Protein AF-0000000076326736 (afdb_homodimer)

Solvent-accessible surface area (backbone atoms only — not comparable to full-atom values): 61003 Å² total; per-residue (Å²): 136,88,79,75,76,71,70,67,65,57,59,59,54,50,48,51,52,48,47,51,49,47,52,50,48,51,27,50,38,44,49,49,49,51,45,50,51,37,30,41,69,42,43,67,58,66,49,46,41,56,50,50,52,50,41,42,73,64,71,44,76,55,77,88,61,78,56,45,46,68,45,42,52,51,49,44,47,51,50,28,52,50,52,48,47,55,53,39,47,51,43,59,74,65,66,47,43,33,10,44,34,43,39,82,44,76,62,52,81,88,30,49,30,35,36,39,33,37,21,33,47,33,92,85,64,49,51,74,40,78,69,42,50,40,79,42,96,52,88,44,25,66,52,48,46,52,52,50,52,49,54,39,40,74,58,67,53,34,70,73,54,40,68,59,24,43,41,21,38,23,31,56,52,48,64,52,36,53,28,83,81,64,6,30,54,43,53,50,37,69,75,36,54,54,38,46,66,35,56,16,48,68,57,37,49,40,46,33,52,48,65,33,39,69,85,34,65,50,53,50,54,50,50,50,52,54,49,51,57,34,49,56,41,67,74,26,66,68,46,40,51,51,49,48,52,42,15,56,74,66,71,35,72,78,53,79,58,56,75,57,72,65,86,56,38,48,62,32,41,36,49,32,52,51,23,48,63,58,32,42,56,42,50,40,52,53,20,63,73,32,82,91,30,44,70,58,28,53,48,70,23,17,48,38,46,57,51,41,50,20,47,49,45,44,53,29,48,51,52,46,52,49,43,54,55,53,53,39,86,82,50,28,47,69,56,47,51,51,51,53,53,49,51,44,49,51,46,56,45,47,64,77,37,78,44,75,46,44,60,43,46,66,58,46,64,71,30,77,79,30,61,86,55,72,69,39,87,48,78,88,58,60,54,57,63,61,62,62,44,45,51,35,40,41,54,42,53,57,68,65,44,75,65,36,56,74,61,59,56,84,72,74,82,69,79,81,54,46,44,81,63,74,58,38,81,81,35,71,88,68,53,56,64,90,54,41,82,64,40,55,64,61,43,52,53,41,46,52,51,45,21,68,43,53,69,46,79,60,48,64,67,40,48,52,48,32,53,50,30,40,72,73,31,78,86,76,52,70,70,36,68,49,53,45,50,52,51,29,53,52,46,17,30,56,46,48,64,59,68,51,55,57,50,48,51,49,45,53,55,46,60,30,93,87,34,72,81,53,51,60,62,55,52,27,26,33,47,38,35,39,72,71,46,65,58,73,92,74,50,71,53,59,69,60,46,53,51,48,47,58,65,55,38,60,50,47,60,45,46,49,50,44,54,56,51,50,69,74,97,138,88,79,72,73,69,68,69,64,54,58,60,55,49,48,49,53,46,46,52,48,46,50,50,48,51,26,50,37,46,51,48,49,51,45,49,50,38,29,41,67,42,45,66,58,65,49,46,40,56,51,49,52,49,41,42,72,66,70,46,76,55,76,89,62,78,55,46,48,68,45,41,52,53,49,44,46,50,52,28,52,51,52,49,47,55,53,38,48,51,43,60,73,65,64,48,43,32,12,44,32,44,38,82,44,76,61,53,79,88,30,50,30,36,36,37,32,38,22,31,47,32,94,84,62,49,51,74,40,76,68,41,51,41,79,40,95,50,89,43,27,65,51,48,46,52,52,49,52,49,55,38,38,74,56,66,54,35,71,73,53,41,68,58,25,42,42,21,39,25,31,56,51,48,62,52,37,52,28,83,83,64,5,29,54,41,53,50,36,70,77,37,53,54,37,45,66,38,57,15,48,67,57,36,48,38,48,34,52,47,64,33,38,69,84,35,65,50,52,50,54,50,48,51,51,55,49,50,57,34,48,54,41,67,76,26,65,69,46,40,52,52,48,49,53,43,15,54,74,65,70,33,74,78,52,78,59,58,73,59,71,67,84,55,38,48,61,34,40,38,50,30,52,50,23,48,64,56,30,42,55,42,51,41,52,53,20,62,74,31,82,91,30,43,70,57,28,52,48,70,22,18,50,38,45,59,50,41,51,21,46,48,46,44,52,30,50,52,52,45,52,49,42,54,55,53,53,41,87,82,51,28,48,68,56,47,51,50,52,53,52,50,50,42,50,50,45,58,46,46,63,76,36,78,46,75,46,44,60,43,47,68,56,47,62,71,31,78,79,30,61,87,56,71,69,39,89,49,78,90,58,59,52,59,61,60,61,61,44,44,50,34,41,43,53,41,52,57,68,66,45,75,67,36,59,74,60,61,57,84,70,74,82,67,78,74,57,46,42,81,63,72,58,38,81,80,36,71,89,70,52,56,64,89,53,41,82,64,39,54,64,60,43,53,55,41,47,53,54,45,21,68,45,54,70,46,80,60,48,65,69,41,48,53,48,33,54,50,30,41,73,74,31,77,85,77,52,73,68,35,69,48,54,46,49,52,51,29,53,53,45,17,30,56,47,49,65,57,69,50,55,55,51,50,52,48,46,52,57,45,60,30,92,89,33,72,80,55,50,59,63,57,53,27,26,33,46,37,35,41,72,71,44,64,57,73,92,72,51,72,53,60,69,60,46,52,53,47,48,58,65,54,38,62,51,45,62,47,46,50,50,43,54,54,51,49,70,74,94

Foldseek 3Di:
DDPPPPPPVPPVVVVVVVVVVVVVLVLVQVLLLLLLVCLLVLHQLQCQLVVVVVCVVVPDDNDDDQNHSVSSLVSLLLVLLVLLLVVVVVLVVVLWAKEWEKEWADDALNWTKIWIWIFTFDLPATDIATQFIFTFPDLALVRVLVRVQVSCVVSPCHLVSCLQRHAEYEYQCPCQQPVPVRHNVVVVCVSHVLHFYAYQVLLCLLVLLCQLCVPFVLVVVLVVLLQVVLCQCVVDVVNVVQLVVLCVVLVFDAQNLDHCDDSNNLVSVLSSLVRCVRSVLSVLVSLVVDPVRVVSNLLSLALLSQLQSLLSNQLSVLSVVLSVVLLDSQDFPVNNLVSLVVSLVVLVVCLVDPGPSNVCSVVVCPDPSNVPRNHDHDPVNHHTPNNSSSVSSSVSSVVNARQSVSSPDDPPPPPPPRHPVLCCLLPCVSDPVVCVVVVLVVNVVSQVVLCVSNVAHQDSVQSVQQVVQCVVPVPDGDHDDSSSSSVSSSSSHRNHPSVVVVLNVSLPSNCDPVNSPDDSSSSGSSVSSNPVNDPSVPDDCSVSSVVVCVVCVVVVCVVVVVVVVVVVD/DDPPPPPPVPPVVVVVVVVVVVVVLVLVQVLLLLLLVCLLVLHQLQCSLVVVVVCVVVPDDNDDDQNHSVSSLVSLLLVLLVLLLVVVVVQVVVLWAKEKEKEWADDALNWTKIWIWIFTFDLPATDIATQFIFTFPDLALVRVLVRVQVSCVVSPCHLVSCLARHAEYEYQCPCQQPVPVGHNVVVVCVSHVLHFYAYQVLLCLLVLLCQLCVPFVLVVVLVVLLQVVLCQCVVDVVNVVQLVVLCVVLVFDAQNLDHCDDSNNLVSVLSSLVRCVRSVLSVLVSLVVDPVRVVSNLLSLALLSQLQSLLSNQLSVLSVVLSVVQLDRQDFPVNNLVSLVVSLVVLVVCLVDPGPSNVCSVVVCPDPSNVPRNHDHDPVNHHTPNNSSSVSSSVSSVVNRRQSVSSPDDPPPPPPPRHPVLVCLLPCVPDPVVCVVVCLVVNVVSQVVLCVSNVAHADSVQSVQVSVQCVVPVPDGDRDDSSSSSVSSSSSHRNHPSVVVVLNVSLPSNCDPVNSPDDSSSSGSSVSSNPVNDPSVPDDCSVSSVVVCVVCVVVVCVVVVVVVVVVVD

Radius of gyration: 37.25 Å; Cα contacts (8 Å, |Δi|>4): 1498; chains: 2; bounding box: 117×108×83 Å

Nearest PDB structures (foldseek):
  4mdb-assembly1_A  TM=3.506E-01  e=9.435E-01  Drosophila mauritiana
  7m5o-assembly1_A  TM=2.705E-01  e=7.544E+00  Biggievirus Mos11
  7lys-assembly1_A  TM=1.758E-01  e=5.109E+00  Biggievirus Mos11
  2w36-assembly1_A  TM=4.928E-01  e=6.836E-01  Thermotoga maritima
  4mdb-assembly1_A  TM=4.055E-01  e=5.501E-01  Drosophila mauritiana

Organism: NCBI:txid8663

Sequence (1138 aa):
MDATKQSQAQPLQLEESSKMNENHLRITCRVFNIVYSVAQRCRPLSDVESNIELHIKNGLDLGIGLHSRETAVKIVDFIAKEMKTKLFTKIIEKNLKICLIIDEAPMIACKPVVILFIKVEDSVFSPTIFLELVELEKQDAETICSSVMESLNNVGLTKNYLEKNLIGFCSDGASVMLGRKSGVSTRIAKEFPNIIIWHCLNHRLPLVLDDSIKEIKEVNHFKIFIDKIYTIFHCSYKNQIELSEISDQLEIEMINIGTVLGTRWAACSLRLTLAVWHAYPALHHYFCSNEKYLGMAARLENIYFITDLALMIDILNEISLLSNALKASKIDIIRAEKLVIRSITAFQMLIKKKGIYEKKVDELITSETFKNIKFVENHQFVGLPRERLLENIVTNLQKRLMDCEHLKGSCSQFHDRSKLQFLNFLEPDYWNVKEVLVPWKAAEEQLLVFNDIFHYQIDINDYRDFVRNILKNSQNYAIPGSVQKAKNIVRTIAVSSAEAENVFSRMNIICSEMTNCLTVSNVSNTITISQIGLPLGEWDPTPTVKKWLRINHTDAAWIASEDANQEVIMDATKQSQAQPLQLEESSKMNENHLRITCRVFNIVYSVAQRCRPLSDVESNIELHIKNGLDLGIGLHSRETAVKIVDFIAKEMKTKLFTKIIEKNLKICLIIDEAPMIACKPVVILFIKVEDSVFSPTIFLELVELEKQDAETICSSVMESLNNVGLTKNYLEKNLIGFCSDGASVMLGRKSGVSTRIAKEFPNIIIWHCLNHRLPLVLDDSIKEIKEVNHFKIFIDKIYTIFHCSYKNQIELSEISDQLEIEMINIGTVLGTRWAACSLRLTLAVWHAYPALHHYFCSNEKYLGMAARLENIYFITDLALMIDILNEISLLSNALKASKIDIIRAEKLVIRSITAFQMLIKKKGIYEKKVDELITSETFKNIKFVENHQFVGLPRERLLENIVTNLQKRLMDCEHLKGSCSQFHDRSKLQFLNFLEPDYWNVKEVLVPWKAAEEQLLVFNDIFHYQIDINDYRDFVRNILKNSQNYAIPGSVQKAKNIVRTIAVSSAEAENVFSRMNIICSEMTNCLTVSNVSNTITISQIGLPLGEWDPTPTVKKWLRINHTDAAWIASEDANQEVI

Secondary structure (DSSP, 8-state):
---GGGGSHHHHHHHHHHHHHHHHHHHHHHHHHHHHHHHHTT--TTHHHHHHHHHHHTT----SSS-SHHHHHHHHHHHHHHHHHHHHHHHHHTT--EEEEEEEEEEETTEEEEEEEEEE--SS---EEEEEEEE-S--SHHHHHHHHHHHHHHTT--HHHHHHHEEEEEE---HHHH-TTT-HHHHHHHH-TTPEEEE-HHHHHHHHHHHHHTT-HHHHHHHHHHHHHHHHHHS-HHHHHHHHHHHHHHT----------SS-HHHHHHHHHHHHHHTHHHHHHHHHH-GGGHHHHHHHHBHHHHHHHHHHHHHHHHHHHHHHHHT-TT--HHHHHHHHHHHHHHHHHHHHS--HHHHHHHHHHTSGGGTT---B--TTSPPP-HHHHHHHHHHHHHHTS---GGG--S-TT---TTSGGGGGGG-GGG--HHHHTSHHHHHHHHHHHHHHHHS-PPPHHHHHHHHHHHHH-SSS----HHHHHHHHHHHTS----THHHHHHHHHHHHSSGGGTT--HHHHHHHHHHHHHSPPTTT---HHHHHHHHHHHHHHHHHHHHHHHHHHH-/---GGGSSHHHHHHHHHHHHHHHHHHHHHHHHHHHHHHHHTT--TTHHHHHHHHHHHTT----SSS-SHHHHHHHHHHHHHHHHHHHHHHHHHTT--EEEEEEEEEEETTEEEEEEEEEE--SS---EEEEEEEE-S--SHHHHHHHHHHHHHHTT--HHHHHHHEEEEEE---HHHH-TTTSHHHHHHHH-TTPEEEE-HHHHHHHHHHHHHTT-HHHHHHHHHHHHHHHHHHS-HHHHHHHHHHHHHHT----------SS-HHHHHHHHHHHHHHTHHHHHHHHHH-GGGHHHHHHHHBHHHHHHHHHHHHHHHHHHHHHHHHT-TT--HHHHHHHHHHHHHHHHHHHHS--HHHHHHHHHHTSGGGTT---B--TTSPPP-HHHHHHHHHHHHHHTS---GGG--S-TT-TTTTSGGGGGGG-GGG--HHHHTSHHHHHHHHHHHHHHHHS-PPPHHHHHHHHHHHHH-SSS----HHHHHHHHHHHTS----THHHHHHHHHHHHSSGGGTT--HHHHHHHHHHHHHSPPTTT---HHHHHHHHHHHHHHHHHHHHHHHHHHH-

pLDDT: mean 79.6, std 17.02, range [24.3, 97.69]

Structure (mmCIF, N/CA/C/O backbone):
data_AF-0000000076326736-model_v1
#
loop_
_entity.id
_entity.type
_entity.pdbx_description
1 polymer 'E3 SUMO-protein ligase KIAA1586-like'
#
loop_
_atom_site.group_PDB
_atom_site.id
_atom_site.type_symbol
_atom_site.label_atom_id
_atom_site.label_alt_id
_atom_site.label_comp_id
_atom_site.label_asym_id
_atom_site.label_entity_id
_atom_site.label_seq_id
_atom_site.pdbx_PDB_ins_code
_atom_site.Cartn_x
_atom_site.Cartn_y
_atom_site.Cartn_z
_atom_site.occupancy
_atom_site.B_iso_or_equiv
_atom_site.auth_seq_id
_atom_site.auth_comp_id
_atom_site.auth_asym_id
_atom_site.auth_atom_id
_atom_site.pdbx_PDB_model_num
ATOM 1 N N . MET A 1 1 ? -77.25 17.812 -18.609 1 25.58 1 MET A N 1
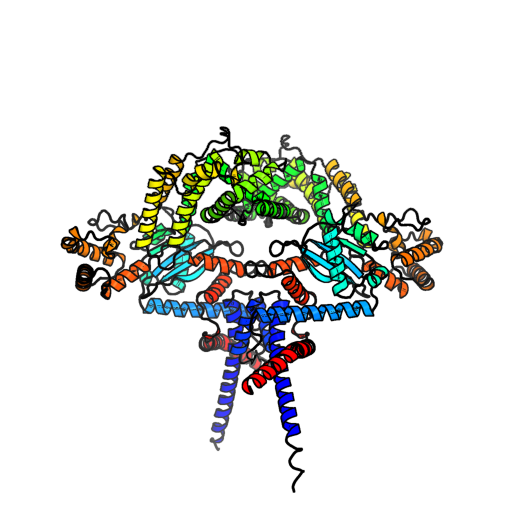ATOM 2 C CA . MET A 1 1 ? -76.125 16.953 -18.844 1 25.58 1 MET A CA 1
ATOM 3 C C . MET A 1 1 ? -75 17.188 -17.797 1 25.58 1 MET A C 1
ATOM 5 O O . MET A 1 1 ? -74.812 18.328 -17.391 1 25.58 1 MET A O 1
ATOM 9 N N . ASP A 1 2 ? -74.375 16.078 -17.141 1 24.3 2 ASP A N 1
ATOM 10 C CA . ASP A 1 2 ? -73.875 15.805 -15.82 1 24.3 2 ASP A CA 1
ATOM 11 C C . ASP A 1 2 ? -72.375 16.266 -15.734 1 24.3 2 ASP A C 1
ATOM 13 O O . ASP A 1 2 ? -71.5 15.664 -16.359 1 24.3 2 ASP A O 1
ATOM 17 N N . ALA A 1 3 ? -71.938 17.5 -15.484 1 31.91 3 ALA A N 1
ATOM 18 C CA . ALA A 1 3 ? -70.688 18.234 -15.273 1 31.91 3 ALA A CA 1
ATOM 19 C C . ALA A 1 3 ? -70 17.766 -13.992 1 31.91 3 ALA A C 1
ATOM 21 O O . ALA A 1 3 ? -68.875 18.25 -13.664 1 31.91 3 ALA A O 1
ATOM 22 N N . THR A 1 4 ? -70.562 16.984 -13.086 1 26.31 4 THR A N 1
ATOM 23 C CA . THR A 1 4 ? -70 16.875 -11.742 1 26.31 4 THR A CA 1
ATOM 24 C C . THR A 1 4 ? -69 15.758 -11.695 1 26.31 4 THR A C 1
ATOM 26 O O . THR A 1 4 ? -68.438 15.492 -10.633 1 26.31 4 THR A O 1
ATOM 29 N N . LYS A 1 5 ? -68.812 14.82 -12.688 1 32.62 5 LYS A N 1
ATOM 30 C CA . LYS A 1 5 ? -68 13.672 -12.414 1 32.62 5 LYS A CA 1
ATOM 31 C C . LYS A 1 5 ? -66.5 14.039 -12.508 1 32.62 5 LYS A C 1
ATOM 33 O O . LYS A 1 5 ? -65.625 13.188 -12.359 1 32.62 5 LYS A O 1
ATOM 38 N N . GLN A 1 6 ? -66.125 15.172 -13.008 1 30.7 6 GLN A N 1
ATOM 39 C CA . GLN A 1 6 ? -64.75 15.312 -13.367 1 30.7 6 GLN A CA 1
ATOM 40 C C . GLN A 1 6 ? -63.875 15.555 -12.133 1 30.7 6 GLN A C 1
ATOM 42 O O . GLN A 1 6 ? -62.625 15.555 -12.211 1 30.7 6 GLN A O 1
ATOM 47 N N . SER A 1 7 ? -64.438 15.977 -10.961 1 33.28 7 SER A N 1
ATOM 48 C CA . SER A 1 7 ? -63.531 16.562 -9.969 1 33.28 7 SER A CA 1
ATOM 49 C C . SER A 1 7 ? -62.844 15.477 -9.141 1 33.28 7 SER A C 1
ATOM 51 O O . SER A 1 7 ? -62 15.773 -8.305 1 33.28 7 SER A O 1
ATOM 53 N N . GLN A 1 8 ? -63.344 14.242 -9.094 1 33.09 8 GLN A N 1
ATOM 54 C CA . GLN A 1 8 ? -62.812 13.367 -8.047 1 33.09 8 GLN A CA 1
ATOM 55 C C . GLN A 1 8 ? -61.531 12.688 -8.477 1 33.09 8 GLN A C 1
ATOM 57 O O . GLN A 1 8 ? -60.875 12.008 -7.68 1 33.09 8 GLN A O 1
ATOM 62 N N . ALA A 1 9 ? -61.281 12.469 -9.695 1 41.06 9 ALA A N 1
ATOM 63 C CA . ALA A 1 9 ? -60.094 11.742 -10.125 1 41.06 9 ALA A CA 1
ATOM 64 C C . ALA A 1 9 ? -58.812 12.531 -9.812 1 41.06 9 ALA A C 1
ATOM 66 O O . ALA A 1 9 ? -57.719 11.969 -9.812 1 41.06 9 ALA A O 1
ATOM 67 N N . GLN A 1 10 ? -58.844 13.766 -9.539 1 40.84 10 GLN A N 1
ATOM 68 C CA . GLN A 1 10 ? -57.656 14.617 -9.398 1 40.84 10 GLN A CA 1
ATOM 69 C C . GLN A 1 10 ? -56.938 14.336 -8.094 1 40.84 10 GLN A C 1
ATOM 71 O O . GLN A 1 10 ? -55.688 14.352 -8.047 1 40.84 10 GLN A O 1
ATOM 76 N N . PRO A 1 11 ? -57.562 14.016 -7.008 1 46.72 11 PRO A N 1
ATOM 77 C CA . PRO A 1 11 ? -56.812 13.859 -5.766 1 46.72 11 PRO A CA 1
ATOM 78 C C . PRO A 1 11 ? -56.031 12.539 -5.711 1 46.72 11 PRO A C 1
ATOM 80 O O . PRO A 1 11 ? -54.938 12.484 -5.145 1 46.72 11 PRO A O 1
ATOM 83 N N . LEU A 1 12 ? -56.562 11.477 -6.203 1 48.78 12 LEU A N 1
ATOM 84 C CA . LEU A 1 12 ? -55.875 10.188 -6.113 1 48.78 12 LEU A CA 1
ATOM 85 C C . LEU A 1 12 ? -54.625 10.172 -6.98 1 48.78 12 LEU A C 1
ATOM 87 O O . LEU A 1 12 ? -53.594 9.602 -6.59 1 48.78 12 LEU A O 1
ATOM 91 N N . GLN A 1 13 ? -54.688 10.758 -8.141 1 48.53 13 GLN A N 1
ATOM 92 C CA . GLN A 1 13 ? -53.5 10.844 -9 1 48.53 13 GLN A CA 1
ATOM 93 C C . GLN A 1 13 ? -52.406 11.703 -8.367 1 48.53 13 GLN A C 1
ATOM 95 O O . GLN A 1 13 ? -51.219 11.391 -8.469 1 48.53 13 GLN A O 1
ATOM 100 N N . LEU A 1 14 ? -52.812 12.703 -7.77 1 48.69 14 LEU A N 1
ATOM 101 C CA . LEU A 1 14 ? -51.875 13.562 -7.082 1 48.69 14 LEU A CA 1
ATOM 102 C C . LEU A 1 14 ? -51.25 12.852 -5.879 1 48.69 14 LEU A C 1
ATOM 104 O O . LEU A 1 14 ? -50.062 13 -5.594 1 48.69 14 LEU A O 1
ATOM 108 N N . GLU A 1 15 ? -52.062 12.102 -5.18 1 51.72 15 GLU A N 1
ATOM 109 C CA . GLU A 1 15 ? -51.562 11.336 -4.039 1 51.72 15 GLU A CA 1
ATOM 110 C C . GLU A 1 15 ? -50.625 10.219 -4.488 1 51.72 15 GLU A C 1
ATOM 112 O O . GLU A 1 15 ? -49.594 9.953 -3.85 1 51.72 15 GLU A O 1
ATOM 117 N N . GLU A 1 16 ? -51.031 9.539 -5.461 1 52.34 16 GLU A N 1
ATOM 118 C CA . GLU A 1 16 ? -50.156 8.5 -6.02 1 52.34 16 GLU A CA 1
ATOM 119 C C . GLU A 1 16 ? -48.844 9.094 -6.539 1 52.34 16 GLU A C 1
ATOM 121 O O . GLU A 1 16 ? -47.781 8.5 -6.375 1 52.34 16 GLU A O 1
ATOM 126 N N . SER A 1 17 ? -48.938 10.203 -7.285 1 53.44 17 SER A N 1
ATOM 127 C CA . SER A 1 17 ? -47.75 10.914 -7.746 1 53.44 17 SER A CA 1
ATOM 128 C C . SER A 1 17 ? -46.906 11.383 -6.578 1 53.44 17 SER A C 1
ATOM 130 O O . SER A 1 17 ? -45.688 11.352 -6.648 1 53.44 17 SER A O 1
ATOM 132 N N . SER A 1 18 ? -47.625 11.758 -5.562 1 56.22 18 SER A N 1
ATOM 133 C CA . SER A 1 18 ? -46.906 12.195 -4.375 1 56.22 18 SER A CA 1
ATOM 134 C C . SER A 1 18 ? -46.219 11.023 -3.67 1 56.22 18 SER A C 1
ATOM 136 O O . SER A 1 18 ? -45.125 11.148 -3.17 1 56.22 18 SER A O 1
ATOM 138 N N . LYS A 1 19 ? -46.969 9.922 -3.59 1 55.44 19 LYS A N 1
ATOM 139 C CA . LYS A 1 19 ? -46.406 8.727 -2.965 1 55.44 19 LYS A CA 1
ATOM 140 C C . LYS A 1 19 ? -45.25 8.164 -3.785 1 55.44 19 LYS A C 1
ATOM 142 O O . LYS A 1 19 ? -44.25 7.703 -3.227 1 55.44 19 LYS A O 1
ATOM 147 N N . MET A 1 20 ? -45.5 8.133 -5.078 1 58.91 20 MET A N 1
ATOM 148 C CA . MET A 1 20 ? -44.438 7.68 -5.969 1 58.91 20 MET A CA 1
ATOM 149 C C . MET A 1 20 ? -43.188 8.547 -5.816 1 58.91 20 MET A C 1
ATOM 151 O O . MET A 1 20 ? -42.062 8.039 -5.832 1 58.91 20 MET A O 1
ATOM 155 N N . ASN A 1 21 ? -43.594 9.766 -5.543 1 71.44 21 ASN A N 1
ATOM 156 C CA . ASN A 1 21 ? -42.5 10.719 -5.363 1 71.44 21 ASN A CA 1
ATOM 157 C C . ASN A 1 21 ? -41.781 10.5 -4.035 1 71.44 21 ASN A C 1
ATOM 159 O O . ASN A 1 21 ? -40.531 10.594 -3.965 1 71.44 21 ASN A O 1
ATOM 163 N N . GLU A 1 22 ? -42.594 9.938 -3.111 1 80.38 22 GLU A N 1
ATOM 164 C CA . GLU A 1 22 ? -42 9.727 -1.8 1 80.38 22 GLU A CA 1
ATOM 165 C C . GLU A 1 22 ? -41.188 8.438 -1.777 1 80.38 22 GLU A C 1
ATOM 167 O O . GLU A 1 22 ? -40.125 8.383 -1.143 1 80.38 22 GLU A O 1
ATOM 172 N N . ASN A 1 23 ? -41.719 7.465 -2.504 1 84.62 23 ASN A N 1
ATOM 173 C CA . ASN A 1 23 ? -40.969 6.211 -2.584 1 84.62 23 ASN A CA 1
ATOM 174 C C . ASN A 1 23 ? -39.656 6.383 -3.34 1 84.62 23 ASN A C 1
ATOM 176 O O . ASN A 1 23 ? -38.625 5.828 -2.943 1 84.62 23 ASN A O 1
ATOM 180 N N . HIS A 1 24 ? -39.812 7.125 -4.344 1 87.38 24 HIS A N 1
ATOM 181 C CA . HIS A 1 24 ? -38.594 7.387 -5.121 1 87.38 24 HIS A CA 1
ATOM 182 C C . HIS A 1 24 ? -37.562 8.156 -4.301 1 87.38 24 HIS A C 1
ATOM 184 O O . HIS A 1 24 ? -36.375 7.906 -4.418 1 87.38 24 HIS A O 1
ATOM 190 N N . LEU A 1 25 ? -38.125 9.039 -3.529 1 91.38 25 LEU A N 1
ATOM 191 C CA . LEU A 1 25 ? -37.25 9.797 -2.635 1 91.38 25 LEU A CA 1
ATOM 192 C C . LEU A 1 25 ? -36.594 8.875 -1.615 1 91.38 25 LEU A C 1
ATOM 194 O O . LEU A 1 25 ? -35.406 8.984 -1.358 1 91.38 25 LEU A O 1
ATOM 198 N N . ARG A 1 26 ? -37.344 7.961 -1.11 1 92.12 26 ARG A N 1
ATOM 199 C CA . ARG A 1 26 ? -36.812 7.043 -0.101 1 92.12 26 ARG A CA 1
ATOM 200 C C . ARG A 1 26 ? -35.75 6.121 -0.688 1 92.12 26 ARG A C 1
ATOM 202 O O . ARG A 1 26 ? -34.719 5.887 -0.066 1 92.12 26 ARG A O 1
ATOM 209 N N . ILE A 1 27 ? -36 5.637 -1.836 1 93.5 27 ILE A N 1
ATOM 210 C CA . ILE A 1 27 ? -35.094 4.73 -2.512 1 93.5 27 ILE A CA 1
ATOM 211 C C . ILE A 1 27 ? -33.781 5.461 -2.83 1 93.5 27 ILE A C 1
ATOM 213 O O . ILE A 1 27 ? -32.688 4.926 -2.609 1 93.5 27 ILE A O 1
ATOM 217 N N . THR A 1 28 ? -33.938 6.637 -3.338 1 94.25 28 THR A N 1
ATOM 218 C CA . THR A 1 28 ? -32.75 7.41 -3.688 1 94.25 28 THR A CA 1
ATOM 219 C C . THR A 1 28 ? -31.953 7.762 -2.439 1 94.25 28 THR A C 1
ATOM 221 O O . THR A 1 28 ? -30.719 7.781 -2.475 1 94.25 28 THR A O 1
ATOM 224 N N . CYS A 1 29 ? -32.656 8.016 -1.362 1 96.06 29 CYS A N 1
ATOM 225 C CA . CYS A 1 29 ? -31.969 8.305 -0.105 1 96.06 29 CYS A CA 1
ATOM 226 C C . CYS A 1 29 ? -31.141 7.109 0.35 1 96.06 29 CYS A C 1
ATOM 228 O O . CYS A 1 29 ? -30.031 7.273 0.858 1 96.06 29 CYS A O 1
ATOM 230 N N . ARG A 1 30 ? -31.688 5.914 0.158 1 95.88 30 ARG A N 1
ATOM 231 C CA . ARG A 1 30 ? -30.953 4.703 0.528 1 95.88 30 ARG A CA 1
ATOM 232 C C . ARG A 1 30 ? -29.672 4.574 -0.276 1 95.88 30 ARG A C 1
ATOM 234 O O . ARG A 1 30 ? -28.609 4.234 0.275 1 95.88 30 ARG A O 1
ATOM 241 N N . VAL A 1 31 ? -29.75 4.887 -1.526 1 96.31 31 VAL A N 1
ATOM 242 C CA . VAL A 1 31 ? -28.578 4.812 -2.391 1 96.31 31 VAL A CA 1
ATOM 243 C C . VAL A 1 31 ? -27.562 5.867 -1.965 1 96.31 31 VAL A C 1
ATOM 245 O O . VAL A 1 31 ? -26.359 5.586 -1.891 1 96.31 31 VAL A O 1
ATOM 248 N N . PHE A 1 32 ? -28.016 7.062 -1.636 1 97.25 32 PHE A N 1
ATOM 249 C CA . PHE A 1 32 ? -27.141 8.141 -1.202 1 97.25 32 PHE A CA 1
ATOM 250 C C . PHE A 1 32 ? -26.438 7.773 0.099 1 97.25 32 PHE A C 1
ATOM 252 O O . PHE A 1 32 ? -25.25 8.102 0.29 1 97.25 32 PHE A O 1
ATOM 259 N N . ASN A 1 33 ? -27.172 7.113 0.93 1 97.38 33 ASN A N 1
ATOM 260 C CA . ASN A 1 33 ? -26.562 6.656 2.172 1 97.38 33 ASN A CA 1
ATOM 261 C C . ASN A 1 33 ? -25.422 5.68 1.905 1 97.38 33 ASN A C 1
ATOM 263 O O . ASN A 1 33 ? -24.391 5.727 2.574 1 97.38 33 ASN A O 1
ATOM 267 N N . ILE A 1 34 ? -25.656 4.805 0.974 1 97.5 34 ILE A N 1
ATOM 268 C CA . ILE A 1 34 ? -24.656 3.807 0.629 1 97.5 34 ILE A CA 1
ATOM 269 C C . ILE A 1 34 ? -23.406 4.5 0.068 1 97.5 34 ILE A C 1
ATOM 271 O O . ILE A 1 34 ? -22.297 4.234 0.509 1 97.5 34 ILE A O 1
ATOM 275 N N . VAL A 1 35 ? -23.625 5.395 -0.856 1 97.19 35 VAL A N 1
ATOM 276 C CA . VAL A 1 35 ? -22.531 6.102 -1.497 1 97.19 35 VAL A CA 1
ATOM 277 C C . VAL A 1 35 ? -21.781 6.949 -0.464 1 97.19 35 VAL A C 1
ATOM 279 O O . VAL A 1 35 ? -20.547 6.961 -0.432 1 97.19 35 VAL A O 1
ATOM 282 N N . TYR A 1 36 ? -22.516 7.645 0.403 1 97.69 36 TYR A N 1
ATOM 283 C CA . TYR A 1 36 ? -21.953 8.484 1.453 1 97.69 36 TYR A CA 1
ATOM 284 C C . TYR A 1 36 ? -21.078 7.66 2.389 1 97.69 36 TYR A C 1
ATOM 286 O O . TYR A 1 36 ? -19.969 8.086 2.752 1 97.69 36 TYR A O 1
ATOM 294 N N . SER A 1 37 ? -21.562 6.523 2.736 1 96.44 37 SER A N 1
ATOM 295 C CA . SER A 1 37 ? -20.828 5.66 3.658 1 96.44 37 SER A CA 1
ATOM 296 C C . SER A 1 37 ? -19.516 5.184 3.045 1 96.44 37 SER A C 1
ATOM 298 O O . SER A 1 37 ? -18.484 5.168 3.717 1 96.44 37 SER A O 1
ATOM 300 N N . VAL A 1 38 ? -19.547 4.754 1.786 1 94.62 38 VAL A N 1
ATOM 301 C CA . VAL A 1 38 ? -18.359 4.273 1.09 1 94.62 38 VAL A CA 1
ATOM 302 C C . VAL A 1 38 ? -17.344 5.402 0.961 1 94.62 38 VAL A C 1
ATOM 304 O O . VAL A 1 38 ? -16.156 5.207 1.218 1 94.62 38 VAL A O 1
ATOM 307 N N . ALA A 1 39 ? -17.766 6.559 0.621 1 95 39 ALA A N 1
ATOM 308 C CA . ALA A 1 39 ? -16.875 7.715 0.459 1 95 39 ALA A CA 1
ATOM 309 C C . ALA A 1 39 ? -16.297 8.156 1.802 1 95 39 ALA A C 1
ATOM 311 O O . ALA A 1 39 ? -15.125 8.5 1.894 1 95 39 ALA A O 1
ATOM 312 N N . GLN A 1 40 ? -17.156 8.188 2.797 1 94.69 40 GLN A N 1
ATOM 313 C CA . GLN A 1 40 ? -16.734 8.617 4.125 1 94.69 40 GLN A CA 1
ATOM 314 C C . GLN A 1 40 ? -15.586 7.75 4.645 1 94.69 40 GLN A C 1
ATOM 316 O O . GLN A 1 40 ? -14.695 8.242 5.336 1 94.69 40 GLN A O 1
ATOM 321 N N . ARG A 1 41 ? -15.609 6.516 4.309 1 91 41 ARG A N 1
ATOM 322 C CA . ARG A 1 41 ? -14.578 5.582 4.758 1 91 41 ARG A CA 1
ATOM 323 C C . ARG A 1 41 ? -13.445 5.488 3.746 1 91 41 ARG A C 1
ATOM 325 O O . ARG A 1 41 ? -12.523 4.684 3.908 1 91 41 ARG A O 1
ATOM 332 N N . CYS A 1 42 ? -13.516 6.191 2.727 1 89.75 42 CYS A N 1
ATOM 333 C CA . CYS A 1 42 ? -12.492 6.281 1.69 1 89.75 42 CYS A CA 1
ATOM 334 C C . CYS A 1 42 ? -12.297 4.934 1.001 1 89.75 42 CYS A C 1
ATOM 336 O O . CYS A 1 42 ? -11.164 4.551 0.688 1 89.75 42 CYS A O 1
ATOM 338 N N . ARG A 1 43 ? -13.391 4.188 0.849 1 89.5 43 ARG A N 1
ATOM 339 C CA . ARG A 1 43 ? -13.336 2.928 0.115 1 89.5 43 ARG A CA 1
ATOM 340 C C . ARG A 1 43 ? -13.547 3.154 -1.378 1 89.5 43 ARG A C 1
ATOM 342 O O . ARG A 1 43 ? -14.109 4.172 -1.783 1 89.5 43 ARG A O 1
ATOM 349 N N . PRO A 1 44 ? -13.023 2.213 -2.193 1 86.75 44 PRO A N 1
ATOM 350 C CA . PRO A 1 44 ? -13.258 2.375 -3.631 1 86.75 44 PRO A CA 1
ATOM 351 C C . PRO A 1 44 ? -14.734 2.469 -3.986 1 86.75 44 PRO A C 1
ATOM 353 O O . PRO A 1 44 ? -15.555 1.718 -3.445 1 86.75 44 PRO A O 1
ATOM 356 N N . LEU A 1 45 ? -15.062 3.312 -4.891 1 89.62 45 LEU A N 1
ATOM 357 C CA . LEU A 1 45 ? -16.453 3.547 -5.246 1 89.62 45 LEU A CA 1
ATOM 358 C C . LEU A 1 45 ? -17.031 2.359 -6.016 1 89.62 45 LEU A C 1
ATOM 360 O O . LEU A 1 45 ? -18.25 2.242 -6.172 1 89.62 45 LEU A O 1
ATOM 364 N N . SER A 1 46 ? -16.203 1.552 -6.441 1 86.88 46 SER A N 1
ATOM 365 C CA . SER A 1 46 ? -16.672 0.319 -7.062 1 86.88 46 SER A CA 1
ATOM 366 C C . SER A 1 46 ? -17.391 -0.567 -6.055 1 86.88 46 SER A C 1
ATOM 368 O O . SER A 1 46 ? -18.172 -1.447 -6.434 1 86.88 46 SER A O 1
ATOM 370 N N . ASP A 1 47 ? -17.109 -0.353 -4.824 1 90.56 47 ASP A N 1
ATOM 371 C CA . ASP A 1 47 ? -17.75 -1.138 -3.768 1 90.56 47 ASP A CA 1
ATOM 372 C C . ASP A 1 47 ? -19.234 -0.818 -3.664 1 90.56 47 ASP A C 1
ATOM 374 O O . ASP A 1 47 ? -20 -1.577 -3.061 1 90.56 47 ASP A O 1
ATOM 378 N N . VAL A 1 48 ? -19.625 0.302 -4.199 1 93.88 48 VAL A N 1
ATOM 379 C CA . VAL A 1 48 ? -21.031 0.696 -4.129 1 93.88 48 VAL A CA 1
ATOM 380 C C . VAL A 1 48 ? -21.906 -0.368 -4.789 1 93.88 48 VAL A C 1
ATOM 382 O O . VAL A 1 48 ? -22.969 -0.715 -4.277 1 93.88 48 VAL A O 1
ATOM 385 N N . GLU A 1 49 ? -21.484 -0.879 -5.883 1 92.56 49 GLU A N 1
ATOM 386 C CA . GLU A 1 49 ? -22.234 -1.91 -6.59 1 92.56 49 GLU A CA 1
ATOM 387 C C . GLU A 1 49 ? -22.453 -3.141 -5.715 1 92.56 49 GLU A C 1
ATOM 389 O O . GLU A 1 49 ? -23.562 -3.66 -5.617 1 92.56 49 GLU A O 1
ATOM 394 N N . SER A 1 50 ? -21.391 -3.525 -5.062 1 91.5 50 SER A N 1
ATOM 395 C CA . SER A 1 50 ? -21.469 -4.688 -4.184 1 91.5 50 SER A CA 1
ATOM 396 C C . SER A 1 50 ? -22.359 -4.414 -2.979 1 91.5 50 SER A C 1
ATOM 398 O O . SER A 1 50 ? -23.094 -5.301 -2.525 1 91.5 50 SER A O 1
ATOM 400 N N . ASN A 1 51 ? -22.266 -3.24 -2.475 1 94.5 51 ASN A N 1
ATOM 401 C CA . ASN A 1 51 ? -23.109 -2.875 -1.338 1 94.5 51 ASN A CA 1
ATOM 402 C C . ASN A 1 51 ? -24.578 -2.842 -1.722 1 94.5 51 ASN A C 1
ATOM 404 O O . ASN A 1 51 ? -25.438 -3.209 -0.921 1 94.5 51 ASN A O 1
ATOM 408 N N . ILE A 1 52 ? -24.844 -2.373 -2.875 1 95.31 52 ILE A N 1
ATOM 409 C CA . ILE A 1 52 ? -26.219 -2.344 -3.359 1 95.31 52 ILE A CA 1
ATOM 410 C C . ILE A 1 52 ? -26.75 -3.77 -3.492 1 95.31 52 ILE A C 1
ATOM 412 O O . ILE A 1 52 ? -27.859 -4.074 -3.039 1 95.31 52 ILE A O 1
ATOM 416 N N . GLU A 1 53 ? -25.938 -4.633 -4.098 1 93.88 53 GLU A N 1
ATOM 417 C CA . GLU A 1 53 ? -26.312 -6.039 -4.211 1 93.88 53 GLU A CA 1
ATOM 418 C C . GLU A 1 53 ? -26.578 -6.652 -2.838 1 93.88 53 GLU A C 1
ATOM 420 O O . GLU A 1 53 ? -27.531 -7.43 -2.674 1 93.88 53 GLU A O 1
ATOM 425 N N . LEU A 1 54 ? -25.766 -6.316 -1.939 1 95.56 54 LEU A N 1
ATOM 426 C CA . LEU A 1 54 ? -25.906 -6.82 -0.577 1 95.56 54 LEU A CA 1
ATOM 427 C C . LEU A 1 54 ? -27.219 -6.355 0.052 1 95.56 54 LEU A C 1
ATOM 429 O O . LEU A 1 54 ? -27.906 -7.141 0.7 1 95.56 54 LEU A O 1
ATOM 433 N N . HIS A 1 55 ? -27.547 -5.094 -0.13 1 95.62 55 HIS A N 1
ATOM 434 C CA . HIS A 1 55 ? -28.797 -4.551 0.402 1 95.62 55 HIS A CA 1
ATOM 435 C C . HIS A 1 55 ? -30 -5.234 -0.227 1 95.62 55 HIS A C 1
ATOM 437 O O . HIS A 1 55 ? -30.969 -5.543 0.466 1 95.62 55 HIS A O 1
ATOM 443 N N . ILE A 1 56 ? -29.922 -5.457 -1.492 1 94 56 ILE A N 1
ATOM 444 C CA . ILE A 1 56 ? -31.016 -6.121 -2.201 1 94 56 ILE A CA 1
ATOM 445 C C . ILE A 1 56 ? -31.156 -7.559 -1.703 1 94 56 ILE A C 1
ATOM 447 O O . ILE A 1 56 ? -32.25 -8.016 -1.429 1 94 56 ILE A O 1
ATOM 451 N N . LYS A 1 57 ? -30.047 -8.18 -1.561 1 94.44 57 LYS A N 1
ATOM 452 C CA . LYS A 1 57 ? -30.062 -9.555 -1.073 1 94.44 57 LYS A CA 1
ATOM 453 C C . LYS A 1 57 ? -30.672 -9.641 0.324 1 94.44 57 LYS A C 1
ATOM 455 O O . LYS A 1 57 ? -31.359 -10.602 0.649 1 94.44 57 LYS A O 1
ATOM 460 N N . ASN A 1 58 ? -30.406 -8.617 1.089 1 94.19 58 ASN A N 1
ATOM 461 C CA . ASN A 1 58 ? -30.906 -8.609 2.457 1 94.19 58 ASN A CA 1
ATOM 462 C C . ASN A 1 58 ? -32.344 -8.117 2.518 1 94.19 58 ASN A C 1
ATOM 464 O O . ASN A 1 58 ? -32.906 -7.957 3.602 1 94.19 58 ASN A O 1
ATOM 468 N N . GLY A 1 59 ? -32.969 -7.746 1.375 1 90.88 59 GLY A N 1
ATOM 469 C CA . GLY A 1 59 ? -34.406 -7.535 1.325 1 90.88 59 GLY A CA 1
ATOM 470 C C . GLY A 1 59 ? -34.812 -6.078 1.147 1 90.88 59 GLY A C 1
ATOM 471 O O . GLY A 1 59 ? -35.969 -5.719 1.29 1 90.88 59 GLY A O 1
ATOM 472 N N . LEU A 1 60 ? -33.812 -5.238 0.877 1 93.06 60 LEU A N 1
ATOM 473 C CA . LEU A 1 60 ? -34.125 -3.828 0.69 1 93.06 60 LEU A CA 1
ATOM 474 C C . LEU A 1 60 ? -34.312 -3.504 -0.789 1 93.06 60 LEU A C 1
ATOM 476 O O . LEU A 1 60 ? -33.594 -4.027 -1.641 1 93.06 60 LEU A O 1
ATOM 480 N N . ASP A 1 61 ? -35.25 -2.615 -0.966 1 91.12 61 ASP A N 1
ATOM 481 C CA . ASP A 1 61 ? -35.5 -2.15 -2.328 1 91.12 61 ASP A CA 1
ATOM 482 C C . ASP A 1 61 ? -34.656 -0.913 -2.643 1 91.12 61 ASP A C 1
ATOM 484 O O . ASP A 1 61 ? -34.812 0.123 -1.989 1 91.12 61 ASP A O 1
ATOM 488 N N . LEU A 1 62 ? -33.844 -0.995 -3.643 1 92.75 62 LEU A N 1
ATOM 489 C CA . LEU A 1 62 ? -32.969 0.115 -4.012 1 92.75 62 LEU A CA 1
ATOM 490 C C . LEU A 1 62 ? -33.25 0.586 -5.434 1 92.75 62 LEU A C 1
ATOM 492 O O . LEU A 1 62 ? -32.5 1.369 -6 1 92.75 62 LEU A O 1
ATOM 496 N N . GLY A 1 63 ? -34.312 0.112 -5.965 1 87.56 63 GLY A N 1
ATOM 497 C CA . GLY A 1 63 ? -34.719 0.541 -7.297 1 87.56 63 GLY A CA 1
ATOM 498 C C . GLY A 1 63 ? -33.781 0.018 -8.383 1 87.56 63 GLY A C 1
ATOM 499 O O . GLY A 1 63 ? -33 -0.882 -8.148 1 87.56 63 GLY A O 1
ATOM 500 N N . ILE A 1 64 ? -33.938 0.476 -9.578 1 82.25 64 ILE A N 1
ATOM 501 C CA . ILE A 1 64 ? -33.219 -0.089 -10.711 1 82.25 64 ILE A CA 1
ATOM 502 C C . ILE A 1 64 ? -32.094 0.867 -11.141 1 82.25 64 ILE A C 1
ATOM 504 O O . ILE A 1 64 ? -31.125 0.455 -11.781 1 82.25 64 ILE A O 1
ATOM 508 N N . GLY A 1 65 ? -32.156 2.057 -10.625 1 82.38 65 GLY A N 1
ATOM 509 C CA . GLY A 1 65 ? -31.172 3.012 -11.125 1 82.38 65 GLY A CA 1
ATOM 510 C C . GLY A 1 65 ? -30.125 3.393 -10.086 1 82.38 65 GLY A C 1
ATOM 511 O O . GLY A 1 65 ? -30.234 3.002 -8.922 1 82.38 65 GLY A O 1
ATOM 512 N N . LEU A 1 66 ? -29.016 4.051 -10.531 1 89.5 66 LEU A N 1
ATOM 513 C CA . LEU A 1 66 ? -27.984 4.668 -9.719 1 89.5 66 LEU A CA 1
ATOM 514 C C . LEU A 1 66 ? -27.125 3.607 -9.023 1 89.5 66 LEU A C 1
ATOM 516 O O . LEU A 1 66 ? -26.75 3.766 -7.863 1 89.5 66 LEU A O 1
ATOM 520 N N . HIS A 1 67 ? -26.953 2.529 -9.781 1 91.94 67 HIS A N 1
ATOM 521 C CA . HIS A 1 67 ? -26.25 1.419 -9.156 1 91.94 67 HIS A CA 1
ATOM 522 C C . HIS A 1 67 ? -24.812 1.33 -9.656 1 91.94 67 HIS A C 1
ATOM 524 O O . HIS A 1 67 ? -24.016 0.525 -9.156 1 91.94 67 HIS A O 1
ATOM 530 N N . SER A 1 68 ? -24.453 2.166 -10.539 1 90.81 68 SER A N 1
ATOM 531 C CA . SER A 1 68 ? -23.156 2.021 -11.18 1 90.81 68 SER A CA 1
ATOM 532 C C . SER A 1 68 ? -22.094 2.854 -10.469 1 90.81 68 SER A C 1
ATOM 534 O O . SER A 1 68 ? -22.422 3.781 -9.727 1 90.81 68 SER A O 1
ATOM 536 N N . ARG A 1 69 ? -20.906 2.49 -10.742 1 90.06 69 ARG A N 1
ATOM 537 C CA . ARG A 1 69 ? -19.766 3.24 -10.219 1 90.06 69 ARG A CA 1
ATOM 538 C C . ARG A 1 69 ? -19.781 4.68 -10.719 1 90.06 69 ARG A C 1
ATOM 540 O O . ARG A 1 69 ? -19.5 5.609 -9.969 1 90.06 69 ARG A O 1
ATOM 547 N N . GLU A 1 70 ? -20.141 4.848 -11.945 1 89.38 70 GLU A N 1
ATOM 548 C CA . GLU A 1 70 ? -20.172 6.176 -12.547 1 89.38 70 GLU A CA 1
ATOM 549 C C . GLU A 1 70 ? -21.172 7.082 -11.852 1 89.38 70 GLU A C 1
ATOM 551 O O . GLU A 1 70 ? -20.891 8.258 -11.617 1 89.38 70 GLU A O 1
ATOM 556 N N . THR A 1 71 ? -22.25 6.523 -11.57 1 92.38 71 THR A N 1
ATOM 557 C CA . THR A 1 71 ? -23.25 7.309 -10.875 1 92.38 71 THR A CA 1
ATOM 558 C C . THR A 1 71 ? -22.812 7.625 -9.453 1 92.38 71 THR A C 1
ATOM 560 O O . THR A 1 71 ? -23.094 8.703 -8.922 1 92.38 71 THR A O 1
ATOM 563 N N . ALA A 1 72 ? -22.172 6.652 -8.867 1 94.75 72 ALA A N 1
ATOM 564 C CA . ALA A 1 72 ? -21.656 6.875 -7.516 1 94.75 72 ALA A CA 1
ATOM 565 C C . ALA A 1 72 ? -20.688 8.055 -7.492 1 94.75 72 ALA A C 1
ATOM 567 O O . ALA A 1 72 ? -20.703 8.859 -6.562 1 94.75 72 ALA A O 1
ATOM 568 N N . VAL A 1 73 ? -19.875 8.148 -8.508 1 93.62 73 VAL A N 1
ATOM 569 C CA . VAL A 1 73 ? -18.922 9.242 -8.609 1 93.62 73 VAL A CA 1
ATOM 570 C C . VAL A 1 73 ? -19.656 10.57 -8.703 1 93.62 73 VAL A C 1
ATOM 572 O O . VAL A 1 73 ? -19.297 11.539 -8.031 1 93.62 73 VAL A O 1
ATOM 575 N N . LYS A 1 74 ? -20.672 10.602 -9.469 1 94.31 74 LYS A N 1
ATOM 576 C CA . LYS A 1 74 ? -21.469 11.82 -9.633 1 94.31 74 LYS A CA 1
ATOM 577 C C . LYS A 1 74 ? -22.141 12.219 -8.328 1 94.31 74 LYS A C 1
ATOM 579 O O . LYS A 1 74 ? -22.25 13.406 -8.008 1 94.31 74 LYS A O 1
ATOM 584 N N . ILE A 1 75 ? -22.641 11.25 -7.66 1 96.31 75 ILE A N 1
ATOM 585 C CA . ILE A 1 75 ? -23.297 11.5 -6.387 1 96.31 75 ILE A CA 1
ATOM 586 C C . ILE A 1 75 ? -22.297 12.07 -5.387 1 96.31 75 ILE A C 1
ATOM 588 O O . ILE A 1 75 ? -22.594 13.031 -4.672 1 96.31 75 ILE A O 1
ATOM 592 N N . VAL A 1 76 ? -21.109 11.492 -5.297 1 96.69 76 VAL A N 1
ATOM 593 C CA . VAL A 1 76 ? -20.062 11.961 -4.395 1 96.69 76 VAL A CA 1
ATOM 594 C C . VAL A 1 76 ? -19.719 13.414 -4.719 1 96.69 76 VAL A C 1
ATOM 596 O O . VAL A 1 76 ? -19.594 14.242 -3.816 1 96.69 76 VAL A O 1
ATOM 599 N N . ASP A 1 77 ? -19.562 13.656 -6 1 95.38 77 ASP A N 1
ATOM 600 C CA . ASP A 1 77 ? -19.25 15.016 -6.434 1 95.38 77 ASP A CA 1
ATOM 601 C C . ASP A 1 77 ? -20.344 16 -5.996 1 95.38 77 ASP A C 1
ATOM 603 O O . ASP A 1 77 ? -20.031 17.094 -5.512 1 95.38 77 ASP A O 1
ATOM 607 N N . PHE A 1 78 ? -21.516 15.586 -6.176 1 96.38 78 PHE A N 1
ATOM 608 C CA . PHE A 1 78 ? -22.656 16.438 -5.832 1 96.38 78 PHE A CA 1
ATOM 609 C C . PHE A 1 78 ? -22.703 16.688 -4.332 1 96.38 78 PHE A C 1
ATOM 611 O O . PHE A 1 78 ? -22.906 17.828 -3.902 1 96.38 78 PHE A O 1
ATOM 618 N N . ILE A 1 79 ? -22.547 15.648 -3.555 1 97.12 79 ILE A N 1
ATOM 619 C CA . ILE A 1 79 ? -22.609 15.773 -2.104 1 97.12 79 ILE A CA 1
ATOM 620 C C . ILE A 1 79 ? -21.484 16.672 -1.616 1 97.12 79 ILE A C 1
ATOM 622 O O . ILE A 1 79 ? -21.703 17.562 -0.786 1 97.12 79 ILE A O 1
ATOM 626 N N . ALA A 1 80 ? -20.281 16.438 -2.094 1 96.75 80 ALA A N 1
ATOM 627 C CA . ALA A 1 80 ? -19.109 17.203 -1.69 1 96.75 80 ALA A CA 1
ATOM 628 C C . ALA A 1 80 ? -19.297 18.688 -2.018 1 96.75 80 ALA A C 1
ATOM 630 O O . ALA A 1 80 ? -18.984 19.547 -1.192 1 96.75 80 ALA A O 1
ATOM 631 N N . LYS A 1 81 ? -19.766 18.953 -3.201 1 94.25 81 LYS A N 1
ATOM 632 C CA . LYS A 1 81 ? -20 20.344 -3.611 1 94.25 81 LYS A CA 1
ATOM 633 C C . LYS A 1 81 ? -21.016 21.016 -2.713 1 94.25 81 LYS A C 1
ATOM 635 O O . LYS A 1 81 ? -20.844 22.172 -2.32 1 94.25 81 LYS A O 1
ATOM 640 N N . GLU A 1 82 ? -22.047 20.312 -2.42 1 93.94 82 GLU A N 1
ATOM 641 C CA . GLU A 1 82 ? -23.078 20.859 -1.55 1 93.94 82 GLU A CA 1
ATOM 642 C C . GLU A 1 82 ? -22.531 21.125 -0.15 1 93.94 82 GLU A C 1
ATOM 644 O O . GLU A 1 82 ? -22.859 22.156 0.457 1 93.94 82 GLU A O 1
ATOM 649 N N . MET A 1 83 ? -21.812 20.25 0.343 1 94.94 83 MET A N 1
ATOM 650 C CA . MET A 1 83 ? -21.234 20.391 1.671 1 94.94 83 MET A CA 1
ATOM 651 C C . MET A 1 83 ? -20.312 21.609 1.734 1 94.94 83 MET A C 1
ATOM 653 O O . MET A 1 83 ? -20.391 22.406 2.678 1 94.94 83 MET A O 1
ATOM 657 N N . LYS A 1 84 ? -19.5 21.781 0.737 1 94.25 84 LYS A N 1
ATOM 658 C CA . LYS A 1 84 ? -18.594 22.922 0.688 1 94.25 84 LYS A CA 1
ATOM 659 C C . LYS A 1 84 ? -19.344 24.234 0.586 1 94.25 84 LYS A C 1
ATOM 661 O O . LYS A 1 84 ? -19.031 25.188 1.302 1 94.25 84 LYS A O 1
ATOM 666 N N . THR A 1 85 ? -20.297 24.219 -0.282 1 92.69 85 THR A N 1
ATOM 667 C CA . THR A 1 85 ? -21.078 25.438 -0.474 1 92.69 85 THR A CA 1
ATOM 668 C C . THR A 1 85 ? -21.734 25.859 0.831 1 92.69 85 THR A C 1
ATOM 670 O O . THR A 1 85 ? -21.703 27.047 1.198 1 92.69 85 THR A O 1
ATOM 673 N N . LYS A 1 86 ? -22.312 24.953 1.47 1 92.75 86 LYS A N 1
ATOM 674 C CA . LYS A 1 86 ? -22.984 25.25 2.727 1 92.75 86 LYS A CA 1
ATOM 675 C C . LYS A 1 86 ? -22 25.766 3.771 1 92.75 86 LYS A C 1
ATOM 677 O O . LYS A 1 86 ? -22.266 26.75 4.453 1 92.75 86 LYS A O 1
ATOM 682 N N . LEU A 1 87 ? -20.938 25.141 3.893 1 94.44 87 LEU A N 1
ATOM 683 C CA . LEU A 1 87 ? -19.922 25.469 4.895 1 94.44 87 LEU A CA 1
ATOM 684 C C . LEU A 1 87 ? -19.328 26.859 4.637 1 94.44 87 LEU A C 1
ATOM 686 O O . LEU A 1 87 ? -19.266 27.688 5.539 1 94.44 87 LEU A O 1
ATOM 690 N N . PHE A 1 88 ? -18.953 27.172 3.484 1 95.69 88 PHE A N 1
ATOM 691 C CA . PHE A 1 88 ? -18.25 28.406 3.18 1 95.69 88 PHE A CA 1
ATOM 692 C C . PHE A 1 88 ? -19.219 29.578 3.086 1 95.69 88 PHE A C 1
ATOM 694 O O . PHE A 1 88 ? -18.859 30.719 3.387 1 95.69 88 PHE A O 1
ATOM 701 N N . THR A 1 89 ? -20.438 29.266 2.727 1 95.69 89 THR A N 1
ATOM 702 C CA . THR A 1 89 ? -21.438 30.328 2.803 1 95.69 89 THR A CA 1
ATOM 703 C C . THR A 1 89 ? -21.625 30.797 4.242 1 95.69 89 THR A C 1
ATOM 705 O O . THR A 1 89 ? -21.75 32 4.496 1 95.69 89 THR A O 1
ATOM 708 N N . LYS A 1 90 ? -21.562 29.891 5.117 1 94.56 90 LYS A N 1
ATOM 709 C CA . LYS A 1 90 ? -21.688 30.234 6.527 1 94.56 90 LYS A CA 1
ATOM 710 C C . LYS A 1 90 ? -20.484 31.047 6.996 1 94.56 90 LYS A C 1
ATOM 712 O O . LYS A 1 90 ? -20.641 32 7.77 1 94.56 90 LYS A O 1
ATOM 717 N N . ILE A 1 91 ? -19.344 30.75 6.582 1 95.5 91 ILE A N 1
ATOM 718 C CA . ILE A 1 91 ? -18.125 31.453 6.949 1 95.5 91 ILE A CA 1
ATOM 719 C C . ILE A 1 91 ? -18.172 32.906 6.426 1 95.5 91 ILE A C 1
ATOM 721 O O . ILE A 1 91 ? -17.828 33.844 7.141 1 95.5 91 ILE A O 1
ATOM 725 N N . ILE A 1 92 ? -18.656 33.062 5.23 1 96.25 92 ILE A N 1
ATOM 726 C CA . ILE A 1 92 ? -18.719 34.344 4.586 1 96.25 92 ILE A CA 1
ATOM 727 C C . ILE A 1 92 ? -19.797 35.219 5.25 1 96.25 92 ILE A C 1
ATOM 729 O O . ILE A 1 92 ? -19.594 36.406 5.516 1 96.25 92 ILE A O 1
ATOM 733 N N . GLU A 1 93 ? -20.938 34.594 5.559 1 95.56 93 GLU A N 1
ATOM 734 C CA . GLU A 1 93 ? -22.031 35.312 6.191 1 95.56 93 GLU A CA 1
ATOM 735 C C . GLU A 1 93 ? -21.641 35.812 7.578 1 95.56 93 GLU A C 1
ATOM 737 O O . GLU A 1 93 ? -22.031 36.906 7.977 1 95.56 93 GLU A O 1
ATOM 742 N N . LYS A 1 94 ? -20.828 35.094 8.234 1 94.06 94 LYS A N 1
ATOM 743 C CA . LYS A 1 94 ? -20.422 35.469 9.586 1 94.06 94 LYS A CA 1
ATOM 744 C C . LYS A 1 94 ? -19.172 36.344 9.562 1 94.06 94 LYS A C 1
ATOM 746 O O . LYS A 1 94 ? -18.703 36.781 10.609 1 94.06 94 LYS A O 1
ATOM 751 N N . ASN A 1 95 ? -18.625 36.594 8.445 1 94.31 95 ASN A N 1
ATOM 752 C CA . ASN A 1 95 ? -17.469 37.438 8.234 1 94.31 95 ASN A CA 1
ATOM 753 C C . ASN A 1 95 ? -16.297 37.031 9.117 1 94.31 95 ASN A C 1
ATOM 755 O O . ASN A 1 95 ? -15.734 37.875 9.836 1 94.31 95 ASN A O 1
ATOM 759 N N . LEU A 1 96 ? -15.992 35.781 9.078 1 95.75 96 LEU A N 1
ATOM 760 C CA . LEU A 1 96 ? -14.945 35.219 9.922 1 95.75 96 LEU A CA 1
ATOM 761 C C . LEU A 1 96 ? -13.57 35.406 9.281 1 95.75 96 LEU A C 1
ATOM 763 O O . LEU A 1 96 ? -13.445 35.375 8.055 1 95.75 96 LEU A O 1
ATOM 767 N N . LYS A 1 97 ? -12.562 35.594 10.141 1 96.75 97 LYS A N 1
ATOM 768 C CA . LYS A 1 97 ? -11.188 35.656 9.656 1 96.75 97 LYS A CA 1
ATOM 769 C C . LYS A 1 97 ? -10.688 34.25 9.273 1 96.75 97 LYS A C 1
ATOM 771 O O . LYS A 1 97 ? -11.086 33.25 9.867 1 96.75 97 LYS A O 1
ATOM 776 N N . ILE A 1 98 ? -9.828 34.188 8.195 1 96.88 98 ILE A N 1
ATOM 777 C CA . ILE A 1 98 ? -9.359 32.875 7.73 1 96.88 98 ILE A CA 1
ATOM 778 C C . ILE A 1 98 ? -7.852 32.938 7.504 1 96.88 98 ILE A C 1
ATOM 780 O O . ILE A 1 98 ? -7.277 34 7.316 1 96.88 98 ILE A O 1
ATOM 784 N N . CYS A 1 99 ? -7.242 31.844 7.617 1 95.12 99 CYS A N 1
ATOM 785 C CA . CYS A 1 99 ? -5.84 31.625 7.285 1 95.12 99 CYS A CA 1
ATOM 786 C C . CYS A 1 99 ? -5.688 30.531 6.242 1 95.12 99 CYS A C 1
ATOM 788 O O . CYS A 1 99 ? -6.281 29.453 6.375 1 95.12 99 CYS A O 1
ATOM 790 N N . LEU A 1 100 ? -4.918 30.828 5.203 1 94.69 100 LEU A N 1
ATOM 791 C CA . LEU A 1 100 ? -4.711 29.875 4.113 1 94.69 100 LEU A CA 1
ATOM 792 C C . LEU A 1 100 ? -3.504 28.984 4.391 1 94.69 100 LEU A C 1
ATOM 794 O O . LEU A 1 100 ? -2.441 29.484 4.781 1 94.69 100 LEU A O 1
ATOM 798 N N . ILE A 1 101 ? -3.711 27.734 4.262 1 91.88 101 ILE A N 1
ATOM 799 C CA . ILE A 1 101 ? -2.639 26.766 4.426 1 91.88 101 ILE A CA 1
ATOM 800 C C . ILE A 1 101 ? -2.471 25.953 3.141 1 91.88 101 ILE A C 1
ATOM 802 O O . ILE A 1 101 ? -3.441 25.406 2.615 1 91.88 101 ILE A O 1
ATOM 806 N N . ILE A 1 102 ? -1.288 25.891 2.609 1 90.12 102 ILE A N 1
ATOM 807 C CA . ILE A 1 102 ? -1.002 25.141 1.39 1 90.12 102 ILE A CA 1
ATOM 808 C C . ILE A 1 102 ? 0.09 24.109 1.659 1 90.12 102 ILE A C 1
ATOM 810 O O . ILE A 1 102 ? 1.062 24.406 2.361 1 90.12 102 ILE A O 1
ATOM 814 N N . ASP A 1 103 ? -0.132 22.938 1.189 1 84.25 103 ASP A N 1
ATOM 815 C CA . ASP A 1 103 ? 0.862 21.875 1.29 1 84.25 103 ASP A CA 1
ATOM 816 C C . ASP A 1 103 ? 0.986 21.109 -0.028 1 84.25 103 ASP A C 1
ATOM 818 O O . ASP A 1 103 ? 0.018 21.016 -0.783 1 84.25 103 ASP A O 1
ATOM 822 N N . GLU A 1 104 ? 2.141 20.719 -0.311 1 78.69 104 GLU A N 1
ATOM 823 C CA . GLU A 1 104 ? 2.332 19.906 -1.508 1 78.69 104 GLU A CA 1
ATOM 824 C C . GLU A 1 104 ? 1.923 18.453 -1.262 1 78.69 104 GLU A C 1
ATOM 826 O O . GLU A 1 104 ? 2.154 17.922 -0.179 1 78.69 104 GLU A O 1
ATOM 831 N N . ALA A 1 105 ? 1.225 17.922 -2.191 1 74 105 ALA A N 1
ATOM 832 C CA . ALA A 1 105 ? 0.791 16.531 -2.094 1 74 105 ALA A CA 1
ATOM 833 C C . ALA A 1 105 ? 1.521 15.664 -3.105 1 74 105 ALA A C 1
ATOM 835 O O . ALA A 1 105 ? 2.08 16.172 -4.082 1 74 105 ALA A O 1
ATOM 836 N N . PRO A 1 106 ? 1.579 14.336 -2.664 1 68.44 106 PRO A N 1
ATOM 837 C CA . PRO A 1 106 ? 2.092 13.414 -3.684 1 68.44 106 PRO A CA 1
ATOM 838 C C . PRO A 1 106 ? 1.304 13.477 -4.988 1 68.44 106 PRO A C 1
ATOM 840 O O . PRO A 1 106 ? 0.148 13.914 -4.996 1 68.44 106 PRO A O 1
ATOM 843 N N . MET A 1 107 ? 1.822 13.094 -5.949 1 69.75 107 MET A N 1
ATOM 844 C CA . MET A 1 107 ? 1.202 13.133 -7.27 1 69.75 107 MET A CA 1
ATOM 845 C C . MET A 1 107 ? 0.026 12.172 -7.348 1 69.75 107 MET A C 1
ATOM 847 O O . MET A 1 107 ? 0.045 11.109 -6.723 1 69.75 107 MET A O 1
ATOM 851 N N . ILE A 1 108 ? -0.918 12.633 -7.957 1 70.31 108 ILE A N 1
ATOM 852 C CA . ILE A 1 108 ? -2.062 11.797 -8.305 1 70.31 108 ILE A CA 1
ATOM 853 C C . ILE A 1 108 ? -2.137 11.625 -9.82 1 70.31 108 ILE A C 1
ATOM 855 O O . ILE A 1 108 ? -2.225 12.609 -10.555 1 70.31 108 ILE A O 1
ATOM 859 N N . ALA A 1 109 ? -2.092 10.375 -10.297 1 64.44 109 ALA A N 1
ATOM 860 C CA . ALA A 1 109 ? -2.129 10.094 -11.734 1 64.44 109 ALA A CA 1
ATOM 861 C C . ALA A 1 109 ? -1.068 10.898 -12.477 1 64.44 109 ALA A C 1
ATOM 863 O O . ALA A 1 109 ? -1.367 11.547 -13.484 1 64.44 109 ALA A O 1
ATOM 864 N N . CYS A 1 110 ? 0.107 11.094 -11.859 1 62.62 110 CYS A N 1
ATOM 865 C CA . CYS A 1 110 ? 1.286 11.719 -12.445 1 62.62 110 CYS A CA 1
ATOM 866 C C . CYS A 1 110 ? 1.093 13.227 -12.578 1 62.62 110 CYS A C 1
ATOM 868 O O . CYS A 1 110 ? 1.735 13.867 -13.406 1 62.62 110 CYS A O 1
ATOM 870 N N . LYS A 1 111 ? 0.129 13.727 -11.906 1 72.12 111 LYS A N 1
ATOM 871 C CA . LYS A 1 111 ? -0.098 15.172 -11.914 1 72.12 111 LYS A CA 1
ATOM 872 C C . LYS A 1 111 ? 0.243 15.789 -10.555 1 72.12 111 LYS A C 1
ATOM 874 O O . LYS A 1 111 ? -0.098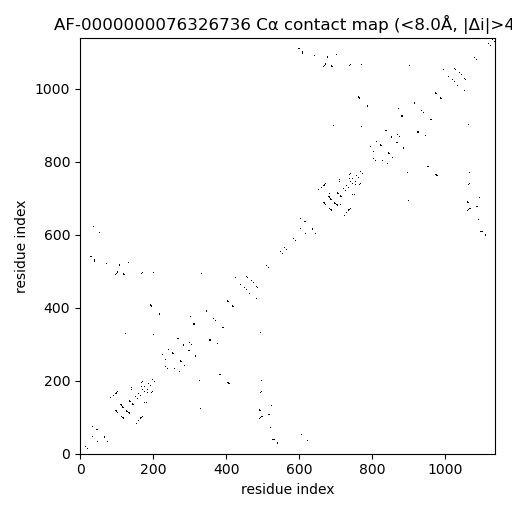 15.227 -9.516 1 72.12 111 LYS A O 1
ATOM 879 N N . PRO A 1 112 ? 0.97 16.844 -10.664 1 81.25 112 PRO A N 1
ATOM 880 C CA . PRO A 1 112 ? 1.25 17.5 -9.391 1 81.25 112 PRO A CA 1
ATOM 881 C C . PRO A 1 112 ? -0.004 18.094 -8.742 1 81.25 112 PRO A C 1
ATOM 883 O O . PRO A 1 112 ? -0.889 18.594 -9.438 1 81.25 112 PRO A O 1
ATOM 886 N N . VAL A 1 113 ? -0.069 17.953 -7.453 1 88.19 113 VAL A N 1
ATOM 887 C CA . VAL A 1 113 ? -1.256 18.391 -6.723 1 88.19 113 VAL A CA 1
ATOM 888 C C . VAL A 1 113 ? -0.842 19.188 -5.484 1 88.19 113 VAL A C 1
ATOM 890 O O . VAL A 1 113 ? 0.201 18.906 -4.887 1 88.19 113 VAL A O 1
ATOM 893 N N . VAL A 1 114 ? -1.577 20.219 -5.18 1 90.38 114 VAL A N 1
ATOM 894 C CA . VAL A 1 114 ? -1.41 20.969 -3.939 1 90.38 114 VAL A CA 1
ATOM 895 C C . VAL A 1 114 ? -2.668 20.844 -3.082 1 90.38 114 VAL A C 1
ATOM 897 O O . VAL A 1 114 ? -3.781 20.781 -3.609 1 90.38 114 VAL A O 1
ATOM 900 N N . ILE A 1 115 ? -2.447 20.75 -1.797 1 92.31 115 ILE A N 1
ATOM 901 C CA . ILE A 1 115 ? -3.562 20.656 -0.861 1 92.31 115 ILE A CA 1
ATOM 902 C C . ILE A 1 115 ? -3.859 22.031 -0.27 1 92.31 115 ILE A C 1
ATOM 904 O O . ILE A 1 115 ? -2.949 22.734 0.175 1 92.31 115 ILE A O 1
ATOM 908 N N . LEU A 1 116 ? -5.066 22.375 -0.243 1 94.31 116 LEU A N 1
ATOM 909 C CA . LEU A 1 116 ? -5.488 23.656 0.309 1 94.31 116 LEU A CA 1
ATOM 910 C C . LEU A 1 116 ? -6.316 23.453 1.573 1 94.31 116 LEU A C 1
ATOM 912 O O . LEU A 1 116 ? -7.242 22.641 1.592 1 94.31 116 LEU A O 1
ATOM 916 N N . PHE A 1 117 ? -5.922 24.172 2.631 1 94 117 PHE A N 1
ATOM 917 C CA . PHE A 1 117 ? -6.684 24.219 3.873 1 94 117 PHE A CA 1
ATOM 918 C C . PHE A 1 117 ? -7.023 25.656 4.242 1 94 117 PHE A C 1
ATOM 920 O O . PHE A 1 117 ? -6.312 26.594 3.855 1 94 117 PHE A O 1
ATOM 927 N N . ILE A 1 118 ? -8.086 25.75 4.938 1 95.25 118 ILE A N 1
ATOM 928 C CA . ILE A 1 118 ? -8.469 27.047 5.484 1 95.25 118 ILE A CA 1
ATOM 929 C C . ILE A 1 118 ? -8.703 26.922 6.988 1 95.25 118 ILE A C 1
ATOM 931 O O . ILE A 1 118 ? -9.516 26.109 7.434 1 95.25 118 ILE A O 1
ATOM 935 N N . LYS A 1 119 ? -7.922 27.562 7.699 1 93.75 119 LYS A N 1
ATOM 936 C CA . LYS A 1 119 ? -8.188 27.688 9.133 1 93.75 119 LYS A CA 1
ATOM 937 C C . LYS A 1 119 ? -9.148 28.828 9.422 1 93.75 119 LYS A C 1
ATOM 939 O O . LYS A 1 119 ? -8.984 29.938 8.906 1 93.75 119 LYS A O 1
ATOM 944 N N . VAL A 1 120 ? -10.188 28.609 10.195 1 95.06 120 VAL A N 1
ATOM 945 C CA . VAL A 1 120 ? -11.266 29.578 10.359 1 95.06 120 VAL A CA 1
ATOM 946 C C . VAL A 1 120 ? -11.344 30.016 11.82 1 95.06 120 VAL A C 1
ATOM 948 O O . VAL A 1 120 ? -11.125 29.219 12.734 1 95.06 120 VAL A O 1
ATOM 951 N N . GLU A 1 121 ? -11.664 31.281 11.969 1 94.5 121 GLU A N 1
ATOM 952 C CA . GLU A 1 121 ? -11.844 31.875 13.297 1 94.5 121 GLU A CA 1
ATOM 953 C C . GLU A 1 121 ? -13 31.219 14.039 1 94.5 121 GLU A C 1
ATOM 955 O O . GLU A 1 121 ? -14.07 30.984 13.461 1 94.5 121 GLU A O 1
ATOM 960 N N . ASP A 1 122 ? -12.688 30.812 15.227 1 86.25 122 ASP A N 1
ATOM 961 C CA . ASP A 1 122 ? -13.719 30.234 16.094 1 86.25 122 ASP A CA 1
ATOM 962 C C . ASP A 1 122 ? -13.516 30.656 17.547 1 86.25 122 ASP A C 1
ATOM 964 O O . ASP A 1 122 ? -12.414 31.047 17.938 1 86.25 122 ASP A O 1
ATOM 968 N N . SER A 1 123 ? -14.555 30.703 18.25 1 81.25 123 SER A N 1
ATOM 969 C CA . SER A 1 123 ? -14.5 31.156 19.641 1 81.25 123 SER A CA 1
ATOM 970 C C . SER A 1 123 ? -13.82 30.125 20.516 1 81.25 123 SER A C 1
ATOM 972 O O . SER A 1 123 ? -13.203 30.469 21.531 1 81.25 123 SER A O 1
ATOM 974 N N . VAL A 1 124 ? -13.984 28.969 20.219 1 78.31 124 VAL A N 1
ATOM 975 C CA . VAL A 1 124 ? -13.438 27.938 21.078 1 78.31 124 VAL A CA 1
ATOM 976 C C . VAL A 1 124 ? -12.141 27.391 20.484 1 78.31 124 VAL A C 1
ATOM 978 O O . VAL A 1 124 ? -11.086 27.438 21.125 1 78.31 124 VAL A O 1
ATOM 981 N N . PHE A 1 125 ? -12.273 26.859 19.359 1 82.12 125 PHE A N 1
ATOM 982 C CA . PHE A 1 125 ? -11.102 26.312 18.656 1 82.12 125 PHE A CA 1
ATOM 983 C C . PHE A 1 125 ? -11.203 26.562 17.156 1 82.12 125 PHE A C 1
ATOM 985 O O . PHE A 1 125 ? -12.234 26.297 16.547 1 82.12 125 PHE A O 1
ATOM 992 N N . SER A 1 126 ? -10.141 27.203 16.672 1 85.62 126 SER A N 1
ATOM 993 C CA . SER A 1 126 ? -10.102 27.469 15.242 1 85.62 126 SER A CA 1
ATOM 994 C C . SER A 1 126 ? -9.82 26.203 14.445 1 85.62 126 SER A C 1
ATOM 996 O O . SER A 1 126 ? -8.68 25.734 14.383 1 85.62 126 SER A O 1
ATOM 998 N N . PRO A 1 127 ? -10.836 25.656 13.828 1 87.69 127 PRO A N 1
ATOM 999 C CA . PRO A 1 127 ? -10.648 24.422 13.078 1 87.69 127 PRO A CA 1
ATOM 1000 C C . PRO A 1 127 ? -9.977 24.641 11.727 1 87.69 127 PRO A C 1
ATOM 1002 O O . PRO A 1 127 ? -10.102 25.719 11.141 1 87.69 127 PRO A O 1
ATOM 1005 N N . THR A 1 128 ? -9.219 23.734 11.312 1 90.88 128 THR A N 1
ATOM 1006 C CA . THR A 1 128 ? -8.656 23.703 9.969 1 90.88 128 THR A CA 1
ATOM 1007 C C . THR A 1 128 ? -9.523 22.859 9.039 1 90.88 128 THR A C 1
ATOM 1009 O O . THR A 1 128 ? -9.75 21.672 9.305 1 90.88 128 THR A O 1
ATOM 1012 N N . ILE A 1 129 ? -10 23.484 8.016 1 93.25 129 ILE A N 1
ATOM 1013 C CA . ILE A 1 129 ? -10.953 22.828 7.113 1 93.25 129 ILE A CA 1
ATOM 1014 C C . ILE A 1 129 ? -10.258 22.484 5.797 1 93.25 129 ILE A C 1
ATOM 1016 O O . ILE A 1 129 ? -9.562 23.328 5.215 1 93.25 129 ILE A O 1
ATOM 1020 N N . PHE A 1 130 ? -10.508 21.344 5.41 1 94.81 130 PHE A N 1
ATOM 1021 C CA . PHE A 1 130 ? -10.023 20.906 4.102 1 94.81 130 PHE A CA 1
ATOM 1022 C C . PHE A 1 130 ? -10.844 21.547 2.988 1 94.81 130 PHE A C 1
ATOM 1024 O O . PHE A 1 130 ? -12.07 21.375 2.934 1 94.81 130 PHE A O 1
ATOM 1031 N N . LEU A 1 131 ? -10.125 22.219 2.1 1 95.19 131 LEU A N 1
ATOM 1032 C CA . LEU A 1 131 ? -10.828 22.844 0.981 1 95.19 131 LEU A CA 1
ATOM 1033 C C . LEU A 1 131 ? -10.836 21.922 -0.233 1 95.19 131 LEU A C 1
ATOM 1035 O O . LEU A 1 131 ? -11.883 21.375 -0.598 1 95.19 131 LEU A O 1
ATOM 1039 N N . GLU A 1 132 ? -9.68 21.688 -0.816 1 94.38 132 GLU A N 1
ATOM 1040 C CA . GLU A 1 132 ? -9.633 20.797 -1.97 1 94.38 132 GLU A CA 1
ATOM 1041 C C . GLU A 1 132 ? -8.195 20.469 -2.357 1 94.38 132 GLU A C 1
ATOM 1043 O O . GLU A 1 132 ? -7.254 21.109 -1.865 1 94.38 132 GLU A O 1
ATOM 1048 N N . LEU A 1 133 ? -8.07 19.484 -3.162 1 93.5 133 LEU A N 1
ATOM 1049 C CA . LEU A 1 133 ? -6.848 19.219 -3.902 1 93.5 133 LEU A CA 1
ATOM 1050 C C . LEU A 1 133 ? -6.848 19.938 -5.246 1 93.5 133 LEU A C 1
ATOM 1052 O O . LEU A 1 133 ? -7.793 19.797 -6.023 1 93.5 133 LEU A O 1
ATOM 1056 N N . VAL A 1 134 ? -5.797 20.656 -5.43 1 92.88 134 VAL A N 1
ATOM 1057 C CA . VAL A 1 134 ? -5.742 21.438 -6.664 1 92.88 134 VAL A CA 1
ATOM 1058 C C . VAL A 1 134 ? -4.73 20.812 -7.625 1 92.88 134 VAL A C 1
ATOM 1060 O O . VAL A 1 134 ? -3.561 20.625 -7.273 1 92.88 134 VAL A O 1
ATOM 1063 N N . GLU A 1 135 ? -5.277 20.469 -8.75 1 89.88 135 GLU A N 1
ATOM 1064 C CA . GLU A 1 135 ? -4.406 19.953 -9.805 1 89.88 135 GLU A CA 1
ATOM 1065 C C . GLU A 1 135 ? -3.615 21.078 -10.461 1 89.88 135 GLU A C 1
ATOM 1067 O O . GLU A 1 135 ? -4.168 22.141 -10.773 1 89.88 135 GLU A O 1
ATOM 1072 N N . LEU A 1 136 ? -2.305 20.828 -10.617 1 88 136 LEU A N 1
ATOM 1073 C CA . LEU A 1 136 ? -1.451 21.859 -11.211 1 88 136 LEU A CA 1
ATOM 1074 C C . LEU A 1 136 ? -0.969 21.438 -12.594 1 88 136 LEU A C 1
ATOM 1076 O O . LEU A 1 136 ? -0.64 20.266 -12.812 1 88 136 LEU A O 1
ATOM 1080 N N . GLU A 1 137 ? -1.037 22.297 -13.492 1 79.12 137 GLU A N 1
ATOM 1081 C CA . GLU A 1 137 ? -0.461 22.062 -14.805 1 79.12 137 GLU A CA 1
ATOM 1082 C C . GLU A 1 137 ? 1.063 22.109 -14.766 1 79.12 137 GLU A C 1
ATOM 1084 O O . GLU A 1 137 ? 1.737 21.328 -15.438 1 79.12 137 GLU A O 1
ATOM 1089 N N . LYS A 1 138 ? 1.472 23.141 -14.047 1 76.81 138 LYS A N 1
ATOM 1090 C CA . LYS A 1 138 ? 2.9 23.344 -13.812 1 76.81 138 LYS A CA 1
ATOM 1091 C C . LYS A 1 138 ? 3.191 23.594 -12.336 1 76.81 138 LYS A C 1
ATOM 1093 O O . LYS A 1 138 ? 2.301 23.984 -11.586 1 76.81 138 LYS A O 1
ATOM 1098 N N . GLN A 1 139 ? 4.395 23.438 -11.961 1 79.19 139 GLN A N 1
ATOM 1099 C CA . GLN A 1 139 ? 4.75 23.578 -10.555 1 79.19 139 GLN A CA 1
ATOM 1100 C C . GLN A 1 139 ? 5.465 24.906 -10.305 1 79.19 139 GLN A C 1
ATOM 1102 O O . GLN A 1 139 ? 6.277 25.016 -9.383 1 79.19 139 GLN A O 1
ATOM 1107 N N . ASP A 1 140 ? 5.172 25.797 -11.117 1 82.5 140 ASP A N 1
ATOM 1108 C CA . ASP A 1 140 ? 5.777 27.109 -10.867 1 82.5 140 ASP A CA 1
ATOM 1109 C C . ASP A 1 140 ? 4.906 27.953 -9.938 1 82.5 140 ASP A C 1
ATOM 1111 O O . ASP A 1 140 ? 3.709 27.703 -9.797 1 82.5 140 ASP A O 1
ATOM 1115 N N . ALA A 1 141 ? 5.48 28.922 -9.367 1 87.12 141 ALA A N 1
ATOM 1116 C CA . ALA A 1 141 ? 4.816 29.75 -8.359 1 87.12 141 ALA A CA 1
ATOM 1117 C C . ALA A 1 141 ? 3.613 30.469 -8.953 1 87.12 141 ALA A C 1
ATOM 1119 O O . ALA A 1 141 ? 2.582 30.625 -8.297 1 87.12 141 ALA A O 1
ATOM 1120 N N . GLU A 1 142 ? 3.723 30.906 -10.141 1 89.06 142 GLU A N 1
ATOM 1121 C CA . GLU A 1 142 ? 2.639 31.656 -10.781 1 89.06 142 GLU A CA 1
ATOM 1122 C C . GLU A 1 142 ? 1.408 30.766 -10.969 1 89.06 142 GLU A C 1
ATOM 1124 O O . GLU A 1 142 ? 0.288 31.188 -10.664 1 89.06 142 GLU A O 1
ATOM 1129 N N . THR A 1 143 ? 1.65 29.625 -11.469 1 88.94 143 THR A N 1
ATOM 1130 C CA . THR A 1 143 ? 0.555 28.688 -11.695 1 88.94 143 THR A CA 1
ATOM 1131 C C . THR A 1 143 ? -0.091 28.266 -10.375 1 88.94 143 THR A C 1
ATOM 1133 O O . THR A 1 143 ? -1.315 28.172 -10.289 1 88.94 143 THR A O 1
ATOM 1136 N N . ILE A 1 144 ? 0.689 28.031 -9.406 1 90.75 144 ILE A N 1
ATOM 1137 C CA . ILE A 1 144 ? 0.169 27.625 -8.102 1 90.75 144 ILE A CA 1
ATOM 1138 C C . ILE A 1 144 ? -0.707 28.75 -7.539 1 90.75 144 ILE A C 1
ATOM 1140 O O . ILE A 1 144 ? -1.834 28.5 -7.102 1 90.75 144 ILE A O 1
ATOM 1144 N N . CYS A 1 145 ? -0.162 29.984 -7.598 1 91.94 145 CYS A N 1
ATOM 1145 C CA . CYS A 1 145 ? -0.889 31.125 -7.051 1 91.94 145 CYS A CA 1
ATOM 1146 C C . CYS A 1 145 ? -2.213 31.328 -7.777 1 91.94 145 CYS A C 1
ATOM 1148 O O . CYS A 1 145 ? -3.252 31.516 -7.141 1 91.94 145 CYS A O 1
ATOM 1150 N N . SER A 1 146 ? -2.182 31.25 -9.031 1 93 146 SER A N 1
ATOM 1151 C CA . SER A 1 146 ? -3.395 31.469 -9.812 1 93 146 SER A CA 1
ATOM 1152 C C . SER A 1 146 ? -4.418 30.359 -9.555 1 93 146 SER A C 1
ATOM 1154 O O . SER A 1 146 ? -5.617 30.641 -9.453 1 93 146 SER A O 1
ATOM 1156 N N . SER A 1 147 ? -3.975 29.172 -9.484 1 93.38 147 SER A N 1
ATOM 1157 C CA . SER A 1 147 ? -4.871 28.031 -9.242 1 93.38 147 SER A CA 1
ATOM 1158 C C . SER A 1 147 ? -5.496 28.125 -7.852 1 93.38 147 SER A C 1
ATOM 1160 O O . SER A 1 147 ? -6.672 27.797 -7.676 1 93.38 147 SER A O 1
ATOM 1162 N N . VAL A 1 148 ? -4.719 28.547 -6.93 1 93.62 148 VAL A N 1
ATOM 1163 C CA . VAL A 1 148 ? -5.195 28.672 -5.559 1 93.62 148 VAL A CA 1
ATOM 1164 C C . VAL A 1 148 ? -6.262 29.766 -5.484 1 93.62 148 VAL A C 1
ATOM 1166 O O . VAL A 1 148 ? -7.316 29.578 -4.883 1 93.62 148 VAL A O 1
ATOM 1169 N N . MET A 1 149 ? -5.984 30.875 -6.137 1 94.56 149 MET A N 1
ATOM 1170 C CA . MET A 1 149 ? -6.934 31.984 -6.129 1 94.56 149 MET A CA 1
ATOM 1171 C C . MET A 1 149 ? -8.242 31.594 -6.805 1 94.56 149 MET A C 1
ATOM 1173 O O . MET A 1 149 ? -9.32 31.969 -6.355 1 94.56 149 MET A O 1
ATOM 1177 N N . GLU A 1 150 ? -8.078 30.828 -7.797 1 94.69 150 GLU A N 1
ATOM 1178 C CA . GLU A 1 150 ? -9.266 30.344 -8.5 1 94.69 150 GLU A CA 1
ATOM 1179 C C . GLU A 1 150 ? -10.094 29.422 -7.613 1 94.69 150 GLU A C 1
ATOM 1181 O O . GLU A 1 150 ? -11.32 29.5 -7.586 1 94.69 150 GLU A O 1
ATOM 1186 N N . SER A 1 151 ? -9.461 28.578 -6.957 1 94.44 151 SER A N 1
ATOM 1187 C CA . SER A 1 151 ? -10.133 27.656 -6.055 1 94.44 151 SER A CA 1
ATOM 1188 C C . SER A 1 151 ? -10.883 28.391 -4.953 1 94.44 151 SER A C 1
ATOM 1190 O O . SER A 1 151 ? -12.016 28.031 -4.617 1 94.44 151 SER A O 1
ATOM 1192 N N . LEU A 1 152 ? -10.25 29.422 -4.379 1 95.75 152 LEU A N 1
ATOM 1193 C CA . LEU A 1 152 ? -10.883 30.234 -3.34 1 95.75 152 LEU A CA 1
ATOM 1194 C C . LEU A 1 152 ? -12.102 30.953 -3.889 1 95.75 152 LEU A C 1
ATOM 1196 O O . LEU A 1 152 ? -13.148 31.016 -3.238 1 95.75 152 LEU A O 1
ATOM 1200 N N . ASN A 1 153 ? -11.953 31.406 -5.059 1 94.88 153 ASN A N 1
ATOM 1201 C CA . ASN A 1 153 ? -13.055 32.125 -5.688 1 94.88 153 ASN A CA 1
ATOM 1202 C C . ASN A 1 153 ? -14.242 31.203 -5.953 1 94.88 153 ASN A C 1
ATOM 1204 O O . ASN A 1 153 ? -15.398 31.609 -5.852 1 94.88 153 ASN A O 1
ATOM 1208 N N . ASN A 1 154 ? -13.977 30.016 -6.281 1 92.81 154 ASN A N 1
ATOM 1209 C CA . ASN A 1 154 ? -15.008 29.031 -6.609 1 92.81 154 ASN A CA 1
ATOM 1210 C C . ASN A 1 154 ? -15.898 28.734 -5.41 1 92.81 154 ASN A C 1
ATOM 1212 O O . ASN A 1 154 ? -17.062 28.359 -5.574 1 92.81 154 ASN A O 1
ATOM 1216 N N . VAL A 1 155 ? -15.414 28.891 -4.227 1 93.75 155 VAL A N 1
ATOM 1217 C CA . VAL A 1 155 ? -16.203 28.578 -3.041 1 93.75 155 VAL A CA 1
ATOM 1218 C C . VAL A 1 155 ? -16.781 29.875 -2.457 1 93.75 155 VAL A C 1
ATOM 1220 O O . VAL A 1 155 ? -17.359 29.859 -1.367 1 93.75 155 VAL A O 1
ATOM 1223 N N . GLY A 1 156 ? -16.531 31.016 -3.1 1 93.69 156 GLY A N 1
ATOM 1224 C CA . GLY A 1 156 ? -17.141 32.281 -2.701 1 93.69 156 GLY A CA 1
ATOM 1225 C C . GLY A 1 156 ? -16.188 33.188 -1.978 1 93.69 156 GLY A C 1
ATOM 1226 O O . GLY A 1 156 ? -16.562 34.312 -1.579 1 93.69 156 GLY A O 1
ATOM 1227 N N . LEU A 1 157 ? -14.977 32.781 -1.726 1 96.31 157 LEU A N 1
ATOM 1228 C CA . LEU A 1 157 ? -13.977 33.625 -1.102 1 96.31 157 LEU A CA 1
ATOM 1229 C C . LEU A 1 157 ? -13.328 34.562 -2.131 1 96.31 157 LEU A C 1
ATOM 1231 O O . LEU A 1 157 ? -12.188 34.312 -2.539 1 96.31 157 LEU A O 1
ATOM 1235 N N . THR A 1 158 ? -13.992 35.562 -2.381 1 95.56 158 THR A N 1
ATOM 1236 C CA . THR A 1 158 ? -13.586 36.5 -3.418 1 95.56 158 THR A CA 1
ATOM 1237 C C . THR A 1 158 ? -12.406 37.375 -2.945 1 95.56 158 THR A C 1
ATOM 1239 O O . THR A 1 158 ? -12.062 37.344 -1.763 1 95.56 158 THR A O 1
ATOM 1242 N N . LYS A 1 159 ? -11.867 38.094 -3.848 1 94.5 159 LYS A N 1
ATOM 1243 C CA . LYS A 1 159 ? -10.742 38.969 -3.533 1 94.5 159 LYS A CA 1
ATOM 1244 C C . LYS A 1 159 ? -11.125 40.031 -2.488 1 94.5 159 LYS A C 1
ATOM 1246 O O . LYS A 1 159 ? -10.336 40.312 -1.593 1 94.5 159 LYS A O 1
ATOM 1251 N N . ASN A 1 160 ? -12.273 40.531 -2.615 1 93.62 160 ASN A N 1
ATOM 1252 C CA . ASN A 1 160 ? -12.766 41.531 -1.659 1 93.62 160 ASN A CA 1
ATOM 1253 C C . ASN A 1 160 ? -12.859 40.938 -0.251 1 93.62 160 ASN A C 1
ATOM 1255 O O . ASN A 1 160 ? -12.5 41.594 0.724 1 93.62 160 ASN A O 1
ATOM 1259 N N . TYR A 1 161 ? -13.375 39.75 -0.177 1 96.25 161 TYR A N 1
ATOM 1260 C CA . TYR A 1 161 ? -13.453 39.094 1.12 1 96.25 161 TYR A CA 1
ATOM 1261 C C . TYR A 1 161 ? -12.062 38.844 1.685 1 96.25 161 TYR A C 1
ATOM 1263 O O . TYR A 1 161 ? -11.82 39.031 2.877 1 96.25 161 TYR A O 1
ATOM 1271 N N . LEU A 1 162 ? -11.164 38.406 0.857 1 95.94 162 LEU A N 1
ATOM 1272 C CA . LEU A 1 162 ? -9.82 38.031 1.28 1 95.94 162 LEU A CA 1
ATOM 1273 C C . LEU A 1 162 ? -9.031 39.25 1.739 1 95.94 162 LEU A C 1
ATOM 1275 O O . LEU A 1 162 ? -8.211 39.156 2.654 1 95.94 162 LEU A O 1
ATOM 1279 N N . GLU A 1 163 ? -9.242 40.312 1.172 1 93.5 163 GLU A N 1
ATOM 1280 C CA . GLU A 1 163 ? -8.555 41.562 1.56 1 93.5 163 GLU A CA 1
ATOM 1281 C C . GLU A 1 163 ? -8.852 41.906 3.01 1 93.5 163 GLU A C 1
ATOM 1283 O O . GLU A 1 163 ? -7.98 42.438 3.717 1 93.5 163 GLU A O 1
ATOM 1288 N N . LYS A 1 164 ? -9.969 41.562 3.379 1 92.94 164 LYS A N 1
ATOM 1289 C CA . LYS A 1 164 ? -10.398 41.969 4.711 1 92.94 164 LYS A CA 1
ATOM 1290 C C . LYS A 1 164 ? -10.211 40.844 5.727 1 92.94 164 LYS A C 1
ATOM 1292 O O . LYS A 1 164 ? -10.039 41.094 6.918 1 92.94 164 LYS A O 1
ATOM 1297 N N . ASN A 1 165 ? -10.281 39.625 5.227 1 95.5 165 ASN A N 1
ATOM 1298 C CA . ASN A 1 165 ? -10.438 38.562 6.207 1 95.5 165 ASN A CA 1
ATOM 1299 C C . ASN A 1 165 ? -9.281 37.562 6.145 1 95.5 165 ASN A C 1
ATOM 1301 O O . ASN A 1 165 ? -9.117 36.75 7.043 1 95.5 165 ASN A O 1
ATOM 1305 N N . LEU A 1 166 ? -8.477 37.594 5.137 1 95.94 166 LEU A N 1
ATOM 1306 C CA . LEU A 1 166 ? -7.293 36.75 5.094 1 95.94 166 LEU A CA 1
ATOM 1307 C C . LEU A 1 166 ? -6.188 37.312 5.98 1 95.94 166 LEU A C 1
ATOM 1309 O O . LEU A 1 166 ? -5.672 38.406 5.711 1 95.94 166 LEU A O 1
ATOM 1313 N N . ILE A 1 167 ? -5.789 36.594 6.961 1 93.12 167 ILE A N 1
ATOM 1314 C CA . ILE A 1 167 ? -4.895 37.219 7.926 1 93.12 167 ILE A CA 1
ATOM 1315 C C . ILE A 1 167 ? -3.553 36.469 7.934 1 93.12 167 ILE A C 1
ATOM 1317 O O . ILE A 1 167 ? -2.57 36.969 8.484 1 93.12 167 ILE A O 1
ATOM 1321 N N . GLY A 1 168 ? -3.57 35.344 7.355 1 90.44 168 GLY A N 1
ATOM 1322 C CA . GLY A 1 168 ? -2.314 34.625 7.391 1 90.44 168 GLY A CA 1
ATOM 1323 C C . GLY A 1 168 ? -2.164 33.625 6.246 1 90.44 168 GLY A C 1
ATOM 1324 O O . GLY A 1 168 ? -3.146 33.281 5.59 1 90.44 168 GLY A O 1
ATOM 1325 N N . PHE A 1 169 ? -0.952 33.219 5.973 1 89.5 169 PHE A N 1
ATOM 1326 C CA . PHE A 1 169 ? -0.576 32.219 4.969 1 89.5 169 PHE A CA 1
ATOM 1327 C C . PHE A 1 169 ? 0.497 31.281 5.508 1 89.5 169 PHE A C 1
ATOM 1329 O O . PHE A 1 169 ? 1.519 31.734 6.027 1 89.5 169 PHE A O 1
ATOM 1336 N N . CYS A 1 170 ? 0.128 30.031 5.434 1 86.75 170 CYS A N 1
ATOM 1337 C CA . CYS A 1 170 ? 1.055 29.031 5.945 1 86.75 170 CYS A CA 1
ATOM 1338 C C . CYS A 1 170 ? 1.378 27.984 4.879 1 86.75 170 CYS A C 1
ATOM 1340 O O . CYS A 1 170 ? 0.48 27.5 4.195 1 86.75 170 CYS A O 1
ATOM 1342 N N . SER A 1 171 ? 2.652 27.625 4.637 1 83.69 171 SER A N 1
ATOM 1343 C CA . SER A 1 171 ? 3.057 26.625 3.656 1 83.69 171 SER A CA 1
ATOM 1344 C C . SER A 1 171 ? 4.258 25.828 4.148 1 83.69 171 SER A C 1
ATOM 1346 O O . SER A 1 171 ? 4.84 26.141 5.188 1 83.69 171 SER A O 1
ATOM 1348 N N . ASP A 1 172 ? 4.602 24.641 3.498 1 71.31 172 ASP A N 1
ATOM 1349 C CA . ASP A 1 172 ? 5.707 23.781 3.893 1 71.31 172 ASP A CA 1
ATOM 1350 C C . ASP A 1 172 ? 7.055 24.422 3.572 1 71.31 172 ASP A C 1
ATOM 1352 O O . ASP A 1 172 ? 8.109 23.875 3.922 1 71.31 172 ASP A O 1
ATOM 1356 N N . GLY A 1 173 ? 7.098 25.547 3.049 1 63.56 173 GLY A N 1
ATOM 1357 C CA . GLY A 1 173 ? 8.328 26.312 2.883 1 63.56 173 GLY A CA 1
ATOM 1358 C C . GLY A 1 173 ? 9.148 25.859 1.691 1 63.56 173 GLY A C 1
ATOM 1359 O O . GLY A 1 173 ? 10.312 26.234 1.558 1 63.56 173 GLY A O 1
ATOM 1360 N N . ALA A 1 174 ? 8.602 24.922 0.9 1 64.31 174 ALA A N 1
ATOM 1361 C CA . ALA A 1 174 ? 9.344 24.562 -0.304 1 64.31 174 ALA A CA 1
ATOM 1362 C C . ALA A 1 174 ? 9.758 25.797 -1.098 1 64.31 174 ALA A C 1
ATOM 1364 O O . ALA A 1 174 ? 9.195 26.875 -0.908 1 64.31 174 ALA A O 1
ATOM 1365 N N . SER A 1 175 ? 10.844 25.672 -1.764 1 57.91 175 SER A N 1
ATOM 1366 C CA . SER A 1 175 ? 11.43 26.797 -2.48 1 57.91 175 SER A CA 1
ATOM 1367 C C . SER A 1 175 ? 10.391 27.516 -3.342 1 57.91 175 SER A C 1
ATOM 1369 O O . SER A 1 175 ? 10.375 28.734 -3.422 1 57.91 175 SER A O 1
ATOM 1371 N N . VAL A 1 176 ? 9.617 26.734 -3.869 1 66.75 176 VAL A N 1
ATOM 1372 C CA . VAL A 1 176 ? 8.609 27.297 -4.766 1 66.75 176 VAL A CA 1
ATOM 1373 C C . VAL A 1 176 ? 7.613 28.141 -3.963 1 66.75 176 VAL A C 1
ATOM 1375 O O . VAL A 1 176 ? 7.078 29.125 -4.469 1 66.75 176 VAL A O 1
ATOM 1378 N N . MET A 1 177 ? 7.543 27.797 -2.77 1 69.5 177 MET A N 1
ATOM 1379 C CA . MET A 1 177 ? 6.578 28.484 -1.911 1 69.5 177 MET A CA 1
ATOM 1380 C C . MET A 1 177 ? 7.176 29.766 -1.34 1 69.5 177 MET A C 1
ATOM 1382 O O . MET A 1 177 ? 6.5 30.797 -1.276 1 69.5 177 MET A O 1
ATOM 1386 N N . LEU A 1 178 ? 8.484 29.641 -0.984 1 62.47 178 LEU A N 1
ATOM 1387 C CA . LEU A 1 178 ? 9.055 30.719 -0.187 1 62.47 178 LEU A CA 1
ATOM 1388 C C . LEU A 1 178 ? 10.023 31.562 -1.015 1 62.47 178 LEU A C 1
ATOM 1390 O O . LEU A 1 178 ? 10.641 32.5 -0.5 1 62.47 178 LEU A O 1
ATOM 1394 N N . GLY A 1 179 ? 10.117 31.328 -2.307 1 59.59 179 GLY A N 1
ATOM 1395 C CA . GLY A 1 179 ? 11.055 32.125 -3.082 1 59.59 179 GLY A CA 1
ATOM 1396 C C . GLY A 1 179 ? 10.93 33.625 -2.816 1 59.59 179 GLY A C 1
ATOM 1397 O O . GLY A 1 179 ? 9.82 34.156 -2.811 1 59.59 179 GLY A O 1
ATOM 1398 N N . ARG A 1 180 ? 11.984 34.281 -2.377 1 61.47 180 ARG A N 1
ATOM 1399 C CA . ARG A 1 180 ? 12.031 35.688 -1.963 1 61.47 180 ARG A CA 1
ATOM 1400 C C . ARG A 1 180 ? 11.523 36.594 -3.068 1 61.47 180 ARG A C 1
ATOM 1402 O O . ARG A 1 180 ? 10.867 37.594 -2.793 1 61.47 180 ARG A O 1
ATOM 1409 N N . LYS A 1 181 ? 11.766 36.156 -4.211 1 61.31 181 LYS A N 1
ATOM 1410 C CA . LYS A 1 181 ? 11.445 37.094 -5.289 1 61.31 181 LYS A CA 1
ATOM 1411 C C . LYS A 1 181 ? 10.164 36.688 -6.008 1 61.31 181 LYS A C 1
ATOM 1413 O O . LYS A 1 181 ? 9.344 37.531 -6.359 1 61.31 181 LYS A O 1
ATOM 1418 N N . SER A 1 182 ? 10 35.406 -6.066 1 70.44 182 SER A N 1
ATOM 1419 C CA . SER A 1 182 ? 8.914 35 -6.961 1 70.44 182 SER A CA 1
ATOM 1420 C C . SER A 1 182 ? 8.172 33.781 -6.418 1 70.44 182 SER A C 1
ATOM 1422 O O . SER A 1 182 ? 7.484 33.094 -7.168 1 70.44 182 SER A O 1
ATOM 1424 N N . GLY A 1 183 ? 8.281 33.656 -5.133 1 81.81 183 GLY A N 1
ATOM 1425 C CA . GLY A 1 183 ? 7.59 32.5 -4.57 1 81.81 183 GLY A CA 1
ATOM 1426 C C . GLY A 1 183 ? 6.098 32.719 -4.398 1 81.81 183 GLY A C 1
ATOM 1427 O O . GLY A 1 183 ? 5.602 33.812 -4.617 1 81.81 183 GLY A O 1
ATOM 1428 N N . VAL A 1 184 ? 5.414 31.766 -4.137 1 84.56 184 VAL A N 1
ATOM 1429 C CA . VAL A 1 184 ? 3.967 31.812 -3.945 1 84.56 184 VAL A CA 1
ATOM 1430 C C . VAL A 1 184 ? 3.627 32.781 -2.807 1 84.56 184 VAL A C 1
ATOM 1432 O O . VAL A 1 184 ? 2.721 33.594 -2.932 1 84.56 184 VAL A O 1
ATOM 1435 N N . SER A 1 185 ? 4.328 32.688 -1.682 1 83.56 185 SER A N 1
ATOM 1436 C CA . SER A 1 185 ? 4.09 33.562 -0.525 1 83.56 185 SER A CA 1
ATOM 1437 C C . SER A 1 185 ? 4.277 35.031 -0.879 1 83.56 185 SER A C 1
ATOM 1439 O O . SER A 1 185 ? 3.508 35.875 -0.437 1 83.56 185 SER A O 1
ATOM 1441 N N . THR A 1 186 ? 5.277 35.25 -1.645 1 83.56 186 THR A N 1
ATOM 1442 C CA . THR A 1 186 ? 5.547 36.625 -2.055 1 83.56 186 THR A CA 1
ATOM 1443 C C . THR A 1 186 ? 4.422 37.156 -2.934 1 83.56 186 THR A C 1
ATOM 1445 O O . THR A 1 186 ? 4.02 38.312 -2.801 1 83.56 186 THR A O 1
ATOM 1448 N N . ARG A 1 187 ? 3.967 36.375 -3.754 1 87.94 187 ARG A N 1
ATOM 1449 C CA . ARG A 1 187 ? 2.883 36.781 -4.648 1 87.94 187 ARG A CA 1
ATOM 1450 C C . ARG A 1 187 ? 1.599 37.031 -3.867 1 87.94 187 ARG A C 1
ATOM 1452 O O . ARG A 1 187 ? 0.883 38 -4.141 1 87.94 187 ARG A O 1
ATOM 1459 N N . ILE A 1 188 ? 1.346 36.219 -2.916 1 87.81 188 ILE A N 1
ATOM 1460 C CA . ILE A 1 188 ? 0.16 36.375 -2.082 1 87.81 188 ILE A CA 1
ATOM 1461 C C . ILE A 1 188 ? 0.294 37.656 -1.23 1 87.81 188 ILE A C 1
ATOM 1463 O O . ILE A 1 188 ? -0.671 38.406 -1.062 1 87.81 188 ILE A O 1
ATOM 1467 N N . ALA A 1 189 ? 1.478 37.875 -0.784 1 85.44 189 ALA A N 1
ATOM 1468 C CA . ALA A 1 189 ? 1.729 39.031 0.038 1 85.44 189 ALA A CA 1
ATOM 1469 C C . ALA A 1 189 ? 1.586 40.312 -0.783 1 85.44 189 ALA A C 1
ATOM 1471 O O . ALA A 1 189 ? 1.199 41.375 -0.253 1 85.44 189 ALA A O 1
ATOM 1472 N N . LYS A 1 190 ? 1.954 40.219 -2.037 1 84.88 190 LYS A N 1
ATOM 1473 C CA . LYS A 1 190 ? 1.794 41.375 -2.918 1 84.88 190 LYS A CA 1
ATOM 1474 C C . LYS A 1 190 ? 0.32 41.688 -3.129 1 84.88 190 LYS A C 1
ATOM 1476 O O . LYS A 1 190 ? -0.057 42.875 -3.186 1 84.88 190 LYS A O 1
ATOM 1481 N N . GLU A 1 191 ? -0.417 40.688 -3.207 1 88 191 GLU A N 1
ATOM 1482 C CA . GLU A 1 191 ? -1.852 40.875 -3.406 1 88 191 GLU A CA 1
ATOM 1483 C C . GLU A 1 191 ? -2.543 41.281 -2.104 1 88 191 GLU A C 1
ATOM 1485 O O . GLU A 1 191 ? -3.488 42.062 -2.111 1 88 191 GLU A O 1
ATOM 1490 N N . PHE A 1 192 ? -2.049 40.688 -1.032 1 89.88 192 PHE A N 1
ATOM 1491 C CA . PHE A 1 192 ? -2.59 40.938 0.296 1 89.88 192 PHE A CA 1
ATOM 1492 C C . PHE A 1 192 ? -1.483 41.344 1.265 1 89.88 192 PHE A C 1
ATOM 1494 O O . PHE A 1 192 ? -0.97 40.5 2.008 1 89.88 192 PHE A O 1
ATOM 1501 N N . PRO A 1 193 ? -1.168 42.5 1.404 1 83.25 193 PRO A N 1
ATOM 1502 C CA . PRO A 1 193 ? 0.039 42.938 2.094 1 83.25 193 PRO A CA 1
ATOM 1503 C C . PRO A 1 193 ? -0.049 42.781 3.609 1 83.25 193 PRO A C 1
ATOM 1505 O O . PRO A 1 193 ? 0.979 42.719 4.289 1 83.25 193 PRO A O 1
ATOM 1508 N N . ASN A 1 194 ? -1.181 42.719 4.211 1 81.5 194 ASN A N 1
ATOM 1509 C CA . ASN A 1 194 ? -1.301 42.688 5.668 1 81.5 194 ASN A CA 1
ATOM 1510 C C . ASN A 1 194 ? -1.405 41.25 6.195 1 81.5 194 ASN A C 1
ATOM 1512 O O . ASN A 1 194 ? -1.841 41.031 7.324 1 81.5 194 ASN A O 1
ATOM 1516 N N . ILE A 1 195 ? -0.906 40.312 5.48 1 86.44 195 ILE A N 1
ATOM 1517 C CA . ILE A 1 195 ? -1.054 38.938 5.918 1 86.44 195 ILE A CA 1
ATOM 1518 C C . ILE A 1 195 ? 0.23 38.469 6.602 1 86.44 195 ILE A C 1
ATOM 1520 O O . ILE A 1 195 ? 1.323 38.938 6.266 1 86.44 195 ILE A O 1
ATOM 1524 N N . ILE A 1 196 ? 0.079 37.688 7.551 1 82.69 196 ILE A N 1
ATOM 1525 C CA . ILE A 1 196 ? 1.215 37.062 8.242 1 82.69 196 ILE A CA 1
ATOM 1526 C C . ILE A 1 196 ? 1.639 35.781 7.527 1 82.69 196 ILE A C 1
ATOM 1528 O O . ILE A 1 196 ? 0.825 34.875 7.324 1 82.69 196 ILE A O 1
ATOM 1532 N N . ILE A 1 197 ? 2.846 35.719 7.102 1 80.94 197 ILE A N 1
ATOM 1533 C CA . ILE A 1 197 ? 3.371 34.562 6.41 1 80.94 197 ILE A CA 1
ATOM 1534 C C . ILE A 1 197 ? 4.184 33.688 7.383 1 80.94 197 ILE A C 1
ATOM 1536 O O . ILE A 1 197 ? 5.086 34.219 8.055 1 80.94 197 ILE A O 1
ATOM 1540 N N . TRP A 1 198 ? 3.732 32.469 7.5 1 77.25 198 TRP A N 1
ATOM 1541 C CA . TRP A 1 198 ? 4.418 31.531 8.383 1 77.25 198 TRP A CA 1
ATOM 1542 C C . TRP A 1 198 ? 4.781 30.25 7.645 1 77.25 198 TRP A C 1
ATOM 1544 O O . TRP A 1 198 ? 4 29.75 6.832 1 77.25 198 TRP A O 1
ATOM 1554 N N . HIS A 1 199 ? 5.941 29.812 7.895 1 75.06 199 HIS A N 1
ATOM 1555 C CA . HIS A 1 199 ? 6.375 28.547 7.316 1 75.06 199 HIS A CA 1
ATOM 1556 C C . HIS A 1 199 ? 6.215 27.406 8.312 1 75.06 199 HIS A C 1
ATOM 1558 O O . HIS A 1 199 ? 6.609 27.531 9.477 1 75.06 199 HIS A O 1
ATOM 1564 N N . CYS A 1 200 ? 5.594 26.391 7.84 1 72.31 200 CYS A N 1
ATOM 1565 C CA . CYS A 1 200 ? 5.332 25.25 8.711 1 72.31 200 CYS A CA 1
ATOM 1566 C C . CYS A 1 200 ? 6.629 24.703 9.281 1 72.31 200 CYS A C 1
ATOM 1568 O O . CYS A 1 200 ? 7.453 24.156 8.539 1 72.31 200 CYS A O 1
ATOM 1570 N N . LEU A 1 201 ? 6.773 24.922 10.492 1 65.81 201 LEU A N 1
ATOM 1571 C CA . LEU A 1 201 ? 8.008 24.578 11.18 1 65.81 201 LEU A CA 1
ATOM 1572 C C . LEU A 1 201 ? 8.211 23.062 11.219 1 65.81 201 LEU A C 1
ATOM 1574 O O . LEU A 1 201 ? 9.344 22.578 11.234 1 65.81 201 LEU A O 1
ATOM 1578 N N . ASN A 1 202 ? 7.094 22.359 11.156 1 64.5 202 ASN A N 1
ATOM 1579 C CA . ASN A 1 202 ? 7.215 20.906 11.219 1 64.5 202 ASN A CA 1
ATOM 1580 C C . ASN A 1 202 ? 7.934 20.359 10 1 64.5 202 ASN A C 1
ATOM 1582 O O . ASN A 1 202 ? 8.656 19.359 10.094 1 64.5 202 ASN A O 1
ATOM 1586 N N . HIS A 1 203 ? 7.816 21.016 8.984 1 63.91 203 HIS A N 1
ATOM 1587 C CA . HIS A 1 203 ? 8.477 20.578 7.762 1 63.91 203 HIS A CA 1
ATOM 1588 C C . HIS A 1 203 ? 9.898 21.141 7.684 1 63.91 203 HIS A C 1
ATOM 1590 O O . HIS A 1 203 ? 10.766 20.547 7.023 1 63.91 203 HIS A O 1
ATOM 1596 N N . ARG A 1 204 ? 10.117 22.078 8.477 1 67.44 204 ARG A N 1
ATOM 1597 C CA . ARG A 1 204 ? 11.398 22.766 8.391 1 67.44 204 ARG A CA 1
ATOM 1598 C C . ARG A 1 204 ? 12.414 22.141 9.344 1 67.44 204 ARG A C 1
ATOM 1600 O O . ARG A 1 204 ? 13.625 22.219 9.102 1 67.44 204 ARG A O 1
ATOM 1607 N N . LEU A 1 205 ? 11.789 21.547 10.297 1 72.69 205 LEU A N 1
ATOM 1608 C CA . LEU A 1 205 ? 12.688 21.031 11.32 1 72.69 205 LEU A CA 1
ATOM 1609 C C . LEU A 1 205 ? 13.609 19.953 10.75 1 72.69 205 LEU A C 1
ATOM 1611 O O . LEU A 1 205 ? 14.82 19.984 10.984 1 72.69 205 LEU A O 1
ATOM 1615 N N . PRO A 1 206 ? 13.055 19.062 9.953 1 68.19 206 PRO A N 1
ATOM 1616 C CA . PRO A 1 206 ? 13.961 18.094 9.32 1 68.19 206 PRO A CA 1
ATOM 1617 C C . PRO A 1 206 ? 14.977 18.766 8.398 1 68.19 206 PRO A C 1
ATOM 1619 O O . PRO A 1 206 ? 16.125 18.328 8.328 1 68.19 206 PRO A O 1
ATOM 1622 N N . LEU A 1 207 ? 14.547 19.812 7.816 1 67.81 207 LEU A N 1
ATOM 1623 C CA . LEU A 1 207 ? 15.453 20.547 6.938 1 67.81 207 LEU A CA 1
ATOM 1624 C C . LEU A 1 207 ? 16.547 21.234 7.734 1 67.81 207 LEU A C 1
ATOM 1626 O O . LEU A 1 207 ? 17.703 21.312 7.277 1 67.81 207 LEU A O 1
ATOM 1630 N N . VAL A 1 208 ? 16.156 21.688 8.844 1 73.56 208 VAL A N 1
ATOM 1631 C CA . VAL A 1 208 ? 17.141 22.312 9.734 1 73.56 208 VAL A CA 1
ATOM 1632 C C . VAL A 1 208 ? 18.234 21.312 10.078 1 73.56 208 VAL A C 1
ATOM 1634 O O . VAL A 1 208 ? 19.422 21.641 9.992 1 73.56 208 VAL A O 1
ATOM 1637 N N . LEU A 1 209 ? 17.828 20.172 10.383 1 75.88 209 LEU A N 1
ATOM 1638 C CA . LEU A 1 209 ? 18.812 19.156 10.734 1 75.88 209 LEU A CA 1
ATOM 1639 C C . LEU A 1 209 ? 19.656 18.766 9.531 1 75.88 209 LEU A C 1
ATOM 1641 O O . LEU A 1 209 ? 20.875 18.656 9.625 1 75.88 209 LEU A O 1
ATOM 1645 N N . ASP A 1 210 ? 19.016 18.688 8.438 1 73.56 210 ASP A N 1
ATOM 1646 C CA . ASP A 1 210 ? 19.734 18.297 7.223 1 73.56 210 ASP A CA 1
ATOM 1647 C C . ASP A 1 210 ? 20.75 19.375 6.832 1 73.56 210 ASP A C 1
ATOM 1649 O O . ASP A 1 210 ? 21.875 19.047 6.469 1 73.56 210 ASP A O 1
ATOM 1653 N N . ASP A 1 211 ? 20.297 20.547 6.918 1 74.5 211 ASP A N 1
ATOM 1654 C CA . ASP A 1 211 ? 21.188 21.656 6.578 1 74.5 211 ASP A CA 1
ATOM 1655 C C . ASP A 1 211 ? 22.344 21.766 7.574 1 74.5 211 ASP A C 1
ATOM 1657 O O . ASP A 1 211 ? 23.453 22.172 7.207 1 74.5 211 ASP A O 1
ATOM 1661 N N . SER A 1 212 ? 22.031 21.406 8.742 1 79.62 212 SER A N 1
ATOM 1662 C CA . SER A 1 212 ? 23.031 21.531 9.797 1 79.62 212 SER A CA 1
ATOM 1663 C C . SER A 1 212 ? 24.125 20.469 9.648 1 79.62 212 SER A C 1
ATOM 1665 O O . SER A 1 212 ? 25.25 20.672 10.086 1 79.62 212 SER A O 1
ATOM 1667 N N . ILE A 1 213 ? 23.734 19.391 9 1 78.94 213 ILE A N 1
ATOM 1668 C CA . ILE A 1 213 ? 24.672 18.266 8.984 1 78.94 213 ILE A CA 1
ATOM 1669 C C . ILE A 1 213 ? 25.281 18.125 7.598 1 78.94 213 ILE A C 1
ATOM 1671 O O . ILE A 1 213 ? 26.234 17.359 7.406 1 78.94 213 ILE A O 1
ATOM 1675 N N . LYS A 1 214 ? 24.75 18.797 6.59 1 74.62 214 LYS A N 1
ATOM 1676 C CA . LYS A 1 214 ? 25.125 18.656 5.188 1 74.62 214 LYS A CA 1
ATOM 1677 C C . LYS A 1 214 ? 26.625 18.781 5.004 1 74.62 214 LYS A C 1
ATOM 1679 O O . LYS A 1 214 ? 27.234 18.031 4.238 1 74.62 214 LYS A O 1
ATOM 1684 N N . GLU A 1 215 ? 27.234 19.656 5.75 1 75 215 GLU A N 1
ATOM 1685 C CA . GLU A 1 215 ? 28.656 19.938 5.52 1 75 215 GLU A CA 1
ATOM 1686 C C . GLU A 1 215 ? 29.531 19.156 6.496 1 75 215 GLU A C 1
ATOM 1688 O O . GLU A 1 215 ? 30.766 19.297 6.484 1 75 215 GLU A O 1
ATOM 1693 N N . ILE A 1 216 ? 28.875 18.328 7.289 1 82.5 216 ILE A N 1
ATOM 1694 C CA . ILE A 1 216 ? 29.641 17.578 8.289 1 82.5 216 ILE A CA 1
ATOM 1695 C C . ILE A 1 216 ? 29.781 16.125 7.848 1 82.5 216 ILE A C 1
ATOM 1697 O O . ILE A 1 216 ? 28.875 15.32 8.039 1 82.5 216 ILE A O 1
ATOM 1701 N N . LYS A 1 217 ? 30.875 15.82 7.309 1 81.62 217 LYS A N 1
ATOM 1702 C CA . LYS A 1 217 ? 31.156 14.508 6.73 1 81.62 217 LYS A CA 1
ATOM 1703 C C . LYS A 1 217 ? 30.984 13.398 7.77 1 81.62 217 LYS A C 1
ATOM 1705 O O . LYS A 1 217 ? 30.5 12.312 7.449 1 81.62 217 LYS A O 1
ATOM 1710 N N . GLU A 1 218 ? 31.375 13.758 9.008 1 83.88 218 GLU A N 1
ATOM 1711 C CA . GLU A 1 218 ? 31.312 12.766 10.07 1 83.88 218 GLU A CA 1
ATOM 1712 C C . GLU A 1 218 ? 29.891 12.32 10.336 1 83.88 218 GLU A C 1
ATOM 1714 O O . GLU A 1 218 ? 29.641 11.156 10.672 1 83.88 218 GLU A O 1
ATOM 1719 N N . VAL A 1 219 ? 29.016 13.211 10.164 1 84.38 219 VAL A N 1
ATOM 1720 C CA . VAL A 1 219 ? 27.609 12.875 10.406 1 84.38 219 VAL A CA 1
ATOM 1721 C C . VAL A 1 219 ? 27.109 11.938 9.305 1 84.38 219 VAL A C 1
ATOM 1723 O O . VAL A 1 219 ? 26.312 11.039 9.57 1 84.38 219 VAL A O 1
ATOM 1726 N N . ASN A 1 220 ? 27.641 12.156 8.18 1 79 220 ASN A N 1
ATOM 1727 C CA . ASN A 1 220 ? 27.266 11.281 7.074 1 79 220 ASN A CA 1
ATOM 1728 C C . ASN A 1 220 ? 27.734 9.852 7.312 1 79 220 ASN A C 1
ATOM 1730 O O . ASN A 1 220 ? 27 8.898 7.02 1 79 220 ASN A O 1
ATOM 1734 N N . HIS A 1 221 ? 28.906 9.773 7.781 1 83.12 221 HIS A N 1
ATOM 1735 C CA . HIS A 1 221 ? 29.422 8.445 8.102 1 83.12 221 HIS A CA 1
ATOM 1736 C C . HIS A 1 221 ? 28.578 7.777 9.18 1 83.12 221 HIS A C 1
ATOM 1738 O O . HIS A 1 221 ? 28.328 6.574 9.117 1 83.12 221 HIS A O 1
ATOM 1744 N N . PHE A 1 222 ? 28.219 8.555 10.117 1 87.12 222 PHE A N 1
ATOM 1745 C CA . PHE A 1 222 ? 27.359 8.062 11.188 1 87.12 222 PHE A CA 1
ATOM 1746 C C . PHE A 1 222 ? 26.031 7.566 10.641 1 87.12 222 PHE A C 1
ATOM 1748 O O . PHE A 1 222 ? 25.578 6.465 10.969 1 87.12 222 PHE A O 1
ATOM 1755 N N . LYS A 1 223 ? 25.453 8.336 9.766 1 80.19 223 LYS A N 1
ATOM 1756 C CA . LYS A 1 223 ? 24.156 8 9.164 1 80.19 223 LYS A CA 1
ATOM 1757 C C . LYS A 1 223 ? 24.25 6.711 8.352 1 80.19 223 LYS A C 1
ATOM 1759 O O . LYS A 1 223 ? 23.359 5.855 8.445 1 80.19 223 LYS A O 1
ATOM 1764 N N . ILE A 1 224 ? 25.281 6.609 7.652 1 80 224 ILE A N 1
ATOM 1765 C CA . ILE A 1 224 ? 25.469 5.445 6.801 1 80 224 ILE A CA 1
ATOM 1766 C C . ILE A 1 224 ? 25.578 4.188 7.66 1 80 224 ILE A C 1
ATOM 1768 O O . ILE A 1 224 ? 25.031 3.143 7.32 1 80 224 ILE A O 1
ATOM 1772 N N . PHE A 1 225 ? 26.281 4.348 8.703 1 87.25 225 PHE A N 1
ATOM 1773 C CA . PHE A 1 225 ? 26.484 3.199 9.586 1 87.25 225 PHE A CA 1
ATOM 1774 C C . PHE A 1 225 ? 25.156 2.768 10.211 1 87.25 225 PHE A C 1
ATOM 1776 O O . PHE A 1 225 ? 24.844 1.575 10.258 1 87.25 225 PHE A O 1
ATOM 1783 N N . ILE A 1 226 ? 24.438 3.725 10.656 1 85.44 226 ILE A N 1
ATOM 1784 C CA . ILE A 1 226 ? 23.141 3.428 11.281 1 85.44 226 ILE A CA 1
ATOM 1785 C C . ILE A 1 226 ? 22.203 2.812 10.242 1 85.44 226 ILE A C 1
ATOM 1787 O O . ILE A 1 226 ? 21.469 1.877 10.555 1 85.44 226 ILE A O 1
ATOM 1791 N N . ASP A 1 227 ? 22.234 3.346 9.062 1 77 227 ASP A N 1
ATOM 1792 C CA . ASP A 1 227 ? 21.422 2.822 7.973 1 77 227 ASP A CA 1
ATOM 1793 C C . ASP A 1 227 ? 21.797 1.378 7.648 1 77 227 ASP A C 1
ATOM 1795 O O . ASP A 1 227 ? 20.922 0.57 7.297 1 77 227 ASP A O 1
ATOM 1799 N N . LYS A 1 228 ? 23.062 1.133 7.645 1 82.12 228 LYS A N 1
ATOM 1800 C CA . LYS A 1 228 ? 23.531 -0.223 7.379 1 82.12 228 LYS A CA 1
ATOM 1801 C C . LYS A 1 228 ? 23 -1.203 8.422 1 82.12 228 LYS A C 1
ATOM 1803 O O . LYS A 1 228 ? 22.625 -2.328 8.094 1 82.12 228 LYS A O 1
ATOM 1808 N N . ILE A 1 229 ? 23.031 -0.767 9.672 1 83.69 229 ILE A N 1
ATOM 1809 C CA . ILE A 1 229 ? 22.484 -1.604 10.742 1 83.69 229 ILE A CA 1
ATOM 1810 C C . ILE A 1 229 ? 21.016 -1.908 10.469 1 83.69 229 ILE A C 1
ATOM 1812 O O . ILE A 1 229 ? 20.578 -3.059 10.562 1 83.69 229 ILE A O 1
ATOM 1816 N N . TYR A 1 230 ? 20.266 -0.982 10.023 1 76.19 230 TYR A N 1
ATOM 1817 C CA . TYR A 1 230 ? 18.844 -1.137 9.742 1 76.19 230 TYR A CA 1
ATOM 1818 C C . TYR A 1 230 ? 18.625 -2.123 8.602 1 76.19 230 TYR A C 1
ATOM 1820 O O . TYR A 1 230 ? 17.766 -3.004 8.695 1 76.19 230 TYR A O 1
ATOM 1828 N N . THR A 1 231 ? 19.391 -1.884 7.617 1 72.44 231 THR A N 1
ATOM 1829 C CA . THR A 1 231 ? 19.219 -2.693 6.414 1 72.44 231 THR A CA 1
ATOM 1830 C C . THR A 1 231 ? 19.484 -4.164 6.715 1 72.44 231 THR A C 1
ATOM 1832 O O . THR A 1 231 ? 18.781 -5.043 6.223 1 72.44 231 THR A O 1
ATOM 1835 N N . ILE A 1 232 ? 20.469 -4.43 7.5 1 77.38 232 ILE A N 1
ATOM 1836 C CA . ILE A 1 232 ? 20.875 -5.793 7.832 1 77.38 232 ILE A CA 1
ATOM 1837 C C . ILE A 1 232 ? 19.719 -6.512 8.523 1 77.38 232 ILE A C 1
ATOM 1839 O O . ILE A 1 232 ? 19.438 -7.676 8.227 1 77.38 232 ILE A O 1
ATOM 1843 N N . PHE A 1 233 ? 18.969 -5.809 9.297 1 73.88 233 PHE A N 1
ATOM 1844 C CA . PHE A 1 233 ? 17.969 -6.484 10.102 1 73.88 233 PHE A CA 1
ATOM 1845 C C . PHE A 1 233 ? 16.578 -6.309 9.5 1 73.88 233 PHE A C 1
ATOM 1847 O O . PHE A 1 233 ? 15.664 -7.078 9.797 1 73.88 233 PHE A O 1
ATOM 1854 N N . HIS A 1 234 ? 16.406 -5.297 8.68 1 66.12 234 HIS A N 1
ATOM 1855 C CA . HIS A 1 234 ? 15.133 -5.098 8.016 1 66.12 234 HIS A CA 1
ATOM 1856 C C . HIS A 1 234 ? 14.953 -6.07 6.855 1 66.12 234 HIS A C 1
ATOM 1858 O O . HIS A 1 234 ? 13.844 -6.551 6.605 1 66.12 234 HIS A O 1
ATOM 1864 N N . CYS A 1 235 ? 16.016 -6.398 6.168 1 55.62 235 CYS A N 1
ATOM 1865 C CA . CYS A 1 235 ? 15.945 -7.168 4.93 1 55.62 235 CYS A CA 1
ATOM 1866 C C . CYS A 1 235 ? 15.977 -8.664 5.219 1 55.62 235 CYS A C 1
ATOM 1868 O O . CYS A 1 235 ? 15.742 -9.477 4.324 1 55.62 235 CYS A O 1
ATOM 1870 N N . SER A 1 236 ? 16.375 -9.016 6.363 1 60.75 236 SER A N 1
ATOM 1871 C CA . SER A 1 236 ? 16.531 -10.438 6.645 1 60.75 236 SER A CA 1
ATOM 1872 C C . SER A 1 236 ? 15.805 -10.828 7.934 1 60.75 236 SER A C 1
ATOM 1874 O O . SER A 1 236 ? 16.234 -10.438 9.023 1 60.75 236 SER A O 1
ATOM 1876 N N . TYR A 1 237 ? 14.828 -11.531 7.758 1 61.34 237 TYR A N 1
ATOM 1877 C CA . TYR A 1 237 ? 14.094 -12.047 8.906 1 61.34 237 TYR A CA 1
ATOM 1878 C C . TYR A 1 237 ? 14.977 -12.93 9.773 1 61.34 237 TYR A C 1
ATOM 1880 O O . TYR A 1 237 ? 14.875 -12.914 11 1 61.34 237 TYR A O 1
ATOM 1888 N N . LYS A 1 238 ? 15.781 -13.633 9.133 1 64.5 238 LYS A N 1
ATOM 1889 C CA . LYS A 1 238 ? 16.719 -14.477 9.867 1 64.5 238 LYS A CA 1
ATOM 1890 C C . LYS A 1 238 ? 17.562 -13.656 10.828 1 64.5 238 LYS A C 1
ATOM 1892 O O . LYS A 1 238 ? 17.75 -14.031 11.984 1 64.5 238 LYS A O 1
ATOM 1897 N N . ASN A 1 239 ? 17.938 -12.516 10.336 1 70.38 239 ASN A N 1
ATOM 1898 C CA . ASN A 1 239 ? 18.75 -11.641 11.164 1 70.38 239 ASN A CA 1
ATOM 1899 C C . ASN A 1 239 ? 17.969 -11.094 12.352 1 70.38 239 ASN A C 1
ATOM 1901 O O . ASN A 1 239 ? 18.516 -10.961 13.445 1 70.38 239 ASN A O 1
ATOM 1905 N N . GLN A 1 240 ? 16.734 -10.875 12.062 1 68.88 240 GLN A N 1
ATOM 1906 C CA . GLN A 1 240 ? 15.891 -10.328 13.125 1 68.88 240 GLN A CA 1
ATOM 1907 C C . GLN A 1 240 ? 15.68 -11.352 14.234 1 68.88 240 GLN A C 1
ATOM 1909 O O . GLN A 1 240 ? 15.758 -11.008 15.422 1 68.88 240 GLN A O 1
ATOM 1914 N N . ILE A 1 241 ? 15.492 -12.516 13.852 1 67.5 241 ILE A N 1
ATOM 1915 C CA . ILE A 1 241 ? 15.281 -13.586 14.828 1 67.5 241 ILE A CA 1
ATOM 1916 C C . ILE A 1 241 ? 16.562 -13.805 15.633 1 67.5 241 ILE A C 1
ATOM 1918 O O . ILE A 1 241 ? 16.516 -13.945 16.859 1 67.5 241 ILE A O 1
ATOM 1922 N N . GLU A 1 242 ? 17.609 -13.789 14.945 1 71.75 242 GLU A N 1
ATOM 1923 C CA . GLU A 1 242 ? 18.875 -14.008 15.617 1 71.75 242 GLU A CA 1
ATOM 1924 C C . GLU A 1 242 ? 19.172 -12.891 16.609 1 71.75 242 GLU A C 1
ATOM 1926 O O . GLU A 1 242 ? 19.641 -13.156 17.719 1 71.75 242 GLU A O 1
ATOM 1931 N N . LEU A 1 243 ? 18.859 -11.773 16.172 1 73.12 243 LEU A N 1
ATOM 1932 C CA . LEU A 1 243 ? 19.078 -10.648 17.078 1 73.12 243 LEU A CA 1
ATOM 1933 C C . LEU A 1 243 ? 18.156 -10.727 18.281 1 73.12 243 LEU A C 1
ATOM 1935 O O . LEU A 1 243 ? 18.578 -10.414 19.406 1 73.12 243 LEU A O 1
ATOM 1939 N N . SER A 1 244 ? 16.969 -11.109 18.047 1 70.56 244 SER A N 1
ATOM 1940 C CA . SER A 1 244 ? 16.016 -11.25 19.141 1 70.56 244 SER A CA 1
ATOM 1941 C C . SER A 1 244 ? 16.469 -12.312 20.125 1 70.56 244 SER A C 1
ATOM 1943 O O . SER A 1 244 ? 16.328 -12.133 21.344 1 70.56 244 SER A O 1
ATOM 1945 N N . GLU A 1 245 ? 16.953 -13.359 19.594 1 71.81 245 GLU A N 1
ATOM 1946 C CA . GLU A 1 245 ? 17.453 -14.422 20.453 1 71.81 245 GLU A CA 1
ATOM 1947 C C . GLU A 1 245 ? 18.625 -13.93 21.297 1 71.81 245 GLU A C 1
ATOM 1949 O O . GLU A 1 245 ? 18.703 -14.234 22.5 1 71.81 245 GLU A O 1
ATOM 1954 N N . ILE A 1 246 ? 19.469 -13.211 20.703 1 70.88 246 ILE A N 1
ATOM 1955 C CA . ILE A 1 246 ? 20.625 -12.672 21.422 1 70.88 246 ILE A CA 1
ATOM 1956 C C . ILE A 1 246 ? 20.156 -11.672 22.469 1 70.88 246 ILE A C 1
ATOM 1958 O O . ILE A 1 246 ? 20.672 -11.664 23.594 1 70.88 246 ILE A O 1
ATOM 1962 N N . SER A 1 247 ? 19.219 -10.93 22.062 1 70.75 247 SER A N 1
ATOM 1963 C CA . SER A 1 247 ? 18.672 -9.938 22.984 1 70.75 247 SER A CA 1
ATOM 1964 C C . SER A 1 247 ? 18.031 -10.602 24.203 1 70.75 247 SER A C 1
ATOM 1966 O O . SER A 1 247 ? 18.156 -10.102 25.328 1 70.75 247 SER A O 1
ATOM 1968 N N . ASP A 1 248 ? 17.359 -11.609 23.938 1 69.62 248 ASP A N 1
ATOM 1969 C CA . ASP A 1 248 ? 16.734 -12.359 25.031 1 69.62 248 ASP A CA 1
ATOM 1970 C C . ASP A 1 248 ? 17.797 -12.945 25.953 1 69.62 248 ASP A C 1
ATOM 1972 O O . ASP A 1 248 ? 17.625 -12.93 27.188 1 69.62 248 ASP A O 1
ATOM 1976 N N . GLN A 1 249 ? 18.797 -13.383 25.344 1 67.44 249 GLN A N 1
ATOM 1977 C CA . GLN A 1 249 ? 19.891 -13.938 26.125 1 67.44 249 GLN A CA 1
ATOM 1978 C C . GLN A 1 249 ? 20.547 -12.867 27 1 67.44 249 GLN A C 1
ATOM 1980 O O . GLN A 1 249 ? 20.906 -13.141 28.141 1 67.44 249 GLN A O 1
ATOM 1985 N N . LEU A 1 250 ? 20.531 -11.711 26.359 1 64.06 250 LEU A N 1
ATOM 1986 C CA . LEU A 1 250 ? 21.172 -10.617 27.062 1 64.06 250 LEU A CA 1
ATOM 1987 C C . LEU A 1 250 ? 20.156 -9.844 27.906 1 64.06 250 LEU A C 1
ATOM 1989 O O . LEU A 1 250 ? 20.531 -8.891 28.609 1 64.06 250 LEU A O 1
ATOM 1993 N N . GLU A 1 251 ? 18.875 -10.305 27.875 1 59.5 251 GLU A N 1
ATOM 1994 C CA . GLU A 1 251 ? 17.781 -9.68 28.609 1 59.5 251 GLU A CA 1
ATOM 1995 C C . GLU A 1 251 ? 17.625 -8.211 28.219 1 59.5 251 GLU A C 1
ATOM 1997 O O . GLU A 1 251 ? 17.516 -7.348 29.094 1 59.5 251 GLU A O 1
ATOM 2002 N N . ILE A 1 252 ? 17.891 -8.023 26.891 1 59.56 252 ILE A N 1
ATOM 2003 C CA . ILE A 1 252 ? 17.734 -6.668 26.359 1 59.56 252 ILE A CA 1
ATOM 2004 C C . ILE A 1 252 ? 16.422 -6.57 25.578 1 59.56 252 ILE A C 1
ATOM 2006 O O . ILE A 1 252 ? 16.062 -7.492 24.844 1 59.56 252 ILE A O 1
ATOM 2010 N N . GLU A 1 253 ? 15.648 -5.66 25.891 1 51.03 253 GLU A N 1
ATOM 2011 C CA . GLU A 1 253 ? 14.398 -5.445 25.172 1 51.03 253 GLU A CA 1
ATOM 2012 C C . GLU A 1 253 ? 14.672 -4.91 23.766 1 51.03 253 GLU A C 1
ATOM 2014 O O . GLU A 1 253 ? 15.398 -3.928 23.594 1 51.03 253 GLU A O 1
ATOM 2019 N N . MET A 1 254 ? 14.43 -5.699 22.75 1 49.91 254 MET A N 1
ATOM 2020 C CA . MET A 1 254 ? 14.656 -5.289 21.375 1 49.91 254 MET A CA 1
ATOM 2021 C C . MET A 1 254 ? 13.578 -4.32 20.906 1 49.91 254 MET A C 1
ATOM 2023 O O . MET A 1 254 ? 12.391 -4.523 21.188 1 49.91 254 MET A O 1
ATOM 2027 N N . ILE A 1 255 ? 13.977 -3.129 20.484 1 49.59 255 ILE A N 1
ATOM 2028 C CA . ILE A 1 255 ? 13.062 -2.213 19.812 1 49.59 255 ILE A CA 1
ATOM 2029 C C . ILE A 1 255 ? 13.18 -2.381 18.297 1 49.59 255 ILE A C 1
ATOM 2031 O O . ILE A 1 255 ? 14.281 -2.594 17.781 1 49.59 255 ILE A O 1
ATOM 2035 N N . ASN A 1 256 ? 12.117 -2.572 17.609 1 49.97 256 ASN A N 1
ATOM 2036 C CA . ASN A 1 256 ? 12.109 -2.689 16.156 1 49.97 256 ASN A CA 1
ATOM 2037 C C . ASN A 1 256 ? 12.867 -1.54 15.5 1 49.97 256 ASN A C 1
ATOM 2039 O O . ASN A 1 256 ? 12.633 -0.373 15.812 1 49.97 256 ASN A O 1
ATOM 2043 N N . ILE A 1 257 ? 14.016 -1.851 14.891 1 50.59 257 ILE A N 1
ATOM 2044 C CA . ILE A 1 257 ? 14.797 -0.873 14.141 1 50.59 257 ILE A CA 1
ATOM 2045 C C . ILE A 1 257 ? 13.992 -0.383 12.938 1 50.59 257 ILE A C 1
ATOM 2047 O O . ILE A 1 257 ? 13.711 -1.151 12.016 1 50.59 257 ILE A O 1
ATOM 2051 N N . GLY A 1 258 ? 13.047 0.499 13.07 1 49.72 258 GLY A N 1
ATOM 2052 C CA . GLY A 1 258 ? 12.164 1.033 12.047 1 49.72 258 GLY A CA 1
ATOM 2053 C C . GLY A 1 258 ? 12.906 1.628 10.867 1 49.72 258 GLY A C 1
ATOM 2054 O O . GLY A 1 258 ? 14.141 1.708 10.875 1 49.72 258 GLY A O 1
ATOM 2055 N N . THR A 1 259 ? 12.312 1.823 9.641 1 44.62 259 THR A N 1
ATOM 2056 C CA . THR A 1 259 ? 12.805 2.357 8.375 1 44.62 259 THR A CA 1
ATOM 2057 C C . THR A 1 259 ? 13.305 3.789 8.547 1 44.62 259 THR A C 1
ATOM 2059 O O . THR A 1 259 ? 12.672 4.598 9.227 1 44.62 259 THR A O 1
ATOM 2062 N N . VAL A 1 260 ? 14.625 4.148 8.398 1 41.75 260 VAL A N 1
ATOM 2063 C CA . VAL A 1 260 ? 15.203 5.488 8.391 1 41.75 260 VAL A CA 1
ATOM 2064 C C . VAL A 1 260 ? 14.547 6.324 7.293 1 41.75 260 VAL A C 1
ATOM 2066 O O . VAL A 1 260 ? 14.891 7.496 7.109 1 41.75 260 VAL A O 1
ATOM 2069 N N . LEU A 1 261 ? 13.93 5.816 6.281 1 38.5 261 LEU A N 1
ATOM 2070 C CA . LEU A 1 261 ? 14.07 6.465 4.984 1 38.5 261 LEU A CA 1
ATOM 2071 C C . LEU A 1 261 ? 13.539 7.895 5.031 1 38.5 261 LEU A C 1
ATOM 2073 O O . LEU A 1 261 ? 14.141 8.805 4.453 1 38.5 261 LEU A O 1
ATOM 2077 N N . GLY A 1 262 ? 12.234 8.25 4.969 1 38.59 262 GLY A N 1
ATOM 2078 C CA . GLY A 1 262 ? 11.758 9.375 4.18 1 38.59 262 GLY A CA 1
ATOM 2079 C C . GLY A 1 262 ? 12.086 10.719 4.797 1 38.59 262 GLY A C 1
ATOM 2080 O O . GLY A 1 262 ? 12.969 10.82 5.648 1 38.59 262 GLY A O 1
ATOM 2081 N N . THR A 1 263 ? 11.516 11.797 4.496 1 41.91 263 THR A N 1
ATOM 2082 C CA . THR A 1 263 ? 11.586 13.203 4.863 1 41.91 263 THR A CA 1
ATOM 2083 C C . THR A 1 263 ? 11.398 13.383 6.367 1 41.91 263 THR A C 1
ATOM 2085 O O . THR A 1 263 ? 11.617 14.469 6.898 1 41.91 263 THR A O 1
ATOM 2088 N N . ARG A 1 264 ? 11.031 12.297 7.062 1 49.5 264 ARG A N 1
ATOM 2089 C CA . ARG A 1 264 ? 10.852 12.422 8.508 1 49.5 264 ARG A CA 1
ATOM 2090 C C . ARG A 1 264 ? 12.062 11.875 9.258 1 49.5 264 ARG A C 1
ATOM 2092 O O . ARG A 1 264 ? 11.922 11.039 10.148 1 49.5 264 ARG A O 1
ATOM 2099 N N . TRP A 1 265 ? 13.164 12.234 8.852 1 54.09 265 TRP A N 1
ATOM 2100 C CA . TRP A 1 265 ? 14.438 11.727 9.336 1 54.09 265 TRP A CA 1
ATOM 2101 C C . TRP A 1 265 ? 14.516 11.82 10.859 1 54.09 265 TRP A C 1
ATOM 2103 O O . TRP A 1 265 ? 14.953 10.875 11.523 1 54.09 265 TRP A O 1
ATOM 2113 N N . ALA A 1 266 ? 13.898 12.977 11.453 1 60.88 266 ALA A N 1
ATOM 2114 C CA . ALA A 1 266 ? 14.195 13.188 12.867 1 60.88 266 ALA A CA 1
ATOM 2115 C C . ALA A 1 266 ? 13.531 12.117 13.727 1 60.88 266 ALA A C 1
ATOM 2117 O O . ALA A 1 266 ? 14.172 11.539 14.609 1 60.88 266 ALA A O 1
ATOM 2118 N N . ALA A 1 267 ? 12.281 11.906 13.453 1 61.75 267 ALA A N 1
ATOM 2119 C CA . ALA A 1 267 ? 11.578 10.938 14.305 1 61.75 267 ALA A CA 1
ATOM 2120 C C . ALA A 1 267 ? 12.047 9.516 14.023 1 61.75 267 ALA A C 1
ATOM 2122 O O . ALA A 1 267 ? 12.258 8.734 14.945 1 61.75 267 ALA A O 1
ATOM 2123 N N . CYS A 1 268 ? 12.242 9.289 12.836 1 64.38 268 CYS A N 1
ATOM 2124 C CA . CYS A 1 268 ? 12.695 7.953 12.461 1 64.38 268 CYS A CA 1
ATOM 2125 C C . CYS A 1 268 ? 14.125 7.711 12.93 1 64.38 268 CYS A C 1
ATOM 2127 O O . CYS A 1 268 ? 14.453 6.621 13.398 1 64.38 268 CYS A O 1
ATOM 2129 N N . SER A 1 269 ? 14.781 8.773 12.867 1 74.25 269 SER A N 1
ATOM 2130 C CA . SER A 1 269 ? 16.172 8.656 13.281 1 74.25 269 SER A CA 1
ATOM 2131 C C . SER A 1 269 ? 16.281 8.484 14.797 1 74.25 269 SER A C 1
ATOM 2133 O O . SER A 1 269 ? 17.125 7.73 15.273 1 74.25 269 SER A O 1
ATOM 2135 N N . LEU A 1 270 ? 15.383 9.133 15.461 1 81.12 270 LEU A N 1
ATOM 2136 C CA . LEU A 1 270 ? 15.422 9.016 16.922 1 81.12 270 LEU A CA 1
ATOM 2137 C C . LEU A 1 270 ? 15.094 7.59 17.359 1 81.12 270 LEU A C 1
ATOM 2139 O O . LEU A 1 270 ? 15.789 7.02 18.203 1 81.12 270 LEU A O 1
ATOM 2143 N N . ARG A 1 271 ? 14.117 7.016 16.781 1 77.38 271 ARG A N 1
ATOM 2144 C CA . ARG A 1 271 ? 13.727 5.648 17.109 1 77.38 271 ARG A CA 1
ATOM 2145 C C . ARG A 1 271 ? 14.859 4.672 16.812 1 77.38 271 ARG A C 1
ATOM 2147 O O . ARG A 1 271 ? 15.125 3.764 17.609 1 77.38 271 ARG A O 1
ATOM 2154 N N . LEU A 1 272 ? 15.414 4.91 15.719 1 80.44 272 LEU A N 1
ATOM 2155 C CA . LEU A 1 272 ? 16.5 4.02 15.297 1 80.44 272 LEU A CA 1
ATOM 2156 C C . LEU A 1 272 ? 17.703 4.152 16.219 1 80.44 272 LEU A C 1
ATOM 2158 O O . LEU A 1 272 ? 18.281 3.148 16.641 1 80.44 272 LEU A O 1
ATOM 2162 N N . THR A 1 273 ? 18.094 5.332 16.484 1 87.75 273 THR A N 1
ATOM 2163 C CA . THR A 1 273 ? 19.25 5.551 17.344 1 87.75 273 THR A CA 1
ATOM 2164 C C . THR A 1 273 ? 19 5.027 18.75 1 87.75 273 THR A C 1
ATOM 2166 O O . THR A 1 273 ? 19.891 4.461 19.375 1 87.75 273 THR A O 1
ATOM 2169 N N . LEU A 1 274 ? 17.812 5.156 19.203 1 86.5 274 LEU A N 1
ATOM 2170 C CA . LEU A 1 274 ? 17.453 4.637 20.531 1 86.5 274 LEU A CA 1
ATOM 2171 C C . LEU A 1 274 ? 17.469 3.111 20.531 1 86.5 274 LEU A C 1
ATOM 2173 O O . LEU A 1 274 ? 17.891 2.496 21.516 1 86.5 274 LEU A O 1
ATOM 2177 N N . ALA A 1 275 ? 17 2.6 19.469 1 83.12 275 ALA A N 1
ATOM 2178 C CA . ALA A 1 275 ? 17.031 1.144 19.344 1 83.12 275 ALA A CA 1
ATOM 2179 C C . ALA A 1 275 ? 18.469 0.628 19.391 1 83.12 275 ALA A C 1
ATOM 2181 O O . ALA A 1 275 ? 18.766 -0.36 20.062 1 83.12 275 ALA A O 1
ATOM 2182 N N . VAL A 1 276 ? 19.328 1.282 18.656 1 85.44 276 VAL A N 1
ATOM 2183 C CA . VAL A 1 276 ? 20.734 0.893 18.641 1 85.44 276 VAL A CA 1
ATOM 2184 C C . VAL A 1 276 ? 21.344 1.066 20.031 1 85.44 276 VAL A C 1
ATOM 2186 O O . VAL A 1 276 ? 22.109 0.217 20.484 1 85.44 276 VAL A O 1
ATOM 2189 N N . TRP A 1 277 ? 20.953 2.131 20.672 1 88.19 277 TRP A N 1
ATOM 2190 C CA . TRP A 1 277 ? 21.422 2.42 22.031 1 88.19 277 TRP A CA 1
ATOM 2191 C C . TRP A 1 277 ? 21.031 1.298 22.984 1 88.19 277 TRP A C 1
ATOM 2193 O O . TRP A 1 277 ? 21.875 0.809 23.75 1 88.19 277 TRP A O 1
ATOM 2203 N N . HIS A 1 278 ? 19.891 0.777 22.875 1 84.56 278 HIS A N 1
ATOM 2204 C CA . HIS A 1 278 ? 19.391 -0.247 23.781 1 84.56 278 HIS A CA 1
ATOM 2205 C C . HIS A 1 278 ? 19.938 -1.622 23.422 1 84.56 278 HIS A C 1
ATOM 2207 O O . HIS A 1 278 ? 20.188 -2.449 24.297 1 84.56 278 HIS A O 1
ATOM 2213 N N . ALA A 1 279 ? 20.141 -1.802 22.188 1 85.19 279 ALA A N 1
ATOM 2214 C CA . ALA A 1 279 ? 20.562 -3.117 21.734 1 85.19 279 ALA A CA 1
ATOM 2215 C C . ALA A 1 279 ? 22.078 -3.16 21.547 1 85.19 279 ALA A C 1
ATOM 2217 O O . ALA A 1 279 ? 22.609 -4.098 20.938 1 85.19 279 ALA A O 1
ATOM 2218 N N . TYR A 1 280 ? 22.75 -2.207 22.047 1 88.69 280 TYR A N 1
ATOM 2219 C CA . TYR A 1 280 ? 24.156 -1.997 21.734 1 88.69 280 TYR A CA 1
ATOM 2220 C C . TYR A 1 280 ? 24.969 -3.246 22.047 1 88.69 280 TYR A C 1
ATOM 2222 O O . TYR A 1 280 ? 25.688 -3.758 21.188 1 88.69 280 TYR A O 1
ATOM 2230 N N . PRO A 1 281 ? 24.812 -3.889 23.203 1 87.94 281 PRO A N 1
ATOM 2231 C CA . PRO A 1 281 ? 25.609 -5.086 23.5 1 87.94 281 PRO A CA 1
ATOM 2232 C C . PRO A 1 281 ? 25.219 -6.281 22.641 1 87.94 281 PRO A C 1
ATOM 2234 O O . PRO A 1 281 ? 26.078 -7.055 22.219 1 87.94 281 PRO A O 1
ATOM 2237 N N . ALA A 1 282 ? 23.969 -6.391 22.391 1 85.12 282 ALA A N 1
ATOM 2238 C CA . ALA A 1 282 ? 23.484 -7.496 21.562 1 85.12 282 ALA A CA 1
ATOM 2239 C C . ALA A 1 282 ? 23.984 -7.359 20.141 1 85.12 282 ALA A C 1
ATOM 2241 O O . ALA A 1 282 ? 24.344 -8.352 19.5 1 85.12 282 ALA A O 1
ATOM 2242 N N . LEU A 1 283 ? 23.953 -6.133 19.641 1 88.56 283 LEU A N 1
ATOM 2243 C CA . LEU A 1 283 ? 24.438 -5.875 18.297 1 88.56 283 LEU A CA 1
ATOM 2244 C C . LEU A 1 283 ? 25.922 -6.23 18.172 1 88.56 283 LEU A C 1
ATOM 2246 O O . LEU A 1 283 ? 26.344 -6.867 17.203 1 88.56 283 LEU A O 1
ATOM 2250 N N . HIS A 1 284 ? 26.656 -5.82 19.188 1 90.69 284 HIS A N 1
ATOM 2251 C CA . HIS A 1 284 ? 28.094 -6.121 19.188 1 90.69 284 HIS A CA 1
ATOM 2252 C C . HIS A 1 284 ? 28.328 -7.625 19.188 1 90.69 284 HIS A C 1
ATOM 2254 O O . HIS A 1 284 ? 29.188 -8.117 18.438 1 90.69 284 HIS A O 1
ATOM 2260 N N . HIS A 1 285 ? 27.609 -8.32 20 1 88.19 285 HIS A N 1
ATOM 2261 C CA . HIS A 1 285 ? 27.75 -9.773 20.062 1 88.19 285 HIS A CA 1
ATOM 2262 C C . HIS A 1 285 ? 27.422 -10.414 18.734 1 88.19 285 HIS A C 1
ATOM 2264 O O . HIS A 1 285 ? 28.125 -11.328 18.281 1 88.19 285 HIS A O 1
ATOM 2270 N N . TYR A 1 286 ? 26.359 -9.93 18.188 1 86.69 286 TYR A N 1
ATOM 2271 C CA . TYR A 1 286 ? 25.922 -10.453 16.891 1 86.69 286 TYR A CA 1
ATOM 2272 C C . TYR A 1 286 ? 27 -10.234 15.836 1 86.69 286 TYR A C 1
ATOM 2274 O O . TYR A 1 286 ? 27.328 -11.148 15.078 1 86.69 286 TYR A O 1
ATOM 2282 N N . PHE A 1 287 ? 27.562 -9.102 15.727 1 89.62 287 PHE A N 1
ATOM 2283 C CA . PHE A 1 287 ? 28.516 -8.742 14.688 1 89.62 287 PHE A CA 1
ATOM 2284 C C . PHE A 1 287 ? 29.859 -9.438 14.922 1 89.62 287 PHE A C 1
ATOM 2286 O O . PHE A 1 287 ? 30.562 -9.773 13.969 1 89.62 287 PHE A O 1
ATOM 2293 N N . CYS A 1 288 ? 30.109 -9.688 16.141 1 89.44 288 CYS A N 1
ATOM 2294 C CA . CYS A 1 288 ? 31.359 -10.367 16.469 1 89.44 288 CYS A CA 1
ATOM 2295 C C . CYS A 1 288 ? 31.281 -11.844 16.094 1 89.44 288 CYS A C 1
ATOM 2297 O O . CYS A 1 288 ? 32.312 -12.445 15.742 1 89.44 288 CYS A O 1
ATOM 2299 N N . SER A 1 289 ? 30.094 -12.344 16.141 1 86.31 289 SER A N 1
ATOM 2300 C CA . SER A 1 289 ? 29.906 -13.773 15.883 1 86.31 289 SER A CA 1
ATOM 2301 C C . SER A 1 289 ? 29.875 -14.07 14.391 1 86.31 289 SER A C 1
ATOM 2303 O O . SER A 1 289 ? 30.031 -15.227 13.984 1 86.31 289 SER A O 1
ATOM 2305 N N . ASN A 1 290 ? 29.734 -13.07 13.648 1 83.69 290 ASN A N 1
ATOM 2306 C CA . ASN A 1 290 ? 29.656 -13.242 12.195 1 83.69 290 ASN A CA 1
ATOM 2307 C C . ASN A 1 290 ? 30.859 -12.602 11.492 1 83.69 290 ASN A C 1
ATOM 2309 O O . ASN A 1 290 ? 31.047 -11.391 11.578 1 83.69 290 ASN A O 1
ATOM 2313 N N . GLU A 1 291 ? 31.562 -13.359 10.734 1 85.06 291 GLU A N 1
ATOM 2314 C CA . GLU A 1 291 ? 32.781 -12.906 10.094 1 85.06 291 GLU A CA 1
ATOM 2315 C C . GLU A 1 291 ? 32.5 -11.812 9.062 1 85.06 291 GLU A C 1
ATOM 2317 O O . GLU A 1 291 ? 33.344 -10.938 8.836 1 85.06 291 GLU A O 1
ATOM 2322 N N . LYS A 1 292 ? 31.297 -11.867 8.547 1 81.75 292 LYS A N 1
ATOM 2323 C CA . LYS A 1 292 ? 30.906 -10.914 7.512 1 81.75 292 LYS A CA 1
ATOM 2324 C C . LYS A 1 292 ? 30.75 -9.508 8.086 1 81.75 292 LYS A C 1
ATOM 2326 O O . LYS A 1 292 ? 30.828 -8.523 7.355 1 81.75 292 LYS A O 1
ATOM 2331 N N . TYR A 1 293 ? 30.656 -9.438 9.461 1 89.12 293 TYR A N 1
ATOM 2332 C CA . TYR A 1 293 ? 30.312 -8.148 10.047 1 89.12 293 TYR A CA 1
ATOM 2333 C C . TYR A 1 293 ? 31.375 -7.691 11.039 1 89.12 293 TYR A C 1
ATOM 2335 O O . TYR A 1 293 ? 31.078 -6.938 11.969 1 89.12 293 TYR A O 1
ATOM 2343 N N . LEU A 1 294 ? 32.562 -8.078 10.844 1 89.12 294 LEU A N 1
ATOM 2344 C CA . LEU A 1 294 ? 33.625 -7.719 11.766 1 89.12 294 LEU A CA 1
ATOM 2345 C C . LEU A 1 294 ? 33.875 -6.219 11.734 1 89.12 294 LEU A C 1
ATOM 2347 O O . LEU A 1 294 ? 34.219 -5.621 12.766 1 89.12 294 LEU A O 1
ATOM 2351 N N . GLY A 1 295 ? 33.781 -5.645 10.539 1 88.06 295 GLY A N 1
ATOM 2352 C CA . GLY A 1 295 ? 33.906 -4.199 10.438 1 88.06 295 GLY A CA 1
ATOM 2353 C C . GLY A 1 295 ? 32.906 -3.438 11.25 1 88.06 295 GLY A C 1
ATOM 2354 O O . GLY A 1 295 ? 33.219 -2.4 11.844 1 88.06 295 GLY A O 1
ATOM 2355 N N . MET A 1 296 ? 31.797 -3.957 11.336 1 92.31 296 MET A N 1
ATOM 2356 C CA . MET A 1 296 ? 30.719 -3.342 12.117 1 92.31 296 MET A CA 1
ATOM 2357 C C . MET A 1 296 ? 31 -3.457 13.609 1 92.31 296 MET A C 1
ATOM 2359 O O . MET A 1 296 ? 30.75 -2.518 14.367 1 92.31 296 MET A O 1
ATOM 2363 N N . ALA A 1 297 ? 31.5 -4.582 14 1 92.94 297 ALA A N 1
ATOM 2364 C CA . ALA A 1 297 ? 31.859 -4.773 15.398 1 92.94 297 ALA A CA 1
ATOM 2365 C C . ALA A 1 297 ? 32.969 -3.791 15.82 1 92.94 297 ALA A C 1
ATOM 2367 O O . ALA A 1 297 ? 32.906 -3.232 16.922 1 92.94 297 ALA A O 1
ATOM 2368 N N . ALA A 1 298 ? 33.875 -3.578 14.93 1 91.88 298 ALA A N 1
ATOM 2369 C CA . ALA A 1 298 ? 34.969 -2.654 15.219 1 91.88 298 ALA A CA 1
ATOM 2370 C C . ALA A 1 298 ? 34.438 -1.231 15.406 1 91.88 298 ALA A C 1
ATOM 2372 O O . ALA A 1 298 ? 34.969 -0.481 16.234 1 91.88 298 ALA A O 1
ATOM 2373 N N . ARG A 1 299 ? 33.5 -0.892 14.664 1 93.06 299 ARG A N 1
ATOM 2374 C CA . ARG A 1 299 ? 32.906 0.438 14.789 1 93.06 299 ARG A CA 1
ATOM 2375 C C . ARG A 1 299 ? 32.188 0.602 16.125 1 93.06 299 ARG A C 1
ATOM 2377 O O . ARG A 1 299 ? 32.25 1.675 16.734 1 93.06 299 ARG A O 1
ATOM 2384 N N . LEU A 1 300 ? 31.594 -0.431 16.609 1 93.38 300 LEU A N 1
ATOM 2385 C CA . LEU A 1 300 ? 30.891 -0.384 17.875 1 93.38 300 LEU A CA 1
ATOM 2386 C C . LEU A 1 300 ? 31.875 -0.339 19.047 1 93.38 300 LEU A C 1
ATOM 2388 O O . LEU A 1 300 ? 31.547 0.122 20.125 1 93.38 300 LEU A O 1
ATOM 2392 N N . GLU A 1 301 ? 33.031 -0.827 18.734 1 94.12 301 GLU A N 1
ATOM 2393 C CA . GLU A 1 301 ? 34.062 -0.821 19.766 1 94.12 301 GLU A CA 1
ATOM 2394 C C . GLU A 1 301 ? 34.781 0.53 19.828 1 94.12 301 GLU A C 1
ATOM 2396 O O . GLU A 1 301 ? 35.531 0.796 20.766 1 94.12 301 GLU A O 1
ATOM 2401 N N . ASN A 1 302 ? 34.531 1.384 18.875 1 93.06 302 ASN A N 1
ATOM 2402 C CA . ASN A 1 302 ? 35.094 2.73 18.875 1 93.06 302 ASN A CA 1
ATOM 2403 C C . ASN A 1 302 ? 34.375 3.639 19.859 1 93.06 302 ASN A C 1
ATOM 2405 O O . ASN A 1 302 ? 33.156 3.852 19.75 1 93.06 302 ASN A O 1
ATOM 2409 N N . ILE A 1 303 ? 35.062 4.234 20.734 1 92.44 303 ILE A N 1
ATOM 2410 C CA . ILE A 1 303 ? 34.469 5.055 21.781 1 92.44 303 ILE A CA 1
ATOM 2411 C C . ILE A 1 303 ? 33.781 6.27 21.172 1 92.44 303 ILE A C 1
ATOM 2413 O O . ILE A 1 303 ? 32.781 6.746 21.703 1 92.44 303 ILE A O 1
ATOM 2417 N N . TYR A 1 304 ? 34.312 6.699 20.078 1 92.31 304 TYR A N 1
ATOM 2418 C CA . TYR A 1 304 ? 33.719 7.859 19.422 1 92.31 304 TYR A CA 1
ATOM 2419 C C . TYR A 1 304 ? 32.312 7.559 18.938 1 92.31 304 TYR A C 1
ATOM 2421 O O . TYR A 1 304 ? 31.438 8.445 18.922 1 92.31 304 TYR A O 1
ATOM 2429 N N . PHE A 1 305 ? 32.062 6.328 18.609 1 94.12 305 PHE A N 1
ATOM 2430 C CA . PHE A 1 305 ? 30.734 6.004 18.078 1 94.12 305 PHE A CA 1
ATOM 2431 C C . PHE A 1 305 ? 29.672 6.074 19.172 1 94.12 305 PHE A C 1
ATOM 2433 O O . PHE A 1 305 ? 28.594 6.625 18.969 1 94.12 305 PHE A O 1
ATOM 2440 N N . ILE A 1 306 ? 29.969 5.539 20.312 1 94.38 306 ILE A N 1
ATOM 2441 C CA . ILE A 1 306 ? 28.984 5.535 21.375 1 94.38 306 ILE A CA 1
ATOM 2442 C C . ILE A 1 306 ? 28.734 6.965 21.859 1 94.38 306 ILE A C 1
ATOM 2444 O O . ILE A 1 306 ? 27.609 7.324 22.234 1 94.38 306 ILE A O 1
ATOM 2448 N N . THR A 1 307 ? 29.781 7.781 21.859 1 94.06 307 THR A N 1
ATOM 2449 C CA . THR A 1 307 ? 29.656 9.18 22.25 1 94.06 307 THR A CA 1
ATOM 2450 C C . THR A 1 307 ? 28.844 9.953 21.219 1 94.06 307 THR A C 1
ATOM 2452 O O . THR A 1 307 ? 28 10.781 21.578 1 94.06 307 THR A O 1
ATOM 2455 N N . ASP A 1 308 ? 29.141 9.688 20 1 93.62 308 ASP A N 1
ATOM 2456 C CA . ASP A 1 308 ? 28.375 10.312 18.922 1 93.62 308 ASP A CA 1
ATOM 2457 C C . ASP A 1 308 ? 26.906 9.898 18.969 1 93.62 308 ASP A C 1
ATOM 2459 O O . ASP A 1 308 ? 26.016 10.711 18.719 1 93.62 308 ASP A O 1
ATOM 2463 N N . LEU A 1 309 ? 26.719 8.633 19.219 1 94.25 309 LEU A N 1
ATOM 2464 C CA . LEU A 1 309 ? 25.359 8.117 19.328 1 94.25 309 LEU A CA 1
ATOM 2465 C C . LEU A 1 309 ? 24.609 8.828 20.453 1 94.25 309 LEU A C 1
ATOM 2467 O O . LEU A 1 309 ? 23.453 9.219 20.266 1 94.25 309 LEU A O 1
ATOM 2471 N N . ALA A 1 310 ? 25.219 9.023 21.547 1 94.94 310 ALA A N 1
ATOM 2472 C CA . ALA A 1 310 ? 24.609 9.711 22.672 1 94.94 310 ALA A CA 1
ATOM 2473 C C . ALA A 1 310 ? 24.281 11.164 22.328 1 94.94 310 ALA A C 1
ATOM 2475 O O . ALA A 1 310 ? 23.172 11.641 22.594 1 94.94 310 ALA A O 1
ATOM 2476 N N . LEU A 1 311 ? 25.203 11.836 21.719 1 94 311 LEU A N 1
ATOM 2477 C CA . LEU A 1 311 ? 25 13.219 21.312 1 94 311 LEU A CA 1
ATOM 2478 C C . LEU A 1 311 ? 23.828 13.328 20.328 1 94 311 LEU A C 1
ATOM 2480 O O . LEU A 1 311 ? 22.969 14.195 20.453 1 94 311 LEU A O 1
ATOM 2484 N N . MET A 1 312 ? 23.828 12.414 19.406 1 91.88 312 MET A N 1
ATOM 2485 C CA . MET A 1 312 ? 22.781 12.438 18.391 1 91.88 312 MET A CA 1
ATOM 2486 C C . MET A 1 312 ? 21.422 12.188 19.031 1 91.88 312 MET A C 1
ATOM 2488 O O . MET A 1 312 ? 20.422 12.789 18.625 1 91.88 312 MET A O 1
ATOM 2492 N N . ILE A 1 313 ? 21.359 11.32 19.984 1 91.44 313 ILE A N 1
ATOM 2493 C CA . ILE A 1 313 ? 20.094 11.055 20.656 1 91.44 313 ILE A CA 1
ATOM 2494 C C . ILE A 1 313 ? 19.625 12.305 21.391 1 91.44 313 ILE A C 1
ATOM 2496 O O . ILE A 1 313 ? 18.438 12.656 21.344 1 91.44 313 ILE A O 1
ATOM 2500 N N . ASP A 1 314 ? 20.531 13 22.016 1 93.56 314 ASP A N 1
ATOM 2501 C CA . ASP A 1 314 ? 20.172 14.234 22.719 1 93.56 314 ASP A CA 1
ATOM 2502 C C . ASP A 1 314 ? 19.641 15.281 21.734 1 93.56 314 ASP A C 1
ATOM 2504 O O . ASP A 1 314 ? 18.641 15.953 22.016 1 93.56 314 ASP A O 1
ATOM 2508 N N . ILE A 1 315 ? 20.297 15.398 20.672 1 90.81 315 ILE A N 1
ATOM 2509 C CA . ILE A 1 315 ? 19.891 16.359 19.656 1 90.81 315 ILE A CA 1
ATOM 2510 C C . ILE A 1 315 ? 18.516 15.977 19.094 1 90.81 315 ILE A C 1
ATOM 2512 O O . ILE A 1 315 ? 17.609 16.812 19.031 1 90.81 315 ILE A O 1
ATOM 2516 N N . LEU A 1 316 ? 18.406 14.711 18.719 1 88 316 LEU A N 1
ATOM 2517 C CA . LEU A 1 316 ? 17.172 14.234 18.094 1 88 316 LEU A CA 1
ATOM 2518 C C . LEU A 1 316 ? 16.016 14.289 19.078 1 88 316 LEU A C 1
ATOM 2520 O O . LEU A 1 316 ? 14.867 14.539 18.688 1 88 316 LEU A O 1
ATOM 2524 N N . ASN A 1 317 ? 16.234 14.078 20.297 1 87.88 317 ASN A N 1
ATOM 2525 C CA . ASN A 1 317 ? 15.203 14.18 21.328 1 87.88 317 ASN A CA 1
ATOM 2526 C C . ASN A 1 317 ? 14.641 15.594 21.422 1 87.88 317 ASN A C 1
ATOM 2528 O O . ASN A 1 317 ? 13.43 15.781 21.516 1 87.88 317 ASN A O 1
ATOM 2532 N N . GLU A 1 318 ? 15.516 16.516 21.406 1 89.94 318 GLU A N 1
ATOM 2533 C CA . GLU A 1 318 ? 15.094 17.906 21.5 1 89.94 318 GLU A CA 1
ATOM 2534 C C . GLU A 1 318 ? 14.289 18.312 20.266 1 89.94 318 GLU A C 1
ATOM 2536 O O . GLU A 1 318 ? 13.266 18.984 20.375 1 89.94 318 GLU A O 1
ATOM 2541 N N . ILE A 1 319 ? 14.758 17.906 19.156 1 85.69 319 ILE A N 1
ATOM 2542 C CA . ILE A 1 319 ? 14.07 18.234 17.922 1 85.69 319 ILE A CA 1
ATOM 2543 C C . ILE A 1 319 ? 12.711 17.547 17.891 1 85.69 319 ILE A C 1
ATOM 2545 O O . ILE A 1 319 ? 11.719 18.125 17.438 1 85.69 319 ILE A O 1
ATOM 2549 N N . SER A 1 320 ? 12.688 16.297 18.344 1 82.81 320 SER A N 1
ATOM 2550 C CA . SER A 1 320 ? 11.43 15.57 18.391 1 82.81 320 SER A CA 1
ATOM 2551 C C . SER A 1 320 ? 10.438 16.234 19.328 1 82.81 320 SER A C 1
ATOM 2553 O O . SER A 1 320 ? 9.234 16.297 19.047 1 82.81 320 SER A O 1
ATOM 2555 N N . LEU A 1 321 ? 10.914 16.703 20.438 1 85.38 321 LEU A N 1
ATOM 2556 C CA . LEU A 1 321 ? 10.07 17.422 21.391 1 85.38 321 LEU A CA 1
ATOM 2557 C C . LEU A 1 321 ? 9.477 18.672 20.766 1 85.38 321 LEU A C 1
ATOM 2559 O O . LEU A 1 321 ? 8.281 18.953 20.922 1 85.38 321 LEU A O 1
ATOM 2563 N N . LEU A 1 322 ? 10.273 19.375 20.094 1 85.38 322 LEU A N 1
ATOM 2564 C CA . LEU A 1 322 ? 9.812 20.594 19.422 1 85.38 322 LEU A CA 1
ATOM 2565 C C . LEU A 1 322 ? 8.805 20.25 18.344 1 85.38 322 LEU A C 1
ATOM 2567 O O . LEU A 1 322 ? 7.746 20.891 18.25 1 85.38 322 LEU A O 1
ATOM 2571 N N . SER A 1 323 ? 9.094 19.281 17.562 1 80.19 323 SER A N 1
ATOM 2572 C CA . SER A 1 323 ? 8.211 18.875 16.484 1 80.19 323 SER A CA 1
ATOM 2573 C C . SER A 1 323 ? 6.84 18.453 17.016 1 80.19 323 SER A C 1
ATOM 2575 O O . SER A 1 323 ? 5.809 18.828 16.453 1 80.19 323 SER A O 1
ATOM 2577 N N . ASN A 1 324 ? 6.848 17.703 18.062 1 79.69 324 ASN A N 1
ATOM 2578 C CA . ASN A 1 324 ? 5.598 17.234 18.656 1 79.69 324 ASN A CA 1
ATOM 2579 C C . ASN A 1 324 ? 4.789 18.391 19.234 1 79.69 324 ASN A C 1
ATOM 2581 O O . ASN A 1 324 ? 3.561 18.406 19.125 1 79.69 324 ASN A O 1
ATOM 2585 N N . ALA A 1 325 ? 5.469 19.281 19.812 1 82.19 325 ALA A N 1
ATOM 2586 C CA . ALA A 1 325 ? 4.797 20.438 20.391 1 82.19 325 ALA A CA 1
ATOM 2587 C C . ALA A 1 325 ? 4.156 21.297 19.312 1 82.19 325 ALA A C 1
ATOM 2589 O O . ALA A 1 325 ? 3.062 21.844 19.5 1 82.19 325 ALA A O 1
ATOM 2590 N N . LEU A 1 326 ? 4.852 21.406 18.234 1 80.5 326 LEU A N 1
ATOM 2591 C CA . LEU A 1 326 ? 4.367 22.266 17.156 1 80.5 326 LEU A CA 1
ATOM 2592 C C . LEU A 1 326 ? 3.217 21.594 16.406 1 80.5 326 LEU A C 1
ATOM 2594 O O . LEU A 1 326 ? 2.461 22.25 15.703 1 80.5 326 LEU A O 1
ATOM 2598 N N . LYS A 1 327 ? 3.07 20.312 16.531 1 76.25 327 LYS A N 1
ATOM 2599 C CA . LYS A 1 327 ? 2.008 19.578 15.859 1 76.25 327 LYS A CA 1
ATOM 2600 C C . LYS A 1 327 ? 0.727 19.562 16.688 1 76.25 327 LYS A C 1
ATOM 2602 O O . LYS A 1 327 ? -0.326 19.141 16.203 1 76.25 327 LYS A O 1
ATOM 2607 N N . ALA A 1 328 ? 0.867 20.094 17.812 1 74.25 328 ALA A N 1
ATOM 2608 C CA . ALA A 1 328 ? -0.328 20.125 18.641 1 74.25 328 ALA A CA 1
ATOM 2609 C C . ALA A 1 328 ? -1.418 20.984 18.016 1 74.25 328 ALA A C 1
ATOM 2611 O O . ALA A 1 328 ? -1.129 22.016 17.391 1 74.25 328 ALA A O 1
ATOM 2612 N N . SER A 1 329 ? -2.641 20.594 18.109 1 70.38 329 SER A N 1
ATOM 2613 C CA . SER A 1 329 ? -3.764 21.234 17.422 1 70.38 329 SER A CA 1
ATOM 2614 C C . SER A 1 329 ? -4.035 22.625 18 1 70.38 329 SER A C 1
ATOM 2616 O O . SER A 1 329 ? -4.512 23.516 17.297 1 70.38 329 SER A O 1
ATOM 2618 N N . LYS A 1 330 ? -3.674 22.875 19.25 1 72.75 330 LYS A N 1
ATOM 2619 C CA . LYS A 1 330 ? -4.074 24.125 19.906 1 72.75 330 LYS A CA 1
ATOM 2620 C C . LYS A 1 330 ? -2.904 25.094 19.969 1 72.75 330 LYS A C 1
ATOM 2622 O O . LYS A 1 330 ? -2.979 26.109 20.672 1 72.75 330 LYS A O 1
ATOM 2627 N N . ILE A 1 331 ? -1.949 24.859 19.203 1 80.06 331 ILE A N 1
ATOM 2628 C CA . ILE A 1 331 ? -0.785 25.734 19.344 1 80.06 331 ILE A CA 1
ATOM 2629 C C . ILE A 1 331 ? -0.978 26.984 18.484 1 80.06 331 ILE A C 1
ATOM 2631 O O . ILE A 1 331 ? -1.486 26.906 17.375 1 80.06 331 ILE A O 1
ATOM 2635 N N . ASP A 1 332 ? -0.845 28.125 19.109 1 81.94 332 ASP A N 1
ATOM 2636 C CA . ASP A 1 332 ? -0.912 29.375 18.375 1 81.94 332 ASP A CA 1
ATOM 2637 C C . ASP A 1 332 ? 0.484 29.875 18.016 1 81.94 332 ASP A C 1
ATOM 2639 O O . ASP A 1 332 ? 1.486 29.281 18.422 1 81.94 332 ASP A O 1
ATOM 2643 N N . ILE A 1 333 ? 0.579 30.844 17.297 1 81.44 333 ILE A N 1
ATOM 2644 C CA . ILE A 1 333 ? 1.818 31.328 16.703 1 81.44 333 ILE A CA 1
ATOM 2645 C C . ILE A 1 333 ? 2.73 31.875 17.797 1 81.44 333 ILE A C 1
ATOM 2647 O O . ILE A 1 333 ? 3.955 31.766 17.719 1 81.44 333 ILE A O 1
ATOM 2651 N N . ILE A 1 334 ? 2.15 32.469 18.797 1 80.25 334 ILE A N 1
ATOM 2652 C CA . ILE A 1 334 ? 2.939 33.031 19.891 1 80.25 334 ILE A CA 1
ATOM 2653 C C . ILE A 1 334 ? 3.643 31.922 20.656 1 80.25 334 ILE A C 1
ATOM 2655 O O . ILE A 1 334 ? 4.844 32 20.922 1 80.25 334 ILE A O 1
ATOM 2659 N N . ARG A 1 335 ? 2.865 30.953 20.922 1 81.25 335 ARG A N 1
ATOM 2660 C CA . ARG A 1 335 ? 3.43 29.812 21.641 1 81.25 335 ARG A CA 1
ATOM 2661 C C . ARG A 1 335 ? 4.461 29.094 20.781 1 81.25 335 ARG A C 1
ATOM 2663 O O . ARG A 1 335 ? 5.461 28.578 21.297 1 81.25 335 ARG A O 1
ATOM 2670 N N . ALA A 1 336 ? 4.191 28.984 19.578 1 82.75 336 ALA A N 1
ATOM 2671 C CA . ALA A 1 336 ? 5.133 28.344 18.672 1 82.75 336 ALA A CA 1
ATOM 2672 C C . ALA A 1 336 ? 6.488 29.047 18.688 1 82.75 336 ALA A C 1
ATOM 2674 O O . ALA A 1 336 ? 7.531 28.391 18.734 1 82.75 336 ALA A O 1
ATOM 2675 N N . GLU A 1 337 ? 6.465 30.281 18.625 1 79.56 337 GLU A N 1
ATOM 2676 C CA . GLU A 1 337 ? 7.711 31.047 18.672 1 79.56 337 GLU A CA 1
ATOM 2677 C C . GLU A 1 337 ? 8.453 30.812 19.984 1 79.56 337 GLU A C 1
ATOM 2679 O O . GLU A 1 337 ? 9.68 30.672 20 1 79.56 337 GLU A O 1
ATOM 2684 N N . LYS A 1 338 ? 7.711 30.781 21.016 1 81.38 338 LYS A N 1
ATOM 2685 C CA . LYS A 1 338 ? 8.312 30.531 22.328 1 81.38 338 LYS A CA 1
ATOM 2686 C C . LYS A 1 338 ? 8.984 29.172 22.359 1 81.38 338 LYS A C 1
ATOM 2688 O O . LYS A 1 338 ? 10.055 29.016 22.953 1 81.38 338 LYS A O 1
ATOM 2693 N N . LEU A 1 339 ? 8.336 28.266 21.812 1 85.12 339 LEU A N 1
ATOM 2694 C CA . LEU A 1 339 ? 8.875 26.906 21.812 1 85.12 339 LEU A CA 1
ATOM 2695 C C . LEU A 1 339 ? 10.172 26.844 21.016 1 85.12 339 LEU A C 1
ATOM 2697 O O . LEU A 1 339 ? 11.117 26.156 21.406 1 85.12 339 LEU A O 1
ATOM 2701 N N . VAL A 1 340 ? 10.227 27.547 19.938 1 84 340 VAL A N 1
ATOM 2702 C CA . VAL A 1 340 ? 11.43 27.562 19.109 1 84 340 VAL A CA 1
ATOM 2703 C C . VAL A 1 340 ? 12.57 28.219 19.891 1 84 340 VAL A C 1
ATOM 2705 O O . VAL A 1 340 ? 13.703 27.719 19.891 1 84 340 VAL A O 1
ATOM 2708 N N . ILE A 1 341 ? 12.242 29.297 20.547 1 84.75 341 ILE A N 1
ATOM 2709 C CA . ILE A 1 341 ? 13.25 30.016 21.312 1 84.75 341 ILE A CA 1
ATOM 2710 C C . ILE A 1 341 ? 13.758 29.125 22.453 1 84.75 341 ILE A C 1
ATOM 2712 O O . ILE A 1 341 ? 14.961 29.109 22.75 1 84.75 341 ILE A O 1
ATOM 2716 N N . ARG A 1 342 ? 12.875 28.406 23.016 1 87.19 342 ARG A N 1
ATOM 2717 C CA . ARG A 1 342 ? 13.266 27.484 24.078 1 87.19 342 ARG A CA 1
ATOM 2718 C C . ARG A 1 342 ? 14.211 26.422 23.547 1 87.19 342 ARG A C 1
ATOM 2720 O O . ARG A 1 342 ? 15.18 26.047 24.219 1 87.19 342 ARG A O 1
ATOM 2727 N N . SER A 1 343 ? 13.898 25.938 22.453 1 89.94 343 SER A N 1
ATOM 2728 C CA . SER A 1 343 ? 14.766 24.906 21.859 1 89.94 343 SER A CA 1
ATOM 2729 C C . SER A 1 343 ? 16.141 25.484 21.516 1 89.94 343 SER A C 1
ATOM 2731 O O . SER A 1 343 ? 17.156 24.812 21.672 1 89.94 343 SER A O 1
ATOM 2733 N N . ILE A 1 344 ? 16.172 26.688 21.047 1 90.06 344 ILE A N 1
ATOM 2734 C CA . ILE A 1 344 ? 17.438 27.344 20.75 1 90.06 344 ILE A CA 1
ATOM 2735 C C . ILE A 1 344 ? 18.266 27.469 22.031 1 90.06 344 ILE A C 1
ATOM 2737 O O . ILE A 1 344 ? 19.453 27.156 22.047 1 90.06 344 ILE A O 1
ATOM 2741 N N . THR A 1 345 ? 17.609 27.797 23.031 1 92.88 345 THR A N 1
ATOM 2742 C CA . THR A 1 345 ? 18.281 27.938 24.312 1 92.88 345 THR A CA 1
ATOM 2743 C C . THR A 1 345 ? 18.797 26.578 24.797 1 92.88 345 THR A C 1
ATOM 2745 O O . THR A 1 345 ? 19.875 26.484 25.375 1 92.88 345 THR A O 1
ATOM 2748 N N . ALA A 1 346 ? 18 25.625 24.625 1 94 346 ALA A N 1
ATOM 2749 C CA . ALA A 1 346 ? 18.406 24.266 25.031 1 94 346 ALA A CA 1
ATOM 2750 C C . ALA A 1 346 ? 19.656 23.828 24.281 1 94 346 ALA A C 1
ATOM 2752 O O . ALA A 1 346 ? 20.562 23.234 24.875 1 94 346 ALA A O 1
ATOM 2753 N N . PHE A 1 347 ? 19.766 24.109 23.062 1 93.94 347 PHE A N 1
ATOM 2754 C CA . PHE A 1 347 ? 20.938 23.75 22.266 1 93.94 347 PHE A CA 1
ATOM 2755 C C . PHE A 1 347 ? 22.141 24.578 22.688 1 93.94 347 PHE A C 1
ATOM 2757 O O . PHE A 1 347 ? 23.266 24.094 22.688 1 93.94 347 PHE A O 1
ATOM 2764 N N . GLN A 1 348 ? 21.875 25.797 23.047 1 94.06 348 GLN A N 1
ATOM 2765 C CA . GLN A 1 348 ? 22.953 26.641 23.547 1 94.06 348 GLN A CA 1
ATOM 2766 C C . GLN A 1 348 ? 23.516 26.094 24.859 1 94.06 348 GLN A C 1
ATOM 2768 O O . GLN A 1 348 ? 24.734 26.141 25.078 1 94.06 348 GLN A O 1
ATOM 2773 N N . MET A 1 349 ? 22.672 25.531 25.594 1 93.81 349 MET A N 1
ATOM 2774 C CA . MET A 1 349 ? 23.125 24.906 26.844 1 93.81 349 MET A CA 1
ATOM 2775 C C . MET A 1 349 ? 23.891 23.609 26.547 1 93.81 349 MET A C 1
ATOM 2777 O O . MET A 1 349 ? 24.844 23.297 27.234 1 93.81 349 MET A O 1
ATOM 2781 N N . LEU A 1 350 ? 23.438 22.938 25.578 1 93.88 350 LEU A N 1
ATOM 2782 C CA . LEU A 1 350 ? 24.078 21.688 25.203 1 93.88 350 LEU A CA 1
ATOM 2783 C C . LEU A 1 350 ? 25.484 21.922 24.672 1 93.88 350 LEU A C 1
ATOM 2785 O O . LEU A 1 350 ? 26.344 21.047 24.75 1 93.88 350 LEU A O 1
ATOM 2789 N N . ILE A 1 351 ? 25.688 23.109 24.141 1 93.44 351 ILE A N 1
ATOM 2790 C CA . ILE A 1 351 ? 27.031 23.484 23.688 1 93.44 351 ILE A CA 1
ATOM 2791 C C . ILE A 1 351 ? 27.969 23.547 24.891 1 93.44 351 ILE A C 1
ATOM 2793 O O . ILE A 1 351 ? 29.125 23.109 24.812 1 93.44 351 ILE A O 1
ATOM 2797 N N . LYS A 1 352 ? 27.438 23.938 25.969 1 93.06 352 LYS A N 1
ATOM 2798 C CA . LYS A 1 352 ? 28.266 24.172 27.156 1 93.06 352 LYS A CA 1
ATOM 2799 C C . LYS A 1 352 ? 28.328 22.938 28.031 1 93.06 352 LYS A C 1
ATOM 2801 O O . LYS A 1 352 ? 29.328 22.703 28.734 1 93.06 352 LYS A O 1
ATOM 2806 N N . LYS A 1 353 ? 27.25 22.203 28.047 1 93.31 353 LYS A N 1
ATOM 2807 C CA . LYS A 1 353 ? 27.172 21.047 28.938 1 93.31 353 LYS A CA 1
ATOM 2808 C C . LYS A 1 353 ? 26.719 19.797 28.172 1 93.31 353 LYS A C 1
ATOM 2810 O O . LYS A 1 353 ? 26.031 19.891 27.156 1 93.31 353 LYS A O 1
ATOM 2815 N N . LYS A 1 354 ? 27.125 18.641 28.719 1 92.56 354 LYS A N 1
ATOM 2816 C CA . LYS A 1 354 ? 26.719 17.375 28.141 1 92.56 354 LYS A CA 1
ATOM 2817 C C . LYS A 1 354 ? 25.234 17.125 28.328 1 92.56 354 LYS A C 1
ATOM 2819 O O . LYS A 1 354 ? 24.656 17.562 29.328 1 92.56 354 LYS A O 1
ATOM 2824 N N . GLY A 1 355 ? 24.656 16.484 27.422 1 92.88 355 GLY A N 1
ATOM 2825 C CA . GLY A 1 355 ? 23.25 16.141 27.5 1 92.88 355 GLY A CA 1
ATOM 2826 C C . GLY A 1 355 ? 22.984 14.945 28.406 1 92.88 355 GLY A C 1
ATOM 2827 O O . GLY A 1 355 ? 23.891 14.43 29.047 1 92.88 355 GLY A O 1
ATOM 2828 N N . ILE A 1 356 ? 21.797 14.523 28.469 1 91.94 356 ILE A N 1
ATOM 2829 C CA . ILE A 1 356 ? 21.344 13.453 29.344 1 91.94 356 ILE A CA 1
ATOM 2830 C C . ILE A 1 356 ? 22 12.133 28.938 1 91.94 356 ILE A C 1
ATOM 2832 O O . ILE A 1 356 ? 22.531 11.398 29.781 1 91.94 356 ILE A O 1
ATOM 2836 N N . TYR A 1 357 ? 22 11.797 27.672 1 93.25 357 TYR A N 1
ATOM 2837 C CA . TYR A 1 357 ? 22.562 10.539 27.188 1 93.25 357 TYR A CA 1
ATOM 2838 C C . TYR A 1 357 ? 24.078 10.586 27.172 1 93.25 357 TYR A C 1
ATOM 2840 O O . TYR A 1 357 ? 24.75 9.586 27.438 1 93.25 357 TYR A O 1
ATOM 2848 N N . GLU A 1 358 ? 24.609 11.75 26.844 1 93.5 358 GLU A N 1
ATOM 2849 C CA . GLU A 1 358 ? 26.047 11.906 26.891 1 93.5 358 GLU A CA 1
ATOM 2850 C C . GLU A 1 358 ? 26.609 11.609 28.281 1 93.5 358 GLU A C 1
ATOM 2852 O O . GLU A 1 358 ? 27.672 11.008 28.406 1 93.5 358 GLU A O 1
ATOM 2857 N N . LYS A 1 359 ? 25.844 11.922 29.234 1 92.56 359 LYS A N 1
ATOM 2858 C CA . LYS A 1 359 ? 26.281 11.703 30.609 1 92.56 359 LYS A CA 1
ATOM 2859 C C . LYS A 1 359 ? 26.219 10.219 30.984 1 92.56 359 LYS A C 1
ATOM 2861 O O . LYS A 1 359 ? 26.953 9.758 31.844 1 92.56 359 LYS A O 1
ATOM 2866 N N . LYS A 1 360 ? 25.406 9.516 30.312 1 92.81 360 LYS A N 1
ATOM 2867 C CA . LYS A 1 360 ? 25.203 8.102 30.625 1 92.81 360 LYS A CA 1
ATOM 2868 C C . LYS A 1 360 ? 26.312 7.246 30 1 92.81 360 LYS A C 1
ATOM 2870 O O . LYS A 1 360 ? 26.484 6.09 30.391 1 92.81 360 LYS A O 1
ATOM 2875 N N . VAL A 1 361 ? 27.047 7.828 29.062 1 93.19 361 VAL A N 1
ATOM 2876 C CA . VAL A 1 361 ? 28.031 7.055 28.312 1 93.19 361 VAL A CA 1
ATOM 2877 C C . VAL A 1 361 ? 29.078 6.488 29.266 1 93.19 361 VAL A C 1
ATOM 2879 O O . VAL A 1 361 ? 29.422 5.305 29.203 1 93.19 361 VAL A O 1
ATOM 2882 N N . ASP A 1 362 ? 29.547 7.297 30.203 1 89.06 362 ASP A N 1
ATOM 2883 C CA . ASP A 1 362 ? 30.578 6.867 31.141 1 89.06 362 ASP A CA 1
ATOM 2884 C C . ASP A 1 362 ? 30.094 5.734 32.031 1 89.06 362 ASP A C 1
ATOM 2886 O O . ASP A 1 362 ? 30.812 4.77 32.281 1 89.06 362 ASP A O 1
ATOM 2890 N N . GLU A 1 363 ? 28.922 5.836 32.406 1 89.69 363 GLU A N 1
ATOM 2891 C CA . GLU A 1 363 ? 28.328 4.805 33.25 1 89.69 363 GLU A CA 1
ATOM 2892 C C . GLU A 1 363 ? 28.094 3.52 32.469 1 89.69 363 GLU A C 1
ATOM 2894 O O . GLU A 1 363 ? 28.281 2.42 32.969 1 89.69 363 GLU A O 1
ATOM 2899 N N . LEU A 1 364 ? 27.734 3.637 31.25 1 89.81 364 LEU A N 1
ATOM 2900 C CA . LEU A 1 364 ? 27.391 2.48 30.422 1 89.81 364 LEU A CA 1
ATOM 2901 C C . LEU A 1 364 ? 28.641 1.681 30.078 1 89.81 364 LEU A C 1
ATOM 2903 O O . LEU A 1 364 ? 28.641 0.448 30.125 1 89.81 364 LEU A O 1
ATOM 2907 N N . ILE A 1 365 ? 29.672 2.396 29.766 1 88.38 365 ILE A N 1
ATOM 2908 C CA . ILE A 1 365 ? 30.906 1.748 29.328 1 88.38 365 ILE A CA 1
ATOM 2909 C C . ILE A 1 365 ? 31.484 0.927 30.484 1 88.38 365 ILE A C 1
ATOM 2911 O O . ILE A 1 365 ? 32.094 -0.128 30.25 1 88.38 365 ILE A O 1
ATOM 2915 N N . THR A 1 366 ? 31.156 1.315 31.703 1 87.75 366 THR A N 1
ATOM 2916 C CA . THR A 1 366 ? 31.719 0.638 32.875 1 87.75 366 THR A CA 1
ATOM 2917 C C . THR A 1 366 ? 30.734 -0.372 33.438 1 87.75 366 THR A C 1
ATOM 2919 O O . THR A 1 366 ? 31.047 -1.09 34.375 1 87.75 366 THR A O 1
ATOM 2922 N N . SER A 1 367 ? 29.641 -0.466 32.844 1 86.75 367 SER A N 1
ATOM 2923 C CA . SER A 1 367 ? 28.609 -1.356 33.375 1 86.75 367 SER A CA 1
ATOM 2924 C C . SER A 1 367 ? 28.906 -2.811 33.031 1 86.75 367 SER A C 1
ATOM 2926 O O . SER A 1 367 ? 29.719 -3.086 32.125 1 86.75 367 SER A O 1
ATOM 2928 N N . GLU A 1 368 ? 28.188 -3.734 33.594 1 82.75 368 GLU A N 1
ATOM 2929 C CA . GLU A 1 368 ? 28.375 -5.168 33.406 1 82.75 368 GLU A CA 1
ATOM 2930 C C . GLU A 1 368 ? 27.875 -5.625 32.062 1 82.75 368 GLU A C 1
ATOM 2932 O O . GLU A 1 368 ? 28.438 -6.539 31.453 1 82.75 368 GLU A O 1
ATOM 2937 N N . THR A 1 369 ? 26.891 -4.922 31.562 1 81.44 369 THR A N 1
ATOM 2938 C CA . THR A 1 369 ? 26.281 -5.32 30.297 1 81.44 369 THR A CA 1
ATOM 2939 C C . THR A 1 369 ? 27.25 -5.066 29.141 1 81.44 369 THR A C 1
ATOM 2941 O O . THR A 1 369 ? 27.156 -5.73 28.094 1 81.44 369 THR A O 1
ATOM 2944 N N . PHE A 1 370 ? 28.188 -4.102 29.359 1 87.12 370 PHE A N 1
ATOM 2945 C CA . PHE A 1 370 ? 29.109 -3.711 28.281 1 87.12 370 PHE A CA 1
ATOM 2946 C C . PHE A 1 370 ? 30.5 -4.297 28.516 1 87.12 370 PHE A C 1
ATOM 2948 O O . PHE A 1 370 ? 31.453 -3.92 27.844 1 87.12 370 PHE A O 1
ATOM 2955 N N . LYS A 1 371 ? 30.578 -5.152 29.5 1 85.06 371 LYS A N 1
ATOM 2956 C CA . LYS A 1 371 ? 31.859 -5.676 29.938 1 85.06 371 LYS A CA 1
ATOM 2957 C C . LYS A 1 371 ? 32.594 -6.398 28.797 1 85.06 371 LYS A C 1
ATOM 2959 O O . LYS A 1 371 ? 33.812 -6.379 28.719 1 85.06 371 LYS A O 1
ATOM 2964 N N . ASN A 1 372 ? 31.766 -6.973 27.906 1 84.62 372 ASN A N 1
ATOM 2965 C CA . ASN A 1 372 ? 32.344 -7.773 26.844 1 84.62 372 ASN A CA 1
ATOM 2966 C C . ASN A 1 372 ? 32.781 -6.902 25.672 1 84.62 372 ASN A C 1
ATOM 2968 O O . ASN A 1 372 ? 33.375 -7.406 24.703 1 84.62 372 ASN A O 1
ATOM 2972 N N . ILE A 1 373 ? 32.562 -5.645 25.766 1 91.94 373 ILE A N 1
ATOM 2973 C CA . ILE A 1 373 ? 32.938 -4.754 24.672 1 91.94 373 ILE A CA 1
ATOM 2974 C C . ILE A 1 373 ? 34.188 -3.971 25.047 1 91.94 373 ILE A C 1
ATOM 2976 O O . ILE A 1 373 ? 34.188 -3.217 26.016 1 91.94 373 ILE A O 1
ATOM 2980 N N . LYS A 1 374 ? 35.25 -4.156 24.359 1 91.06 374 LYS A N 1
ATOM 2981 C CA . LYS A 1 374 ? 36.5 -3.404 24.578 1 91.06 374 LYS A CA 1
ATOM 2982 C C . LYS A 1 374 ? 36.531 -2.135 23.734 1 91.06 374 LYS A C 1
ATOM 2984 O O . LYS A 1 374 ? 36.812 -2.186 22.531 1 91.06 374 LYS A O 1
ATOM 2989 N N . PHE A 1 375 ? 36.312 -1.06 24.375 1 92.19 375 PHE A N 1
ATOM 2990 C CA . PHE A 1 375 ? 36.25 0.214 23.672 1 92.19 375 PHE A CA 1
ATOM 2991 C C . PHE A 1 375 ? 37.656 0.734 23.375 1 92.19 375 PHE A C 1
ATOM 2993 O O . PHE A 1 375 ? 38.531 0.737 24.266 1 92.19 375 PHE A O 1
ATOM 3000 N N . VAL A 1 376 ? 37.844 1.054 22.156 1 90.81 376 VAL A N 1
ATOM 3001 C CA . VAL A 1 376 ? 39.156 1.563 21.719 1 90.81 376 VAL A CA 1
ATOM 3002 C C . VAL A 1 376 ? 38.969 2.895 20.984 1 90.81 376 VAL A C 1
ATOM 3004 O O . VAL A 1 376 ? 37.875 3.186 20.484 1 90.81 376 VAL A O 1
ATOM 3007 N N . GLU A 1 377 ? 39.969 3.711 21.125 1 87.5 377 GLU A N 1
ATOM 3008 C CA . GLU A 1 377 ? 39.969 4.953 20.359 1 87.5 377 GLU A CA 1
ATOM 3009 C C . GLU A 1 377 ? 40.531 4.738 18.969 1 87.5 377 GLU A C 1
ATOM 3011 O O . GLU A 1 377 ? 41.719 4.41 18.812 1 87.5 377 GLU A O 1
ATOM 3016 N N . ASN A 1 378 ? 39.625 4.645 18.016 1 80.12 378 ASN A N 1
ATOM 3017 C CA . ASN A 1 378 ? 40.062 4.496 16.641 1 80.12 378 ASN A CA 1
ATOM 3018 C C . ASN A 1 378 ? 40 5.824 15.883 1 80.12 378 ASN A C 1
ATOM 3020 O O . ASN A 1 378 ? 38.906 6.379 15.68 1 80.12 378 ASN A O 1
ATOM 3024 N N . HIS A 1 379 ? 41.125 6.32 15.352 1 79.62 379 HIS A N 1
ATOM 3025 C CA . HIS A 1 379 ? 41.219 7.652 14.766 1 79.62 379 HIS A CA 1
ATOM 3026 C C . HIS A 1 379 ? 40.812 7.641 13.289 1 79.62 379 HIS A C 1
ATOM 3028 O O . HIS A 1 379 ? 40.75 8.695 12.664 1 79.62 379 HIS A O 1
ATOM 3034 N N . GLN A 1 380 ? 40.594 6.418 12.797 1 75 380 GLN A N 1
ATOM 3035 C CA . GLN A 1 380 ? 40.125 6.363 11.422 1 75 380 GLN A CA 1
ATOM 3036 C C . GLN A 1 380 ? 38.719 6.953 11.305 1 75 380 GLN A C 1
ATOM 3038 O O . GLN A 1 380 ? 38.375 7.57 10.297 1 75 380 GLN A O 1
ATOM 3043 N N . PHE A 1 381 ? 37.938 6.734 12.328 1 78.12 381 PHE A N 1
ATOM 3044 C CA . PHE A 1 381 ? 36.594 7.309 12.406 1 78.12 381 PHE A CA 1
ATOM 3045 C C . PHE A 1 381 ? 36.469 8.258 13.594 1 78.12 381 PHE A C 1
ATOM 3047 O O . PHE A 1 381 ? 36.188 7.832 14.711 1 78.12 381 PHE A O 1
ATOM 3054 N N . VAL A 1 382 ? 36.781 9.508 13.234 1 81.88 382 VAL A N 1
ATOM 3055 C CA . VAL A 1 382 ? 36.812 10.523 14.281 1 81.88 382 VAL A CA 1
ATOM 3056 C C . VAL A 1 382 ? 35.375 10.883 14.68 1 81.88 382 VAL A C 1
ATOM 3058 O O . VAL A 1 382 ? 34.438 10.656 13.914 1 81.88 382 VAL A O 1
ATOM 3061 N N . GLY A 1 383 ? 35.219 11.258 15.883 1 85.75 383 GLY A N 1
ATOM 3062 C CA . GLY A 1 383 ? 33.906 11.617 16.438 1 85.75 383 GLY A CA 1
ATOM 3063 C C . GLY A 1 383 ? 33.312 12.852 15.773 1 85.75 383 GLY A C 1
ATOM 3064 O O . GLY A 1 383 ? 34 13.555 15.031 1 85.75 383 GLY A O 1
ATOM 3065 N N . LEU A 1 384 ? 32.094 13.125 15.969 1 89 384 LEU A N 1
ATOM 3066 C CA . LEU A 1 384 ? 31.359 14.281 15.445 1 89 384 LEU A CA 1
ATOM 3067 C C . LEU A 1 384 ? 31.922 15.578 16.031 1 89 384 LEU A C 1
ATOM 3069 O O . LEU A 1 384 ? 32.281 15.633 17.203 1 89 384 LEU A O 1
ATOM 3073 N N . PRO A 1 385 ? 32.156 16.562 15.195 1 91.38 385 PRO A N 1
ATOM 3074 C CA . PRO A 1 385 ? 32.469 17.891 15.742 1 91.38 385 PRO A CA 1
ATOM 3075 C C . PRO A 1 385 ? 31.328 18.5 16.547 1 91.38 385 PRO A C 1
ATOM 3077 O O . PRO A 1 385 ? 30.531 19.266 16 1 91.38 385 PRO A O 1
ATOM 3080 N N . ARG A 1 386 ? 31.328 18.219 17.766 1 92.25 386 ARG A N 1
ATOM 3081 C CA . ARG A 1 386 ? 30.219 18.5 18.688 1 92.25 386 ARG A CA 1
ATOM 3082 C C . ARG A 1 386 ? 29.828 19.969 18.625 1 92.25 386 ARG A C 1
ATOM 3084 O O . ARG A 1 386 ? 28.672 20.297 18.375 1 92.25 386 ARG A O 1
ATOM 3091 N N . GLU A 1 387 ? 30.75 20.891 18.844 1 92.44 387 GLU A N 1
ATOM 3092 C CA . GLU A 1 387 ? 30.484 22.312 18.922 1 92.44 387 GLU A CA 1
ATOM 3093 C C . GLU A 1 387 ? 30 22.875 17.578 1 92.44 387 GLU A C 1
ATOM 3095 O O . GLU A 1 387 ? 29.031 23.625 17.531 1 92.44 387 GLU A O 1
ATOM 3100 N N . ARG A 1 388 ? 30.672 22.438 16.656 1 91.69 388 ARG A N 1
ATOM 3101 C CA . ARG A 1 388 ? 30.312 22.906 15.32 1 91.69 388 ARG A CA 1
ATOM 3102 C C . ARG A 1 388 ? 28.906 22.438 14.938 1 91.69 388 ARG A C 1
ATOM 3104 O O . ARG A 1 388 ? 28.125 23.188 14.359 1 91.69 388 ARG A O 1
ATOM 3111 N N . LEU A 1 389 ? 28.641 21.219 15.234 1 92.06 389 LEU A N 1
ATOM 3112 C CA . LEU A 1 389 ? 27.344 20.656 14.922 1 92.06 389 LEU A CA 1
ATOM 3113 C C . LEU A 1 389 ? 26.219 21.406 15.656 1 92.06 389 LEU A C 1
ATOM 3115 O O . LEU A 1 389 ? 25.234 21.797 15.039 1 92.06 389 LEU A O 1
ATOM 3119 N N . LEU A 1 390 ? 26.406 21.672 16.875 1 93.88 390 LEU A N 1
ATOM 3120 C CA . LEU A 1 390 ? 25.391 22.344 17.688 1 93.88 390 LEU A CA 1
ATOM 3121 C C . LEU A 1 390 ? 25.234 23.797 17.297 1 93.88 390 LEU A C 1
ATOM 3123 O O . LEU A 1 390 ? 24.109 24.328 17.266 1 93.88 390 LEU A O 1
ATOM 3127 N N . GLU A 1 391 ? 26.266 24.422 16.938 1 93.25 391 GLU A N 1
ATOM 3128 C CA . GLU A 1 391 ? 26.203 25.797 16.484 1 93.25 391 GLU A CA 1
ATOM 3129 C C . GLU A 1 391 ? 25.453 25.906 15.164 1 93.25 391 GLU A C 1
ATOM 3131 O O . GLU A 1 391 ? 24.672 26.844 14.953 1 93.25 391 GLU A O 1
ATOM 3136 N N . ASN A 1 392 ? 25.734 24.969 14.367 1 90.44 392 ASN A N 1
ATOM 3137 C CA . ASN A 1 392 ? 25.031 24.938 13.102 1 90.44 392 ASN A CA 1
ATOM 3138 C C . ASN A 1 392 ? 23.516 24.781 13.305 1 90.44 392 ASN A C 1
ATOM 3140 O O . ASN A 1 392 ? 22.719 25.391 12.609 1 90.44 392 ASN A O 1
ATOM 3144 N N . ILE A 1 393 ? 23.141 23.969 14.234 1 89.88 393 ILE A N 1
ATOM 3145 C CA . ILE A 1 393 ? 21.734 23.719 14.516 1 89.88 393 ILE A CA 1
ATOM 3146 C C . ILE A 1 393 ? 21.094 25 15.047 1 89.88 393 ILE A C 1
ATOM 3148 O O . ILE A 1 393 ? 20 25.391 14.602 1 89.88 393 ILE A O 1
ATOM 3152 N N . VAL A 1 394 ? 21.766 25.672 15.898 1 90.62 394 VAL A N 1
ATOM 3153 C CA . VAL A 1 394 ? 21.266 26.906 16.484 1 90.62 394 VAL A CA 1
ATOM 3154 C C . VAL A 1 394 ? 21.109 27.969 15.398 1 90.62 394 VAL A C 1
ATOM 3156 O O . VAL A 1 394 ? 20.078 28.641 15.328 1 90.62 394 VAL A O 1
ATOM 3159 N N . THR A 1 395 ? 22.078 28.078 14.57 1 88.12 395 THR A N 1
ATOM 3160 C CA . THR A 1 395 ? 22.062 29.062 13.508 1 88.12 395 THR A CA 1
ATOM 3161 C C . THR A 1 395 ? 20.906 28.797 12.547 1 88.12 395 THR A C 1
ATOM 3163 O O . THR A 1 395 ? 20.188 29.719 12.156 1 88.12 395 THR A O 1
ATOM 3166 N N . ASN A 1 396 ? 20.719 27.578 12.25 1 83.5 396 ASN A N 1
ATOM 3167 C CA . ASN A 1 396 ? 19.672 27.219 11.312 1 83.5 396 ASN A CA 1
ATOM 3168 C C . ASN A 1 396 ? 18.281 27.391 11.945 1 83.5 396 ASN A C 1
ATOM 3170 O O . ASN A 1 396 ? 17.328 27.75 11.258 1 83.5 396 ASN A O 1
ATOM 3174 N N . LEU A 1 397 ? 18.172 27.156 13.188 1 83.12 397 LEU A N 1
ATOM 3175 C CA . LEU A 1 397 ? 16.891 27.375 13.875 1 83.12 397 LEU A CA 1
ATOM 3176 C C . LEU A 1 397 ? 16.562 28.859 13.953 1 83.12 397 LEU A C 1
ATOM 3178 O O . LEU A 1 397 ? 15.398 29.25 13.82 1 83.12 397 LEU A O 1
ATOM 3182 N N . GLN A 1 398 ? 17.531 29.594 14.07 1 80.5 398 GLN A N 1
ATOM 3183 C CA . GLN A 1 398 ? 17.344 31.031 14.164 1 80.5 398 GLN A CA 1
ATOM 3184 C C . GLN A 1 398 ? 16.875 31.609 12.828 1 80.5 398 GLN A C 1
ATOM 3186 O O . GLN A 1 398 ? 16.078 32.562 12.797 1 80.5 398 GLN A O 1
ATOM 3191 N N . LYS A 1 399 ? 17.406 30.984 11.82 1 72 399 LYS A N 1
ATOM 3192 C CA . LYS A 1 399 ? 17.031 31.438 10.484 1 72 399 LYS A CA 1
ATOM 3193 C C . LYS A 1 399 ? 15.547 31.156 10.203 1 72 399 LYS A C 1
ATOM 3195 O O . LYS A 1 399 ? 14.938 31.828 9.367 1 72 399 LYS A O 1
ATOM 3200 N N . ARG A 1 400 ? 15.094 30.281 10.875 1 65.56 400 ARG A N 1
ATOM 3201 C CA . ARG A 1 400 ? 13.734 29.844 10.57 1 65.56 400 ARG A CA 1
ATOM 3202 C C . ARG A 1 400 ? 12.719 30.547 11.469 1 65.56 400 ARG A C 1
ATOM 3204 O O . ARG A 1 400 ? 11.516 30.344 11.328 1 65.56 400 ARG A O 1
ATOM 3211 N N . LEU A 1 401 ? 13.273 31.344 12.367 1 63.16 401 LEU A N 1
ATOM 3212 C CA . LEU A 1 401 ? 12.383 32.188 13.172 1 63.16 401 LEU A CA 1
ATOM 3213 C C . LEU A 1 401 ? 11.617 33.156 12.289 1 63.16 401 LEU A C 1
ATOM 3215 O O . LEU A 1 401 ? 12.047 33.469 11.18 1 63.16 401 LEU A O 1
ATOM 3219 N N . MET A 1 402 ? 10.367 33.406 12.648 1 59.56 402 MET A N 1
ATOM 3220 C CA . MET A 1 402 ? 9.383 34.219 11.93 1 59.56 402 MET A CA 1
ATOM 3221 C C . MET A 1 402 ? 10.016 35.469 11.398 1 59.56 402 MET A C 1
ATOM 3223 O O . MET A 1 402 ? 10.703 36.188 12.125 1 59.56 402 MET A O 1
ATOM 3227 N N . ASP A 1 403 ? 10.289 35.5 9.969 1 57.09 403 ASP A N 1
ATOM 3228 C CA . ASP A 1 403 ? 10.719 36.719 9.328 1 57.09 403 ASP A CA 1
ATOM 3229 C C . ASP A 1 403 ? 9.531 37.531 8.82 1 57.09 403 ASP A C 1
ATOM 3231 O O . ASP A 1 403 ? 8.867 37.125 7.859 1 57.09 403 ASP A O 1
ATOM 3235 N N . CYS A 1 404 ? 8.891 38.406 9.625 1 55.53 404 CYS A N 1
ATOM 3236 C CA . CYS A 1 404 ? 7.809 39.281 9.18 1 55.53 404 CYS A CA 1
ATOM 3237 C C . CYS A 1 404 ? 8.359 40.5 8.492 1 55.53 404 CYS A C 1
ATOM 3239 O O . CYS A 1 404 ? 7.781 41.594 8.602 1 55.53 404 CYS A O 1
ATOM 3241 N N . GLU A 1 405 ? 9.5 40.281 7.836 1 56.97 405 GLU A N 1
ATOM 3242 C CA . GLU A 1 405 ? 10.117 41.469 7.223 1 56.97 405 GLU A CA 1
ATOM 3243 C C . GLU A 1 405 ? 9.195 42.062 6.18 1 56.97 405 GLU A C 1
ATOM 3245 O O . GLU A 1 405 ? 9.219 43.281 5.969 1 56.97 405 GLU A O 1
ATOM 3250 N N . HIS A 1 406 ? 8.375 41.188 5.539 1 55.59 406 HIS A N 1
ATOM 3251 C CA . HIS A 1 406 ? 7.523 41.688 4.473 1 55.59 406 HIS A CA 1
ATOM 3252 C C . HIS A 1 406 ? 6.426 42.594 5.031 1 55.59 406 HIS A C 1
ATOM 3254 O O . HIS A 1 406 ? 5.781 43.344 4.281 1 55.59 406 HIS A O 1
ATOM 3260 N N . LEU A 1 407 ? 6.027 42.375 6.23 1 54.53 407 LEU A N 1
ATOM 3261 C CA . LEU A 1 407 ? 5.008 43.219 6.84 1 54.53 407 LEU A CA 1
ATOM 3262 C C . LEU A 1 407 ? 5.531 44.625 7.043 1 54.53 407 LEU A C 1
ATOM 3264 O O . LEU A 1 407 ? 4.777 45.531 7.438 1 54.53 407 LEU A O 1
ATOM 3268 N N . LYS A 1 408 ? 6.82 44.844 6.688 1 52.59 408 LYS A N 1
ATOM 3269 C CA . LYS A 1 408 ? 7.379 46.188 6.785 1 52.59 408 LYS A CA 1
ATOM 3270 C C . LYS A 1 408 ? 6.715 47.156 5.789 1 52.59 408 LYS A C 1
ATOM 3272 O O . LYS A 1 408 ? 7.227 47.344 4.688 1 52.59 408 LYS A O 1
ATOM 3277 N N . GLY A 1 409 ? 5.68 46.844 5.195 1 41.19 409 GLY A N 1
ATOM 3278 C CA . GLY A 1 409 ? 5.215 47.906 4.328 1 41.19 409 GLY A CA 1
ATOM 3279 C C . GLY A 1 409 ? 5.383 49.281 4.938 1 41.19 409 GLY A C 1
ATOM 3280 O O . GLY A 1 409 ? 5.883 49.438 6.055 1 41.19 409 GLY A O 1
ATOM 3281 N N . SER A 1 410 ? 4.508 50.375 4.141 1 37.16 410 SER A N 1
ATOM 3282 C CA . SER A 1 410 ? 4.504 51.812 4.094 1 37.16 410 SER A CA 1
ATOM 3283 C C . SER A 1 410 ? 4.379 52.438 5.492 1 37.16 410 SER A C 1
ATOM 3285 O O . SER A 1 410 ? 4.301 53.656 5.645 1 37.16 410 SER A O 1
ATOM 3287 N N . CYS A 1 411 ? 3.537 51.969 6.367 1 34.53 411 CYS A N 1
ATOM 3288 C CA . CYS A 1 411 ? 3.363 52.938 7.457 1 34.53 411 CYS A CA 1
ATOM 3289 C C . CYS A 1 411 ? 4.656 53.094 8.25 1 34.53 411 CYS A C 1
ATOM 3291 O O . CYS A 1 411 ? 5.207 52.125 8.758 1 34.53 411 CYS A O 1
ATOM 3293 N N . SER A 1 412 ? 5.469 54.094 7.988 1 36.44 412 SER A N 1
ATOM 3294 C CA . SER A 1 412 ? 6.688 54.781 8.43 1 36.44 412 SER A CA 1
ATOM 3295 C C . SER A 1 412 ? 6.977 54.5 9.898 1 36.44 412 SER A C 1
ATOM 3297 O O . SER A 1 412 ? 8.133 54.531 10.328 1 36.44 412 SER A O 1
ATOM 3299 N N . GLN A 1 413 ? 6.07 54.75 10.766 1 37.53 413 GLN A N 1
ATOM 3300 C CA . GLN A 1 413 ? 6.457 55.062 12.141 1 37.53 413 GLN A CA 1
ATOM 3301 C C . GLN A 1 413 ? 6.977 53.812 12.859 1 37.53 413 GLN A C 1
ATOM 3303 O O . GLN A 1 413 ? 7.543 53.906 13.953 1 37.53 413 GLN A O 1
ATOM 3308 N N . PHE A 1 414 ? 6.363 52.594 12.656 1 39.66 414 PHE A N 1
ATOM 3309 C CA . PHE A 1 414 ? 6.777 51.531 13.562 1 39.66 414 PHE A CA 1
ATOM 3310 C C . PHE A 1 414 ? 7.879 50.688 12.938 1 39.66 414 PHE A C 1
ATOM 3312 O O . PHE A 1 414 ? 7.605 49.812 12.102 1 39.66 414 PHE A O 1
ATOM 3319 N N . HIS A 1 415 ? 9.07 51.125 12.836 1 41.12 415 HIS A N 1
ATOM 3320 C CA . HIS A 1 415 ? 10.383 50.688 12.375 1 41.12 415 HIS A CA 1
ATOM 3321 C C . HIS A 1 415 ? 10.547 49.188 12.508 1 41.12 415 HIS A C 1
ATOM 3323 O O . HIS A 1 415 ? 11.133 48.531 11.641 1 41.12 415 HIS A O 1
ATOM 3329 N N . ASP A 1 416 ? 10.531 48.562 13.773 1 44.38 416 ASP A N 1
ATOM 3330 C CA . ASP A 1 416 ? 11.125 47.25 14.078 1 44.38 416 ASP A CA 1
ATOM 3331 C C . ASP A 1 416 ? 10.07 46.156 14.023 1 44.38 416 ASP A C 1
ATOM 3333 O O . ASP A 1 416 ? 9.836 45.469 15.023 1 44.38 416 ASP A O 1
ATOM 3337 N N . ARG A 1 417 ? 9.125 46.156 13.195 1 47.75 417 ARG A N 1
ATOM 3338 C CA . ARG A 1 417 ? 8.062 45.156 13.094 1 47.75 417 ARG A CA 1
ATOM 3339 C C . ARG A 1 417 ? 8.609 43.812 12.672 1 47.75 417 ARG A C 1
ATOM 3341 O O . ARG A 1 417 ? 7.867 42.938 12.203 1 47.75 417 ARG A O 1
ATOM 3348 N N . SER A 1 418 ? 9.82 43.688 12.617 1 50.19 418 SER A N 1
ATOM 3349 C CA . SER A 1 418 ? 10.445 42.469 12.109 1 50.19 418 SER A CA 1
ATOM 3350 C C . SER A 1 418 ? 10.047 41.25 12.945 1 50.19 418 SER A C 1
ATOM 3352 O O . SER A 1 418 ? 10.289 40.094 12.547 1 50.19 418 SER A O 1
ATOM 3354 N N . LYS A 1 419 ? 9.453 41.469 14.25 1 56.47 419 LYS A N 1
ATOM 3355 C CA . LYS A 1 419 ? 9.258 40.312 15.109 1 56.47 419 LYS A CA 1
ATOM 3356 C C . LYS A 1 419 ? 7.809 40.219 15.578 1 56.47 419 LYS A C 1
ATOM 3358 O O . LYS A 1 419 ? 7.094 41.219 15.617 1 56.47 419 LYS A O 1
ATOM 3363 N N . LEU A 1 420 ? 7.18 39.031 15.57 1 61.03 420 LEU A N 1
ATOM 3364 C CA . LEU A 1 420 ? 5.863 38.719 16.125 1 61.03 420 LEU A CA 1
ATOM 3365 C C . LEU A 1 420 ? 5.68 39.344 17.5 1 61.03 420 LEU A C 1
ATOM 3367 O O . LEU A 1 420 ? 4.637 39.188 18.125 1 61.03 420 LEU A O 1
ATOM 3371 N N . GLN A 1 421 ? 6.531 40.281 17.828 1 66.94 421 GLN A N 1
ATOM 3372 C CA . GLN A 1 421 ? 6.535 40.812 19.188 1 66.94 421 GLN A CA 1
ATOM 3373 C C . GLN A 1 421 ? 5.355 41.781 19.391 1 66.94 421 GLN A C 1
ATOM 3375 O O . GLN A 1 421 ? 4.949 42.031 20.531 1 66.94 421 GLN A O 1
ATOM 3380 N N . PHE A 1 422 ? 4.816 42.094 18.156 1 68.44 422 PHE A N 1
ATOM 3381 C CA . PHE A 1 422 ? 3.725 43.062 18.297 1 68.44 422 PHE A CA 1
ATOM 3382 C C . PHE A 1 422 ? 2.471 42.375 18.828 1 68.44 422 PHE A C 1
ATOM 3384 O O . PHE A 1 422 ? 1.536 43.031 19.281 1 68.44 422 PHE A O 1
ATOM 3391 N N . LEU A 1 423 ? 2.486 41.062 18.953 1 78.69 423 LEU A N 1
ATOM 3392 C CA . LEU A 1 423 ? 1.32 40.375 19.469 1 78.69 423 LEU A CA 1
ATOM 3393 C C . LEU A 1 423 ? 1.493 40.062 20.953 1 78.69 423 LEU A C 1
ATOM 3395 O O . LEU A 1 423 ? 0.575 39.531 21.594 1 78.69 423 LEU A O 1
ATOM 3399 N N . ASN A 1 424 ? 2.557 40.438 21.484 1 76.12 424 ASN A N 1
ATOM 3400 C CA . ASN A 1 424 ? 2.893 40.094 22.859 1 76.12 424 ASN A CA 1
ATOM 3401 C C . ASN A 1 424 ? 1.982 40.812 23.859 1 76.12 424 ASN A C 1
ATOM 3403 O O . ASN A 1 424 ? 1.848 40.375 25 1 76.12 424 ASN A O 1
ATOM 3407 N N . PHE A 1 425 ? 1.403 41.875 23.375 1 79.12 425 PHE A N 1
ATOM 3408 C CA . PHE A 1 425 ? 0.554 42.656 24.281 1 79.12 425 PHE A CA 1
ATOM 3409 C C . PHE A 1 425 ? -0.684 41.844 24.672 1 79.12 425 PHE A C 1
ATOM 3411 O O . PHE A 1 425 ? -1.319 42.125 25.688 1 79.12 425 PHE A O 1
ATOM 3418 N N . LEU A 1 426 ? -0.971 40.844 23.922 1 84.56 426 LEU A N 1
ATOM 3419 C CA . LEU A 1 426 ? -2.146 40.031 24.219 1 84.56 426 LEU A CA 1
ATOM 3420 C C . LEU A 1 426 ? -1.806 38.906 25.203 1 84.56 426 LEU A C 1
ATOM 3422 O O . LEU A 1 426 ? -2.699 38.219 25.703 1 84.56 426 LEU A O 1
ATOM 3426 N N . GLU A 1 427 ? -0.527 38.781 25.531 1 82 427 GLU A N 1
ATOM 3427 C CA . GLU A 1 427 ? -0.076 37.688 26.406 1 82 427 GLU A CA 1
ATOM 3428 C C . GLU A 1 427 ? 0.614 38.25 27.656 1 82 427 GLU A C 1
ATOM 3430 O O . GLU A 1 427 ? 1.774 38.656 27.594 1 82 427 GLU A O 1
ATOM 3435 N N . PRO A 1 428 ? -0.019 38 28.672 1 77.75 428 PRO A N 1
ATOM 3436 C CA . PRO A 1 428 ? 0.513 38.594 29.906 1 77.75 428 PRO A CA 1
ATOM 3437 C C . PRO A 1 428 ? 1.88 38.031 30.281 1 77.75 428 PRO A C 1
ATOM 3439 O O . PRO A 1 428 ? 2.674 38.688 30.938 1 77.75 428 PRO A O 1
ATOM 3442 N N . ASP A 1 429 ? 2.166 36.875 29.891 1 73.06 429 ASP A N 1
ATOM 3443 C CA . ASP A 1 429 ? 3.43 36.25 30.25 1 73.06 429 ASP A CA 1
ATOM 3444 C C . ASP A 1 429 ? 4.617 37.031 29.719 1 73.06 429 ASP A C 1
ATOM 3446 O O . ASP A 1 429 ? 5.73 36.938 30.234 1 73.06 429 ASP A O 1
ATOM 3450 N N . TYR A 1 430 ? 4.359 37.844 28.766 1 72.31 430 TYR A N 1
ATOM 3451 C CA . TYR A 1 430 ? 5.438 38.594 28.125 1 72.31 430 TYR A CA 1
ATOM 3452 C C . TYR A 1 430 ? 5.52 40.031 28.688 1 72.31 430 TYR A C 1
ATOM 3454 O O . TYR A 1 430 ? 6.395 40.812 28.297 1 72.31 430 TYR A O 1
ATOM 3462 N N . TRP A 1 431 ? 4.562 40.219 29.609 1 72.69 431 TRP A N 1
ATOM 3463 C CA . TRP A 1 431 ? 4.52 41.594 30.141 1 72.69 431 TRP A CA 1
ATOM 3464 C C . TRP A 1 431 ? 5.582 41.781 31.219 1 72.69 431 TRP A C 1
ATOM 3466 O O . TRP A 1 431 ? 5.867 40.875 31.984 1 72.69 431 TRP A O 1
ATOM 3476 N N . ASN A 1 432 ? 6.43 42.688 31.016 1 62.47 432 ASN A N 1
ATOM 3477 C CA . ASN A 1 432 ? 7.23 43.125 32.156 1 62.47 432 ASN A CA 1
ATOM 3478 C C . ASN A 1 432 ? 6.406 43.906 33.156 1 62.47 432 ASN A C 1
ATOM 3480 O O . ASN A 1 432 ? 6.113 45.094 32.906 1 62.47 432 ASN A O 1
ATOM 3484 N N . VAL A 1 433 ? 5.828 43.281 34.094 1 56.34 433 VAL A N 1
ATOM 3485 C CA . VAL A 1 433 ? 4.895 43.844 35.062 1 56.34 433 VAL A CA 1
ATOM 3486 C C . VAL A 1 433 ? 5.453 45.156 35.625 1 56.34 433 VAL A C 1
ATOM 3488 O O . VAL A 1 433 ? 4.707 46.125 35.875 1 56.34 433 VAL A O 1
ATOM 3491 N N . LYS A 1 434 ? 6.773 45.094 36.031 1 54.41 434 LYS A N 1
ATOM 3492 C CA . LYS A 1 434 ? 7.336 46.312 36.625 1 54.41 434 LYS A CA 1
ATOM 3493 C C . LYS A 1 434 ? 7.141 47.531 35.688 1 54.41 434 LYS A C 1
ATOM 3495 O O . LYS A 1 434 ? 6.98 48.656 36.156 1 54.41 434 LYS A O 1
ATOM 3500 N N . GLU A 1 435 ? 7.289 47.25 34.5 1 50.31 435 GLU A N 1
ATOM 3501 C CA . GLU A 1 435 ? 7.117 48.344 33.531 1 50.31 435 GLU A CA 1
ATOM 3502 C C . GLU A 1 435 ? 5.648 48.531 33.156 1 50.31 435 GLU A C 1
ATOM 3504 O O . GLU A 1 435 ? 5.297 49.438 32.438 1 50.31 435 GLU A O 1
ATOM 3509 N N . VAL A 1 436 ? 4.832 47.688 33.469 1 49.03 436 VAL A N 1
ATOM 3510 C CA . VAL A 1 436 ? 3.463 47.625 32.969 1 49.03 436 VAL A CA 1
ATOM 3511 C C . VAL A 1 436 ? 2.66 48.781 33.531 1 49.03 436 VAL A C 1
ATOM 3513 O O . VAL A 1 436 ? 1.546 49.062 33.062 1 49.03 436 VAL A O 1
ATOM 3516 N N . LEU A 1 437 ? 3.072 49.344 34.656 1 46 437 LEU A N 1
ATOM 3517 C CA . LEU A 1 437 ? 2.303 50.562 34.906 1 46 437 LEU A CA 1
ATOM 3518 C C . LEU A 1 437 ? 2.273 51.438 33.688 1 46 437 LEU A C 1
ATOM 3520 O O . LEU A 1 437 ? 1.274 52.125 33.406 1 46 437 LEU A O 1
ATOM 3524 N N . VAL A 1 438 ? 3.379 51.594 32.938 1 44.19 438 VAL A N 1
ATOM 3525 C CA . VAL A 1 438 ? 3.699 52.406 31.766 1 44.19 438 VAL A CA 1
ATOM 3526 C C . VAL A 1 438 ? 3.207 51.719 30.5 1 44.19 438 VAL A C 1
ATOM 3528 O O . VAL A 1 438 ? 3.447 52.188 29.391 1 44.19 438 VAL A O 1
ATOM 3531 N N . PRO A 1 439 ? 2.982 50.469 30.375 1 51 439 PRO A N 1
ATOM 3532 C CA . PRO A 1 439 ? 2.627 49.594 29.266 1 51 439 PRO A CA 1
ATOM 3533 C C . PRO A 1 439 ? 1.409 50.094 28.484 1 51 439 PRO A C 1
ATOM 3535 O O . PRO A 1 439 ? 1.244 49.75 27.312 1 51 439 PRO A O 1
ATOM 3538 N N . TRP A 1 440 ? 0.704 51.094 29.172 1 57.53 440 TRP A N 1
ATOM 3539 C CA . TRP A 1 440 ? -0.607 51.406 28.625 1 57.53 440 TRP A CA 1
ATOM 3540 C C . TRP A 1 440 ? -0.471 52.125 27.281 1 57.53 440 TRP A C 1
ATOM 3542 O O . TRP A 1 440 ? -1.187 51.812 26.328 1 57.53 440 TRP A O 1
ATOM 3552 N N . LYS A 1 441 ? 0.443 53.031 27.328 1 59.56 441 LYS A N 1
ATOM 3553 C CA . LYS A 1 441 ? 0.515 53.844 26.094 1 59.56 441 LYS A CA 1
ATOM 3554 C C . LYS A 1 441 ? 1.108 53.031 24.953 1 59.56 441 LYS A C 1
ATOM 3556 O O . LYS A 1 441 ? 0.632 53.094 23.812 1 59.56 441 LYS A O 1
ATOM 3561 N N . ALA A 1 442 ? 2.117 52.281 25.344 1 64 442 ALA A N 1
ATOM 3562 C CA . ALA A 1 442 ? 2.75 51.469 24.297 1 64 442 ALA A CA 1
ATOM 3563 C C . ALA A 1 442 ? 1.79 50.406 23.766 1 64 442 ALA A C 1
ATOM 3565 O O . ALA A 1 442 ? 1.77 50.125 22.578 1 64 442 ALA A O 1
ATOM 3566 N N . ALA A 1 443 ? 1.045 50 24.672 1 71.69 443 ALA A N 1
ATOM 3567 C CA . ALA A 1 443 ? 0.079 49 24.281 1 71.69 443 ALA A CA 1
ATOM 3568 C C . ALA A 1 443 ? -1.019 49.594 23.391 1 71.69 443 ALA A C 1
ATOM 3570 O O . ALA A 1 443 ? -1.493 48.938 22.469 1 71.69 443 ALA A O 1
ATOM 3571 N N . GLU A 1 444 ? -1.312 50.781 23.719 1 75.25 444 GLU A N 1
ATOM 3572 C CA . GLU A 1 444 ? -2.359 51.438 22.938 1 75.25 444 GLU A CA 1
ATOM 3573 C C . GLU A 1 444 ? -1.91 51.656 21.5 1 75.25 444 GLU A C 1
ATOM 3575 O O . GLU A 1 444 ? -2.727 51.625 20.578 1 75.25 444 GLU A O 1
ATOM 3580 N N . GLU A 1 445 ? -0.636 51.875 21.375 1 76.19 445 GLU A N 1
ATOM 3581 C CA . GLU A 1 445 ? -0.105 52 20.016 1 76.19 445 GLU A CA 1
ATOM 3582 C C . GLU A 1 445 ? -0.172 50.656 19.281 1 76.19 445 GLU A C 1
ATOM 3584 O O . GLU A 1 445 ? -0.432 50.625 18.078 1 76.19 445 GLU A O 1
ATOM 3589 N N . GLN A 1 446 ? 0.025 49.656 20.031 1 80.56 446 GLN A N 1
ATOM 3590 C CA . GLN A 1 446 ? -0.001 48.344 19.438 1 80.56 446 GLN A CA 1
ATOM 3591 C C . GLN A 1 446 ? -1.417 47.938 19.031 1 80.56 446 GLN A C 1
ATOM 3593 O O . GLN A 1 446 ? -1.602 47.156 18.094 1 80.56 446 GLN A O 1
ATOM 3598 N N . LEU A 1 447 ? -2.387 48.562 19.719 1 84.62 447 LEU A N 1
ATOM 3599 C CA . LEU A 1 447 ? -3.775 48.312 19.359 1 84.62 447 LEU A CA 1
ATOM 3600 C C . LEU A 1 447 ? -4.078 48.812 17.953 1 84.62 447 LEU A C 1
ATOM 3602 O O . LEU A 1 447 ? -4.82 48.188 17.203 1 84.62 447 LEU A O 1
ATOM 3606 N N . LEU A 1 448 ? -3.459 49.875 17.625 1 82.62 448 LEU A N 1
ATOM 3607 C CA . LEU A 1 448 ? -3.662 50.469 16.312 1 82.62 448 LEU A CA 1
ATOM 3608 C C . LEU A 1 448 ? -3.02 49.594 15.227 1 82.62 448 LEU A C 1
ATOM 3610 O O . LEU A 1 448 ? -3.588 49.406 14.148 1 82.62 448 LEU A O 1
ATOM 3614 N N . VAL A 1 449 ? -1.906 49.156 15.57 1 81.88 449 VAL A N 1
ATOM 3615 C CA . VAL A 1 449 ? -1.207 48.281 14.633 1 81.88 449 VAL A CA 1
ATOM 3616 C C . VAL A 1 449 ? -2.027 47 14.391 1 81.88 449 VAL A C 1
ATOM 3618 O O . VAL A 1 449 ? -2.141 46.531 13.25 1 81.88 449 VAL A O 1
ATOM 3621 N N . PHE A 1 450 ? -2.559 46.5 15.438 1 87.81 450 PHE A N 1
ATOM 3622 C CA . PHE A 1 450 ? -3.396 45.281 15.352 1 87.81 450 PHE A CA 1
ATOM 3623 C C . PHE A 1 450 ? -4.594 45.531 14.438 1 87.81 450 PHE A C 1
ATOM 3625 O O . PHE A 1 450 ? -4.949 44.688 13.625 1 87.81 450 PHE A O 1
ATOM 3632 N N . ASN A 1 451 ? -5.199 46.656 14.625 1 87.5 451 ASN A N 1
ATOM 3633 C CA . ASN A 1 451 ? -6.348 47.031 13.797 1 87.5 451 ASN A CA 1
ATOM 3634 C C . ASN A 1 451 ? -5.965 47.125 12.328 1 87.5 451 ASN A C 1
ATOM 3636 O O . ASN A 1 451 ? -6.738 46.719 11.453 1 87.5 451 ASN A O 1
ATOM 3640 N N . ASP A 1 452 ? -4.816 47.656 12.078 1 82.88 452 ASP A N 1
ATOM 3641 C CA . ASP A 1 452 ? -4.367 47.812 10.703 1 82.88 452 ASP A CA 1
ATOM 3642 C C . ASP A 1 452 ? -4.102 46.469 10.031 1 82.88 452 ASP A C 1
ATOM 3644 O O . ASP A 1 452 ? -4.398 46.312 8.844 1 82.88 452 ASP A O 1
ATOM 3648 N N . ILE A 1 453 ? -3.621 45.594 10.789 1 83.44 453 ILE A N 1
ATOM 3649 C CA . ILE A 1 453 ? -3.201 44.312 10.227 1 83.44 453 ILE A CA 1
ATOM 3650 C C . ILE A 1 453 ? -4.406 43.375 10.102 1 83.44 453 ILE A C 1
ATOM 3652 O O . ILE A 1 453 ? -4.598 42.719 9.07 1 83.44 453 ILE A O 1
ATOM 3656 N N . PHE A 1 454 ? -5.238 43.375 11.125 1 90 454 PHE A N 1
ATOM 3657 C CA . PHE A 1 454 ? -6.27 42.344 11.18 1 90 454 PHE A CA 1
ATOM 3658 C C . PHE A 1 454 ? -7.645 42.938 10.898 1 90 454 PHE A C 1
ATOM 3660 O O . PHE A 1 454 ? -8.641 42.219 10.883 1 90 454 PHE A O 1
ATOM 3667 N N . HIS A 1 455 ? -7.707 44.25 10.672 1 90 455 HIS A N 1
ATOM 3668 C CA . HIS A 1 455 ? -8.977 44.938 10.422 1 90 455 HIS A CA 1
ATOM 3669 C C . HIS A 1 455 ? -9.984 44.625 11.523 1 90 455 HIS A C 1
ATOM 3671 O O . HIS A 1 455 ? -11.133 44.281 11.234 1 90 455 HIS A O 1
ATOM 3677 N N . TYR A 1 456 ? -9.5 44.656 12.711 1 92.31 456 TYR A N 1
ATOM 3678 C CA . TYR A 1 456 ? -10.328 44.469 13.898 1 92.31 456 TYR A CA 1
ATOM 3679 C C . TYR A 1 456 ? -9.922 45.438 15.008 1 92.31 456 TYR A C 1
ATOM 3681 O O . TYR A 1 456 ? -8.773 45.438 15.445 1 92.31 456 TYR A O 1
ATOM 3689 N N . GLN A 1 457 ? -10.867 46.094 15.469 1 92 457 GLN A N 1
ATOM 3690 C CA . GLN A 1 457 ? -10.594 47.094 16.484 1 92 457 GLN A CA 1
ATOM 3691 C C . GLN A 1 457 ? -10.914 46.562 17.891 1 92 457 GLN A C 1
ATOM 3693 O O . GLN A 1 457 ? -12.062 46.219 18.156 1 92 457 GLN A O 1
ATOM 3698 N N . ILE A 1 458 ? -9.859 46.531 18.656 1 92.44 458 ILE A N 1
ATOM 3699 C CA . ILE A 1 458 ? -10.047 46.156 20.062 1 92.44 458 ILE A CA 1
ATOM 3700 C C . ILE A 1 458 ? -10.547 47.375 20.844 1 92.44 458 ILE A C 1
ATOM 3702 O O . ILE A 1 458 ? -9.961 48.469 20.766 1 92.44 458 ILE A O 1
ATOM 3706 N N . ASP A 1 459 ? -11.586 47.188 21.594 1 91.12 459 ASP A N 1
ATOM 3707 C CA . ASP A 1 459 ? -12.094 48.25 22.422 1 91.12 459 ASP A CA 1
ATOM 3708 C C . ASP A 1 459 ? -11.078 48.656 23.5 1 91.12 459 ASP A C 1
ATOM 3710 O O . ASP A 1 459 ? -10.609 47.812 24.25 1 91.12 459 ASP A O 1
ATOM 3714 N N . ILE A 1 460 ? -10.812 49.938 23.562 1 88.31 460 ILE A N 1
ATOM 3715 C CA . ILE A 1 460 ? -9.781 50.406 24.469 1 88.31 460 ILE A CA 1
ATOM 3716 C C . ILE A 1 460 ? -10.188 50.125 25.922 1 88.31 460 ILE A C 1
ATOM 3718 O O . ILE A 1 460 ? -9.352 49.781 26.75 1 88.31 460 ILE A O 1
ATOM 3722 N N . ASN A 1 461 ? -11.383 50.344 26.203 1 87.88 461 ASN A N 1
ATOM 3723 C CA . ASN A 1 461 ? -11.852 50.094 27.562 1 87.88 461 ASN A CA 1
ATOM 3724 C C . ASN A 1 461 ? -11.773 48.594 27.906 1 87.88 461 ASN A C 1
ATOM 3726 O O . ASN A 1 461 ? -11.461 48.25 29.047 1 87.88 461 ASN A O 1
ATOM 3730 N N . ASP A 1 462 ? -12.047 47.875 26.938 1 90.69 462 ASP A N 1
ATOM 3731 C CA . ASP A 1 462 ? -11.914 46.438 27.141 1 90.69 462 ASP A CA 1
ATOM 3732 C C . ASP A 1 462 ? -10.469 46.031 27.453 1 90.69 462 ASP A C 1
ATOM 3734 O O . ASP A 1 462 ? -10.219 45.188 28.328 1 90.69 462 ASP A O 1
ATOM 3738 N N . TYR A 1 463 ? -9.594 46.625 26.766 1 89.5 463 TYR A N 1
ATOM 3739 C CA . TYR A 1 463 ? -8.188 46.312 26.984 1 89.5 463 TYR A CA 1
ATOM 3740 C C . TYR A 1 463 ? -7.734 46.781 28.359 1 89.5 463 TYR A C 1
ATOM 3742 O O . TYR A 1 463 ? -6.977 46.062 29.047 1 89.5 463 TYR A O 1
ATOM 3750 N N . ARG A 1 464 ? -8.141 47.906 28.734 1 84.25 464 ARG A N 1
ATOM 3751 C CA . ARG A 1 464 ? -7.805 48.406 30.062 1 84.25 464 ARG A CA 1
ATOM 3752 C C . ARG A 1 464 ? -8.352 47.5 31.156 1 84.25 464 ARG A C 1
ATOM 3754 O O . ARG A 1 464 ? -7.68 47.25 32.156 1 84.25 464 ARG A O 1
ATOM 3761 N N . ASP A 1 465 ? -9.5 47.094 30.906 1 87.31 465 ASP A N 1
ATOM 3762 C CA . ASP A 1 465 ? -10.078 46.156 31.859 1 87.31 465 ASP A CA 1
ATOM 3763 C C . ASP A 1 465 ? -9.273 44.844 31.906 1 87.31 465 ASP A C 1
ATOM 3765 O O . ASP A 1 465 ? -9.102 44.25 32.969 1 87.31 465 ASP A O 1
ATOM 3769 N N . PHE A 1 466 ? -8.898 44.438 30.781 1 89.31 466 PHE A N 1
ATOM 3770 C CA . PHE A 1 466 ? -8.086 43.219 30.688 1 89.31 466 PHE A CA 1
ATOM 3771 C C . PHE A 1 466 ? -6.828 43.344 31.531 1 89.31 466 PHE A C 1
ATOM 3773 O O . PHE A 1 466 ? -6.508 42.438 32.312 1 89.31 466 PHE A O 1
ATOM 3780 N N . VAL A 1 467 ? -6.148 44.438 31.391 1 83.56 467 VAL A N 1
ATOM 3781 C CA . VAL A 1 467 ? -4.914 44.656 32.125 1 83.56 467 VAL A CA 1
ATOM 3782 C C . VAL A 1 467 ? -5.215 44.719 33.625 1 83.56 467 VAL A C 1
ATOM 3784 O O . VAL A 1 467 ? -4.5 44.125 34.438 1 83.56 467 VAL A O 1
ATOM 3787 N N . ARG A 1 468 ? -6.223 45.406 33.969 1 82.94 468 ARG A N 1
ATOM 3788 C CA . ARG A 1 468 ? -6.605 45.531 35.375 1 82.94 468 ARG A CA 1
ATOM 3789 C C . ARG A 1 468 ? -6.941 44.188 35.969 1 82.94 468 ARG A C 1
ATOM 3791 O O . ARG A 1 468 ? -6.57 43.906 37.125 1 82.94 468 ARG A O 1
ATOM 3798 N N . ASN A 1 469 ? -7.656 43.469 35.156 1 86.69 469 ASN A N 1
ATOM 3799 C CA . ASN A 1 469 ? -8.047 42.156 35.625 1 86.69 469 ASN A CA 1
ATOM 3800 C C . ASN A 1 469 ? -6.824 41.281 35.906 1 86.69 469 ASN A C 1
ATOM 3802 O O . ASN A 1 469 ? -6.812 40.531 36.875 1 86.69 469 ASN A O 1
ATOM 3806 N N . ILE A 1 470 ? -5.871 41.312 35.125 1 83.44 470 ILE A N 1
ATOM 3807 C CA . ILE A 1 470 ? -4.664 40.5 35.25 1 83.44 470 ILE A CA 1
ATOM 3808 C C . ILE A 1 470 ? -3.881 40.938 36.469 1 83.44 470 ILE A C 1
ATOM 3810 O O . ILE A 1 470 ? -3.324 40.125 37.219 1 83.44 470 ILE A O 1
ATOM 3814 N N . LEU A 1 471 ? -3.82 42.25 36.656 1 79.12 471 LEU A N 1
ATOM 3815 C CA . LEU A 1 471 ? -3.076 42.781 37.781 1 79.12 471 LEU A CA 1
ATOM 3816 C C . LEU A 1 471 ? -3.764 42.438 39.094 1 79.12 471 LEU A C 1
ATOM 3818 O O . LEU A 1 471 ? -3.1 42.25 40.125 1 79.12 471 LEU A O 1
ATOM 3822 N N . LYS A 1 472 ? -5.035 42.375 39.031 1 80.75 472 LYS A N 1
ATOM 3823 C CA . LYS A 1 472 ? -5.785 42.031 40.219 1 80.75 472 LYS A CA 1
ATOM 3824 C C . LYS A 1 472 ? -5.664 40.562 40.562 1 80.75 472 LYS A C 1
ATOM 3826 O O . LYS A 1 472 ? -5.484 40.188 41.719 1 80.75 472 LYS A O 1
ATOM 3831 N N . ASN A 1 473 ? -5.914 39.719 39.5 1 78.56 473 ASN A N 1
ATOM 3832 C CA . ASN A 1 473 ? -5.832 38.25 39.688 1 78.56 473 ASN A CA 1
ATOM 3833 C C . ASN A 1 473 ? -5.039 37.594 38.562 1 78.56 473 ASN A C 1
ATOM 3835 O O . ASN A 1 473 ? -5.562 37.375 37.469 1 78.56 473 ASN A O 1
ATOM 3839 N N . SER A 1 474 ? -3.959 37.156 38.875 1 72.06 474 SER A N 1
ATOM 3840 C CA . SER A 1 474 ? -3.051 36.625 37.875 1 72.06 474 SER A CA 1
ATOM 3841 C C . SER A 1 474 ? -3.428 35.219 37.469 1 72.06 474 SER A C 1
ATOM 3843 O O . SER A 1 474 ? -3.051 34.75 36.406 1 72.06 474 SER A O 1
ATOM 3845 N N . GLN A 1 475 ? -4.18 34.531 38.312 1 75.25 475 GLN A N 1
ATOM 3846 C CA . GLN A 1 475 ? -4.426 33.125 38.031 1 75.25 475 GLN A CA 1
ATOM 3847 C C . GLN A 1 475 ? -5.711 32.938 37.219 1 75.25 475 GLN A C 1
ATOM 3849 O O . GLN A 1 475 ? -5.723 32.219 36.219 1 75.25 475 GLN A O 1
ATOM 3854 N N . ASN A 1 476 ? -6.816 33.594 37.719 1 80.75 476 ASN A N 1
ATOM 3855 C CA . ASN A 1 476 ? -8.102 33.5 37.031 1 80.75 476 ASN A CA 1
ATOM 3856 C C . ASN A 1 476 ? -8.695 34.844 36.719 1 80.75 476 ASN A C 1
ATOM 3858 O O . ASN A 1 476 ? -9.242 35.531 37.594 1 80.75 476 ASN A O 1
ATOM 3862 N N . TYR A 1 477 ? -8.398 35.312 35.469 1 85.69 477 TYR A N 1
ATOM 3863 C CA . TYR A 1 477 ? -8.898 36.625 35.125 1 85.69 477 TYR A CA 1
ATOM 3864 C C . TYR A 1 477 ? -9.883 36.531 33.969 1 85.69 477 TYR A C 1
ATOM 3866 O O . TYR A 1 477 ? -9.758 35.656 33.094 1 85.69 477 TYR A O 1
ATOM 3874 N N . ALA A 1 478 ? -10.852 37.312 34 1 88.75 478 ALA A N 1
ATOM 3875 C CA . ALA A 1 478 ? -11.836 37.406 32.938 1 88.75 478 ALA A CA 1
ATOM 3876 C C . ALA A 1 478 ? -11.281 38.188 31.75 1 88.75 478 ALA A C 1
ATOM 3878 O O . ALA A 1 478 ? -10.578 39.188 31.922 1 88.75 478 ALA A O 1
ATOM 3879 N N . ILE A 1 479 ? -11.5 37.75 30.594 1 91.31 479 ILE A N 1
ATOM 3880 C CA . ILE A 1 479 ? -11.07 38.438 29.375 1 91.31 479 ILE A CA 1
ATOM 3881 C C . ILE A 1 479 ? -12.273 39.094 28.688 1 91.31 479 ILE A C 1
ATOM 3883 O O . ILE A 1 479 ? -13.234 38.406 28.312 1 91.31 479 ILE A O 1
ATOM 3887 N N . PRO A 1 480 ? -12.188 40.312 28.547 1 92.5 480 PRO A N 1
ATOM 3888 C CA . PRO A 1 480 ? -13.281 41.031 27.875 1 92.5 480 PRO A CA 1
ATOM 3889 C C . PRO A 1 480 ? -13.508 40.531 26.453 1 92.5 480 PRO A C 1
ATOM 3891 O O . PRO A 1 480 ? -12.586 40.031 25.812 1 92.5 480 PRO A O 1
ATOM 3894 N N . GLY A 1 481 ? -14.656 40.75 25.953 1 91.75 481 GLY A N 1
ATOM 3895 C CA . GLY A 1 481 ? -15.117 40.219 24.688 1 91.75 481 GLY A CA 1
ATOM 3896 C C . GLY A 1 481 ? -14.234 40.594 23.516 1 91.75 481 GLY A C 1
ATOM 3897 O O . GLY A 1 481 ? -13.859 39.719 22.719 1 91.75 481 GLY A O 1
ATOM 3898 N N . SER A 1 482 ? -13.938 41.844 23.422 1 92.94 482 SER A N 1
ATOM 3899 C CA . SER A 1 482 ? -13.164 42.312 22.266 1 92.94 482 SER A CA 1
ATOM 3900 C C . SER A 1 482 ? -11.742 41.781 22.312 1 92.94 482 SER A C 1
ATOM 3902 O O . SER A 1 482 ? -11.125 41.562 21.266 1 92.94 482 SER A O 1
ATOM 3904 N N . VAL A 1 483 ? -11.203 41.656 23.469 1 91.56 483 VAL A N 1
ATOM 3905 C CA . VAL A 1 483 ? -9.859 41.094 23.625 1 91.56 483 VAL A CA 1
ATOM 3906 C C . VAL A 1 483 ? -9.867 39.625 23.312 1 91.56 483 VAL A C 1
ATOM 3908 O O . VAL A 1 483 ? -8.945 39.094 22.688 1 91.56 483 VAL A O 1
ATOM 3911 N N . GLN A 1 484 ? -10.914 39 23.734 1 92.38 484 GLN A N 1
ATOM 3912 C CA . GLN A 1 484 ? -11.055 37.562 23.438 1 92.38 484 GLN A CA 1
ATOM 3913 C C . GLN A 1 484 ? -11.125 37.312 21.938 1 92.38 484 GLN A C 1
ATOM 3915 O O . GLN A 1 484 ? -10.516 36.375 21.438 1 92.38 484 GLN A O 1
ATOM 3920 N N . LYS A 1 485 ? -11.828 38.094 21.359 1 93.19 485 LYS A N 1
ATOM 3921 C CA . LYS A 1 485 ? -11.93 37.969 19.906 1 93.19 485 LYS A CA 1
ATOM 3922 C C . LYS A 1 485 ? -10.57 38.188 19.234 1 93.19 485 LYS A C 1
ATOM 3924 O O . LYS A 1 485 ? -10.234 37.531 18.266 1 93.19 485 LYS A O 1
ATOM 3929 N N . ALA A 1 486 ? -9.867 39.156 19.75 1 92.62 486 ALA A N 1
ATOM 3930 C CA . ALA A 1 486 ? -8.523 39.406 19.219 1 92.62 486 ALA A CA 1
ATOM 3931 C C . ALA A 1 486 ? -7.629 38.188 19.391 1 92.62 486 ALA A C 1
ATOM 3933 O O . ALA A 1 486 ? -6.867 37.844 18.484 1 92.62 486 ALA A O 1
ATOM 3934 N N . LYS A 1 487 ? -7.777 37.656 20.484 1 90.5 487 LYS A N 1
ATOM 3935 C CA . LYS A 1 487 ? -7 36.438 20.75 1 90.5 487 LYS A CA 1
ATOM 3936 C C . LYS A 1 487 ? -7.41 35.312 19.812 1 90.5 487 LYS A C 1
ATOM 3938 O O . LYS A 1 487 ? -6.562 34.531 19.344 1 90.5 487 LYS A O 1
ATOM 3943 N N . ASN A 1 488 ? -8.656 35.188 19.562 1 91.81 488 ASN A N 1
ATOM 3944 C CA . ASN A 1 488 ? -9.156 34.188 18.609 1 91.81 488 ASN A CA 1
ATOM 3945 C C . ASN A 1 488 ? -8.594 34.438 17.219 1 91.81 488 ASN A C 1
ATOM 3947 O O . ASN A 1 488 ? -8.273 33.469 16.516 1 91.81 488 ASN A O 1
ATOM 3951 N N . ILE A 1 489 ? -8.516 35.656 16.844 1 93.06 489 ILE A N 1
ATOM 3952 C CA . ILE A 1 489 ? -7.992 36 15.539 1 93.06 489 ILE A CA 1
ATOM 3953 C C . ILE A 1 489 ? -6.531 35.562 15.43 1 93.06 489 ILE A C 1
ATOM 3955 O O . ILE A 1 489 ? -6.133 34.969 14.438 1 93.06 489 ILE A O 1
ATOM 3959 N N . VAL A 1 490 ? -5.828 35.781 16.453 1 89.75 490 VAL A N 1
ATOM 3960 C CA . VAL A 1 490 ? -4.414 35.406 16.453 1 89.75 490 VAL A CA 1
ATOM 3961 C C . VAL A 1 490 ? -4.277 33.906 16.391 1 89.75 490 VAL A C 1
ATOM 3963 O O . VAL A 1 490 ? -3.391 33.375 15.703 1 89.75 490 VAL A O 1
ATOM 3966 N N . ARG A 1 491 ? -5.16 33.25 17.047 1 89.81 491 ARG A N 1
ATOM 3967 C CA . ARG A 1 491 ? -5.141 31.797 17.078 1 89.81 491 ARG A CA 1
ATOM 3968 C C . ARG A 1 491 ? -5.473 31.219 15.703 1 89.81 491 ARG A C 1
ATOM 3970 O O . ARG A 1 491 ? -5.195 30.047 15.43 1 89.81 491 ARG A O 1
ATOM 3977 N N . THR A 1 492 ? -6.039 31.953 14.859 1 92.94 492 THR A N 1
ATOM 3978 C CA . THR A 1 492 ? -6.434 31.516 13.523 1 92.94 492 THR A CA 1
ATOM 3979 C C . THR A 1 492 ? -5.223 31.453 12.602 1 92.94 492 THR A C 1
ATOM 3981 O O . THR A 1 492 ? -5.289 30.828 11.531 1 92.94 492 THR A O 1
ATOM 3984 N N . ILE A 1 493 ? -4.188 32.062 13 1 89.44 493 ILE A N 1
ATOM 3985 C CA . ILE A 1 493 ? -2.969 31.969 12.211 1 89.44 493 ILE A CA 1
ATOM 3986 C C . ILE A 1 493 ? -2.365 30.578 12.367 1 89.44 493 ILE A C 1
ATOM 3988 O O . ILE A 1 493 ? -2.027 30.156 13.484 1 89.44 493 ILE A O 1
ATOM 3992 N N . ALA A 1 494 ? -2.248 29.891 11.281 1 88.19 494 ALA A N 1
ATOM 3993 C CA . ALA A 1 494 ? -1.793 28.5 11.32 1 88.19 494 ALA A CA 1
ATOM 3994 C C . ALA A 1 494 ? -0.287 28.422 11.547 1 88.19 494 ALA A C 1
ATOM 3996 O O . ALA A 1 494 ? 0.474 29.219 10.992 1 88.19 494 ALA A O 1
ATOM 3997 N N . VAL A 1 495 ? 0.083 27.5 12.367 1 81.44 495 VAL A N 1
ATOM 3998 C CA . VAL A 1 495 ? 1.495 27.312 12.672 1 81.44 495 VAL A CA 1
ATOM 3999 C C . VAL A 1 495 ? 2.018 26.062 11.953 1 81.44 495 VAL A C 1
ATOM 4001 O O . VAL A 1 495 ? 3.211 25.969 11.656 1 81.44 495 VAL A O 1
ATOM 4004 N N . SER A 1 496 ? 1.133 25.188 11.742 1 79 496 SER A N 1
ATOM 4005 C CA . SER A 1 496 ? 1.545 23.938 11.117 1 79 496 SER A CA 1
ATOM 4006 C C . SER A 1 496 ? 0.464 23.406 10.18 1 79 496 SER A C 1
ATOM 4008 O O . SER A 1 496 ? -0.672 23.875 10.203 1 79 496 SER A O 1
ATOM 4010 N N . SER A 1 497 ? 0.982 22.547 9.297 1 76.69 497 SER A N 1
ATOM 4011 C CA . SER A 1 497 ? 0.062 21.844 8.414 1 76.69 497 SER A CA 1
ATOM 4012 C C . SER A 1 497 ? -0.119 20.391 8.844 1 76.69 497 SER A C 1
ATOM 4014 O O . SER A 1 497 ? -0.115 19.484 8.008 1 76.69 497 SER A O 1
ATOM 4016 N N . ALA A 1 498 ? -0.25 20.156 10.102 1 73.19 498 ALA A N 1
ATOM 4017 C CA . ALA A 1 498 ? -0.35 18.797 10.641 1 73.19 498 ALA A CA 1
ATOM 4018 C C . ALA A 1 498 ? -1.556 18.062 10.062 1 73.19 498 ALA A C 1
ATOM 4020 O O . ALA A 1 498 ? -1.526 16.844 9.898 1 73.19 498 ALA A O 1
ATOM 4021 N N . GLU A 1 499 ? -2.623 18.844 9.68 1 77.12 499 GLU A N 1
ATOM 4022 C CA . GLU A 1 499 ? -3.834 18.25 9.125 1 77.12 499 GLU A CA 1
ATOM 4023 C C . GLU A 1 499 ? -3.568 17.625 7.762 1 77.12 499 GLU A C 1
ATOM 4025 O O . GLU A 1 499 ? -4.328 16.766 7.309 1 77.12 499 GLU A O 1
ATOM 4030 N N . ALA A 1 500 ? -2.518 18.078 7.156 1 79.12 500 ALA A N 1
ATOM 4031 C CA . ALA A 1 500 ? -2.188 17.562 5.832 1 79.12 500 ALA A CA 1
ATOM 4032 C C . ALA A 1 500 ? -1.862 16.062 5.898 1 79.12 500 ALA A C 1
ATOM 4034 O O . ALA A 1 500 ? -2.119 15.328 4.949 1 79.12 500 ALA A O 1
ATOM 4035 N N . GLU A 1 501 ? -1.331 15.617 7.012 1 74.69 501 GLU A N 1
ATOM 4036 C CA . GLU A 1 501 ? -0.99 14.203 7.176 1 74.69 501 GLU A CA 1
ATOM 4037 C C . GLU A 1 501 ? -2.234 13.328 7.098 1 74.69 501 GLU A C 1
ATOM 4039 O O . GLU A 1 501 ? -2.18 12.211 6.566 1 74.69 501 GLU A O 1
ATOM 4044 N N . ASN A 1 502 ? -3.248 13.891 7.629 1 80.31 502 ASN A N 1
ATOM 4045 C CA . ASN A 1 502 ? -4.5 13.148 7.555 1 80.31 502 ASN A CA 1
ATOM 4046 C C . ASN A 1 502 ? -4.984 13.016 6.113 1 80.31 502 ASN A C 1
ATOM 4048 O O . ASN A 1 502 ? -5.488 11.961 5.719 1 80.31 502 ASN A O 1
ATOM 4052 N N . VAL A 1 503 ? -4.805 14.062 5.441 1 86.12 503 VAL A N 1
ATOM 4053 C CA . VAL A 1 503 ? -5.223 14.039 4.043 1 86.12 503 VAL A CA 1
ATOM 4054 C C . VAL A 1 503 ? -4.34 13.078 3.248 1 86.12 503 VAL A C 1
ATOM 4056 O O . VAL A 1 503 ? -4.832 12.336 2.4 1 86.12 503 VAL A O 1
ATOM 4059 N N . PHE A 1 504 ? -3.105 13.117 3.6 1 80 504 PHE A N 1
ATOM 4060 C CA . PHE A 1 504 ? -2.186 12.203 2.934 1 80 504 PHE A CA 1
ATOM 4061 C C . PHE A 1 504 ? -2.578 10.758 3.193 1 80 504 PHE A C 1
ATOM 4063 O O . PHE A 1 504 ? -2.545 9.922 2.285 1 80 504 PHE A O 1
ATOM 4070 N N . SER A 1 505 ? -2.898 10.531 4.379 1 79.38 505 SER A N 1
ATOM 4071 C CA . SER A 1 505 ? -3.322 9.18 4.738 1 79.38 505 SER A CA 1
ATOM 4072 C C . SER A 1 505 ? -4.547 8.75 3.939 1 79.38 505 SER A C 1
ATOM 4074 O O . SER A 1 505 ? -4.605 7.629 3.436 1 79.38 505 SER A O 1
ATOM 4076 N N . ARG A 1 506 ? -5.453 9.633 3.85 1 85.44 506 ARG A N 1
ATOM 4077 C CA . ARG A 1 506 ? -6.668 9.336 3.098 1 85.44 506 ARG A CA 1
ATOM 4078 C C . ARG A 1 506 ? -6.363 9.156 1.613 1 85.44 506 ARG A C 1
ATOM 4080 O O . ARG A 1 506 ? -6.93 8.281 0.958 1 85.44 506 ARG A O 1
ATOM 4087 N N . MET A 1 507 ? -5.5 9.984 1.166 1 85.75 507 MET A N 1
ATOM 4088 C CA . MET A 1 507 ? -5.094 9.875 -0.233 1 85.75 507 MET A CA 1
ATOM 4089 C C . MET A 1 507 ? -4.473 8.516 -0.515 1 85.75 507 MET A C 1
ATOM 4091 O O . MET A 1 507 ? -4.746 7.902 -1.55 1 85.75 507 MET A O 1
ATOM 4095 N N . ASN A 1 508 ? -3.691 8.07 0.439 1 77.25 508 ASN A N 1
ATOM 4096 C CA . ASN A 1 508 ? -3.041 6.777 0.286 1 77.25 508 ASN A CA 1
ATOM 4097 C C . ASN A 1 508 ? -4.059 5.641 0.25 1 77.25 508 ASN A C 1
ATOM 4099 O O . ASN A 1 508 ? -3.863 4.648 -0.456 1 77.25 508 ASN A O 1
ATOM 4103 N N . ILE A 1 509 ? -5.047 5.801 0.96 1 77.62 509 ILE A N 1
ATOM 4104 C CA . ILE A 1 509 ? -6.09 4.781 1.005 1 77.62 509 ILE A CA 1
ATOM 4105 C C . ILE A 1 509 ? -6.875 4.789 -0.305 1 77.62 509 ILE A C 1
ATOM 4107 O O . ILE A 1 509 ? -7.18 3.73 -0.861 1 77.62 509 ILE A O 1
ATOM 4111 N N . ILE A 1 510 ? -7.145 5.984 -0.735 1 83.5 510 ILE A N 1
ATOM 4112 C CA . ILE A 1 510 ? -7.988 6.152 -1.914 1 83.5 510 ILE A CA 1
ATOM 4113 C C . ILE A 1 510 ? -7.211 5.742 -3.164 1 83.5 510 ILE A C 1
ATOM 4115 O O . ILE A 1 510 ? -7.738 5.039 -4.027 1 83.5 510 ILE A O 1
ATOM 4119 N N . CYS A 1 511 ? -5.949 6.285 -3.242 1 74.44 511 CYS A N 1
ATOM 4120 C CA . CYS A 1 511 ? -5.156 6.062 -4.445 1 74.44 511 CYS A CA 1
ATOM 4121 C C . CYS A 1 511 ? -4.391 4.746 -4.355 1 74.44 511 CYS A C 1
ATOM 4123 O O . CYS A 1 511 ? -3.162 4.742 -4.258 1 74.44 511 CYS A O 1
ATOM 4125 N N . SER A 1 512 ? -4.953 3.695 -3.934 1 63 512 SER A N 1
ATOM 4126 C CA . SER A 1 512 ? -4.309 2.389 -3.869 1 63 512 SER A CA 1
ATOM 4127 C C . SER A 1 512 ? -4.32 1.699 -5.23 1 63 512 SER A C 1
ATOM 4129 O O . SER A 1 512 ? -4.871 2.23 -6.195 1 63 512 SER A O 1
ATOM 4131 N N . GLU A 1 513 ? -3.574 0.681 -5.41 1 55.47 513 GLU A N 1
ATOM 4132 C CA . GLU A 1 513 ? -3.449 -0.074 -6.652 1 55.47 513 GLU A CA 1
ATOM 4133 C C . GLU A 1 513 ? -4.809 -0.288 -7.305 1 55.47 513 GLU A C 1
ATOM 4135 O O . GLU A 1 513 ? -4.91 -0.361 -8.531 1 55.47 513 GLU A O 1
ATOM 4140 N N . MET A 1 514 ? -5.863 -0.201 -6.543 1 49.78 514 MET A N 1
ATOM 4141 C CA . MET A 1 514 ? -7.184 -0.513 -7.082 1 49.78 514 MET A CA 1
ATOM 4142 C C . MET A 1 514 ? -7.793 0.708 -7.762 1 49.78 514 MET A C 1
ATOM 4144 O O . MET A 1 514 ? -8.742 0.581 -8.539 1 49.78 514 MET A O 1
ATOM 4148 N N . THR A 1 515 ? -7.207 1.97 -7.477 1 54.09 515 THR A N 1
ATOM 4149 C CA . THR A 1 515 ? -7.914 3.164 -7.926 1 54.09 515 THR A CA 1
ATOM 4150 C C . THR A 1 515 ? -7.027 4.012 -8.828 1 54.09 515 THR A C 1
ATOM 4152 O O . THR A 1 515 ? -7.02 5.242 -8.719 1 54.09 515 THR A O 1
ATOM 4155 N N . ASN A 1 516 ? -6.254 3.424 -9.672 1 54.19 516 ASN A N 1
ATOM 4156 C CA . ASN A 1 516 ? -5.289 4.191 -10.453 1 54.19 516 ASN A CA 1
ATOM 4157 C C . ASN A 1 516 ? -5.984 5.137 -11.422 1 54.19 516 ASN A C 1
ATOM 4159 O O . ASN A 1 516 ? -5.332 5.969 -12.062 1 54.19 516 ASN A O 1
ATOM 4163 N N . CYS A 1 517 ? -7.395 5.082 -11.445 1 62.5 517 CYS A N 1
ATOM 4164 C CA . CYS A 1 517 ? -7.98 5.879 -12.516 1 62.5 517 CYS A CA 1
ATOM 4165 C C . CYS A 1 517 ? -8.766 7.059 -11.953 1 62.5 517 CYS A C 1
ATOM 4167 O O . CYS A 1 517 ? -9.602 7.645 -12.648 1 62.5 517 CYS A O 1
ATOM 4169 N N . LEU A 1 518 ? -8.461 7.41 -10.766 1 73.69 518 LEU A N 1
ATOM 4170 C CA . LEU A 1 518 ? -9.273 8.5 -10.234 1 73.69 518 LEU A CA 1
ATOM 4171 C C . LEU A 1 518 ? -8.664 9.852 -10.586 1 73.69 518 LEU A C 1
ATOM 4173 O O . LEU A 1 518 ? -7.441 9.992 -10.641 1 73.69 518 LEU A O 1
ATOM 4177 N N . THR A 1 519 ? -9.555 10.75 -10.969 1 83.94 519 THR A N 1
ATOM 4178 C CA . THR A 1 519 ? -9.109 12.117 -11.195 1 83.94 519 THR A CA 1
ATOM 4179 C C . THR A 1 519 ? -8.828 12.82 -9.867 1 83.94 519 THR A C 1
ATOM 4181 O O . THR A 1 519 ? -9.281 12.367 -8.812 1 83.94 519 THR A O 1
ATOM 4184 N N . VAL A 1 520 ? -8.07 13.867 -9.938 1 89.19 520 VAL A N 1
ATOM 4185 C CA . VAL A 1 520 ? -7.754 14.656 -8.75 1 89.19 520 VAL A CA 1
ATOM 4186 C C . VAL A 1 520 ? -9.039 15.156 -8.102 1 89.19 520 VAL A C 1
ATOM 4188 O O . VAL A 1 520 ? -9.172 15.133 -6.875 1 89.19 520 VAL A O 1
ATOM 4191 N N . SER A 1 521 ? -9.992 15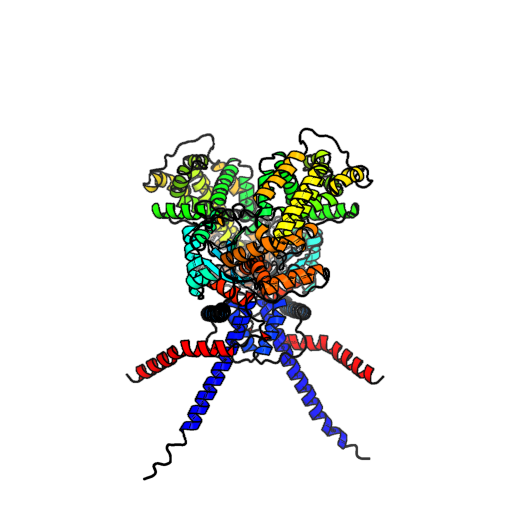.539 -8.922 1 89.81 521 SER A N 1
ATOM 4192 C CA . SER A 1 521 ? -11.25 16.062 -8.414 1 89.81 521 SER A CA 1
ATOM 4193 C C . SER A 1 521 ? -12.039 14.992 -7.668 1 89.81 521 SER A C 1
ATOM 4195 O O . SER A 1 521 ? -12.625 15.266 -6.617 1 89.81 521 SER A O 1
ATOM 4197 N N . ASN A 1 522 ? -12.016 13.828 -8.156 1 90.38 522 ASN A N 1
ATOM 4198 C CA . ASN A 1 522 ? -12.719 12.734 -7.496 1 90.38 522 ASN A CA 1
ATOM 4199 C C . ASN A 1 522 ? -12.117 12.43 -6.125 1 90.38 522 ASN A C 1
ATOM 4201 O O . ASN A 1 522 ? -12.852 12.227 -5.156 1 90.38 522 ASN A O 1
ATOM 4205 N N . VAL A 1 523 ? -10.836 12.406 -6.152 1 91.12 523 VAL A N 1
ATOM 4206 C CA . VAL A 1 523 ? -10.141 12.141 -4.898 1 91.12 523 VAL A CA 1
ATOM 4207 C C . VAL A 1 523 ? -10.43 13.258 -3.896 1 91.12 523 VAL A C 1
ATOM 4209 O O . VAL A 1 523 ? -10.727 12.992 -2.73 1 91.12 523 VAL A O 1
ATOM 4212 N N . SER A 1 524 ? -10.344 14.438 -4.398 1 93.94 524 SER A N 1
ATOM 4213 C CA . SER A 1 524 ? -10.602 15.609 -3.562 1 93.94 524 SER A CA 1
ATOM 4214 C C . SER A 1 524 ? -12 15.562 -2.957 1 93.94 524 SER A C 1
ATOM 4216 O O . SER A 1 524 ? -12.172 15.812 -1.765 1 93.94 524 SER A O 1
ATOM 4218 N N . ASN A 1 525 ? -12.984 15.242 -3.703 1 95.12 525 ASN A N 1
ATOM 4219 C CA . ASN A 1 525 ? -14.367 15.203 -3.244 1 95.12 525 ASN A CA 1
ATOM 4220 C C . ASN A 1 525 ? -14.586 14.078 -2.232 1 95.12 525 ASN A C 1
ATOM 4222 O O . ASN A 1 525 ? -15.336 14.25 -1.27 1 95.12 525 ASN A O 1
ATOM 4226 N N . THR A 1 526 ? -14 13.023 -2.49 1 94.69 526 THR A N 1
ATOM 4227 C CA . THR A 1 526 ? -14.086 11.922 -1.536 1 94.69 526 THR A CA 1
ATOM 4228 C C . THR A 1 526 ? -13.484 12.32 -0.194 1 94.69 526 THR A C 1
ATOM 4230 O O . THR A 1 526 ? -14.055 12.047 0.86 1 94.69 526 THR A O 1
ATOM 4233 N N . ILE A 1 527 ? -12.383 12.984 -0.245 1 94.5 527 ILE A N 1
ATOM 4234 C CA . ILE A 1 527 ? -11.719 13.43 0.974 1 94.5 527 ILE A CA 1
ATOM 4235 C C . ILE A 1 527 ? -12.594 14.445 1.699 1 94.5 527 ILE A C 1
ATOM 4237 O O . ILE A 1 527 ? -12.656 14.453 2.932 1 94.5 527 ILE A O 1
ATOM 4241 N N . THR A 1 528 ? -13.242 15.281 0.913 1 96.12 528 THR A N 1
ATOM 4242 C CA . THR A 1 528 ? -14.141 16.266 1.5 1 96.12 528 THR A CA 1
ATOM 4243 C C . THR A 1 528 ? -15.203 15.586 2.361 1 96.12 528 THR A C 1
ATOM 4245 O O . THR A 1 528 ? -15.438 15.984 3.502 1 96.12 528 THR A O 1
ATOM 4248 N N . ILE A 1 529 ? -15.82 14.57 1.855 1 96.31 529 ILE A N 1
ATOM 4249 C CA . ILE A 1 529 ? -16.859 13.852 2.582 1 96.31 529 ILE A CA 1
ATOM 4250 C C . ILE A 1 529 ? -16.25 13.18 3.812 1 96.31 529 ILE A C 1
ATOM 4252 O O . ILE A 1 529 ? -16.844 13.203 4.895 1 96.31 529 ILE A O 1
ATOM 4256 N N . SER A 1 530 ? -15.125 12.617 3.629 1 94.62 530 SER A N 1
ATOM 4257 C CA . SER A 1 530 ? -14.477 11.867 4.699 1 94.62 530 SER A CA 1
ATOM 4258 C C . SER A 1 530 ? -14.023 12.797 5.824 1 94.62 530 SER A C 1
ATOM 4260 O O . SER A 1 530 ? -14.109 12.438 7 1 94.62 530 SER A O 1
ATOM 4262 N N . GLN A 1 531 ? -13.578 14.008 5.504 1 92.12 531 GLN A N 1
ATOM 4263 C CA . GLN A 1 531 ? -12.977 14.898 6.488 1 92.12 531 GLN A CA 1
ATOM 4264 C C . GLN A 1 531 ? -14.023 15.82 7.113 1 92.12 531 GLN A C 1
ATOM 4266 O O . GLN A 1 531 ? -13.977 16.094 8.312 1 92.12 531 GLN A O 1
ATOM 4271 N N . ILE A 1 532 ? -14.938 16.281 6.289 1 91.31 532 ILE A N 1
ATOM 4272 C CA . ILE A 1 532 ? -15.852 17.328 6.719 1 91.31 532 ILE A CA 1
ATOM 4273 C C . ILE A 1 532 ? -17.219 16.719 7.035 1 91.31 532 ILE A C 1
ATOM 4275 O O . ILE A 1 532 ? -17.984 17.266 7.836 1 91.31 532 ILE A O 1
ATOM 4279 N N . GLY A 1 533 ? -17.5 15.625 6.477 1 92.06 533 GLY A N 1
ATOM 4280 C CA . GLY A 1 533 ? -18.828 15.039 6.598 1 92.06 533 GLY A CA 1
ATOM 4281 C C . GLY A 1 533 ? -19.156 14.586 8.008 1 92.06 533 GLY A C 1
ATOM 4282 O O . GLY A 1 533 ? -18.266 14.188 8.758 1 92.06 533 GLY A O 1
ATOM 4283 N N . LEU A 1 534 ? -20.422 14.648 8.266 1 92.69 534 LEU A N 1
ATOM 4284 C CA . LEU A 1 534 ? -20.922 14.148 9.539 1 92.69 534 LEU A CA 1
ATOM 4285 C C . LEU A 1 534 ? -20.891 12.625 9.57 1 92.69 534 LEU A C 1
ATOM 4287 O O . LEU A 1 534 ? -20.875 11.977 8.516 1 92.69 534 LEU A O 1
ATOM 4291 N N . PRO A 1 535 ? -20.906 12.102 10.766 1 93.44 535 PRO A N 1
ATOM 4292 C CA . PRO A 1 535 ? -21.062 10.648 10.828 1 93.44 535 PRO A CA 1
ATOM 4293 C C . PRO A 1 535 ? -22.328 10.156 10.141 1 93.44 535 PRO A C 1
ATOM 4295 O O . PRO A 1 535 ? -23.328 10.875 10.094 1 93.44 535 PRO A O 1
ATOM 4298 N N . LEU A 1 536 ? -22.297 9.023 9.688 1 93.81 536 LEU A N 1
ATOM 4299 C CA . LEU A 1 536 ? -23.375 8.461 8.875 1 93.81 536 LEU A CA 1
ATOM 4300 C C . LEU A 1 536 ? -24.719 8.57 9.594 1 93.81 536 LEU A C 1
ATOM 4302 O O . LEU A 1 536 ? -25.719 8.938 8.992 1 93.81 536 LEU A O 1
ATOM 4306 N N . GLY A 1 537 ? -24.719 8.25 10.867 1 91.81 537 GLY A N 1
ATOM 4307 C CA . GLY A 1 537 ? -25.953 8.273 11.633 1 91.81 537 GLY A CA 1
ATOM 4308 C C . GLY A 1 537 ? -26.562 9.656 11.742 1 91.81 537 GLY A C 1
ATOM 4309 O O . GLY A 1 537 ? -27.781 9.805 11.852 1 91.81 537 GLY A O 1
ATOM 4310 N N . GLU A 1 538 ? -25.781 10.664 11.617 1 93.56 538 GLU A N 1
ATOM 4311 C CA . GLU A 1 538 ? -26.234 12.039 11.82 1 93.56 538 GLU A CA 1
ATOM 4312 C C . GLU A 1 538 ? -26.469 12.742 10.484 1 93.56 538 GLU A C 1
ATOM 4314 O O . GLU A 1 538 ? -27.109 13.797 10.445 1 93.56 538 GLU A O 1
ATOM 4319 N N . TRP A 1 539 ? -26.016 12.219 9.469 1 95.12 539 TRP A N 1
ATOM 4320 C CA . TRP A 1 539 ? -26.156 12.859 8.164 1 95.12 539 TRP A CA 1
ATOM 4321 C C . TRP A 1 539 ? -27.531 12.586 7.57 1 95.12 539 TRP A C 1
ATOM 4323 O O . TRP A 1 539 ? -27.938 11.43 7.422 1 95.12 539 TRP A O 1
ATOM 4333 N N . ASP A 1 540 ? -28.219 13.648 7.289 1 95 540 ASP A N 1
ATOM 4334 C CA . ASP A 1 540 ? -29.516 13.547 6.652 1 95 540 ASP A CA 1
ATOM 4335 C C . ASP A 1 540 ? -29.422 13.766 5.145 1 95 540 ASP A C 1
ATOM 4337 O O . ASP A 1 540 ? -29.172 14.883 4.691 1 95 540 ASP A O 1
ATOM 4341 N N . PRO A 1 541 ? -29.672 12.719 4.383 1 95.81 541 PRO A N 1
ATOM 4342 C CA . PRO A 1 541 ? -29.516 12.844 2.93 1 95.81 541 PRO A CA 1
ATOM 4343 C C . PRO A 1 541 ? -30.688 13.555 2.27 1 95.81 541 PRO A C 1
ATOM 4345 O O . PRO A 1 541 ? -30.609 13.93 1.098 1 95.81 541 PRO A O 1
ATOM 4348 N N . THR A 1 542 ? -31.766 13.797 2.891 1 95.19 542 THR A N 1
ATOM 4349 C CA . THR A 1 542 ? -33.031 14.195 2.305 1 95.19 542 THR A CA 1
ATOM 4350 C C . THR A 1 542 ? -32.906 15.523 1.562 1 95.19 542 THR A C 1
ATOM 4352 O O . THR A 1 542 ? -33.281 15.625 0.391 1 95.19 542 THR A O 1
ATOM 4355 N N . PRO A 1 543 ? -32.312 16.516 2.246 1 94.12 543 PRO A N 1
ATOM 4356 C CA . PRO A 1 543 ? -32.219 17.797 1.527 1 94.12 543 PRO A CA 1
ATOM 4357 C C . PRO A 1 543 ? -31.359 17.688 0.27 1 94.12 543 PRO A C 1
ATOM 4359 O O . PRO A 1 543 ? -31.688 18.297 -0.756 1 94.12 543 PRO A O 1
ATOM 4362 N N . THR A 1 544 ? -30.297 17.016 0.348 1 95.12 544 THR A N 1
ATOM 4363 C CA . THR A 1 544 ? -29.375 16.859 -0.775 1 95.12 544 THR A CA 1
ATOM 4364 C C . THR A 1 544 ? -30.031 16.062 -1.903 1 95.12 544 THR A C 1
ATOM 4366 O O . THR A 1 544 ? -29.875 16.406 -3.078 1 95.12 544 THR A O 1
ATOM 4369 N N . VAL A 1 545 ? -30.781 15.031 -1.562 1 95.25 545 VAL A N 1
ATOM 4370 C CA . VAL A 1 545 ? -31.438 14.18 -2.549 1 95.25 545 VAL A CA 1
ATOM 4371 C C . VAL A 1 545 ? -32.531 14.961 -3.25 1 95.25 545 VAL A C 1
ATOM 4373 O O . VAL A 1 545 ? -32.719 14.82 -4.461 1 95.25 545 VAL A O 1
ATOM 4376 N N . LYS A 1 546 ? -33.281 15.711 -2.518 1 93.5 546 LYS A N 1
ATOM 4377 C CA . LYS A 1 546 ? -34.312 16.547 -3.125 1 93.5 546 LYS A CA 1
ATOM 4378 C C . LYS A 1 546 ? -33.719 17.469 -4.191 1 93.5 546 LYS A C 1
ATOM 4380 O O . LYS A 1 546 ? -34.281 17.609 -5.273 1 93.5 546 LYS A O 1
ATOM 4385 N N . LYS A 1 547 ? -32.625 18.078 -3.891 1 93.31 547 LYS A N 1
ATOM 4386 C CA . LYS A 1 547 ? -31.953 18.938 -4.852 1 93.31 547 LYS A CA 1
ATOM 4387 C C . LYS A 1 547 ? -31.469 18.156 -6.062 1 93.31 547 LYS A C 1
ATOM 4389 O O . LYS A 1 547 ? -31.594 18.609 -7.199 1 93.31 547 LYS A O 1
ATOM 4394 N N . TRP A 1 548 ? -30.953 17.016 -5.785 1 93.81 548 TRP A N 1
ATOM 4395 C CA . TRP A 1 548 ? -30.469 16.141 -6.848 1 93.81 548 TRP A CA 1
ATOM 4396 C C . TRP A 1 548 ? -31.594 15.781 -7.809 1 93.81 548 TRP A C 1
ATOM 4398 O O . TRP A 1 548 ? -31.422 15.836 -9.031 1 93.81 548 TRP A O 1
ATOM 4408 N N . LEU A 1 549 ? -32.719 15.398 -7.215 1 90.62 549 LEU A N 1
ATOM 4409 C CA . LEU A 1 549 ? -33.844 14.961 -8.016 1 90.62 549 LEU A CA 1
ATOM 4410 C C . LEU A 1 549 ? -34.438 16.14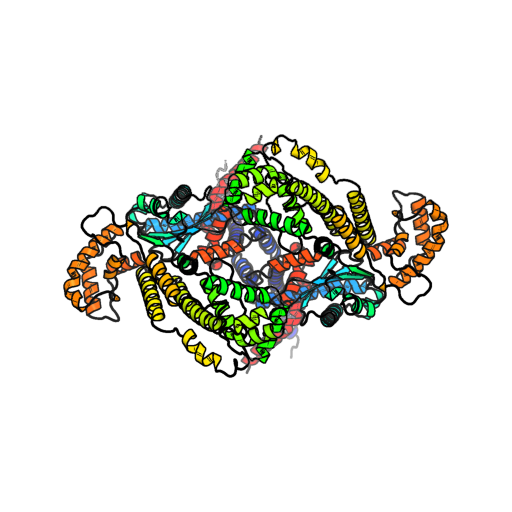1 -8.797 1 90.62 549 LEU A C 1
ATOM 4412 O O . LEU A 1 549 ? -34.938 15.953 -9.914 1 90.62 549 LEU A O 1
ATOM 4416 N N . ARG A 1 550 ? -34.344 17.297 -8.25 1 87.88 550 ARG A N 1
ATOM 4417 C CA . ARG A 1 550 ? -34.844 18.484 -8.938 1 87.88 550 ARG A CA 1
ATOM 4418 C C . ARG A 1 550 ? -33.969 18.797 -10.156 1 87.88 550 ARG A C 1
ATOM 4420 O O . ARG A 1 550 ? -34.5 19.156 -11.211 1 87.88 550 ARG A O 1
ATOM 4427 N N . ILE A 1 551 ? -32.688 18.703 -9.984 1 85.44 551 ILE A N 1
ATOM 4428 C CA . ILE A 1 551 ? -31.75 19.047 -11.047 1 85.44 551 ILE A CA 1
ATOM 4429 C C . ILE A 1 551 ? -31.781 17.953 -12.117 1 85.44 551 ILE A C 1
ATOM 4431 O O . ILE A 1 551 ? -31.766 18.266 -13.312 1 85.44 551 ILE A O 1
ATOM 4435 N N . ASN A 1 552 ? -31.75 16.719 -11.688 1 71.81 552 ASN A N 1
ATOM 4436 C CA . ASN A 1 552 ? -31.609 15.633 -12.648 1 71.81 552 ASN A CA 1
ATOM 4437 C C . ASN A 1 552 ? -32.969 15.148 -13.133 1 71.81 552 ASN A C 1
ATOM 4439 O O . ASN A 1 552 ? -33.062 14.367 -14.078 1 71.81 552 ASN A O 1
ATOM 4443 N N . HIS A 1 553 ? -34.125 15.109 -12.445 1 61.53 553 HIS A N 1
ATOM 4444 C CA . HIS A 1 553 ? -35.469 14.797 -12.945 1 61.53 553 HIS A CA 1
ATOM 4445 C C . HIS A 1 553 ? -35.875 15.766 -14.047 1 61.53 553 HIS A C 1
ATOM 4447 O O . HIS A 1 553 ? -36.656 15.398 -14.93 1 61.53 553 HIS A O 1
ATOM 4453 N N . THR A 1 554 ? -35.531 16.953 -13.891 1 46.88 554 THR A N 1
ATOM 4454 C CA . THR A 1 554 ? -36 17.781 -15.008 1 46.88 554 THR A CA 1
ATOM 4455 C C . THR A 1 554 ? -35.469 17.219 -16.328 1 46.88 554 THR A C 1
ATOM 4457 O O . THR A 1 554 ? -36.094 17.391 -17.375 1 46.88 554 THR A O 1
ATOM 4460 N N . ASP A 1 555 ? -34.5 16.438 -16.234 1 39.34 555 ASP A N 1
ATOM 4461 C CA . ASP A 1 555 ? -34.031 15.883 -17.5 1 39.34 555 ASP A CA 1
ATOM 4462 C C . ASP A 1 555 ? -34.781 14.586 -17.844 1 39.34 555 ASP A C 1
ATOM 4464 O O . ASP A 1 555 ? -35.031 14.305 -19.016 1 39.34 555 ASP A O 1
ATOM 4468 N N . ALA A 1 556 ? -35.25 13.695 -16.938 1 39.31 556 ALA A N 1
ATOM 4469 C CA . ALA A 1 556 ? -36 12.484 -17.266 1 39.31 556 ALA A CA 1
ATOM 4470 C C . ALA A 1 556 ? -37.438 12.82 -17.625 1 39.31 556 ALA A C 1
ATOM 4472 O O . ALA A 1 556 ? -38.062 12.109 -18.406 1 39.31 556 ALA A O 1
ATOM 4473 N N . ALA A 1 557 ? -38.125 13.648 -16.875 1 37.19 557 ALA A N 1
ATOM 4474 C CA . ALA A 1 557 ? -39.375 14.102 -17.422 1 37.19 557 ALA A CA 1
ATOM 4475 C C . ALA A 1 557 ? -39.219 14.664 -18.828 1 37.19 557 ALA A C 1
ATOM 4477 O O . ALA A 1 557 ? -40.125 14.586 -19.656 1 37.19 557 ALA A O 1
ATOM 4478 N N . TRP A 1 558 ? -38 15.156 -19.047 1 35.78 558 TRP A N 1
ATOM 4479 C CA . TRP A 1 558 ? -37.75 15.625 -20.406 1 35.78 558 TRP A CA 1
ATOM 4480 C C . TRP A 1 558 ? -37.469 14.461 -21.344 1 35.78 558 TRP A C 1
ATOM 4482 O O . TRP A 1 558 ? -37.938 14.445 -22.484 1 35.78 558 TRP A O 1
ATOM 4492 N N . ILE A 1 559 ? -36.812 13.422 -20.844 1 35.41 559 ILE A N 1
ATOM 4493 C CA . ILE A 1 559 ? -36.562 12.289 -21.734 1 35.41 559 ILE A CA 1
ATOM 4494 C C . ILE A 1 559 ? -37.844 11.445 -21.844 1 35.41 559 ILE A C 1
ATOM 4496 O O . ILE A 1 559 ? -38.219 11.016 -22.938 1 35.41 559 ILE A O 1
ATOM 4500 N N . ALA A 1 560 ? -38.531 11.156 -20.844 1 38.78 560 ALA A N 1
ATOM 4501 C CA . ALA A 1 560 ? -39.781 10.43 -21.016 1 38.78 560 ALA A CA 1
ATOM 4502 C C . ALA A 1 560 ? -40.781 11.258 -21.812 1 38.78 560 ALA A C 1
ATOM 4504 O O . ALA A 1 560 ? -41.562 10.711 -22.594 1 38.78 560 ALA A O 1
ATOM 4505 N N . SER A 1 561 ? -40.781 12.5 -21.438 1 36.25 561 SER A N 1
ATOM 4506 C CA . SER A 1 561 ? -41.656 13.312 -22.25 1 36.25 561 SER A CA 1
ATOM 4507 C C . SER A 1 561 ? -41.219 13.305 -23.719 1 36.25 561 SER A C 1
ATOM 4509 O O . SER A 1 561 ? -42.062 13.32 -24.625 1 36.25 561 SER A O 1
ATOM 4511 N N . GLU A 1 562 ? -39.938 13.188 -23.906 1 37.44 562 GLU A N 1
ATOM 4512 C CA . GLU A 1 562 ? -39.531 13.117 -25.312 1 37.44 562 GLU A CA 1
ATOM 4513 C C . GLU A 1 562 ? -39.812 11.734 -25.906 1 37.44 562 GLU A C 1
ATOM 4515 O O . GLU A 1 562 ? -40.281 11.617 -27.047 1 37.44 562 GLU A O 1
ATOM 4520 N N . ASP A 1 563 ? -39.531 10.688 -25.141 1 36.66 563 ASP A N 1
ATOM 4521 C CA . ASP A 1 563 ? -39.844 9.398 -25.75 1 36.66 563 ASP A CA 1
ATOM 4522 C C . ASP A 1 563 ? -41.344 9.195 -25.859 1 36.66 563 ASP A C 1
ATOM 4524 O O . ASP A 1 563 ? -41.812 8.406 -26.688 1 36.66 563 ASP A O 1
ATOM 4528 N N . ALA A 1 564 ? -42.156 9.781 -24.938 1 38 564 ALA A N 1
ATOM 4529 C CA . ALA A 1 564 ? -43.594 9.727 -25.172 1 38 564 ALA A CA 1
ATOM 4530 C C . ALA A 1 564 ? -43.969 10.508 -26.422 1 38 564 ALA A C 1
ATOM 4532 O O . ALA A 1 564 ? -44.875 10.102 -27.172 1 38 564 ALA A O 1
ATOM 4533 N N . ASN A 1 565 ? -43.25 11.523 -26.594 1 37.69 565 ASN A N 1
ATOM 4534 C CA . ASN A 1 565 ? -43.562 12.273 -27.797 1 37.69 565 ASN A CA 1
ATOM 4535 C C . ASN A 1 565 ? -43.062 11.562 -29.062 1 37.69 565 ASN A C 1
ATOM 4537 O O . ASN A 1 565 ? -43.562 11.797 -30.156 1 37.69 565 ASN A O 1
ATOM 4541 N N . GLN A 1 566 ? -42 10.703 -28.891 1 37.03 566 GLN A N 1
ATOM 4542 C CA . GLN A 1 566 ? -41.625 10.07 -30.156 1 37.03 566 GLN A CA 1
ATOM 4543 C C . GLN A 1 566 ? -42.594 8.953 -30.531 1 37.03 566 GLN A C 1
ATOM 4545 O O . GLN A 1 566 ? -42.688 8.594 -31.703 1 37.03 566 GLN A O 1
ATOM 4550 N N . GLU A 1 567 ? -43.281 8.281 -29.531 1 35.44 567 GLU A N 1
ATOM 4551 C CA . GLU A 1 567 ? -44.219 7.301 -30.078 1 35.44 567 GLU A CA 1
ATOM 4552 C C . GLU A 1 567 ? -45.406 7.984 -30.75 1 35.44 567 GLU A C 1
ATOM 4554 O O . GLU A 1 567 ? -46.188 7.34 -31.438 1 35.44 567 GLU A O 1
ATOM 4559 N N . VAL A 1 568 ? -45.719 9.258 -30.328 1 34.66 568 VAL A N 1
ATOM 4560 C CA . VAL A 1 568 ? -46.875 9.82 -31.016 1 34.66 568 VAL A CA 1
ATOM 4561 C C . VAL A 1 568 ? -46.469 10.297 -32.406 1 34.66 568 VAL A C 1
ATOM 4563 O O . VAL A 1 568 ? -47.312 10.57 -33.25 1 34.66 568 VAL A O 1
ATOM 4566 N N . ILE A 1 569 ? -45.125 10.344 -32.719 1 26.81 569 ILE A N 1
ATOM 4567 C CA . ILE A 1 569 ? -44.938 10.547 -34.156 1 26.81 569 ILE A CA 1
ATOM 4568 C C . ILE A 1 569 ? -44.812 9.195 -34.875 1 26.81 569 ILE A C 1
ATOM 4570 O O . ILE A 1 569 ? -44.094 8.312 -34.406 1 26.81 569 ILE A O 1
ATOM 4574 N N . MET B 1 1 ? -61.625 -34.344 37.969 1 25.41 1 MET B N 1
ATOM 4575 C CA . MET B 1 1 ? -60.625 -33.312 37.781 1 25.41 1 MET B CA 1
ATOM 4576 C C . MET B 1 1 ? -60.094 -33.312 36.344 1 25.41 1 MET B C 1
ATOM 4578 O O . MET B 1 1 ? -59.688 -34.344 35.812 1 25.41 1 MET B O 1
ATOM 4582 N N . ASP B 1 2 ? -60.5 -32.312 35.469 1 24.58 2 ASP B N 1
ATOM 4583 C CA . ASP B 1 2 ? -60.625 -32.188 34.031 1 24.58 2 ASP B CA 1
ATOM 4584 C C . ASP B 1 2 ? -59.281 -31.875 33.375 1 24.58 2 ASP B C 1
ATOM 4586 O O . ASP B 1 2 ? -58.688 -30.828 33.656 1 24.58 2 ASP B O 1
ATOM 4590 N N . ALA B 1 3 ? -58.406 -32.812 32.906 1 33.12 3 ALA B N 1
ATOM 4591 C CA . ALA B 1 3 ? -57.125 -32.969 32.25 1 33.12 3 ALA B CA 1
ATOM 4592 C C . ALA B 1 3 ? -57.156 -32.344 30.859 1 33.12 3 ALA B C 1
ATOM 4594 O O . ALA B 1 3 ? -56.156 -32.406 30.125 1 33.12 3 ALA B O 1
ATOM 4595 N N . THR B 1 4 ? -58.25 -31.859 30.328 1 26.27 4 THR B N 1
ATOM 4596 C CA . THR B 1 4 ? -58.25 -31.562 28.891 1 26.27 4 THR B CA 1
ATOM 4597 C C . THR B 1 4 ? -57.719 -30.172 28.625 1 26.27 4 THR B C 1
ATOM 4599 O O . THR B 1 4 ? -57.656 -29.734 27.469 1 26.27 4 THR B O 1
ATOM 4602 N N . LYS B 1 5 ? -57.625 -29.266 29.609 1 33 5 LYS B N 1
ATOM 4603 C CA . LYS B 1 5 ? -57.281 -27.906 29.203 1 33 5 LYS B CA 1
ATOM 4604 C C . LYS B 1 5 ? -55.812 -27.781 28.812 1 33 5 LYS B C 1
ATOM 4606 O O . LYS B 1 5 ? -55.344 -26.703 28.5 1 33 5 LYS B O 1
ATOM 4611 N N . GLN B 1 6 ? -55.031 -28.781 29.094 1 30.88 6 GLN B N 1
ATOM 4612 C CA . GLN B 1 6 ? -53.625 -28.469 28.984 1 30.88 6 GLN B CA 1
ATOM 4613 C C . GLN B 1 6 ? -53.188 -28.422 27.516 1 30.88 6 GLN B C 1
ATOM 4615 O O . GLN B 1 6 ? -52.031 -28.047 27.219 1 30.88 6 GLN B O 1
ATOM 4620 N N . SER B 1 7 ? -54 -29.016 26.594 1 32.81 7 SER B N 1
ATOM 4621 C CA . SER B 1 7 ? -53.312 -29.328 25.328 1 32.81 7 SER B CA 1
ATOM 4622 C C . SER B 1 7 ? -53.281 -28.094 24.422 1 32.81 7 SER B C 1
ATOM 4624 O O . SER B 1 7 ? -52.688 -28.141 23.344 1 32.81 7 SER B O 1
ATOM 4626 N N . GLN B 1 8 ? -54.125 -27.094 24.641 1 33.16 8 GLN B N 1
ATOM 4627 C CA . GLN B 1 8 ? -54.25 -26.141 23.531 1 33.16 8 GLN B CA 1
ATOM 4628 C C . GLN B 1 8 ? -53.125 -25.109 23.578 1 33.16 8 GLN B C 1
ATOM 4630 O O . GLN B 1 8 ? -53 -24.297 22.672 1 33.16 8 GLN B O 1
ATOM 4635 N N . ALA B 1 9 ? -52.625 -24.781 24.703 1 39.44 9 ALA B N 1
ATOM 4636 C CA . ALA B 1 9 ? -51.594 -23.734 24.766 1 39.44 9 ALA B CA 1
ATOM 4637 C C . ALA B 1 9 ? -50.312 -24.141 24.047 1 39.44 9 ALA B C 1
ATOM 4639 O O . ALA B 1 9 ? -49.438 -23.312 23.812 1 39.44 9 ALA B O 1
ATOM 4640 N N . GLN B 1 10 ? -50.094 -25.344 23.672 1 39.91 10 GLN B N 1
ATOM 4641 C CA . GLN B 1 10 ? -48.844 -25.875 23.156 1 39.91 10 GLN B CA 1
ATOM 4642 C C . GLN B 1 10 ? -48.594 -25.406 21.719 1 39.91 10 GLN B C 1
ATOM 4644 O O . GLN B 1 10 ? -47.469 -25.156 21.328 1 39.91 10 GLN B O 1
ATOM 4649 N N . PRO B 1 11 ? -49.594 -25.234 20.891 1 46.59 11 PRO B N 1
ATOM 4650 C CA . PRO B 1 11 ? -49.25 -24.922 19.5 1 46.59 11 PRO B CA 1
ATOM 4651 C C . PRO B 1 11 ? -48.812 -23.469 19.312 1 46.59 11 PRO B C 1
ATOM 4653 O O . PRO B 1 11 ? -47.969 -23.172 18.484 1 46.59 11 PRO B O 1
ATOM 4656 N N . LEU B 1 12 ? -49.438 -22.531 19.953 1 48.16 12 LEU B N 1
ATOM 4657 C CA . LEU B 1 12 ? -49.094 -21.125 19.75 1 48.16 12 LEU B CA 1
ATOM 4658 C C . LEU B 1 12 ? -47.688 -20.812 20.266 1 48.16 12 LEU B C 1
ATOM 4660 O O . LEU B 1 12 ? -46.969 -20.031 19.672 1 48.16 12 LEU B O 1
ATOM 4664 N N . GLN B 1 13 ? -47.344 -21.344 21.391 1 48 13 GLN B N 1
ATOM 4665 C CA . GLN B 1 13 ? -46 -21.172 21.922 1 48 13 GLN B CA 1
ATOM 4666 C C . GLN B 1 13 ? -44.969 -21.812 21 1 48 13 GLN B C 1
ATOM 4668 O O . GLN B 1 13 ? -43.875 -21.266 20.812 1 48 13 GLN B O 1
ATOM 4673 N N . LEU B 1 14 ? -45.281 -22.875 20.469 1 48.41 14 LEU B N 1
ATOM 4674 C CA . LEU B 1 14 ? -44.406 -23.531 19.531 1 48.41 14 LEU B CA 1
ATOM 4675 C C . LEU B 1 14 ? -44.281 -22.75 18.234 1 48.41 14 LEU B C 1
ATOM 4677 O O . LEU B 1 14 ? -43.219 -22.656 17.641 1 48.41 14 LEU B O 1
ATOM 4681 N N . GLU B 1 15 ? -45.375 -22.172 17.797 1 51.66 15 GLU B N 1
ATOM 4682 C CA . GLU B 1 15 ? -45.344 -21.344 16.594 1 51.66 15 GLU B CA 1
ATOM 4683 C C . GLU B 1 15 ? -44.594 -20.047 16.828 1 51.66 15 GLU B C 1
ATOM 4685 O O . GLU B 1 15 ? -43.844 -19.609 15.961 1 51.66 15 GLU B O 1
ATOM 4690 N N . GLU B 1 16 ? -44.844 -19.438 17.891 1 51.84 16 GLU B N 1
ATOM 4691 C CA . GLU B 1 16 ? -44.094 -18.234 18.234 1 51.84 16 GLU B CA 1
ATOM 4692 C C . GLU B 1 16 ? -42.625 -18.547 18.391 1 51.84 16 GLU B C 1
ATOM 4694 O O . GLU B 1 16 ? -41.75 -17.766 17.984 1 51.84 16 GLU B O 1
ATOM 4699 N N . SER B 1 17 ? -42.312 -19.625 19.125 1 53.38 17 SER B N 1
ATOM 4700 C CA . SER B 1 17 ? -40.938 -20.078 19.25 1 53.38 17 SER B CA 1
ATOM 4701 C C . SER B 1 17 ? -40.312 -20.406 17.891 1 53.38 17 SER B C 1
ATOM 4703 O O . SER B 1 17 ? -39.156 -20.109 17.641 1 53.38 17 SER B O 1
ATOM 4705 N N . SER B 1 18 ? -41.188 -20.938 17.094 1 56.09 18 SER B N 1
ATOM 4706 C CA . SER B 1 18 ? -40.719 -21.25 15.758 1 56.09 18 SER B CA 1
ATOM 4707 C C . SER B 1 18 ? -40.5 -19.984 14.938 1 56.09 18 SER B C 1
ATOM 4709 O O . SER B 1 18 ? -39.562 -19.891 14.156 1 56.09 18 SER B O 1
ATOM 4711 N N . LYS B 1 19 ? -41.469 -19.031 15.078 1 55 19 LYS B N 1
ATOM 4712 C CA . LYS B 1 19 ? -41.344 -17.766 14.367 1 55 19 LYS B CA 1
ATOM 4713 C C . LYS B 1 19 ? -40.156 -16.953 14.875 1 55 19 LYS B C 1
ATOM 4715 O O . LYS B 1 19 ? -39.438 -16.312 14.094 1 55 19 LYS B O 1
ATOM 4720 N N . MET B 1 20 ? -40.062 -16.953 16.172 1 58.44 20 MET B N 1
ATOM 4721 C CA . MET B 1 20 ? -38.906 -16.266 16.781 1 58.44 20 MET B CA 1
ATOM 4722 C C . MET B 1 20 ? -37.594 -16.859 16.297 1 58.44 20 MET B C 1
ATOM 4724 O O . MET B 1 20 ? -36.656 -16.141 16.031 1 58.44 20 MET B O 1
ATOM 4728 N N . ASN B 1 21 ? -37.812 -18.156 16.078 1 71.12 21 ASN B N 1
ATOM 4729 C CA . ASN B 1 21 ? -36.625 -18.875 15.594 1 71.12 21 ASN B CA 1
ATOM 4730 C C . ASN B 1 21 ? -36.312 -18.547 14.133 1 71.12 21 ASN B C 1
ATOM 4732 O O . ASN B 1 21 ? -35.156 -18.391 13.75 1 71.12 21 ASN B O 1
ATOM 4736 N N . GLU B 1 22 ? -37.469 -18.203 13.469 1 80.19 22 GLU B N 1
ATOM 4737 C CA . GLU B 1 22 ? -37.281 -17.906 12.055 1 80.19 22 GLU B CA 1
ATOM 4738 C C . GLU B 1 22 ? -36.781 -16.469 11.852 1 80.19 22 GLU B C 1
ATOM 4740 O O . GLU B 1 22 ? -35.938 -16.219 10.969 1 80.19 22 GLU B O 1
ATOM 4745 N N . ASN B 1 23 ? -37.312 -15.609 12.711 1 84.5 23 ASN B N 1
ATOM 4746 C CA . ASN B 1 23 ? -36.844 -14.227 12.625 1 84.5 23 ASN B CA 1
ATOM 4747 C C . ASN B 1 23 ? -35.375 -14.102 13.016 1 84.5 23 ASN B C 1
ATOM 4749 O O . ASN B 1 23 ? -34.625 -13.367 12.383 1 84.5 23 ASN B O 1
ATOM 4753 N N . HIS B 1 24 ? -35.094 -14.844 14 1 87.31 24 HIS B N 1
ATOM 4754 C CA . HIS B 1 24 ? -33.719 -14.836 14.438 1 87.31 24 HIS B CA 1
ATOM 4755 C C . HIS B 1 24 ? -32.781 -15.398 13.367 1 87.31 24 HIS B C 1
ATOM 4757 O O . HIS B 1 24 ? -31.688 -14.906 13.172 1 87.31 24 HIS B O 1
ATOM 4763 N N . LEU B 1 25 ? -33.344 -16.391 12.742 1 91.38 25 LEU B N 1
ATOM 4764 C CA . LEU B 1 25 ? -32.594 -16.984 11.641 1 91.38 25 LEU B CA 1
ATOM 4765 C C . LEU B 1 25 ? -32.406 -15.977 10.508 1 91.38 25 LEU B C 1
ATOM 4767 O O . LEU B 1 25 ? -31.312 -15.852 9.945 1 91.38 25 LEU B O 1
ATOM 4771 N N . ARG B 1 26 ? -33.438 -15.242 10.227 1 92.06 26 ARG B N 1
ATOM 4772 C CA . ARG B 1 26 ? -33.375 -14.266 9.141 1 92.06 26 ARG B CA 1
ATOM 4773 C C . ARG B 1 26 ? -32.406 -13.133 9.461 1 92.06 26 ARG B C 1
ATOM 4775 O O . ARG B 1 26 ? -31.641 -12.711 8.602 1 92.06 26 ARG B O 1
ATOM 4782 N N . ILE B 1 27 ? -32.469 -12.688 10.641 1 93.56 27 ILE B N 1
ATOM 4783 C CA . ILE B 1 27 ? -31.609 -11.594 11.086 1 93.56 27 ILE B CA 1
ATOM 4784 C C . ILE B 1 27 ? -30.141 -12.031 11.039 1 93.56 27 ILE B C 1
ATOM 4786 O O . ILE B 1 27 ? -29.281 -11.297 10.57 1 93.56 27 ILE B O 1
ATOM 4790 N N . THR B 1 28 ? -29.922 -13.195 11.547 1 94.19 28 THR B N 1
ATOM 4791 C CA . THR B 1 28 ? -28.547 -13.711 11.562 1 94.19 28 THR B CA 1
ATOM 4792 C C . THR B 1 28 ? -28.031 -13.922 10.141 1 94.19 28 THR B C 1
ATOM 4794 O O . THR B 1 28 ? -26.859 -13.688 9.859 1 94.19 28 THR B O 1
ATOM 4797 N N . CYS B 1 29 ? -28.922 -14.352 9.266 1 96.06 29 CYS B N 1
ATOM 4798 C CA . CYS B 1 29 ? -28.547 -14.523 7.871 1 96.06 29 CYS B CA 1
ATOM 4799 C C . CYS B 1 29 ? -28.125 -13.195 7.25 1 96.06 29 CYS B C 1
ATOM 4801 O O . CYS B 1 29 ? -27.172 -13.148 6.473 1 96.06 29 CYS B O 1
ATOM 4803 N N . ARG B 1 30 ? -28.828 -12.141 7.609 1 95.81 30 ARG B N 1
ATOM 4804 C CA . ARG B 1 30 ? -28.469 -10.82 7.094 1 95.81 30 ARG B CA 1
ATOM 4805 C C . ARG B 1 30 ? -27.078 -10.406 7.543 1 95.81 30 ARG B C 1
ATOM 4807 O O . ARG B 1 30 ? -26.297 -9.875 6.75 1 95.81 30 ARG B O 1
ATOM 4814 N N . VAL B 1 31 ? -26.781 -10.688 8.766 1 96.25 31 VAL B N 1
ATOM 4815 C CA . VAL B 1 31 ? -25.469 -10.352 9.305 1 96.25 31 VAL B CA 1
ATOM 4816 C C . VAL B 1 31 ? -24.391 -11.188 8.602 1 96.25 31 VAL B C 1
ATOM 4818 O O . VAL B 1 31 ? -23.344 -10.672 8.234 1 96.25 31 VAL B O 1
ATOM 4821 N N . PHE B 1 32 ? -24.672 -12.469 8.367 1 97.25 32 PHE B N 1
ATOM 4822 C CA . PHE B 1 32 ? -23.734 -13.352 7.699 1 97.25 32 PHE B CA 1
ATOM 4823 C C . PHE B 1 32 ? -23.469 -12.883 6.27 1 97.25 32 PHE B C 1
ATOM 4825 O O . PHE B 1 32 ? -22.344 -12.977 5.777 1 97.25 32 PHE B O 1
ATOM 4832 N N . ASN B 1 33 ? -24.516 -12.406 5.68 1 97.31 33 ASN B N 1
ATOM 4833 C CA . ASN B 1 33 ? -24.344 -11.867 4.336 1 97.31 33 ASN B CA 1
ATOM 4834 C C . ASN B 1 33 ? -23.391 -10.68 4.328 1 97.31 33 ASN B C 1
ATOM 4836 O O . ASN B 1 33 ? -22.578 -10.531 3.414 1 97.31 33 ASN B O 1
ATOM 4840 N N . ILE B 1 34 ? -23.562 -9.844 5.312 1 97.44 34 ILE B N 1
ATOM 4841 C CA . ILE B 1 34 ? -22.719 -8.656 5.41 1 97.44 34 ILE B CA 1
ATOM 4842 C C . ILE B 1 34 ? -21.266 -9.07 5.617 1 97.44 34 ILE B C 1
ATOM 4844 O O . ILE B 1 34 ? -20.375 -8.594 4.91 1 97.44 34 ILE B O 1
ATOM 4848 N N . VAL B 1 35 ? -21.047 -9.961 6.543 1 97.12 35 VAL B N 1
ATOM 4849 C CA . VAL B 1 35 ? -19.703 -10.414 6.859 1 97.12 35 VAL B CA 1
ATOM 4850 C C . VAL B 1 35 ? -19.094 -11.125 5.648 1 97.12 35 VAL B C 1
ATOM 4852 O O . VAL B 1 35 ? -17.938 -10.891 5.305 1 97.12 35 VAL B O 1
ATOM 4855 N N . TYR B 1 36 ? -19.875 -11.977 4.988 1 97.62 36 TYR B N 1
ATOM 4856 C CA . TYR B 1 36 ? -19.422 -12.711 3.805 1 97.62 36 TYR B CA 1
ATOM 4857 C C . TYR B 1 36 ? -19 -11.758 2.695 1 97.62 36 TYR B C 1
ATOM 4859 O O . TYR B 1 36 ? -17.969 -11.961 2.055 1 97.62 36 TYR B O 1
ATOM 4867 N N . SER B 1 37 ? -19.781 -10.75 2.506 1 96.38 37 SER B N 1
ATOM 4868 C CA . SER B 1 37 ? -19.5 -9.781 1.451 1 96.38 37 SER B CA 1
ATOM 4869 C C . SER B 1 37 ? -18.203 -9.031 1.721 1 96.38 37 SER B C 1
ATOM 4871 O O . SER B 1 37 ? -17.391 -8.828 0.81 1 96.38 37 SER B O 1
ATOM 4873 N N . VAL B 1 38 ? -18 -8.578 2.961 1 94.62 38 VAL B N 1
ATOM 4874 C CA . VAL B 1 38 ? -16.797 -7.852 3.342 1 94.62 38 VAL B CA 1
ATOM 4875 C C . VAL B 1 38 ? -15.57 -8.75 3.178 1 94.62 38 VAL B C 1
ATOM 4877 O O . VAL B 1 38 ? -14.555 -8.328 2.629 1 94.62 38 VAL B O 1
ATOM 4880 N N . ALA B 1 39 ? -15.648 -9.961 3.586 1 95 39 ALA B N 1
ATOM 4881 C CA . ALA B 1 39 ? -14.547 -10.906 3.486 1 95 39 ALA B CA 1
ATOM 4882 C C . ALA B 1 39 ? -14.25 -11.258 2.031 1 95 39 ALA B C 1
ATOM 4884 O O . ALA B 1 39 ? -13.086 -11.359 1.632 1 95 39 ALA B O 1
ATOM 4885 N N . GLN B 1 40 ? -15.305 -11.477 1.284 1 94.75 40 GLN B N 1
ATOM 4886 C CA . GLN B 1 40 ? -15.156 -11.852 -0.118 1 94.75 40 GLN B CA 1
ATOM 4887 C C . GLN B 1 40 ? -14.383 -10.789 -0.891 1 94.75 40 GLN B C 1
ATOM 4889 O O . GLN B 1 40 ? -13.609 -11.102 -1.797 1 94.75 40 GLN B O 1
ATOM 4894 N N . ARG B 1 41 ? -14.562 -9.578 -0.527 1 90.94 41 ARG B N 1
ATOM 4895 C CA . ARG B 1 41 ? -13.898 -8.469 -1.202 1 90.94 41 ARG B CA 1
ATOM 4896 C C . ARG B 1 41 ? -12.578 -8.117 -0.514 1 90.94 41 ARG B C 1
ATOM 4898 O O . ARG B 1 41 ? -11.922 -7.141 -0.883 1 90.94 41 ARG B O 1
ATOM 4905 N N . CYS B 1 42 ? -12.25 -8.789 0.479 1 89.69 42 CYS B N 1
ATOM 4906 C CA . CYS B 1 42 ? -11 -8.641 1.215 1 89.69 42 CYS B CA 1
ATOM 4907 C C . CYS B 1 42 ? -10.906 -7.262 1.861 1 89.69 42 CYS B C 1
ATOM 4909 O O . CYS B 1 42 ? -9.836 -6.652 1.881 1 89.69 42 CYS B O 1
ATOM 4911 N N . ARG B 1 43 ? -12.062 -6.758 2.301 1 89.38 43 ARG B N 1
ATOM 4912 C CA . ARG B 1 43 ? -12.078 -5.492 3.029 1 89.38 43 ARG B CA 1
ATOM 4913 C C . ARG B 1 43 ? -11.844 -5.715 4.52 1 89.38 43 ARG B C 1
ATOM 4915 O O . ARG B 1 43 ? -12.062 -6.816 5.031 1 89.38 43 ARG B O 1
ATOM 4922 N N . PRO B 1 44 ? -11.328 -4.66 5.203 1 86.62 44 PRO B N 1
ATOM 4923 C CA . PRO B 1 44 ? -11.141 -4.828 6.648 1 86.62 44 PRO B CA 1
ATOM 4924 C C . PRO B 1 44 ? -12.438 -5.219 7.367 1 86.62 44 PRO B C 1
ATOM 4926 O O . PRO B 1 44 ? -13.5 -4.668 7.074 1 86.62 44 PRO B O 1
ATOM 4929 N N . LEU B 1 45 ? -12.336 -6.086 8.297 1 89.69 45 LEU B N 1
ATOM 4930 C CA . LEU B 1 45 ? -13.516 -6.59 9 1 89.69 45 LEU B CA 1
ATOM 4931 C C . LEU B 1 45 ? -14.094 -5.523 9.922 1 89.69 45 LEU B C 1
ATOM 4933 O O . LEU B 1 45 ? -15.227 -5.652 10.383 1 89.69 45 LEU B O 1
ATOM 4937 N N . SER B 1 46 ? -13.359 -4.555 10.141 1 86.94 46 SER B N 1
ATOM 4938 C CA . SER B 1 46 ? -13.891 -3.426 10.898 1 86.94 46 SER B CA 1
ATOM 4939 C C . SER B 1 46 ? -15.016 -2.729 10.133 1 86.94 46 SER B C 1
ATOM 4941 O O . SER B 1 46 ? -15.828 -2.012 10.734 1 86.94 46 SER B O 1
ATOM 4943 N N . ASP B 1 47 ? -15.031 -2.916 8.875 1 90.56 47 ASP B N 1
ATOM 4944 C CA . ASP B 1 47 ? -16.062 -2.299 8.039 1 90.56 47 ASP B CA 1
ATOM 4945 C C . ASP B 1 47 ? -17.438 -2.914 8.305 1 90.56 47 ASP B C 1
ATOM 4947 O O . ASP B 1 47 ? -18.453 -2.344 7.934 1 90.56 47 ASP B O 1
ATOM 4951 N N . VAL B 1 48 ? -17.438 -4.074 8.898 1 93.81 48 VAL B N 1
ATOM 4952 C CA . VAL B 1 48 ? -18.703 -4.75 9.172 1 93.81 48 VAL B CA 1
ATOM 4953 C C . VAL B 1 48 ? -19.578 -3.869 10.07 1 93.81 48 VAL B C 1
ATOM 4955 O O . VAL B 1 48 ? -20.781 -3.762 9.852 1 93.81 48 VAL B O 1
ATOM 4958 N N . GLU B 1 49 ? -19 -3.248 11.031 1 92.5 49 GLU B N 1
ATOM 4959 C CA . GLU B 1 49 ? -19.75 -2.373 11.938 1 92.5 49 GLU B CA 1
ATOM 4960 C C . GLU B 1 49 ? -20.422 -1.235 11.172 1 92.5 49 GLU B C 1
ATOM 4962 O O . GLU B 1 49 ? -21.609 -0.959 11.375 1 92.5 49 GLU B O 1
ATOM 4967 N N . SER B 1 50 ? -19.672 -0.659 10.281 1 91.56 50 SER B N 1
ATOM 4968 C CA . SER B 1 50 ? -20.203 0.441 9.484 1 91.56 50 SER B CA 1
ATOM 4969 C C . SER B 1 50 ? -21.297 -0.042 8.539 1 91.56 50 SER B C 1
ATOM 4971 O O . SER B 1 50 ? -22.281 0.665 8.305 1 91.56 50 SER B O 1
ATOM 4973 N N . ASN B 1 51 ? -21.094 -1.184 7.992 1 94.44 51 ASN B N 1
ATOM 4974 C CA . ASN B 1 51 ? -22.094 -1.742 7.098 1 94.44 51 ASN B CA 1
ATOM 4975 C C . ASN B 1 51 ? -23.391 -2.064 7.844 1 94.44 51 ASN B C 1
ATOM 4977 O O . ASN B 1 51 ? -24.484 -1.903 7.297 1 94.44 51 ASN B O 1
ATOM 4981 N N . ILE B 1 52 ? -23.25 -2.541 9.016 1 95.31 52 ILE B N 1
ATOM 4982 C CA . ILE B 1 52 ? -24.422 -2.834 9.828 1 95.31 52 ILE B CA 1
ATOM 4983 C C . ILE B 1 52 ? -25.188 -1.542 10.133 1 95.31 52 ILE B C 1
ATOM 4985 O O . ILE B 1 52 ? -26.406 -1.482 9.984 1 95.31 52 ILE B O 1
ATOM 4989 N N . GLU B 1 53 ? -24.438 -0.519 10.539 1 93.88 53 GLU B N 1
ATOM 4990 C CA . GLU B 1 53 ? -25.047 0.784 10.773 1 93.88 53 GLU B CA 1
ATOM 4991 C C . GLU B 1 53 ? -25.766 1.29 9.531 1 93.88 53 GLU B C 1
ATOM 4993 O O . GLU B 1 53 ? -26.859 1.856 9.633 1 93.88 53 GLU B O 1
ATOM 4998 N N . LEU B 1 54 ? -25.172 1.098 8.453 1 95.56 54 LEU B N 1
ATOM 4999 C CA . LEU B 1 54 ? -25.75 1.528 7.18 1 95.56 54 LEU B CA 1
ATOM 5000 C C . LEU B 1 54 ? -27.047 0.792 6.895 1 95.56 54 LEU B C 1
ATOM 5002 O O . LEU B 1 54 ? -28.031 1.403 6.465 1 95.56 54 LEU B O 1
ATOM 5006 N N . HIS B 1 55 ? -27.062 -0.499 7.121 1 95.56 55 HIS B N 1
ATOM 5007 C CA . HIS B 1 55 ? -28.266 -1.296 6.91 1 95.56 55 HIS B CA 1
ATOM 5008 C C . HIS B 1 55 ? -29.391 -0.859 7.844 1 95.56 55 HIS B C 1
ATOM 5010 O O . HIS B 1 55 ? -30.547 -0.771 7.43 1 95.56 55 HIS B O 1
ATOM 5016 N N . ILE B 1 56 ? -29.031 -0.589 9.047 1 94 56 ILE B N 1
ATOM 5017 C CA . ILE B 1 56 ? -30.016 -0.143 10.031 1 94 56 ILE B CA 1
ATOM 5018 C C . ILE B 1 56 ? -30.578 1.22 9.617 1 94 56 ILE B C 1
ATOM 5020 O O . ILE B 1 56 ? -31.781 1.438 9.648 1 94 56 ILE B O 1
ATOM 5024 N N . LYS B 1 57 ? -29.688 2.039 9.219 1 94.5 57 LYS B N 1
ATOM 5025 C CA . LYS B 1 57 ? -30.109 3.369 8.789 1 94.5 57 LYS B CA 1
ATOM 5026 C C . LYS B 1 57 ? -31.047 3.289 7.594 1 94.5 57 LYS B C 1
ATOM 5028 O O . LYS B 1 57 ? -31.984 4.082 7.48 1 94.5 57 LYS B O 1
ATOM 5033 N N . ASN B 1 58 ? -30.781 2.334 6.762 1 94.25 58 ASN B N 1
ATOM 5034 C CA . ASN B 1 58 ? -31.609 2.184 5.566 1 94.25 58 ASN B CA 1
ATOM 5035 C C . ASN B 1 58 ? -32.875 1.402 5.859 1 94.25 58 ASN B C 1
ATOM 5037 O O . ASN B 1 58 ? -33.656 1.1 4.949 1 94.25 58 ASN B O 1
ATOM 5041 N N . GLY B 1 59 ? -33.094 0.932 7.113 1 91.06 59 GLY B N 1
ATOM 5042 C CA . GLY B 1 59 ? -34.406 0.436 7.52 1 91.06 59 GLY B CA 1
ATOM 5043 C C . GLY B 1 59 ? -34.438 -1.062 7.758 1 91.06 59 GLY B C 1
ATOM 5044 O O . GLY B 1 59 ? -35.5 -1.656 7.914 1 91.06 59 GLY B O 1
ATOM 5045 N N . LEU B 1 60 ? -33.25 -1.677 7.75 1 93 60 LEU B N 1
ATOM 5046 C CA . LEU B 1 60 ? -33.219 -3.117 7.98 1 93 60 LEU B CA 1
ATOM 5047 C C . LEU B 1 60 ? -32.969 -3.43 9.445 1 93 60 LEU B C 1
ATOM 5049 O O . LEU B 1 60 ? -32.188 -2.746 10.102 1 93 60 LEU B O 1
ATOM 5053 N N . ASP B 1 61 ? -33.625 -4.48 9.836 1 91.12 61 ASP B N 1
ATOM 5054 C CA . ASP B 1 61 ? -33.406 -4.945 11.195 1 91.12 61 ASP B CA 1
ATOM 5055 C C . ASP B 1 61 ? -32.281 -5.98 11.258 1 91.12 61 ASP B C 1
ATOM 5057 O O . ASP B 1 61 ? -32.375 -7.035 10.625 1 91.12 61 ASP B O 1
ATOM 5061 N N . LEU B 1 62 ? -31.266 -5.711 12.016 1 92.75 62 LEU B N 1
ATOM 5062 C CA . LEU B 1 62 ? -30.125 -6.613 12.117 1 92.75 62 LEU B CA 1
ATOM 5063 C C . LEU B 1 62 ? -29.938 -7.094 13.555 1 92.75 62 LEU B C 1
ATOM 5065 O O . LEU B 1 62 ? -28.922 -7.691 13.883 1 92.75 62 LEU B O 1
ATOM 5069 N N . GLY B 1 63 ? -30.906 -6.816 14.352 1 87.56 63 GLY B N 1
ATOM 5070 C CA . GLY B 1 63 ? -30.844 -7.281 15.727 1 87.56 63 GLY B CA 1
ATOM 5071 C C . GLY B 1 63 ? -29.797 -6.555 16.562 1 87.56 63 GLY B C 1
ATOM 5072 O O . GLY B 1 63 ? -29.266 -5.527 16.125 1 87.56 63 GLY B O 1
ATOM 5073 N N . ILE B 1 64 ? -29.547 -6.984 17.75 1 81.81 64 ILE B N 1
ATOM 5074 C CA . ILE B 1 64 ? -28.688 -6.254 18.656 1 81.81 64 ILE B CA 1
ATOM 5075 C C . ILE B 1 64 ? -27.344 -6.961 18.766 1 81.81 64 ILE B C 1
ATOM 5077 O O . ILE B 1 64 ? -26.328 -6.348 19.141 1 81.81 64 ILE B O 1
ATOM 5081 N N . GLY B 1 65 ? -27.266 -8.156 18.266 1 82.06 65 GLY B N 1
ATOM 5082 C CA . GLY B 1 65 ? -26.031 -8.883 18.469 1 82.06 65 GLY B CA 1
ATOM 5083 C C . GLY B 1 65 ? -25.234 -9.07 17.188 1 82.06 65 GLY B C 1
ATOM 5084 O O . GLY B 1 65 ? -25.703 -8.734 16.094 1 82.06 65 GLY B O 1
ATOM 5085 N N . LEU B 1 66 ? -23.953 -9.469 17.328 1 89.31 66 LEU B N 1
ATOM 5086 C CA . LEU B 1 66 ? -23.047 -9.891 16.25 1 89.31 66 LEU B CA 1
ATOM 5087 C C . LEU B 1 66 ? -22.625 -8.695 15.398 1 89.31 66 LEU B C 1
ATOM 5089 O O . LEU B 1 66 ? -22.531 -8.812 14.172 1 89.31 66 LEU B O 1
ATOM 5093 N N . HIS B 1 67 ? -22.516 -7.578 16.109 1 91.88 67 HIS B N 1
ATOM 5094 C CA . HIS B 1 67 ? -22.219 -6.363 15.352 1 91.88 67 HIS B CA 1
ATOM 5095 C C . HIS B 1 67 ? -20.75 -5.984 15.477 1 91.88 67 HIS B C 1
ATOM 5097 O O . HIS B 1 67 ? -20.281 -5.055 14.812 1 91.88 67 HIS B O 1
ATOM 5103 N N . SER B 1 68 ? -20 -6.707 16.203 1 90.62 68 SER B N 1
ATOM 5104 C CA . SER B 1 68 ? -18.641 -6.293 16.5 1 90.62 68 SER B CA 1
ATOM 5105 C C . SER B 1 68 ? -17.656 -6.914 15.516 1 90.62 68 SER B C 1
ATOM 5107 O O . SER B 1 68 ? -17.969 -7.906 14.852 1 90.62 68 SER B O 1
ATOM 5109 N N . ARG B 1 69 ? -16.531 -6.309 15.484 1 89.94 69 ARG B N 1
ATOM 5110 C CA . ARG B 1 69 ? -15.445 -6.832 14.664 1 89.94 69 ARG B CA 1
ATOM 5111 C C . ARG B 1 69 ? -15.047 -8.227 15.117 1 89.94 69 ARG B C 1
ATOM 5113 O O . ARG B 1 69 ? -14.773 -9.102 14.297 1 89.94 69 ARG B O 1
ATOM 5120 N N . GLU B 1 70 ? -15.031 -8.438 16.391 1 89.31 70 GLU B N 1
ATOM 5121 C CA . GLU B 1 70 ? -14.633 -9.719 16.953 1 89.31 70 GLU B CA 1
ATOM 5122 C C . GLU B 1 70 ? -15.578 -10.836 16.5 1 89.31 70 GLU B C 1
ATOM 5124 O O . GLU B 1 70 ? -15.141 -11.938 16.172 1 89.31 70 GLU B O 1
ATOM 5129 N N . THR B 1 71 ? -16.781 -10.5 16.516 1 92.25 71 THR B N 1
ATOM 5130 C CA . THR B 1 71 ? -17.75 -11.484 16.078 1 92.25 71 THR B CA 1
ATOM 5131 C C . THR B 1 71 ? -17.625 -11.742 14.586 1 92.25 71 THR B C 1
ATOM 5133 O O . THR B 1 71 ? -17.812 -12.875 14.125 1 92.25 71 THR B O 1
ATOM 5136 N N . ALA B 1 72 ? -17.375 -10.688 13.875 1 94.75 72 ALA B N 1
ATOM 5137 C CA . ALA B 1 72 ? -17.172 -10.844 12.438 1 94.75 72 ALA B CA 1
ATOM 5138 C C . ALA B 1 72 ? -16.031 -11.797 12.133 1 94.75 72 ALA B C 1
ATOM 5140 O O . ALA B 1 72 ? -16.125 -12.625 11.219 1 94.75 72 ALA B O 1
ATOM 5141 N N . VAL B 1 73 ? -14.992 -11.703 12.914 1 93.62 73 VAL B N 1
ATOM 5142 C CA . VAL B 1 73 ? -13.836 -12.578 12.742 1 93.62 73 VAL B CA 1
ATOM 5143 C C . VAL B 1 73 ? -14.25 -14.031 12.984 1 93.62 73 VAL B C 1
ATOM 5145 O O . VAL B 1 73 ? -13.875 -14.922 12.219 1 93.62 73 VAL B O 1
ATOM 5148 N N . LYS B 1 74 ? -15.008 -14.234 13.992 1 94.38 74 LYS B N 1
ATOM 5149 C CA . LYS B 1 74 ? -15.469 -15.578 14.32 1 94.38 74 LYS B CA 1
ATOM 5150 C C . LYS B 1 74 ? -16.359 -16.141 13.219 1 94.38 74 LYS B C 1
ATOM 5152 O O . LYS B 1 74 ? -16.297 -17.328 12.898 1 94.38 74 LYS B O 1
ATOM 5157 N N . ILE B 1 75 ? -17.188 -15.312 12.719 1 96.31 75 ILE B N 1
ATOM 5158 C CA . ILE B 1 75 ? -18.094 -15.734 11.656 1 96.31 75 ILE B CA 1
ATOM 5159 C C . ILE B 1 75 ? -17.281 -16.109 10.414 1 96.31 75 ILE B C 1
ATOM 5161 O O . ILE B 1 75 ? -17.547 -17.125 9.773 1 96.31 75 ILE B O 1
ATOM 5165 N N . VAL B 1 76 ? -16.297 -15.297 10.047 1 96.69 76 VAL B N 1
ATOM 5166 C CA . VAL B 1 76 ? -15.445 -15.57 8.891 1 96.69 76 VAL B CA 1
ATOM 5167 C C . VAL B 1 76 ? -14.742 -16.922 9.078 1 96.69 76 VAL B C 1
ATOM 5169 O O . VAL B 1 76 ? -14.703 -17.734 8.164 1 96.69 76 VAL B O 1
ATOM 5172 N N . ASP B 1 77 ? -14.227 -17.094 10.266 1 95.44 77 ASP B N 1
ATOM 5173 C CA . ASP B 1 77 ? -13.547 -18.344 10.57 1 95.44 77 ASP B CA 1
ATOM 5174 C C . ASP B 1 77 ? -14.484 -19.531 10.398 1 95.44 77 ASP B C 1
ATOM 5176 O O . ASP B 1 77 ? -14.102 -20.562 9.82 1 95.44 77 ASP B O 1
ATOM 5180 N N . PHE B 1 78 ? -15.633 -19.359 10.883 1 96.31 78 PHE B N 1
ATOM 5181 C CA . PHE B 1 78 ? -16.625 -20.438 10.82 1 96.31 78 PHE B CA 1
ATOM 5182 C C . PHE B 1 78 ? -17 -20.734 9.375 1 96.31 78 PHE B C 1
ATOM 5184 O O . PHE B 1 78 ? -17.062 -21.906 8.977 1 96.31 78 PHE B O 1
ATOM 5191 N N . ILE B 1 79 ? -17.266 -19.703 8.609 1 97.19 79 ILE B N 1
ATOM 5192 C CA . ILE B 1 79 ? -17.672 -19.875 7.219 1 97.19 79 ILE B CA 1
ATOM 5193 C C . ILE B 1 79 ? -16.547 -20.547 6.438 1 97.19 79 ILE B C 1
ATOM 5195 O O . ILE B 1 79 ? -16.781 -21.484 5.664 1 97.19 79 ILE B O 1
ATOM 5199 N N . ALA B 1 80 ? -15.352 -20.062 6.602 1 96.69 80 ALA B N 1
ATOM 5200 C CA . ALA B 1 80 ? -14.195 -20.594 5.895 1 96.69 80 ALA B CA 1
ATOM 5201 C C . ALA B 1 80 ? -13.984 -22.078 6.215 1 96.69 80 ALA B C 1
ATOM 5203 O O . ALA B 1 80 ? -13.734 -22.891 5.32 1 96.69 80 ALA B O 1
ATOM 5204 N N . LYS B 1 81 ? -14.07 -22.406 7.473 1 94.25 81 LYS B N 1
ATOM 5205 C CA . LYS B 1 81 ? -13.898 -23.797 7.891 1 94.25 81 LYS B CA 1
ATOM 5206 C C . LYS B 1 81 ? -14.969 -24.688 7.266 1 94.25 81 LYS B C 1
ATOM 5208 O O . LYS B 1 81 ? -14.664 -25.797 6.801 1 94.25 81 LYS B O 1
ATOM 5213 N N . GLU B 1 82 ? -16.141 -24.203 7.266 1 93.94 82 GLU B N 1
ATOM 5214 C CA . GLU B 1 82 ? -17.234 -24.969 6.676 1 93.94 82 GLU B CA 1
ATOM 5215 C C . GLU B 1 82 ? -17.031 -25.156 5.176 1 93.94 82 GLU B C 1
ATOM 5217 O O . GLU B 1 82 ? -17.281 -26.25 4.645 1 93.94 82 GLU B O 1
ATOM 5222 N N . MET B 1 83 ? -16.656 -24.172 4.543 1 94.94 83 MET B N 1
ATOM 5223 C CA . MET B 1 83 ? -16.406 -24.234 3.105 1 94.94 83 MET B CA 1
ATOM 5224 C C . MET B 1 83 ? -15.312 -25.234 2.775 1 94.94 83 MET B C 1
ATOM 5226 O O . MET B 1 83 ? -15.469 -26.062 1.864 1 94.94 83 MET B O 1
ATOM 5230 N N . LYS B 1 84 ? -14.258 -25.219 3.525 1 94.25 84 LYS B N 1
ATOM 5231 C CA . LYS B 1 84 ? -13.148 -26.141 3.305 1 94.25 84 LYS B CA 1
ATOM 5232 C C . LYS B 1 84 ? -13.578 -27.594 3.562 1 94.25 84 LYS B C 1
ATOM 5234 O O . LYS B 1 84 ? -13.289 -28.484 2.764 1 94.25 84 LYS B O 1
ATOM 5239 N N . THR B 1 85 ? -14.25 -27.734 4.645 1 92.69 85 THR B N 1
ATOM 5240 C CA . THR B 1 85 ? -14.703 -29.078 4.996 1 92.69 85 THR B CA 1
ATOM 5241 C C . THR B 1 85 ? -15.578 -29.656 3.893 1 92.69 85 THR B C 1
ATOM 5243 O O . THR B 1 85 ? -15.398 -30.812 3.49 1 92.69 85 THR B O 1
ATOM 5246 N N . LYS B 1 86 ? -16.469 -28.891 3.449 1 92.75 86 LYS B N 1
ATOM 5247 C CA . LYS B 1 86 ? -17.359 -29.359 2.398 1 92.75 86 LYS B CA 1
ATOM 5248 C C . LYS B 1 86 ? -16.594 -29.688 1.121 1 92.75 86 LYS B C 1
ATOM 5250 O O . LYS B 1 86 ? -16.828 -30.734 0.507 1 92.75 86 LYS B O 1
ATOM 5255 N N . LEU B 1 87 ? -15.75 -28.875 0.749 1 94.38 87 LEU B N 1
ATOM 5256 C CA . LEU B 1 87 ? -14.992 -29.016 -0.489 1 94.38 87 LEU B CA 1
ATOM 5257 C C . LEU B 1 87 ? -14.086 -30.25 -0.429 1 94.38 87 LEU B C 1
ATOM 5259 O O . LEU B 1 87 ? -14.094 -31.078 -1.34 1 94.38 87 LEU B O 1
ATOM 5263 N N . PHE B 1 88 ? -13.367 -30.453 0.58 1 95.69 88 PHE B N 1
ATOM 5264 C CA . PHE B 1 88 ? -12.375 -31.516 0.659 1 95.69 88 PHE B CA 1
ATOM 5265 C C . PHE B 1 88 ? -13.031 -32.844 0.968 1 95.69 88 PHE B C 1
ATOM 5267 O O . PHE B 1 88 ? -12.539 -33.906 0.553 1 95.69 88 PHE B O 1
ATOM 5274 N N . THR B 1 89 ? -14.148 -32.781 1.641 1 95.69 89 THR B N 1
ATOM 5275 C CA . THR B 1 89 ? -14.906 -34.031 1.801 1 95.69 89 THR B CA 1
ATOM 5276 C C . THR B 1 89 ? -15.359 -34.562 0.446 1 95.69 89 THR B C 1
ATOM 5278 O O . THR B 1 89 ? -15.297 -35.781 0.201 1 95.69 89 THR B O 1
ATOM 5281 N N . LYS B 1 90 ? -15.727 -33.688 -0.39 1 94.56 90 LYS B N 1
ATOM 5282 C CA . LYS B 1 90 ? -16.125 -34.094 -1.734 1 94.56 90 LYS B CA 1
ATOM 5283 C C . LYS B 1 90 ? -14.953 -34.656 -2.514 1 94.56 90 LYS B C 1
ATOM 5285 O O . LYS B 1 90 ? -15.109 -35.656 -3.236 1 94.56 90 LYS B O 1
ATOM 5290 N N . ILE B 1 91 ? -13.828 -34.125 -2.404 1 95.56 91 ILE B N 1
ATOM 5291 C CA . ILE B 1 91 ? -12.625 -34.594 -3.092 1 95.56 91 ILE B CA 1
ATOM 5292 C C . ILE B 1 91 ? -12.25 -36 -2.605 1 95.56 91 ILE B C 1
ATOM 5294 O O . ILE B 1 91 ? -11.922 -36.875 -3.408 1 95.56 91 ILE B O 1
ATOM 5298 N N . ILE B 1 92 ? -12.359 -36.219 -1.333 1 96.25 92 ILE B N 1
ATOM 5299 C CA . ILE B 1 92 ? -11.992 -37.469 -0.726 1 96.25 92 ILE B CA 1
ATOM 5300 C C . ILE B 1 92 ? -13.016 -38.531 -1.112 1 96.25 92 ILE B C 1
ATOM 5302 O O . ILE B 1 92 ? -12.648 -39.688 -1.454 1 96.25 92 ILE B O 1
ATOM 5306 N N . GLU B 1 93 ? -14.289 -38.156 -1.097 1 95.5 93 GLU B N 1
ATOM 5307 C CA . GLU B 1 93 ? -15.352 -39.094 -1.443 1 95.5 93 GLU B CA 1
ATOM 5308 C C . GLU B 1 93 ? -15.234 -39.562 -2.896 1 95.5 93 GLU B C 1
ATOM 5310 O O . GLU B 1 93 ? -15.477 -40.719 -3.209 1 95.5 93 GLU B O 1
ATOM 5315 N N . LYS B 1 94 ? -14.773 -38.719 -3.715 1 94.06 94 LYS B N 1
ATOM 5316 C CA . LYS B 1 94 ? -14.656 -39.031 -5.137 1 94.06 94 LYS B CA 1
ATOM 5317 C C . LYS B 1 94 ? -13.289 -39.625 -5.457 1 94.06 94 LYS B C 1
ATOM 5319 O O . LYS B 1 94 ? -13.023 -40 -6.605 1 94.06 94 LYS B O 1
ATOM 5324 N N . ASN B 1 95 ? -12.453 -39.75 -4.539 1 94.38 95 ASN B N 1
ATOM 5325 C CA . ASN B 1 95 ? -11.133 -40.344 -4.652 1 94.38 95 ASN B CA 1
ATOM 5326 C C . ASN B 1 95 ? -10.328 -39.75 -5.793 1 94.38 95 ASN B C 1
ATOM 5328 O O . ASN B 1 95 ? -9.812 -40.469 -6.652 1 94.38 95 ASN B O 1
ATOM 5332 N N . LEU B 1 96 ? -10.273 -38.438 -5.805 1 95.81 96 LEU B N 1
ATOM 5333 C CA . LEU B 1 96 ? -9.609 -37.719 -6.875 1 95.81 96 LEU B CA 1
ATOM 5334 C C . LEU B 1 96 ? -8.117 -37.594 -6.613 1 95.81 96 LEU B C 1
ATOM 5336 O O . LEU B 1 96 ? -7.688 -37.5 -5.461 1 95.81 96 LEU B O 1
ATOM 5340 N N . LYS B 1 97 ? -7.352 -37.594 -7.703 1 96.75 97 LYS B N 1
ATOM 5341 C CA . LYS B 1 97 ? -5.914 -37.375 -7.59 1 96.75 97 LYS B CA 1
ATOM 5342 C C . LYS B 1 97 ? -5.613 -35.906 -7.312 1 96.75 97 LYS B C 1
ATOM 5344 O O . LYS B 1 97 ? -6.348 -35 -7.762 1 96.75 97 LYS B O 1
ATOM 5349 N N . ILE B 1 98 ? -4.543 -35.625 -6.5 1 96.88 98 ILE B N 1
ATOM 5350 C CA . ILE B 1 98 ? -4.25 -34.25 -6.137 1 96.88 98 ILE B CA 1
ATOM 5351 C C . ILE B 1 98 ? -2.754 -33.969 -6.301 1 96.88 98 ILE B C 1
ATOM 5353 O O . ILE B 1 98 ? -1.945 -34.906 -6.301 1 96.88 98 ILE B O 1
ATOM 5357 N N . CYS B 1 99 ? -2.414 -32.812 -6.535 1 95.12 99 CYS B N 1
ATOM 5358 C CA . CYS B 1 99 ? -1.045 -32.312 -6.57 1 95.12 99 CYS B CA 1
ATOM 5359 C C . CYS B 1 99 ? -0.853 -31.156 -5.574 1 95.12 99 CYS B C 1
ATOM 5361 O O . CYS B 1 99 ? -1.648 -30.219 -5.535 1 95.12 99 CYS B O 1
ATOM 5363 N N . LEU B 1 100 ? 0.199 -31.281 -4.773 1 94.69 100 LEU B N 1
ATOM 5364 C CA . LEU B 1 100 ? 0.484 -30.281 -3.75 1 94.69 100 LEU B CA 1
ATOM 5365 C C . LEU B 1 100 ? 1.375 -29.172 -4.305 1 94.69 100 LEU B C 1
ATOM 5367 O O . LEU B 1 100 ? 2.379 -29.453 -4.965 1 94.69 100 LEU B O 1
ATOM 5371 N N . ILE B 1 101 ? 0.963 -27.984 -4.098 1 91.88 101 ILE B N 1
ATOM 5372 C CA . ILE B 1 101 ? 1.738 -26.812 -4.508 1 91.88 101 ILE B CA 1
ATOM 5373 C C . ILE B 1 101 ? 2.064 -25.953 -3.287 1 91.88 101 ILE B C 1
ATOM 5375 O O . ILE B 1 101 ? 1.173 -25.594 -2.514 1 91.88 101 ILE B O 1
ATOM 5379 N N . ILE B 1 102 ? 3.307 -25.641 -3.078 1 89.94 102 ILE B N 1
ATOM 5380 C CA . ILE B 1 102 ? 3.74 -24.828 -1.951 1 89.94 102 ILE B CA 1
ATOM 5381 C C . ILE B 1 102 ? 4.5 -23.609 -2.463 1 89.94 102 ILE B C 1
ATOM 5383 O O . ILE B 1 102 ? 5.301 -23.703 -3.396 1 89.94 102 ILE B O 1
ATOM 5387 N N . ASP B 1 103 ? 4.188 -22.484 -1.909 1 83.81 103 ASP B N 1
ATOM 5388 C CA . ASP B 1 103 ? 4.895 -21.25 -2.227 1 83.81 103 ASP B CA 1
ATOM 5389 C C . ASP B 1 103 ? 5.191 -20.438 -0.962 1 83.81 103 ASP B C 1
ATOM 5391 O O . ASP B 1 103 ? 4.457 -20.531 0.022 1 83.81 103 ASP B O 1
ATOM 5395 N N . GLU B 1 104 ? 6.27 -19.812 -0.973 1 78.38 104 GLU B N 1
ATOM 5396 C CA . GLU B 1 104 ? 6.586 -18.938 0.158 1 78.38 104 GLU B CA 1
ATOM 5397 C C . GLU B 1 104 ? 5.84 -17.609 0.062 1 78.38 104 GLU B C 1
ATOM 5399 O O . GLU B 1 104 ? 5.676 -17.062 -1.029 1 78.38 104 GLU B O 1
ATOM 5404 N N . ALA B 1 105 ? 5.309 -17.203 1.158 1 73.5 105 ALA B N 1
ATOM 5405 C CA . ALA B 1 105 ? 4.594 -15.938 1.207 1 73.5 105 ALA B CA 1
ATOM 5406 C C . ALA B 1 105 ? 5.367 -14.898 2.021 1 73.5 105 ALA B C 1
ATOM 5408 O O . ALA B 1 105 ? 6.242 -15.258 2.812 1 73.5 105 ALA B O 1
ATOM 5409 N N . PRO B 1 106 ? 5.055 -13.594 1.621 1 68.12 106 PRO B N 1
ATOM 5410 C CA . PRO B 1 106 ? 5.613 -12.562 2.498 1 68.12 106 PRO B CA 1
ATOM 5411 C C . PRO B 1 106 ? 5.211 -12.75 3.959 1 68.12 106 PRO B C 1
ATOM 5413 O O . PRO B 1 106 ? 4.203 -13.398 4.246 1 68.12 106 PRO B O 1
ATOM 5416 N N . MET B 1 107 ? 5.879 -12.242 4.758 1 69.69 107 MET B N 1
ATOM 5417 C CA . MET B 1 107 ? 5.633 -12.375 6.191 1 69.69 107 MET B CA 1
ATOM 5418 C C . MET B 1 107 ? 4.348 -11.656 6.59 1 69.69 107 MET B C 1
ATOM 5420 O O . MET B 1 107 ? 4 -10.625 6.016 1 69.69 107 MET B O 1
ATOM 5424 N N . ILE B 1 108 ? 3.699 -12.281 7.406 1 69.81 108 ILE B N 1
ATOM 5425 C CA . ILE B 1 108 ? 2.533 -11.68 8.047 1 69.81 108 ILE B CA 1
ATOM 5426 C C . ILE B 1 108 ? 2.809 -11.492 9.539 1 69.81 108 ILE B C 1
ATOM 5428 O O . ILE B 1 108 ? 3.109 -12.453 10.25 1 69.81 108 ILE B O 1
ATOM 5432 N N . ALA B 1 109 ? 2.725 -10.258 10.031 1 64.38 109 ALA B N 1
ATOM 5433 C CA . ALA B 1 109 ? 2.994 -9.953 11.43 1 64.38 109 ALA B CA 1
ATOM 5434 C C . ALA B 1 109 ? 4.352 -10.5 11.859 1 64.38 109 ALA B C 1
ATOM 5436 O O . ALA B 1 109 ? 4.457 -11.164 12.898 1 64.38 109 ALA B O 1
ATOM 5437 N N . CYS B 1 110 ? 5.344 -10.477 10.961 1 62.69 110 CYS B N 1
ATOM 5438 C CA . CYS B 1 110 ? 6.738 -10.836 11.203 1 62.69 110 CYS B CA 1
ATOM 5439 C C . CYS B 1 110 ? 6.895 -12.344 11.344 1 62.69 110 CYS B C 1
ATOM 5441 O O . CYS B 1 110 ? 7.836 -12.82 11.984 1 62.69 110 CYS B O 1
ATOM 5443 N N . LYS B 1 111 ? 5.91 -13.047 10.93 1 71.88 111 LYS B N 1
ATOM 5444 C CA . LYS B 1 111 ? 5.988 -14.508 10.953 1 71.88 111 LYS B CA 1
ATOM 5445 C C . LYS B 1 111 ? 6.098 -15.07 9.539 1 71.88 111 LYS B C 1
ATOM 5447 O O . LYS B 1 111 ? 5.398 -14.625 8.633 1 71.88 111 LYS B O 1
ATOM 5452 N N . PRO B 1 112 ? 7.027 -15.961 9.438 1 80.69 112 PRO B N 1
ATOM 5453 C CA . PRO B 1 112 ? 7.105 -16.594 8.117 1 80.69 112 PRO B CA 1
ATOM 5454 C C . PRO B 1 112 ? 5.875 -17.438 7.797 1 80.69 112 PRO B C 1
ATOM 5456 O O . PRO B 1 112 ? 5.312 -18.078 8.68 1 80.69 112 PRO B O 1
ATOM 5459 N N . VAL B 1 113 ? 5.457 -17.359 6.574 1 88.06 113 VAL B N 1
ATOM 5460 C CA . VAL B 1 113 ? 4.234 -18.031 6.156 1 88.06 113 VAL B CA 1
ATOM 5461 C C . VAL B 1 113 ? 4.469 -18.766 4.836 1 88.06 113 VAL B C 1
ATOM 5463 O O . VAL B 1 113 ? 5.25 -18.312 4 1 88.06 113 VAL B O 1
ATOM 5466 N N . VAL B 1 114 ? 3.914 -19.938 4.703 1 90.31 114 VAL B N 1
ATOM 5467 C CA . VAL B 1 114 ? 3.906 -20.672 3.445 1 90.31 114 VAL B CA 1
ATOM 5468 C C . VAL B 1 114 ? 2.473 -20.828 2.939 1 90.31 114 VAL B C 1
ATOM 5470 O O . VAL B 1 114 ? 1.539 -20.969 3.732 1 90.31 114 VAL B O 1
ATOM 5473 N N . ILE B 1 115 ? 2.332 -20.734 1.642 1 92.12 115 ILE B N 1
ATOM 5474 C CA . ILE B 1 115 ? 1.02 -20.891 1.021 1 92.12 115 ILE B CA 1
ATOM 5475 C C . ILE B 1 115 ? 0.861 -22.312 0.488 1 92.12 115 ILE B C 1
ATOM 5477 O O . ILE B 1 115 ? 1.75 -22.828 -0.193 1 92.12 115 ILE B O 1
ATOM 5481 N N . LEU B 1 116 ? -0.226 -22.875 0.753 1 94.25 116 LEU B N 1
ATOM 5482 C CA . LEU B 1 116 ? -0.513 -24.219 0.294 1 94.25 116 LEU B CA 1
ATOM 5483 C C . LEU B 1 116 ? -1.66 -24.234 -0.71 1 94.25 116 LEU B C 1
ATOM 5485 O O . LEU B 1 116 ? -2.701 -23.609 -0.471 1 94.25 116 LEU B O 1
ATOM 5489 N N . PHE B 1 117 ? -1.422 -24.891 -1.852 1 93.88 117 PHE B N 1
ATOM 5490 C CA . PHE B 1 117 ? -2.453 -25.125 -2.855 1 93.88 117 PHE B CA 1
ATOM 5491 C C . PHE B 1 117 ? -2.582 -26.609 -3.16 1 93.88 117 PHE B C 1
ATOM 5493 O O . PHE B 1 117 ? -1.625 -27.359 -2.994 1 93.88 117 PHE B O 1
ATOM 5500 N N . ILE B 1 118 ? -3.75 -26.922 -3.562 1 95.25 118 ILE B N 1
ATOM 5501 C CA . ILE B 1 118 ? -3.994 -28.281 -4.027 1 95.25 118 ILE B CA 1
ATOM 5502 C C . ILE B 1 118 ? -4.625 -28.25 -5.418 1 95.25 118 ILE B C 1
ATOM 5504 O O . ILE B 1 118 ? -5.668 -27.625 -5.617 1 95.25 118 ILE B O 1
ATOM 5508 N N . LYS B 1 119 ? -3.943 -28.75 -6.324 1 93.75 119 LYS B N 1
ATOM 5509 C CA . LYS B 1 119 ? -4.535 -28.953 -7.645 1 93.75 119 LYS B CA 1
ATOM 5510 C C . LYS B 1 119 ? -5.293 -30.281 -7.703 1 93.75 119 LYS B C 1
ATOM 5512 O O . LYS B 1 119 ? -4.781 -31.312 -7.273 1 93.75 119 LYS B O 1
ATOM 5517 N N . VAL B 1 120 ? -6.512 -30.281 -8.195 1 95.06 120 VAL B N 1
ATOM 5518 C CA . VAL B 1 120 ? -7.379 -31.438 -8.102 1 95.06 120 VAL B CA 1
ATOM 5519 C C . VAL B 1 120 ? -7.742 -31.938 -9.5 1 95.06 120 VAL B C 1
ATOM 5521 O O . VAL B 1 120 ? -7.93 -31.125 -10.414 1 95.06 120 VAL B O 1
ATOM 5524 N N . GLU B 1 121 ? -7.828 -33.25 -9.594 1 94.56 121 GLU B N 1
ATOM 5525 C CA . GLU B 1 121 ? -8.219 -33.906 -10.844 1 94.56 121 GLU B CA 1
ATOM 5526 C C . GLU B 1 121 ? -9.633 -33.5 -11.25 1 94.56 121 GLU B C 1
ATOM 5528 O O . GLU B 1 121 ? -10.539 -33.469 -10.422 1 94.56 121 GLU B O 1
ATOM 5533 N N . ASP B 1 122 ? -9.711 -33.094 -12.477 1 86.5 122 ASP B N 1
ATOM 5534 C CA . ASP B 1 122 ? -11.023 -32.75 -13.031 1 86.5 122 ASP B CA 1
ATOM 5535 C C . ASP B 1 122 ? -11.117 -33.156 -14.492 1 86.5 122 ASP B C 1
ATOM 5537 O O . ASP B 1 122 ? -10.102 -33.344 -15.164 1 86.5 122 ASP B O 1
ATOM 5541 N N . SER B 1 123 ? -12.281 -33.438 -14.914 1 81.75 123 SER B N 1
ATOM 5542 C CA . SER B 1 123 ? -12.5 -33.906 -16.281 1 81.75 123 SER B CA 1
ATOM 5543 C C . SER B 1 123 ? -12.289 -32.781 -17.297 1 81.75 123 SER B C 1
ATOM 5545 O O . SER B 1 123 ? -11.898 -33.031 -18.438 1 81.75 123 SER B O 1
ATOM 5547 N N . VAL B 1 124 ? -12.594 -31.672 -16.906 1 78.56 124 VAL B N 1
ATOM 5548 C CA . VAL B 1 124 ? -12.516 -30.562 -17.859 1 78.56 124 VAL B CA 1
ATOM 5549 C C . VAL B 1 124 ? -11.242 -29.75 -17.609 1 78.56 124 VAL B C 1
ATOM 5551 O O . VAL B 1 124 ? -10.406 -29.594 -18.5 1 78.56 124 VAL B O 1
ATOM 5554 N N . PHE B 1 125 ? -11.18 -29.234 -16.469 1 82.19 125 PHE B N 1
ATOM 5555 C CA . PHE B 1 125 ? -10.016 -28.453 -16.094 1 82.19 125 PHE B CA 1
ATOM 5556 C C . PHE B 1 125 ? -9.672 -28.672 -14.617 1 82.19 125 PHE B C 1
ATOM 5558 O O . PHE B 1 125 ? -10.547 -28.609 -13.75 1 82.19 125 PHE B O 1
ATOM 5565 N N . SER B 1 126 ? -8.414 -29.047 -14.43 1 85.56 126 SER B N 1
ATOM 5566 C CA . SER B 1 126 ? -7.949 -29.281 -13.062 1 85.56 126 SER B CA 1
ATOM 5567 C C . SER B 1 126 ? -7.742 -27.953 -12.328 1 85.56 126 SER B C 1
ATOM 5569 O O . SER B 1 126 ? -6.742 -27.266 -12.547 1 85.56 126 SER B O 1
ATOM 5571 N N . PRO B 1 127 ? -8.656 -27.625 -11.453 1 87.56 127 PRO B N 1
ATOM 5572 C CA . PRO B 1 127 ? -8.539 -26.344 -10.742 1 87.56 127 PRO B CA 1
ATOM 5573 C C . PRO B 1 127 ? -7.512 -26.391 -9.617 1 87.56 127 PRO B C 1
ATOM 5575 O O . PRO B 1 127 ? -7.266 -27.453 -9.039 1 87.56 127 PRO B O 1
ATOM 5578 N N . THR B 1 128 ? -6.867 -25.344 -9.391 1 90.94 128 THR B N 1
ATOM 5579 C CA . THR B 1 128 ? -5.996 -25.172 -8.234 1 90.94 128 THR B CA 1
ATOM 5580 C C . THR B 1 128 ? -6.742 -24.484 -7.094 1 90.94 128 THR B C 1
ATOM 5582 O O . THR B 1 128 ? -7.27 -23.375 -7.262 1 90.94 128 THR B O 1
ATOM 5585 N N . ILE B 1 129 ? -6.809 -25.172 -5.984 1 93.25 129 ILE B N 1
ATOM 5586 C CA . ILE B 1 129 ? -7.602 -24.703 -4.855 1 93.25 129 ILE B CA 1
ATOM 5587 C C . ILE B 1 129 ? -6.676 -24.188 -3.752 1 93.25 129 ILE B C 1
ATOM 5589 O O . ILE B 1 129 ? -5.703 -24.859 -3.391 1 93.25 129 ILE B O 1
ATOM 5593 N N . PHE B 1 130 ? -7.051 -23.094 -3.289 1 94.75 130 PHE B N 1
ATOM 5594 C CA . PHE B 1 130 ? -6.34 -22.547 -2.141 1 94.75 130 PHE B CA 1
ATOM 5595 C C . PHE B 1 130 ? -6.703 -23.297 -0.869 1 94.75 130 PHE B C 1
ATOM 5597 O O . PHE B 1 130 ? -7.875 -23.391 -0.502 1 94.75 130 PHE B O 1
ATOM 5604 N N . LEU B 1 131 ? -5.652 -23.781 -0.214 1 95.12 131 LEU B N 1
ATOM 5605 C CA . LEU B 1 131 ? -5.91 -24.5 1.03 1 95.12 131 LEU B CA 1
ATOM 5606 C C . LEU B 1 131 ? -5.793 -23.562 2.23 1 95.12 131 LEU B C 1
ATOM 5608 O O . LEU B 1 131 ? -6.793 -23.25 2.873 1 95.12 131 LEU B O 1
ATOM 5612 N N . GLU B 1 132 ? -4.586 -23.109 2.502 1 94.38 132 GLU B N 1
ATOM 5613 C CA . GLU B 1 132 ? -4.426 -22.188 3.629 1 94.38 132 GLU B CA 1
ATOM 5614 C C . GLU B 1 132 ? -3.029 -21.578 3.645 1 94.38 132 GLU B C 1
ATOM 5616 O O . GLU B 1 132 ? -2.139 -22.016 2.918 1 94.38 132 GLU B O 1
ATOM 5621 N N . LEU B 1 133 ? -2.904 -20.562 4.41 1 93.44 133 LEU B N 1
ATOM 5622 C CA . LEU B 1 133 ? -1.611 -20.031 4.82 1 93.44 133 LEU B CA 1
ATOM 5623 C C . LEU B 1 133 ? -1.127 -20.703 6.102 1 93.44 133 LEU B C 1
ATOM 5625 O O . LEU B 1 133 ? -1.854 -20.75 7.098 1 93.44 133 LEU B O 1
ATOM 5629 N N . VAL B 1 134 ? 0.058 -21.188 6.004 1 92.81 134 VAL B N 1
ATOM 5630 C CA . VAL B 1 134 ? 0.581 -21.906 7.16 1 92.81 134 VAL B CA 1
ATOM 5631 C C . VAL B 1 134 ? 1.656 -21.062 7.848 1 92.81 134 VAL B C 1
ATOM 5633 O O . VAL B 1 134 ? 2.639 -20.672 7.215 1 92.81 134 VAL B O 1
ATOM 5636 N N . GLU B 1 135 ? 1.354 -20.812 9.078 1 89.75 135 GLU B N 1
ATOM 5637 C CA . GLU B 1 135 ? 2.344 -20.109 9.891 1 89.75 135 GLU B CA 1
ATOM 5638 C C . GLU B 1 135 ? 3.486 -21.031 10.297 1 89.75 135 GLU B C 1
ATOM 5640 O O . GLU B 1 135 ? 3.252 -22.172 10.719 1 89.75 135 GLU B O 1
ATOM 5645 N N . LEU B 1 136 ? 4.723 -20.531 10.125 1 87.69 136 LEU B N 1
ATOM 5646 C CA . LEU B 1 136 ? 5.887 -21.344 10.445 1 87.69 136 LEU B CA 1
ATOM 5647 C C . LEU B 1 136 ? 6.609 -20.812 11.672 1 87.69 136 LEU B C 1
ATOM 5649 O O . LEU B 1 136 ? 6.754 -19.594 11.828 1 87.69 136 LEU B O 1
ATOM 5653 N N . GLU B 1 137 ? 6.941 -21.656 12.523 1 79.06 137 GLU B N 1
ATOM 5654 C CA . GLU B 1 137 ? 7.773 -21.281 13.664 1 79.06 137 GLU B CA 1
ATOM 5655 C C . GLU B 1 137 ? 9.219 -21.031 13.234 1 79.06 137 GLU B C 1
ATOM 5657 O O . GLU B 1 137 ? 9.867 -20.109 13.742 1 79.06 137 GLU B O 1
ATOM 5662 N N . LYS B 1 138 ? 9.625 -21.969 12.406 1 76.62 138 LYS B N 1
ATOM 5663 C CA . LYS B 1 138 ? 10.961 -21.875 11.82 1 76.62 138 LYS B CA 1
ATOM 5664 C C . LYS B 1 138 ? 10.914 -22.094 10.312 1 76.62 138 LYS B C 1
ATOM 5666 O O . LYS B 1 138 ? 9.953 -22.672 9.797 1 76.62 138 LYS B O 1
ATOM 5671 N N . GLN B 1 139 ? 11.922 -21.703 9.648 1 78.88 139 GLN B N 1
ATOM 5672 C CA . GLN B 1 139 ? 11.922 -21.797 8.188 1 78.88 139 GLN B CA 1
ATOM 5673 C C . GLN B 1 139 ? 12.805 -22.953 7.723 1 78.88 139 GLN B C 1
ATOM 5675 O O . GLN B 1 139 ? 13.367 -22.906 6.629 1 78.88 139 GLN B O 1
ATOM 5680 N N . ASP B 1 140 ? 12.922 -23.891 8.555 1 82.31 140 ASP B N 1
ATOM 5681 C CA . ASP B 1 140 ? 13.695 -25.047 8.125 1 82.31 140 ASP B CA 1
ATOM 5682 C C . ASP B 1 140 ? 12.805 -26.078 7.422 1 82.31 140 ASP B C 1
ATOM 5684 O O . ASP B 1 140 ? 11.586 -26.062 7.594 1 82.31 140 ASP B O 1
ATOM 5688 N N . ALA B 1 141 ? 13.398 -26.922 6.691 1 87.06 141 ALA B N 1
ATOM 5689 C CA . ALA B 1 141 ? 12.68 -27.891 5.867 1 87.06 141 ALA B CA 1
ATOM 5690 C C . ALA B 1 141 ? 11.844 -28.828 6.727 1 87.06 141 ALA B C 1
ATOM 5692 O O . ALA B 1 141 ? 10.727 -29.203 6.352 1 87.06 141 ALA B O 1
ATOM 5693 N N . GLU B 1 142 ? 12.336 -29.219 7.828 1 88.94 142 GLU B N 1
ATOM 5694 C CA . GLU B 1 142 ? 11.617 -30.141 8.703 1 88.94 142 GLU B CA 1
ATOM 5695 C C . GLU B 1 142 ? 10.328 -29.516 9.234 1 88.94 142 GLU B C 1
ATOM 5697 O O . GLU B 1 142 ? 9.273 -30.156 9.211 1 88.94 142 GLU B O 1
ATOM 5702 N N . THR B 1 143 ? 10.445 -28.328 9.688 1 88.94 143 THR B N 1
ATOM 5703 C CA . THR B 1 143 ? 9.281 -27.625 10.219 1 88.94 143 THR B CA 1
ATOM 5704 C C . THR B 1 143 ? 8.25 -27.391 9.117 1 88.94 143 THR B C 1
ATOM 5706 O O . THR B 1 143 ? 7.051 -27.531 9.344 1 88.94 143 THR B O 1
ATOM 5709 N N . ILE B 1 144 ? 8.695 -27.016 7.988 1 90.62 144 ILE B N 1
ATOM 5710 C CA . ILE B 1 144 ? 7.789 -26.75 6.871 1 90.62 144 ILE B CA 1
ATOM 5711 C C . ILE B 1 144 ? 7.039 -28.047 6.52 1 90.62 144 ILE B C 1
ATOM 5713 O O . ILE B 1 144 ? 5.812 -28.031 6.395 1 90.62 144 ILE B O 1
ATOM 5717 N N . CYS B 1 145 ? 7.812 -29.141 6.406 1 91.88 145 CYS B N 1
ATOM 5718 C CA . CYS B 1 145 ? 7.211 -30.422 6.031 1 91.88 145 CYS B CA 1
ATOM 5719 C C . CYS B 1 145 ? 6.188 -30.875 7.066 1 91.88 145 CYS B C 1
ATOM 5721 O O . CYS B 1 145 ? 5.078 -31.266 6.711 1 91.88 145 CYS B O 1
ATOM 5723 N N . SER B 1 146 ? 6.531 -30.75 8.273 1 93 146 SER B N 1
ATOM 5724 C CA . SER B 1 146 ? 5.625 -31.172 9.328 1 93 146 SER B CA 1
ATOM 5725 C C . SER B 1 146 ? 4.371 -30.312 9.375 1 93 146 SER B C 1
ATOM 5727 O O . SER B 1 146 ? 3.266 -30.812 9.562 1 93 146 SER B O 1
ATOM 5729 N N . SER B 1 147 ? 4.527 -29.047 9.227 1 93.44 147 SER B N 1
ATOM 5730 C CA . SER B 1 147 ? 3.393 -28.125 9.25 1 93.44 147 SER B CA 1
ATOM 5731 C C . SER B 1 147 ? 2.463 -28.375 8.07 1 93.44 147 SER B C 1
ATOM 5733 O O . SER B 1 147 ? 1.24 -28.297 8.203 1 93.44 147 SER B O 1
ATOM 5735 N N . VAL B 1 148 ? 3.045 -28.656 6.965 1 93.62 148 VAL B N 1
ATOM 5736 C CA . VAL B 1 148 ? 2.271 -28.922 5.758 1 93.62 148 VAL B CA 1
ATOM 5737 C C . VAL B 1 148 ? 1.462 -30.203 5.934 1 93.62 148 VAL B C 1
ATOM 5739 O O . VAL B 1 148 ? 0.266 -30.234 5.637 1 93.62 148 VAL B O 1
ATOM 5742 N N . MET B 1 149 ? 2.109 -31.219 6.461 1 94.56 149 MET B N 1
ATOM 5743 C CA . MET B 1 149 ? 1.428 -32.5 6.668 1 94.56 149 MET B CA 1
ATOM 5744 C C . MET B 1 149 ? 0.287 -32.344 7.668 1 94.56 149 MET B C 1
ATOM 5746 O O . MET B 1 149 ? -0.775 -32.938 7.5 1 94.56 149 MET B O 1
ATOM 5750 N N . GLU B 1 150 ? 0.542 -31.531 8.609 1 94.69 150 GLU B N 1
ATOM 5751 C CA . GLU B 1 150 ? -0.496 -31.266 9.602 1 94.69 150 GLU B CA 1
ATOM 5752 C C . GLU B 1 150 ? -1.691 -30.547 8.984 1 94.69 150 GLU B C 1
ATOM 5754 O O . GLU B 1 150 ? -2.842 -30.891 9.266 1 94.69 150 GLU B O 1
ATOM 5759 N N . SER B 1 151 ? -1.431 -29.641 8.203 1 94.44 151 SER B N 1
ATOM 5760 C CA . SER B 1 151 ? -2.486 -28.891 7.535 1 94.44 151 SER B CA 1
ATOM 5761 C C . SER B 1 151 ? -3.328 -29.797 6.641 1 94.44 151 SER B C 1
ATOM 5763 O O . SER B 1 151 ? -4.555 -29.688 6.621 1 94.44 151 SER B O 1
ATOM 5765 N N . LEU B 1 152 ? -2.674 -30.688 5.898 1 95.69 152 LEU B N 1
ATOM 5766 C CA . LEU B 1 152 ? -3.373 -31.625 5.035 1 95.69 152 LEU B CA 1
ATOM 5767 C C . LEU B 1 152 ? -4.242 -32.562 5.859 1 95.69 152 LEU B C 1
ATOM 5769 O O . LEU B 1 152 ? -5.387 -32.844 5.496 1 95.69 152 LEU B O 1
ATOM 5773 N N . ASN B 1 153 ? -3.709 -32.969 6.926 1 94.88 153 ASN B N 1
ATOM 5774 C CA . ASN B 1 153 ? -4.453 -33.844 7.801 1 94.88 153 ASN B CA 1
ATOM 5775 C C . ASN B 1 153 ? -5.691 -33.188 8.383 1 94.88 153 ASN B C 1
ATOM 5777 O O . ASN B 1 153 ? -6.727 -33.812 8.562 1 94.88 153 ASN B O 1
ATOM 5781 N N . ASN B 1 154 ? -5.586 -31.953 8.672 1 92.81 154 ASN B N 1
ATOM 5782 C CA . ASN B 1 154 ? -6.676 -31.203 9.273 1 92.81 154 ASN B CA 1
ATOM 5783 C C . ASN B 1 154 ? -7.883 -31.109 8.352 1 92.81 154 ASN B C 1
ATOM 5785 O O . ASN B 1 154 ? -9.016 -30.969 8.812 1 92.81 154 ASN B O 1
ATOM 5789 N N . VAL B 1 155 ? -7.703 -31.203 7.082 1 93.75 155 VAL B N 1
ATOM 5790 C CA . VAL B 1 155 ? -8.82 -31.094 6.145 1 93.75 155 VAL B CA 1
ATOM 5791 C C . VAL B 1 155 ? -9.258 -32.5 5.699 1 93.75 155 VAL B C 1
ATOM 5793 O O . VAL B 1 155 ? -10.086 -32.625 4.793 1 93.75 155 VAL B O 1
ATOM 5796 N N . GLY B 1 156 ? -8.617 -33.531 6.223 1 93.62 156 GLY B N 1
ATOM 5797 C CA . GLY B 1 156 ? -9.047 -34.906 5.965 1 93.62 156 GLY B CA 1
ATOM 5798 C C . GLY B 1 156 ? -8.141 -35.656 4.996 1 93.62 156 GLY B C 1
ATOM 5799 O O . GLY B 1 156 ? -8.391 -36.812 4.672 1 93.62 156 GLY B O 1
ATOM 5800 N N . LEU B 1 157 ? -7.156 -35 4.445 1 96.25 157 LEU B N 1
ATOM 5801 C CA . LEU B 1 157 ? -6.199 -35.656 3.564 1 96.25 157 LEU B CA 1
ATOM 5802 C C . LEU B 1 157 ? -5.141 -36.406 4.371 1 96.25 157 LEU B C 1
ATOM 5804 O O . LEU B 1 157 ? -4 -35.938 4.484 1 96.25 157 LEU B O 1
ATOM 5808 N N . THR B 1 158 ? -5.484 -37.531 4.762 1 95.56 158 THR B N 1
ATOM 5809 C CA . THR B 1 158 ? -4.645 -38.344 5.637 1 95.56 158 THR B CA 1
ATOM 5810 C C . THR B 1 158 ? -3.482 -38.938 4.855 1 95.56 158 THR B C 1
ATOM 5812 O O . THR B 1 158 ? -3.459 -38.906 3.625 1 95.56 158 THR B O 1
ATOM 5815 N N . LYS B 1 159 ? -2.596 -39.531 5.566 1 94.56 159 LYS B N 1
ATOM 5816 C CA . LYS B 1 159 ? -1.436 -40.188 4.953 1 94.56 159 LYS B CA 1
ATOM 5817 C C . LYS B 1 159 ? -1.859 -41.312 4.016 1 94.56 159 LYS B C 1
ATOM 5819 O O . LYS B 1 159 ? -1.288 -41.469 2.936 1 94.56 159 LYS B O 1
ATOM 5824 N N . ASN B 1 160 ? -2.814 -42.031 4.426 1 93.69 160 ASN B N 1
ATOM 5825 C CA . ASN B 1 160 ? -3.322 -43.125 3.602 1 93.69 160 ASN B CA 1
ATOM 5826 C C . ASN B 1 160 ? -3.891 -42.625 2.281 1 93.69 160 ASN B C 1
ATOM 5828 O O . ASN B 1 160 ? -3.658 -43.219 1.229 1 93.69 160 ASN B O 1
ATOM 5832 N N . TYR B 1 161 ? -4.633 -41.562 2.379 1 96.25 161 TYR B N 1
ATOM 5833 C CA . TYR B 1 161 ? -5.172 -40.969 1.163 1 96.25 161 TYR B CA 1
ATOM 5834 C C . TYR B 1 161 ? -4.055 -40.438 0.268 1 96.25 161 TYR B C 1
ATOM 5836 O O . TYR B 1 161 ? -4.086 -40.656 -0.949 1 96.25 161 TYR B O 1
ATOM 5844 N N . LEU B 1 162 ? -3.078 -39.812 0.841 1 96 162 LEU B N 1
ATOM 5845 C CA . LEU B 1 162 ? -1.992 -39.188 0.095 1 96 162 LEU B CA 1
ATOM 5846 C C . LEU B 1 162 ? -1.117 -40.25 -0.579 1 96 162 LEU B C 1
ATOM 5848 O O . LEU B 1 162 ? -0.594 -40.031 -1.672 1 96 162 LEU B O 1
ATOM 5852 N N . GLU B 1 163 ? -0.949 -41.312 -0.009 1 93.62 163 GLU B N 1
ATOM 5853 C CA . GLU B 1 163 ? -0.147 -42.406 -0.592 1 93.62 163 GLU B CA 1
ATOM 5854 C C . GLU B 1 163 ? -0.726 -42.844 -1.927 1 93.62 163 GLU B C 1
ATOM 5856 O O . GLU B 1 163 ? 0.019 -43.188 -2.846 1 93.62 163 GLU B O 1
ATOM 5861 N N . LYS B 1 164 ? -1.951 -42.719 -1.985 1 93.06 164 LYS B N 1
ATOM 5862 C CA . LYS B 1 164 ? -2.617 -43.25 -3.172 1 93.06 164 LYS B CA 1
ATOM 5863 C C . LYS B 1 164 ? -2.926 -42.156 -4.172 1 93.06 164 LYS B C 1
ATOM 5865 O O . LYS B 1 164 ? -2.979 -42.406 -5.379 1 93.06 164 LYS B O 1
ATOM 5870 N N . ASN B 1 165 ? -3.119 -40.969 -3.635 1 95.62 165 ASN B N 1
ATOM 5871 C CA . ASN B 1 165 ? -3.734 -39.969 -4.512 1 95.62 165 ASN B CA 1
ATOM 5872 C C . ASN B 1 165 ? -2.822 -38.75 -4.727 1 95.62 165 ASN B C 1
ATOM 5874 O O . ASN B 1 165 ? -3.062 -37.938 -5.617 1 95.62 165 ASN B O 1
ATOM 5878 N N . LEU B 1 166 ? -1.803 -38.625 -3.965 1 95.94 166 LEU B N 1
ATOM 5879 C CA . LEU B 1 166 ? -0.84 -37.531 -4.207 1 95.94 166 LEU B CA 1
ATOM 5880 C C . LEU B 1 166 ? 0.092 -37.906 -5.359 1 95.94 166 LEU B C 1
ATOM 5882 O O . LEU B 1 166 ? 0.872 -38.844 -5.262 1 95.94 166 LEU B O 1
ATOM 5886 N N . ILE B 1 167 ? 0.066 -37.125 -6.398 1 93.12 167 ILE B N 1
ATOM 5887 C CA . ILE B 1 167 ? 0.791 -37.594 -7.578 1 93.12 167 ILE B CA 1
ATOM 5888 C C . ILE B 1 167 ? 1.915 -36.625 -7.906 1 93.12 167 ILE B C 1
ATOM 5890 O O . ILE B 1 167 ? 2.803 -36.938 -8.703 1 93.12 167 ILE B O 1
ATOM 5894 N N . GLY B 1 168 ? 1.818 -35.5 -7.305 1 90.56 168 GLY B N 1
ATOM 5895 C CA . GLY B 1 168 ? 2.854 -34.531 -7.641 1 90.56 168 GLY B CA 1
ATOM 5896 C C . GLY B 1 168 ? 3.086 -33.5 -6.551 1 90.56 168 GLY B C 1
ATOM 5897 O O . GLY B 1 168 ? 2.252 -33.344 -5.656 1 90.56 168 GLY B O 1
ATOM 5898 N N . PHE B 1 169 ? 4.227 -32.844 -6.586 1 89.31 169 PHE B N 1
ATOM 5899 C CA . PHE B 1 169 ? 4.637 -31.766 -5.691 1 89.31 169 PHE B CA 1
ATOM 5900 C C . PHE B 1 169 ? 5.328 -30.641 -6.461 1 89.31 169 PHE B C 1
ATOM 5902 O O . PHE B 1 169 ? 6.254 -30.906 -7.234 1 89.31 169 PHE B O 1
ATOM 5909 N N . CYS B 1 170 ? 4.742 -29.484 -6.27 1 86.62 170 CYS B N 1
ATOM 5910 C CA . CYS B 1 170 ? 5.289 -28.328 -6.977 1 86.62 170 CYS B CA 1
ATOM 5911 C C . CYS B 1 170 ? 5.664 -27.219 -6 1 86.62 170 CYS B C 1
ATOM 5913 O O . CYS B 1 170 ? 4.887 -26.875 -5.102 1 86.62 170 CYS B O 1
ATOM 5915 N N . SER B 1 171 ? 6.867 -26.609 -6.074 1 83.44 171 SER B N 1
ATOM 5916 C CA . SER B 1 171 ? 7.301 -25.531 -5.203 1 83.44 171 SER B CA 1
ATOM 5917 C C . SER B 1 171 ? 8.148 -24.516 -5.969 1 83.44 171 SER B C 1
ATOM 5919 O O . SER B 1 171 ? 8.492 -24.734 -7.129 1 83.44 171 SER B O 1
ATOM 5921 N N . ASP B 1 172 ? 8.398 -23.25 -5.406 1 71.31 172 ASP B N 1
ATOM 5922 C CA . ASP B 1 172 ? 9.156 -22.188 -6.051 1 71.31 172 ASP B CA 1
ATOM 5923 C C . ASP B 1 172 ? 10.641 -22.531 -6.113 1 71.31 172 ASP B C 1
ATOM 5925 O O . ASP B 1 172 ? 11.43 -21.797 -6.707 1 71.31 172 ASP B O 1
ATOM 5929 N N . GLY B 1 173 ? 11.047 -23.625 -5.66 1 63.09 173 GLY B N 1
ATOM 5930 C CA . GLY B 1 173 ? 12.406 -24.109 -5.848 1 63.09 173 GLY B CA 1
ATOM 5931 C C . GLY B 1 173 ? 13.398 -23.469 -4.891 1 63.09 173 GLY B C 1
ATOM 5932 O O . GLY B 1 173 ? 14.609 -23.594 -5.074 1 63.09 173 GLY B O 1
ATOM 5933 N N . ALA B 1 174 ? 12.906 -22.656 -3.951 1 64.12 174 ALA B N 1
ATOM 5934 C CA . ALA B 1 174 ? 13.836 -22.109 -2.965 1 64.12 174 ALA B CA 1
ATOM 5935 C C . ALA B 1 174 ? 14.672 -23.219 -2.334 1 64.12 174 ALA B C 1
ATOM 5937 O O . ALA B 1 174 ? 14.312 -24.391 -2.398 1 64.12 174 ALA B O 1
ATOM 5938 N N . SER B 1 175 ? 15.852 -22.859 -1.945 1 58.41 175 SER B N 1
ATOM 5939 C CA . SER B 1 175 ? 16.812 -23.828 -1.435 1 58.41 175 SER B CA 1
ATOM 5940 C C . SER B 1 175 ? 16.188 -24.703 -0.353 1 58.41 175 SER B C 1
ATOM 5942 O O . SER B 1 175 ? 16.453 -25.906 -0.306 1 58.41 175 SER B O 1
ATOM 5944 N N . VAL B 1 176 ? 15.438 -24.078 0.37 1 67.19 176 VAL B N 1
ATOM 5945 C CA . VAL B 1 176 ? 14.828 -24.812 1.478 1 67.19 176 VAL B CA 1
ATOM 5946 C C . VAL B 1 176 ? 13.852 -25.859 0.936 1 67.19 176 VAL B C 1
ATOM 5948 O O . VAL B 1 176 ? 13.664 -26.922 1.539 1 67.19 176 VAL B O 1
ATOM 5951 N N . MET B 1 177 ? 13.422 -25.562 -0.189 1 69.38 177 MET B N 1
ATOM 5952 C CA . MET B 1 177 ? 12.43 -26.453 -0.793 1 69.38 177 MET B CA 1
ATOM 5953 C C . MET B 1 177 ? 13.109 -27.594 -1.54 1 69.38 177 MET B C 1
ATOM 5955 O O . MET B 1 177 ? 12.656 -28.734 -1.473 1 69.38 177 MET B O 1
ATOM 5959 N N . LEU B 1 178 ? 14.242 -27.203 -2.211 1 62.56 178 LEU B N 1
ATOM 5960 C CA . LEU B 1 178 ? 14.797 -28.156 -3.166 1 62.56 178 LEU B CA 1
ATOM 5961 C C . LEU B 1 178 ? 16.078 -28.781 -2.621 1 62.56 178 LEU B C 1
ATOM 5963 O O . LEU B 1 178 ? 16.703 -29.609 -3.289 1 62.56 178 LEU B O 1
ATOM 5967 N N . GLY B 1 179 ? 16.453 -28.516 -1.386 1 60.88 179 GLY B N 1
ATOM 5968 C CA . GLY B 1 179 ? 17.688 -29.109 -0.891 1 60.88 179 GLY B CA 1
ATOM 5969 C C . GLY B 1 179 ? 17.781 -30.594 -1.172 1 60.88 179 GLY B C 1
ATOM 5970 O O . GLY B 1 179 ? 16.844 -31.344 -0.921 1 60.88 179 GLY B O 1
ATOM 5971 N N . ARG B 1 180 ? 18.812 -31.062 -1.888 1 62.16 180 ARG B N 1
ATOM 5972 C CA . ARG B 1 180 ? 19.016 -32.438 -2.342 1 62.16 180 ARG B CA 1
ATOM 5973 C C . ARG B 1 180 ? 19 -33.406 -1.17 1 62.16 180 ARG B C 1
ATOM 5975 O O . ARG B 1 180 ? 18.516 -34.531 -1.294 1 62.16 180 ARG B O 1
ATOM 5982 N N . LYS B 1 181 ? 19.453 -32.906 -0.112 1 62.25 181 LYS B N 1
ATOM 5983 C CA . LYS B 1 181 ? 19.609 -33.875 0.989 1 62.25 181 LYS B CA 1
ATOM 5984 C C . LYS B 1 181 ? 18.5 -33.688 2.023 1 62.25 181 LYS B C 1
ATOM 5986 O O . LYS B 1 181 ? 17.969 -34.688 2.539 1 62.25 181 LYS B O 1
ATOM 5991 N N . SER B 1 182 ? 18.125 -32.438 2.195 1 71.06 182 SER B N 1
ATOM 5992 C CA . SER B 1 182 ? 17.266 -32.25 3.35 1 71.06 182 SER B CA 1
ATOM 5993 C C . SER B 1 182 ? 16.172 -31.219 3.049 1 71.06 182 SER B C 1
ATOM 5995 O O . SER B 1 182 ? 15.562 -30.656 3.967 1 71.06 182 SER B O 1
ATOM 5997 N N . GLY B 1 183 ? 15.914 -31.078 1.76 1 82.56 183 GLY B N 1
ATOM 5998 C CA . GLY B 1 183 ? 14.891 -30.109 1.423 1 82.56 183 GLY B CA 1
ATOM 5999 C C . GLY B 1 183 ? 13.477 -30.625 1.628 1 82.56 183 GLY B C 1
ATOM 6000 O O . GLY B 1 183 ? 13.289 -31.812 1.932 1 82.56 183 GLY B O 1
ATOM 6001 N N . VAL B 1 184 ? 12.562 -29.844 1.576 1 85 184 VAL B N 1
ATOM 6002 C CA . VAL B 1 184 ? 11.156 -30.188 1.76 1 85 184 VAL B CA 1
ATOM 6003 C C . VAL B 1 184 ? 10.742 -31.219 0.716 1 85 184 VAL B C 1
ATOM 6005 O O . VAL B 1 184 ? 10.086 -32.219 1.044 1 85 184 VAL B O 1
ATOM 6008 N N . SER B 1 185 ? 11.102 -31.031 -0.552 1 84.12 185 SER B N 1
ATOM 6009 C CA . SER B 1 185 ? 10.758 -31.953 -1.634 1 84.12 185 SER B CA 1
ATOM 6010 C C . SER B 1 185 ? 11.32 -33.344 -1.38 1 84.12 185 SER B C 1
ATOM 6012 O O . SER B 1 185 ? 10.648 -34.344 -1.628 1 84.12 185 SER B O 1
ATOM 6014 N N . THR B 1 186 ? 12.5 -33.344 -0.908 1 83.88 186 THR B N 1
ATOM 6015 C CA . THR B 1 186 ? 13.141 -34.625 -0.619 1 83.88 186 THR B CA 1
ATOM 6016 C C . THR B 1 186 ? 12.414 -35.344 0.506 1 83.88 186 THR B C 1
ATOM 6018 O O . THR B 1 186 ? 12.219 -36.562 0.445 1 83.88 186 THR B O 1
ATOM 6021 N N . ARG B 1 187 ? 12.039 -34.656 1.44 1 88.12 187 ARG B N 1
ATOM 6022 C CA . ARG B 1 187 ? 11.328 -35.25 2.57 1 88.12 187 ARG B CA 1
ATOM 6023 C C . ARG B 1 187 ? 9.961 -35.781 2.141 1 88.12 187 ARG B C 1
ATOM 6025 O O . ARG B 1 187 ? 9.555 -36.844 2.562 1 88.12 187 ARG B O 1
ATOM 6032 N N . ILE B 1 188 ? 9.305 -35.062 1.317 1 87.94 188 ILE B N 1
ATOM 6033 C CA . ILE B 1 188 ? 8 -35.469 0.813 1 87.94 188 ILE B CA 1
ATOM 6034 C C . ILE B 1 188 ? 8.164 -36.719 -0.077 1 87.94 188 ILE B C 1
ATOM 6036 O O . ILE B 1 188 ? 7.363 -37.656 -0.007 1 87.94 188 ILE B O 1
ATOM 6040 N N . ALA B 1 189 ? 9.211 -36.688 -0.823 1 85.69 189 ALA B N 1
ATOM 6041 C CA . ALA B 1 189 ? 9.477 -37.844 -1.712 1 85.69 189 ALA B CA 1
ATOM 6042 C C . ALA B 1 189 ? 9.812 -39.094 -0.917 1 85.69 189 ALA B C 1
ATOM 6044 O O . ALA B 1 189 ? 9.523 -40.219 -1.355 1 85.69 189 ALA B O 1
ATOM 6045 N N . LYS B 1 190 ? 10.461 -38.875 0.2 1 85.12 190 LYS B N 1
ATOM 6046 C CA . LYS B 1 190 ? 10.773 -40 1.061 1 85.12 190 LYS B CA 1
ATOM 6047 C C . LYS B 1 190 ? 9.5 -40.625 1.637 1 85.12 190 LYS B C 1
ATOM 6049 O O . LYS B 1 190 ? 9.391 -41.844 1.753 1 85.12 190 LYS B O 1
ATOM 6054 N N . GLU B 1 191 ? 8.625 -39.781 1.923 1 88.06 191 GLU B N 1
ATOM 6055 C CA . GLU B 1 191 ? 7.355 -40.25 2.479 1 88.06 191 GLU B CA 1
ATOM 6056 C C . GLU B 1 191 ? 6.449 -40.812 1.389 1 88.06 191 GLU B C 1
ATOM 6058 O O . GLU B 1 191 ? 5.715 -41.781 1.618 1 88.06 191 GLU B O 1
ATOM 6063 N N . PHE B 1 192 ? 6.516 -40.156 0.242 1 89.94 192 PHE B N 1
ATOM 6064 C CA . PHE B 1 192 ? 5.715 -40.562 -0.908 1 89.94 192 PHE B CA 1
ATOM 6065 C C . PHE B 1 192 ? 6.594 -40.75 -2.137 1 89.94 192 PHE B C 1
ATOM 6067 O O . PHE B 1 192 ? 6.723 -39.844 -2.965 1 89.94 192 PHE B O 1
ATOM 6074 N N . PRO B 1 193 ? 7.09 -41.812 -2.377 1 83.69 193 PRO B N 1
ATOM 6075 C CA . PRO B 1 193 ? 8.141 -42.031 -3.365 1 83.69 193 PRO B CA 1
ATOM 6076 C C . PRO B 1 193 ? 7.637 -41.938 -4.805 1 83.69 193 PRO B C 1
ATOM 6078 O O . PRO B 1 193 ? 8.422 -41.688 -5.723 1 83.69 193 PRO B O 1
ATOM 6081 N N . ASN B 1 194 ? 6.391 -42.125 -5.094 1 81.88 194 ASN B N 1
ATOM 6082 C CA . ASN B 1 194 ? 5.895 -42.188 -6.465 1 81.88 194 ASN B CA 1
ATOM 6083 C C . ASN B 1 194 ? 5.375 -40.812 -6.922 1 81.88 194 ASN B C 1
ATOM 6085 O O . ASN B 1 194 ? 4.648 -40.719 -7.914 1 81.88 194 ASN B O 1
ATOM 6089 N N . ILE B 1 195 ? 5.82 -39.781 -6.32 1 86.5 195 ILE B N 1
ATOM 6090 C CA . ILE B 1 195 ? 5.289 -38.469 -6.684 1 86.5 195 ILE B CA 1
ATOM 6091 C C . ILE B 1 195 ? 6.234 -37.781 -7.66 1 86.5 195 ILE B C 1
ATOM 6093 O O . ILE B 1 195 ? 7.445 -38 -7.633 1 86.5 195 ILE B O 1
ATOM 6097 N N . ILE B 1 196 ? 5.691 -37.031 -8.516 1 83.06 196 ILE B N 1
ATOM 6098 C CA . ILE B 1 196 ? 6.469 -36.219 -9.453 1 83.06 196 ILE B CA 1
ATOM 6099 C C . ILE B 1 196 ? 6.793 -34.875 -8.844 1 83.06 196 ILE B C 1
ATOM 6101 O O . ILE B 1 196 ? 5.895 -34.156 -8.414 1 83.06 196 ILE B O 1
ATOM 6105 N N . ILE B 1 197 ? 8.039 -34.562 -8.742 1 81.25 197 ILE B N 1
ATOM 6106 C CA . ILE B 1 197 ? 8.469 -33.281 -8.18 1 81.25 197 ILE B CA 1
ATOM 6107 C C . ILE B 1 197 ? 8.82 -32.312 -9.312 1 81.25 197 ILE B C 1
ATOM 6109 O O . ILE B 1 197 ? 9.594 -32.625 -10.211 1 81.25 197 ILE B O 1
ATOM 6113 N N . TRP B 1 198 ? 8.125 -31.188 -9.281 1 77.38 198 TRP B N 1
ATOM 6114 C CA . TRP B 1 198 ? 8.359 -30.156 -10.281 1 77.38 198 TRP B CA 1
ATOM 6115 C C . TRP B 1 198 ? 8.641 -28.812 -9.625 1 77.38 198 TRP B C 1
ATOM 6117 O O . TRP B 1 198 ? 8.008 -28.453 -8.625 1 77.38 198 TRP B O 1
ATOM 6127 N N . HIS B 1 199 ? 9.594 -28.172 -10.125 1 74.94 199 HIS B N 1
ATOM 6128 C CA . HIS B 1 199 ? 9.906 -26.828 -9.633 1 74.94 199 HIS B CA 1
ATOM 6129 C C . HIS B 1 199 ? 9.305 -25.766 -10.531 1 74.94 199 HIS B C 1
ATOM 6131 O O . HIS B 1 199 ? 9.453 -25.812 -11.758 1 74.94 199 HIS B O 1
ATOM 6137 N N . CYS B 1 200 ? 8.602 -24.906 -9.891 1 71.94 200 CYS B N 1
ATOM 6138 C CA . CYS B 1 200 ? 7.91 -23.859 -10.641 1 71.94 200 CYS B CA 1
ATOM 6139 C C . CYS B 1 200 ? 8.891 -23.062 -11.492 1 71.94 200 CYS B C 1
ATOM 6141 O O . CYS B 1 200 ? 9.758 -22.375 -10.961 1 71.94 200 CYS B O 1
ATOM 6143 N N . LEU B 1 201 ? 8.75 -23.25 -12.711 1 65.31 201 LEU B N 1
ATOM 6144 C CA . LEU B 1 201 ? 9.672 -22.656 -13.672 1 65.31 201 LEU B CA 1
ATOM 6145 C C . LEU B 1 201 ? 9.531 -21.141 -13.711 1 65.31 201 LEU B C 1
ATOM 6147 O O . LEU B 1 201 ? 10.5 -20.438 -14 1 65.31 201 LEU B O 1
ATOM 6151 N N . ASN B 1 202 ? 8.344 -20.719 -13.344 1 64.38 202 ASN B N 1
ATOM 6152 C CA . ASN B 1 202 ? 8.133 -19.266 -13.398 1 64.38 202 ASN B CA 1
ATOM 6153 C C . ASN B 1 202 ? 9 -18.547 -12.367 1 64.38 202 ASN B C 1
ATOM 6155 O O . ASN B 1 202 ? 9.461 -17.422 -12.617 1 64.38 202 ASN B O 1
ATOM 6159 N N . HIS B 1 203 ? 9.266 -19.172 -11.383 1 63.81 203 HIS B N 1
ATOM 6160 C CA . HIS B 1 203 ? 10.102 -18.594 -10.344 1 63.81 203 HIS B CA 1
ATOM 6161 C C . HIS B 1 203 ? 11.578 -18.828 -10.625 1 63.81 203 HIS B C 1
ATOM 6163 O O . HIS B 1 203 ? 12.438 -18.047 -10.211 1 63.81 203 HIS B O 1
ATOM 6169 N N . ARG B 1 204 ? 11.789 -19.75 -11.453 1 67.5 204 ARG B N 1
ATOM 6170 C CA . ARG B 1 204 ? 13.172 -20.156 -11.695 1 67.5 204 ARG B CA 1
ATOM 6171 C C . ARG B 1 204 ? 13.773 -19.375 -12.859 1 67.5 204 ARG B C 1
ATOM 6173 O O . ARG B 1 204 ? 14.992 -19.188 -12.922 1 67.5 204 ARG B O 1
ATOM 6180 N N . LEU B 1 205 ? 12.836 -18.984 -13.625 1 72.62 205 LEU B N 1
ATOM 6181 C CA . LEU B 1 205 ? 13.328 -18.328 -14.828 1 72.62 205 LEU B CA 1
ATOM 6182 C C . LEU B 1 205 ? 14.125 -17.078 -14.484 1 72.62 205 LEU B C 1
ATOM 6184 O O . LEU B 1 205 ? 15.219 -16.875 -15.008 1 72.62 205 LEU B O 1
ATOM 6188 N N . PRO B 1 206 ? 13.617 -16.281 -13.562 1 68.44 206 PRO B N 1
ATOM 6189 C CA . PRO B 1 206 ? 14.438 -15.141 -13.156 1 68.44 206 PRO B CA 1
ATOM 6190 C C . PRO B 1 206 ? 15.758 -15.555 -12.523 1 68.44 206 PRO B C 1
ATOM 6192 O O . PRO B 1 206 ? 16.781 -14.898 -12.734 1 68.44 206 PRO B O 1
ATOM 6195 N N . LEU B 1 207 ? 15.719 -16.656 -11.867 1 68.06 207 LEU B N 1
ATOM 6196 C CA . LEU B 1 207 ? 16.938 -17.172 -11.25 1 68.06 207 LEU B CA 1
ATOM 6197 C C . LEU B 1 207 ? 17.922 -17.656 -12.312 1 68.06 207 LEU B C 1
ATOM 6199 O O . LEU B 1 207 ? 19.141 -17.5 -12.156 1 68.06 207 LEU B O 1
ATOM 6203 N N . VAL B 1 208 ? 17.375 -18.219 -13.297 1 73.44 208 VAL B N 1
ATOM 6204 C CA . VAL B 1 208 ? 18.203 -18.672 -14.406 1 73.44 208 VAL B CA 1
ATOM 6205 C C . VAL B 1 208 ? 18.953 -17.484 -15 1 73.44 208 VAL B C 1
ATOM 6207 O O . VAL B 1 208 ? 20.172 -17.562 -15.227 1 73.44 208 VAL B O 1
ATOM 6210 N N . LEU B 1 209 ? 18.266 -16.453 -15.18 1 75.81 209 LEU B N 1
ATOM 6211 C CA . LEU B 1 209 ? 18.891 -15.273 -15.75 1 75.81 209 LEU B CA 1
ATOM 6212 C C . LEU B 1 209 ? 19.922 -14.688 -14.781 1 75.81 209 LEU B C 1
ATOM 6214 O O . LEU B 1 209 ? 21.031 -14.344 -15.188 1 75.81 209 LEU B O 1
ATOM 6218 N N . ASP B 1 210 ? 19.578 -14.688 -13.57 1 73.44 210 ASP B N 1
ATOM 6219 C CA . ASP B 1 210 ? 20.484 -14.141 -12.57 1 73.44 210 ASP B CA 1
ATOM 6220 C C . ASP B 1 210 ? 21.766 -14.969 -12.469 1 73.44 210 ASP B C 1
ATOM 6222 O O . ASP B 1 210 ? 22.859 -14.422 -12.406 1 73.44 210 ASP B O 1
ATOM 6226 N N . ASP B 1 211 ? 21.547 -16.219 -12.461 1 74.75 211 ASP B N 1
ATOM 6227 C CA . ASP B 1 211 ? 22.688 -17.125 -12.375 1 74.75 211 ASP B CA 1
ATOM 6228 C C . ASP B 1 211 ? 23.547 -17.031 -13.633 1 74.75 211 ASP B C 1
ATOM 6230 O O . ASP B 1 211 ? 24.766 -17.188 -13.562 1 74.75 211 ASP B O 1
ATOM 6234 N N . SER B 1 212 ? 22.891 -16.766 -14.688 1 79.44 212 SER B N 1
ATOM 6235 C CA . SER B 1 212 ? 23.594 -16.719 -15.961 1 79.44 212 SER B CA 1
ATOM 6236 C C . SER B 1 212 ? 24.453 -15.469 -16.062 1 79.44 212 SER B C 1
ATOM 6238 O O . SER B 1 212 ? 25.469 -15.461 -16.781 1 79.44 212 SER B O 1
ATOM 6240 N N . ILE B 1 213 ? 24.031 -14.469 -15.328 1 79 213 ILE B N 1
ATOM 6241 C CA . ILE B 1 213 ? 24.703 -13.18 -15.523 1 79 213 ILE B CA 1
ATOM 6242 C C . ILE B 1 213 ? 25.594 -12.875 -14.328 1 79 213 ILE B C 1
ATOM 6244 O O . ILE B 1 213 ? 26.391 -11.93 -14.359 1 79 213 ILE B O 1
ATOM 6248 N N . LYS B 1 214 ? 25.484 -13.633 -13.25 1 74.81 214 LYS B N 1
ATOM 6249 C CA . LYS B 1 214 ? 26.172 -13.375 -11.977 1 74.81 214 LYS B CA 1
ATOM 6250 C C . LYS B 1 214 ? 27.672 -13.188 -12.18 1 74.81 214 LYS B C 1
ATOM 6252 O O . LYS B 1 214 ? 28.281 -12.312 -11.57 1 74.81 214 LYS B O 1
ATOM 6257 N N . GLU B 1 215 ? 28.25 -13.938 -13.094 1 74.81 215 GLU B N 1
ATOM 6258 C CA . GLU B 1 215 ? 29.703 -13.906 -13.234 1 74.81 215 GLU B CA 1
ATOM 6259 C C . GLU B 1 215 ? 30.125 -13 -14.383 1 74.81 215 GLU B C 1
ATOM 6261 O O . GLU B 1 215 ? 31.312 -12.906 -14.703 1 74.81 215 GLU B O 1
ATOM 6266 N N . ILE B 1 216 ? 29.141 -12.344 -14.953 1 82.88 216 ILE B N 1
ATOM 6267 C CA . ILE B 1 216 ? 29.453 -11.484 -16.094 1 82.88 216 ILE B CA 1
ATOM 6268 C C . ILE B 1 216 ? 29.406 -10.023 -15.664 1 82.88 216 ILE B C 1
ATOM 6270 O O . ILE B 1 216 ? 28.328 -9.422 -15.586 1 82.88 216 ILE B O 1
ATOM 6274 N N . LYS B 1 217 ? 30.516 -9.477 -15.398 1 81.31 217 LYS B N 1
ATOM 6275 C CA . LYS B 1 217 ? 30.656 -8.117 -14.875 1 81.31 217 LYS B CA 1
ATOM 6276 C C . LYS B 1 217 ? 30.016 -7.098 -15.797 1 81.31 217 LYS B C 1
ATOM 6278 O O . LYS B 1 217 ? 29.422 -6.121 -15.336 1 81.31 217 LYS B O 1
ATOM 6283 N N . GLU B 1 218 ? 30.125 -7.402 -17.094 1 83.81 218 GLU B N 1
ATOM 6284 C CA . GLU B 1 218 ? 29.609 -6.461 -18.078 1 83.81 218 GLU B CA 1
ATOM 6285 C C . GLU B 1 218 ? 28.094 -6.324 -17.969 1 83.81 218 GLU B C 1
ATOM 6287 O O . GLU B 1 218 ? 27.547 -5.246 -18.203 1 83.81 218 GLU B O 1
ATOM 6292 N N . VAL B 1 219 ? 27.5 -7.371 -17.609 1 84.19 219 VAL B N 1
ATOM 6293 C CA . VAL B 1 219 ? 26.047 -7.328 -17.484 1 84.19 219 VAL B CA 1
ATOM 6294 C C . VAL B 1 219 ? 25.656 -6.484 -16.266 1 84.19 219 VAL B C 1
ATOM 6296 O O . VAL B 1 219 ? 24.656 -5.773 -16.297 1 84.19 219 VAL B O 1
ATOM 6299 N N . ASN B 1 220 ? 26.469 -6.559 -15.32 1 78.31 220 ASN B N 1
ATOM 6300 C CA . ASN B 1 220 ? 26.219 -5.746 -14.133 1 78.31 220 ASN B CA 1
ATOM 6301 C C . ASN B 1 220 ? 26.312 -4.254 -14.445 1 78.31 220 ASN B C 1
ATOM 6303 O O . ASN B 1 220 ? 25.5 -3.463 -13.953 1 78.31 220 ASN B O 1
ATOM 6307 N N . HIS B 1 221 ? 27.312 -3.957 -15.203 1 82.69 221 HIS B N 1
ATOM 6308 C CA . HIS B 1 221 ? 27.438 -2.564 -15.609 1 82.69 221 HIS B CA 1
ATOM 6309 C C . HIS B 1 221 ? 26.234 -2.107 -16.422 1 82.69 221 HIS B C 1
ATOM 6311 O O . HIS B 1 221 ? 25.766 -0.978 -16.25 1 82.69 221 HIS B O 1
ATOM 6317 N N . PHE B 1 222 ? 25.812 -2.973 -17.234 1 87.19 222 PHE B N 1
ATOM 6318 C CA . PHE B 1 222 ? 24.625 -2.693 -18.047 1 87.19 222 PHE B CA 1
ATOM 6319 C C . PHE B 1 222 ? 23.406 -2.463 -17.156 1 87.19 222 PHE B C 1
ATOM 6321 O O . PHE B 1 222 ? 22.672 -1.485 -17.344 1 87.19 222 PHE B O 1
ATOM 6328 N N . LYS B 1 223 ? 23.234 -3.307 -16.203 1 79.62 223 LYS B N 1
ATOM 6329 C CA . LYS B 1 223 ? 22.094 -3.23 -15.281 1 79.62 223 LYS B CA 1
ATOM 6330 C C . LYS B 1 223 ? 22.125 -1.931 -14.484 1 79.62 223 LYS B C 1
ATOM 6332 O O . LYS B 1 223 ? 21.094 -1.272 -14.328 1 79.62 223 LYS B O 1
ATOM 6337 N N . ILE B 1 224 ? 23.25 -1.603 -14.055 1 79.44 224 ILE B N 1
ATOM 6338 C CA . ILE B 1 224 ? 23.406 -0.4 -13.242 1 79.44 224 ILE B CA 1
ATOM 6339 C C . ILE B 1 224 ? 23.047 0.832 -14.07 1 79.44 224 ILE B C 1
ATOM 6341 O O . ILE B 1 224 ? 22.391 1.749 -13.57 1 79.44 224 ILE B O 1
ATOM 6345 N N . PHE B 1 225 ? 23.484 0.787 -15.273 1 87.25 225 PHE B N 1
ATOM 6346 C CA . PHE B 1 225 ? 23.203 1.926 -16.141 1 87.25 225 PHE B CA 1
ATOM 6347 C C . PHE B 1 225 ? 21.703 2.064 -16.391 1 87.25 225 PHE B C 1
ATOM 6349 O O . PHE B 1 225 ? 21.172 3.17 -16.344 1 87.25 225 PHE B O 1
ATOM 6356 N N . ILE B 1 226 ? 21.109 0.97 -16.656 1 85.12 226 ILE B N 1
ATOM 6357 C CA . ILE B 1 226 ? 19.672 0.984 -16.922 1 85.12 226 ILE B CA 1
ATOM 6358 C C . ILE B 1 226 ? 18.922 1.423 -15.672 1 85.12 226 ILE B C 1
ATOM 6360 O O . ILE B 1 226 ? 17.953 2.184 -15.758 1 85.12 226 ILE B O 1
ATOM 6364 N N . ASP B 1 227 ? 19.375 0.948 -14.555 1 76.31 227 ASP B N 1
ATOM 6365 C CA . ASP B 1 227 ? 18.766 1.323 -13.281 1 76.31 227 ASP B CA 1
ATOM 6366 C C . ASP B 1 227 ? 18.906 2.82 -13.023 1 76.31 227 ASP B C 1
ATOM 6368 O O . ASP B 1 227 ? 18.016 3.445 -12.453 1 76.31 227 ASP B O 1
ATOM 6372 N N . LYS B 1 228 ? 20.047 3.312 -13.344 1 81.5 228 LYS B N 1
ATOM 6373 C CA . LYS B 1 228 ? 20.297 4.742 -13.172 1 81.5 228 LYS B CA 1
ATOM 6374 C C . LYS B 1 228 ? 19.328 5.57 -14.023 1 81.5 228 LYS B C 1
ATOM 6376 O O . LYS B 1 228 ? 18.828 6.605 -13.57 1 81.5 228 LYS B O 1
ATOM 6381 N N . ILE B 1 229 ? 19.109 5.113 -15.242 1 83.12 229 ILE B N 1
ATOM 6382 C CA . ILE B 1 229 ? 18.172 5.797 -16.109 1 83.12 229 ILE B CA 1
ATOM 6383 C C . ILE B 1 229 ? 16.781 5.809 -15.469 1 83.12 229 ILE B C 1
ATOM 6385 O O . ILE B 1 229 ? 16.125 6.848 -15.422 1 83.12 229 ILE B O 1
ATOM 6389 N N . TYR B 1 230 ? 16.375 4.77 -14.875 1 75.44 230 TYR B N 1
ATOM 6390 C CA . TYR B 1 230 ? 15.07 4.645 -14.234 1 75.44 230 TYR B CA 1
ATOM 6391 C C . TYR B 1 230 ? 14.953 5.59 -13.047 1 75.44 230 TYR B C 1
ATOM 6393 O O . TYR B 1 230 ? 13.945 6.281 -12.891 1 75.44 230 TYR B O 1
ATOM 6401 N N . THR B 1 231 ? 15.977 5.539 -12.289 1 71.56 231 THR B N 1
ATOM 6402 C CA . THR B 1 231 ? 15.969 6.328 -11.062 1 71.56 231 THR B CA 1
ATOM 6403 C C . THR B 1 231 ? 15.844 7.816 -11.383 1 71.56 231 THR B C 1
ATOM 6405 O O . THR B 1 231 ? 15.125 8.547 -10.695 1 71.56 231 THR B O 1
ATOM 6408 N N . ILE B 1 232 ? 16.516 8.242 -12.383 1 76.81 232 ILE B N 1
ATOM 6409 C CA . ILE B 1 232 ? 16.531 9.648 -12.773 1 76.81 232 ILE B CA 1
ATOM 6410 C C . ILE B 1 232 ? 15.125 10.109 -13.133 1 76.81 232 ILE B C 1
ATOM 6412 O O . ILE B 1 232 ? 14.695 11.195 -12.734 1 76.81 232 ILE B O 1
ATOM 6416 N N . PHE B 1 233 ? 14.367 9.25 -13.703 1 73.5 233 PHE B N 1
ATOM 6417 C CA . PHE B 1 233 ? 13.07 9.688 -14.211 1 73.5 233 PHE B CA 1
ATOM 6418 C C . PHE B 1 233 ? 11.953 9.258 -13.273 1 73.5 233 PHE B C 1
ATOM 6420 O O . PHE B 1 233 ? 10.859 9.828 -13.305 1 73.5 233 PHE B O 1
ATOM 6427 N N . HIS B 1 234 ? 12.195 8.25 -12.477 1 66 234 HIS B N 1
ATOM 6428 C CA . HIS B 1 234 ? 11.195 7.812 -11.508 1 66 234 HIS B CA 1
ATOM 6429 C C . HIS B 1 234 ? 11.125 8.766 -10.32 1 66 234 HIS B C 1
ATOM 6431 O O . HIS B 1 234 ? 10.039 9.016 -9.781 1 66 234 HIS B O 1
ATOM 6437 N N . CYS B 1 235 ? 12.242 9.312 -9.906 1 55.62 235 CYS B N 1
ATOM 6438 C CA . CYS B 1 235 ? 12.344 10.094 -8.68 1 55.62 235 CYS B CA 1
ATOM 6439 C C . CYS B 1 235 ? 11.984 11.555 -8.938 1 55.62 235 CYS B C 1
ATOM 6441 O O . CYS B 1 235 ? 11.805 12.328 -7.992 1 55.62 235 CYS B O 1
ATOM 6443 N N . SER B 1 236 ? 12.031 11.938 -10.125 1 60.06 236 SER B N 1
ATOM 6444 C CA . SER B 1 236 ? 11.805 13.352 -10.398 1 60.06 236 SER B CA 1
ATOM 6445 C C . SER B 1 236 ? 10.719 13.539 -11.461 1 60.06 236 SER B C 1
ATOM 6447 O O . SER B 1 236 ? 10.922 13.219 -12.633 1 60.06 236 SER B O 1
ATOM 6449 N N . TYR B 1 237 ? 9.68 14.023 -11.023 1 60.72 237 TYR B N 1
ATOM 6450 C CA . TYR B 1 237 ? 8.586 14.336 -11.945 1 60.72 237 TYR B CA 1
ATOM 6451 C C . TYR B 1 237 ? 9.016 15.367 -12.977 1 60.72 237 TYR B C 1
ATOM 6453 O O . TYR B 1 237 ? 8.617 15.297 -14.141 1 60.72 237 TYR B O 1
ATOM 6461 N N . LYS B 1 238 ? 9.812 16.234 -12.531 1 63.94 238 LYS B N 1
ATOM 6462 C CA . LYS B 1 238 ? 10.336 17.234 -13.461 1 63.94 238 LYS B CA 1
ATOM 6463 C C . LYS B 1 238 ? 11.062 16.578 -14.625 1 63.94 238 LYS B C 1
ATOM 6465 O O . LYS B 1 238 ? 10.867 16.953 -15.781 1 63.94 238 LYS B O 1
ATOM 6470 N N . ASN B 1 239 ? 11.75 15.547 -14.266 1 68.81 239 ASN B N 1
ATOM 6471 C CA . ASN B 1 239 ? 12.5 14.836 -15.289 1 68.81 239 ASN B CA 1
ATOM 6472 C C . ASN B 1 239 ? 11.57 14.102 -16.25 1 68.81 239 ASN B C 1
ATOM 6474 O O . ASN B 1 239 ? 11.836 14.047 -17.453 1 68.81 239 ASN B O 1
ATOM 6478 N N . GLN B 1 240 ? 10.516 13.648 -15.672 1 67.88 240 GLN B N 1
ATOM 6479 C CA . GLN B 1 240 ? 9.562 12.914 -16.5 1 67.88 240 GLN B CA 1
ATOM 6480 C C . GLN B 1 240 ? 8.875 13.844 -17.5 1 67.88 240 GLN B C 1
ATOM 6482 O O . GLN B 1 240 ? 8.719 13.492 -18.672 1 67.88 240 GLN B O 1
ATOM 6487 N N . ILE B 1 241 ? 8.547 14.945 -17.047 1 66.12 241 ILE B N 1
ATOM 6488 C CA . ILE B 1 241 ? 7.887 15.93 -17.906 1 66.12 241 ILE B CA 1
ATOM 6489 C C . ILE B 1 241 ? 8.844 16.375 -19 1 66.12 241 ILE B C 1
ATOM 6491 O O . ILE B 1 241 ? 8.469 16.469 -20.172 1 66.12 241 ILE B O 1
ATOM 6495 N N . GLU B 1 242 ? 10.016 16.594 -18.609 1 70.38 242 GLU B N 1
ATOM 6496 C CA . GLU B 1 242 ? 11.008 17.047 -19.578 1 70.38 242 GLU B CA 1
ATOM 6497 C C . GLU B 1 242 ? 11.266 15.992 -20.641 1 70.38 242 GLU B C 1
ATOM 6499 O O . GLU B 1 242 ? 11.383 16.312 -21.828 1 70.38 242 GLU B O 1
ATOM 6504 N N . LEU B 1 243 ? 11.297 14.859 -20.172 1 71.62 243 LEU B N 1
ATOM 6505 C CA . LEU B 1 243 ? 11.516 13.773 -21.109 1 71.62 243 LEU B CA 1
ATOM 6506 C C . LEU B 1 243 ? 10.328 13.633 -22.062 1 71.62 243 LEU B C 1
ATOM 6508 O O . LEU B 1 243 ? 10.5 13.375 -23.25 1 71.62 243 LEU B O 1
ATOM 6512 N N . SER B 1 244 ? 9.195 13.766 -21.5 1 69.31 244 SER B N 1
ATOM 6513 C CA . SER B 1 244 ? 7.988 13.68 -22.312 1 69.31 244 SER B CA 1
ATOM 6514 C C . SER B 1 244 ? 7.953 14.781 -23.359 1 69.31 244 SER B C 1
ATOM 6516 O O . SER B 1 244 ? 7.551 14.547 -24.5 1 69.31 244 SER B O 1
ATOM 6518 N N . GLU B 1 245 ? 8.32 15.922 -22.938 1 70.38 245 GLU B N 1
ATOM 6519 C CA . GLU B 1 245 ? 8.367 17.047 -23.875 1 70.38 245 GLU B CA 1
ATOM 6520 C C . GLU B 1 245 ? 9.359 16.781 -25 1 70.38 245 GLU B C 1
ATOM 6522 O O . GLU B 1 245 ? 9.07 17.062 -26.172 1 70.38 245 GLU B O 1
ATOM 6527 N N . ILE B 1 246 ? 10.445 16.25 -24.672 1 69.81 246 ILE B N 1
ATOM 6528 C CA . ILE B 1 246 ? 11.477 15.945 -25.656 1 69.81 246 ILE B CA 1
ATOM 6529 C C . ILE B 1 246 ? 10.977 14.836 -26.578 1 69.81 246 ILE B C 1
ATOM 6531 O O . ILE B 1 246 ? 11.18 14.898 -27.797 1 69.81 246 ILE B O 1
ATOM 6535 N N . SER B 1 247 ? 10.328 13.938 -25.969 1 69.31 247 SER B N 1
ATOM 6536 C CA . SER B 1 247 ? 9.789 12.828 -26.75 1 69.31 247 SER B CA 1
ATOM 6537 C C . SER B 1 247 ? 8.742 13.312 -27.734 1 69.31 247 SER B C 1
ATOM 6539 O O . SER B 1 247 ? 8.68 12.82 -28.875 1 69.31 247 SER B O 1
ATOM 6541 N N . ASP B 1 248 ? 7.969 14.164 -27.281 1 67.94 248 ASP B N 1
ATOM 6542 C CA . ASP B 1 248 ? 6.961 14.742 -28.156 1 67.94 248 ASP B CA 1
ATOM 6543 C C . ASP B 1 248 ? 7.609 15.508 -29.312 1 67.94 248 ASP B C 1
ATOM 6545 O O . ASP B 1 248 ? 7.148 15.422 -30.453 1 67.94 248 ASP B O 1
ATOM 6549 N N . GLN B 1 249 ? 8.625 16.156 -28.953 1 66.31 249 GLN B N 1
ATOM 6550 C CA . GLN B 1 249 ? 9.344 16.906 -29.969 1 66.31 249 GLN B CA 1
ATOM 6551 C C . GLN B 1 249 ? 9.961 15.961 -31 1 66.31 249 GLN B C 1
ATOM 6553 O O . GLN B 1 249 ? 9.977 16.266 -32.188 1 66.31 249 GLN B O 1
ATOM 6558 N N . LEU B 1 250 ? 10.344 14.852 -30.406 1 62.19 250 LEU B N 1
ATOM 6559 C CA . LEU B 1 250 ? 11 13.891 -31.281 1 62.19 250 LEU B CA 1
ATOM 6560 C C . LEU B 1 250 ? 9.992 12.906 -31.859 1 62.19 250 LEU B C 1
ATOM 6562 O O . LEU B 1 250 ? 10.352 12.031 -32.656 1 62.19 250 LEU B O 1
ATOM 6566 N N . GLU B 1 251 ? 8.703 13.102 -31.469 1 57.66 251 GLU B N 1
ATOM 6567 C CA . GLU B 1 251 ? 7.613 12.25 -31.922 1 57.66 251 GLU B CA 1
ATOM 6568 C C . GLU B 1 251 ? 7.871 10.789 -31.562 1 57.66 251 GLU B C 1
ATOM 6570 O O . GLU B 1 251 ? 7.727 9.898 -32.406 1 57.66 251 GLU B O 1
ATOM 6575 N N . ILE B 1 252 ? 8.492 10.695 -30.344 1 58.31 252 ILE B N 1
ATOM 6576 C CA . ILE B 1 252 ? 8.75 9.359 -29.828 1 58.31 252 ILE B CA 1
ATOM 6577 C C . ILE B 1 252 ? 7.738 9.008 -28.734 1 58.31 252 ILE B C 1
ATOM 6579 O O . ILE B 1 252 ? 7.398 9.859 -27.906 1 58.31 252 ILE B O 1
ATOM 6583 N N . GLU B 1 253 ? 7.117 7.941 -28.875 1 50.03 253 GLU B N 1
ATOM 6584 C CA . GLU B 1 253 ? 6.172 7.496 -27.859 1 50.03 253 GLU B CA 1
ATOM 6585 C C . GLU B 1 253 ? 6.895 7.066 -26.594 1 50.03 253 GLU B C 1
ATOM 6587 O O . GLU B 1 253 ? 7.82 6.254 -26.641 1 50.03 253 GLU B O 1
ATOM 6592 N N . MET B 1 254 ? 6.762 7.816 -25.516 1 49.22 254 MET B N 1
ATOM 6593 C CA . MET B 1 254 ? 7.406 7.492 -24.25 1 49.22 254 MET B CA 1
ATOM 6594 C C . MET B 1 254 ? 6.68 6.344 -23.547 1 49.22 254 MET B C 1
ATOM 6596 O O . MET B 1 254 ? 5.449 6.32 -23.5 1 49.22 254 MET B O 1
ATOM 6600 N N . ILE B 1 255 ? 7.379 5.254 -23.312 1 47.91 255 ILE B N 1
ATOM 6601 C CA . ILE B 1 255 ? 6.855 4.195 -22.453 1 47.91 255 ILE B CA 1
ATOM 6602 C C . ILE B 1 255 ? 7.328 4.422 -21.016 1 47.91 255 ILE B C 1
ATOM 6604 O O . ILE B 1 255 ? 8.461 4.855 -20.781 1 47.91 255 ILE B O 1
ATOM 6608 N N . ASN B 1 256 ? 6.461 4.426 -20.078 1 49 256 ASN B N 1
ATOM 6609 C CA . ASN B 1 256 ? 6.801 4.582 -18.672 1 49 256 ASN B CA 1
ATOM 6610 C C . ASN B 1 256 ? 7.91 3.623 -18.25 1 49 256 ASN B C 1
ATOM 6612 O O . ASN B 1 256 ? 7.84 2.424 -18.516 1 49 256 ASN B O 1
ATOM 6616 N N . ILE B 1 257 ? 9.078 4.184 -17.922 1 48.94 257 ILE B N 1
ATOM 6617 C CA . ILE B 1 257 ? 10.203 3.396 -17.422 1 48.94 257 ILE B CA 1
ATOM 6618 C C . ILE B 1 257 ? 9.844 2.795 -16.062 1 48.94 257 ILE B C 1
ATOM 6620 O O . ILE B 1 257 ? 9.656 3.52 -15.086 1 48.94 257 ILE B O 1
ATOM 6624 N N . GLY B 1 258 ? 9.141 1.72 -15.992 1 49.12 258 GLY B N 1
ATOM 6625 C CA . GLY B 1 258 ? 8.68 1.043 -14.789 1 49.12 258 GLY B CA 1
ATOM 6626 C C . GLY B 1 258 ? 9.812 0.652 -13.859 1 49.12 258 GLY B C 1
ATOM 6627 O O . GLY B 1 258 ? 10.984 0.869 -14.172 1 49.12 258 GLY B O 1
ATOM 6628 N N . THR B 1 259 ? 9.617 0.355 -12.516 1 44.56 259 THR B N 1
ATOM 6629 C CA . THR B 1 259 ? 10.523 -0.032 -11.445 1 44.56 259 THR B CA 1
ATOM 6630 C C . THR B 1 259 ? 11.258 -1.326 -11.797 1 44.56 259 THR B C 1
ATOM 6632 O O . THR B 1 259 ? 10.648 -2.26 -12.328 1 44.56 259 THR B O 1
ATOM 6635 N N . VAL B 1 260 ? 12.617 -1.38 -11.969 1 42.19 260 VAL B N 1
ATOM 6636 C CA . VAL B 1 260 ? 13.438 -2.574 -12.148 1 42.19 260 VAL B CA 1
ATOM 6637 C C . VAL B 1 260 ? 13.312 -3.477 -10.922 1 42.19 260 VAL B C 1
ATOM 6639 O O . VAL B 1 260 ? 13.984 -4.508 -10.828 1 42.19 260 VAL B O 1
ATOM 6642 N N . LEU B 1 261 ? 12.805 -3.07 -9.805 1 39 261 LEU B N 1
ATOM 6643 C CA . LEU B 1 261 ? 13.391 -3.615 -8.586 1 39 261 LEU B CA 1
ATOM 6644 C C . LEU B 1 261 ? 13.367 -5.141 -8.609 1 39 261 LEU B C 1
ATOM 6646 O O . LEU B 1 261 ? 14.383 -5.785 -8.359 1 39 261 LEU B O 1
ATOM 6650 N N . GLY B 1 262 ? 12.352 -5.859 -8.047 1 38.5 262 GLY B N 1
ATOM 6651 C CA . GLY B 1 262 ? 12.469 -7.043 -7.207 1 38.5 262 GLY B CA 1
ATOM 6652 C C . GLY B 1 262 ? 12.844 -8.289 -7.984 1 38.5 262 GLY B C 1
ATOM 6653 O O . GLY B 1 262 ? 13.414 -8.203 -9.078 1 38.5 262 GLY B O 1
ATOM 6654 N N . THR B 1 263 ? 12.578 -9.43 -7.598 1 41.88 263 THR B N 1
ATOM 6655 C CA . THR B 1 263 ? 12.797 -10.805 -8.031 1 41.88 263 THR B CA 1
ATOM 6656 C C . THR B 1 263 ? 12.211 -11.031 -9.422 1 41.88 263 THR B C 1
ATOM 6658 O O . THR B 1 263 ? 12.477 -12.055 -10.055 1 41.88 263 THR B O 1
ATOM 6661 N N . ARG B 1 264 ? 11.469 -10.023 -9.922 1 48.66 264 ARG B N 1
ATOM 6662 C CA . ARG B 1 264 ? 10.891 -10.227 -11.25 1 48.66 264 ARG B CA 1
ATOM 6663 C C . ARG B 1 264 ? 11.664 -9.453 -12.312 1 48.66 264 ARG B C 1
ATOM 6665 O O . ARG B 1 264 ? 11.07 -8.758 -13.133 1 48.66 264 ARG B O 1
ATOM 6672 N N . TRP B 1 265 ? 12.852 -9.539 -12.273 1 53.78 265 TRP B N 1
ATOM 6673 C CA . TRP B 1 265 ? 13.773 -8.797 -13.133 1 53.78 265 TRP B CA 1
ATOM 6674 C C . TRP B 1 265 ? 13.406 -8.961 -14.602 1 53.78 265 TRP B C 1
ATOM 6676 O O . TRP B 1 265 ? 13.422 -7.988 -15.359 1 53.78 265 TRP B O 1
ATOM 6686 N N . ALA B 1 266 ? 12.898 -10.219 -14.992 1 60.22 266 ALA B N 1
ATOM 6687 C CA . ALA B 1 266 ? 12.812 -10.438 -16.438 1 60.22 266 ALA B CA 1
ATOM 6688 C C . ALA B 1 266 ? 11.734 -9.562 -17.062 1 60.22 266 ALA B C 1
ATOM 6690 O O . ALA B 1 266 ? 11.977 -8.891 -18.078 1 60.22 266 ALA B O 1
ATOM 6691 N N . ALA B 1 267 ? 10.578 -9.594 -16.469 1 61.12 267 ALA B N 1
ATOM 6692 C CA . ALA B 1 267 ? 9.484 -8.836 -17.078 1 61.12 267 ALA B CA 1
ATOM 6693 C C . ALA B 1 267 ? 9.703 -7.336 -16.906 1 61.12 267 ALA B C 1
ATOM 6695 O O . ALA B 1 267 ? 9.492 -6.562 -17.844 1 61.12 267 ALA B O 1
ATOM 6696 N N . CYS B 1 268 ? 10.172 -7.016 -15.812 1 64.12 268 CYS B N 1
ATOM 6697 C CA . CYS B 1 268 ? 10.406 -5.598 -15.562 1 64.12 268 CYS B CA 1
ATOM 6698 C C . CYS B 1 268 ? 11.586 -5.082 -16.375 1 64.12 268 CYS B C 1
ATOM 6700 O O . CYS B 1 268 ? 11.547 -3.965 -16.891 1 64.12 268 CYS B O 1
ATOM 6702 N N . SER B 1 269 ? 12.438 -5.98 -16.531 1 74.31 269 SER B N 1
ATOM 6703 C CA . SER B 1 269 ? 13.617 -5.59 -17.297 1 74.31 269 SER B CA 1
ATOM 6704 C C . SER B 1 269 ? 13.305 -5.441 -18.781 1 74.31 269 SER B C 1
ATOM 6706 O O . SER B 1 269 ? 13.828 -4.547 -19.453 1 74.31 269 SER B O 1
ATOM 6708 N N . LEU B 1 270 ? 12.398 -6.277 -19.203 1 81.12 270 LEU B N 1
ATOM 6709 C CA . LEU B 1 270 ? 12.047 -6.191 -20.625 1 81.12 270 LEU B CA 1
ATOM 6710 C C . LEU B 1 270 ? 11.344 -4.875 -20.922 1 81.12 270 LEU B C 1
ATOM 6712 O O . LEU B 1 270 ? 11.672 -4.203 -21.906 1 81.12 270 LEU B O 1
ATOM 6716 N N . ARG B 1 271 ? 10.461 -4.5 -20.094 1 77.12 271 ARG B N 1
ATOM 6717 C CA . ARG B 1 271 ? 9.734 -3.246 -20.281 1 77.12 271 ARG B CA 1
ATOM 6718 C C . ARG B 1 271 ? 10.688 -2.057 -20.25 1 77.12 271 ARG B C 1
ATOM 6720 O O . ARG B 1 271 ? 10.562 -1.133 -21.062 1 77.12 271 ARG B O 1
ATOM 6727 N N . LEU B 1 272 ? 11.555 -2.15 -19.328 1 79.88 272 LEU B N 1
ATOM 6728 C CA . LEU B 1 272 ? 12.5 -1.054 -19.172 1 79.88 272 LEU B CA 1
ATOM 6729 C C . LEU B 1 272 ? 13.438 -0.967 -20.375 1 79.88 272 LEU B C 1
ATOM 6731 O O . LEU B 1 272 ? 13.672 0.121 -20.906 1 79.88 272 LEU B O 1
ATOM 6735 N N . THR B 1 273 ? 13.977 -2.049 -20.781 1 87.5 273 THR B N 1
ATOM 6736 C CA . THR B 1 273 ? 14.906 -2.055 -21.906 1 87.5 273 THR B CA 1
ATOM 6737 C C . THR B 1 273 ? 14.203 -1.625 -23.188 1 87.5 273 THR B C 1
ATOM 6739 O O . THR B 1 273 ? 14.773 -0.905 -24 1 87.5 273 THR B O 1
ATOM 6742 N N . LEU B 1 274 ? 12.977 -2.01 -23.312 1 86.19 274 LEU B N 1
ATOM 6743 C CA . LEU B 1 274 ? 12.211 -1.605 -24.484 1 86.19 274 LEU B CA 1
ATOM 6744 C C . LEU B 1 274 ? 11.914 -0.109 -24.453 1 86.19 274 LEU B C 1
ATOM 6746 O O . LEU B 1 274 ? 11.938 0.555 -25.5 1 86.19 274 LEU B O 1
ATOM 6750 N N . ALA B 1 275 ? 11.625 0.329 -23.297 1 82.81 275 ALA B N 1
ATOM 6751 C CA . ALA B 1 275 ? 11.406 1.765 -23.156 1 82.81 275 ALA B CA 1
ATOM 6752 C C . ALA B 1 275 ? 12.648 2.559 -23.547 1 82.81 275 ALA B C 1
ATOM 6754 O O . ALA B 1 275 ? 12.555 3.566 -24.25 1 82.81 275 ALA B O 1
ATOM 6755 N N . VAL B 1 276 ? 13.781 2.111 -23.062 1 85.19 276 VAL B N 1
ATOM 6756 C CA . VAL B 1 276 ? 15.039 2.775 -23.391 1 85.19 276 VAL B CA 1
ATOM 6757 C C . VAL B 1 276 ? 15.289 2.691 -24.891 1 85.19 276 VAL B C 1
ATOM 6759 O O . VAL B 1 276 ? 15.727 3.664 -25.516 1 85.19 276 VAL B O 1
ATOM 6762 N N . TRP B 1 277 ? 14.969 1.562 -25.453 1 88.06 277 TRP B N 1
ATOM 6763 C CA . TRP B 1 277 ? 15.125 1.34 -26.875 1 88.06 277 TRP B CA 1
ATOM 6764 C C . TRP B 1 277 ? 14.289 2.336 -27.688 1 88.06 277 TRP B C 1
ATOM 6766 O O . TRP B 1 277 ? 14.797 2.963 -28.625 1 88.06 277 TRP B O 1
ATOM 6776 N N . HIS B 1 278 ? 13.141 2.617 -27.266 1 84.44 278 HIS B N 1
ATOM 6777 C CA . HIS B 1 278 ? 12.227 3.496 -28 1 84.44 278 HIS B CA 1
ATOM 6778 C C . HIS B 1 278 ? 12.562 4.965 -27.734 1 84.44 278 HIS B C 1
ATOM 6780 O O . HIS B 1 278 ? 12.391 5.805 -28.625 1 84.44 278 HIS B O 1
ATOM 6786 N N . ALA B 1 279 ? 13.016 5.195 -26.594 1 85 279 ALA B N 1
ATOM 6787 C CA . ALA B 1 279 ? 13.281 6.586 -26.219 1 85 279 ALA B CA 1
ATOM 6788 C C . ALA B 1 279 ? 14.75 6.938 -26.422 1 85 279 ALA B C 1
ATOM 6790 O O . ALA B 1 279 ? 15.211 7.984 -25.953 1 85 279 ALA B O 1
ATOM 6791 N N . TYR B 1 280 ? 15.453 6.133 -27.094 1 88.5 280 TYR B N 1
ATOM 6792 C CA . TYR B 1 280 ? 16.906 6.219 -27.156 1 88.5 280 TYR B CA 1
ATOM 6793 C C . TYR B 1 280 ? 17.359 7.598 -27.641 1 88.5 280 TYR B C 1
ATOM 6795 O O . TYR B 1 280 ? 18.141 8.266 -26.953 1 88.5 280 TYR B O 1
ATOM 6803 N N . PRO B 1 281 ? 16.797 8.164 -28.703 1 87.81 281 PRO B N 1
ATOM 6804 C CA . PRO B 1 281 ? 17.219 9.484 -29.156 1 87.81 281 PRO B CA 1
ATOM 6805 C C . PRO B 1 281 ? 16.828 10.602 -28.188 1 87.81 281 PRO B C 1
ATOM 6807 O O . PRO B 1 281 ? 17.594 11.539 -27.969 1 87.81 281 PRO B O 1
ATOM 6810 N N . ALA B 1 282 ? 15.672 10.469 -27.641 1 84.88 282 ALA B N 1
ATOM 6811 C CA . ALA B 1 282 ? 15.203 11.469 -26.688 1 84.88 282 ALA B CA 1
ATOM 6812 C C . ALA B 1 282 ? 16.062 11.477 -25.422 1 84.88 282 ALA B C 1
ATOM 6814 O O . ALA B 1 282 ? 16.359 12.539 -24.875 1 84.88 282 ALA B O 1
ATOM 6815 N N . LEU B 1 283 ? 16.406 10.281 -24.969 1 88.31 283 LEU B N 1
ATOM 6816 C CA . LEU B 1 283 ? 17.266 10.156 -23.797 1 88.31 283 LEU B CA 1
ATOM 6817 C C . LEU B 1 283 ? 18.625 10.812 -24.047 1 88.31 283 LEU B C 1
ATOM 6819 O O . LEU B 1 283 ? 19.141 11.539 -23.188 1 88.31 283 LEU B O 1
ATOM 6823 N N . HIS B 1 284 ? 19.141 10.531 -25.219 1 90.56 284 HIS B N 1
ATOM 6824 C CA . HIS B 1 284 ? 20.438 11.117 -25.578 1 90.56 284 HIS B CA 1
ATOM 6825 C C . HIS B 1 284 ? 20.375 12.641 -25.594 1 90.56 284 HIS B C 1
ATOM 6827 O O . HIS B 1 284 ? 21.266 13.312 -25.062 1 90.56 284 HIS B O 1
ATOM 6833 N N . HIS B 1 285 ? 19.344 13.148 -26.188 1 87.88 285 HIS B N 1
ATOM 6834 C CA . HIS B 1 285 ? 19.156 14.594 -26.25 1 87.88 285 HIS B CA 1
ATOM 6835 C C . HIS B 1 285 ? 19.047 15.195 -24.844 1 87.88 285 HIS B C 1
ATOM 6837 O O . HIS B 1 285 ? 19.641 16.25 -24.562 1 87.88 285 HIS B O 1
ATOM 6843 N N . TYR B 1 286 ? 18.281 14.523 -24.062 1 86.06 286 TYR B N 1
ATOM 6844 C CA . TYR B 1 286 ? 18.094 14.984 -22.703 1 86.06 286 TYR B CA 1
ATOM 6845 C C . TYR B 1 286 ? 19.422 15.008 -21.938 1 86.06 286 TYR B C 1
ATOM 6847 O O . TYR B 1 286 ? 19.734 15.992 -21.266 1 86.06 286 TYR B O 1
ATOM 6855 N N . PHE B 1 287 ? 20.219 14.016 -22.016 1 89.12 287 PHE B N 1
ATOM 6856 C CA . PHE B 1 287 ? 21.453 13.875 -21.25 1 89.12 287 PHE B CA 1
ATOM 6857 C C . PHE B 1 287 ? 22.531 14.82 -21.797 1 89.12 287 PHE B C 1
ATOM 6859 O O . PHE B 1 287 ? 23.359 15.312 -21.047 1 89.12 287 PHE B O 1
ATOM 6866 N N . CYS B 1 288 ? 22.406 15.086 -23.031 1 89.12 288 CYS B N 1
ATOM 6867 C CA . CYS B 1 288 ? 23.359 15.992 -23.656 1 89.12 288 CYS B CA 1
ATOM 6868 C C . CYS B 1 288 ? 23.109 17.438 -23.234 1 89.12 288 CYS B C 1
ATOM 6870 O O . CYS B 1 288 ? 24.031 18.234 -23.141 1 89.12 288 CYS B O 1
ATOM 6872 N N . SER B 1 289 ? 21.859 17.672 -22.969 1 85.94 289 SER B N 1
ATOM 6873 C CA . SER B 1 289 ? 21.453 19.047 -22.656 1 85.94 289 SER B CA 1
ATOM 6874 C C . SER B 1 289 ? 21.75 19.375 -21.188 1 85.94 289 SER B C 1
ATOM 6876 O O . SER B 1 289 ? 21.781 20.547 -20.812 1 85.94 289 SER B O 1
ATOM 6878 N N . ASN B 1 290 ? 22 18.391 -20.453 1 82.75 290 ASN B N 1
ATOM 6879 C CA . ASN B 1 290 ? 22.25 18.594 -19.031 1 82.75 290 ASN B CA 1
ATOM 6880 C C . ASN B 1 290 ? 23.688 18.219 -18.656 1 82.75 290 ASN B C 1
ATOM 6882 O O . ASN B 1 290 ? 24.094 17.062 -18.828 1 82.75 290 ASN B O 1
ATOM 6886 N N . GLU B 1 291 ? 24.391 19.125 -18.078 1 84.69 291 GLU B N 1
ATOM 6887 C CA . GLU B 1 291 ? 25.812 18.938 -17.781 1 84.69 291 GLU B CA 1
ATOM 6888 C C . GLU B 1 291 ? 26.016 17.844 -16.75 1 84.69 291 GLU B C 1
ATOM 6890 O O . GLU B 1 291 ? 27.031 17.156 -16.766 1 84.69 291 GLU B O 1
ATOM 6895 N N . LYS B 1 292 ? 24.984 17.656 -15.938 1 81.31 292 LYS B N 1
ATOM 6896 C CA . LYS B 1 292 ? 25.078 16.672 -14.859 1 81.31 292 LYS B CA 1
ATOM 6897 C C . LYS B 1 292 ? 25.062 15.25 -15.414 1 81.31 292 LYS B C 1
ATOM 6899 O O . LYS B 1 292 ? 25.516 14.32 -14.75 1 81.31 292 LYS B O 1
ATOM 6904 N N . TYR B 1 293 ? 24.641 15.133 -16.719 1 88.69 293 TYR B N 1
ATOM 6905 C CA . TYR B 1 293 ? 24.422 13.781 -17.234 1 88.69 293 TYR B CA 1
ATOM 6906 C C . TYR B 1 293 ? 25.266 13.523 -18.469 1 88.69 293 TYR B C 1
ATOM 6908 O O . TYR B 1 293 ? 24.906 12.703 -19.312 1 88.69 293 TYR B O 1
ATOM 6916 N N . LEU B 1 294 ? 26.375 14.133 -18.578 1 89 294 LEU B N 1
ATOM 6917 C CA . LEU B 1 294 ? 27.219 13.977 -19.75 1 89 294 LEU B CA 1
ATOM 6918 C C . LEU B 1 294 ? 27.781 12.555 -19.828 1 89 294 LEU B C 1
ATOM 6920 O O . LEU B 1 294 ? 27.953 12.016 -20.922 1 89 294 LEU B O 1
ATOM 6924 N N . GLY B 1 295 ? 28.078 12 -18.656 1 87.75 295 GLY B N 1
ATOM 6925 C CA . GLY B 1 295 ? 28.531 10.625 -18.641 1 87.75 295 GLY B CA 1
ATOM 6926 C C . GLY B 1 295 ? 27.5 9.648 -19.188 1 87.75 295 GLY B C 1
ATOM 6927 O O . GLY B 1 295 ? 27.859 8.68 -19.859 1 87.75 295 GLY B O 1
ATOM 6928 N N . MET B 1 296 ? 26.359 9.938 -18.969 1 92.19 296 MET B N 1
ATOM 6929 C CA . MET B 1 296 ? 25.266 9.102 -19.469 1 92.19 296 MET B CA 1
ATOM 6930 C C . MET B 1 296 ? 25.125 9.234 -20.984 1 92.19 296 MET B C 1
ATOM 6932 O O . MET B 1 296 ? 24.891 8.25 -21.672 1 92.19 296 MET B O 1
ATOM 6936 N N . ALA B 1 297 ? 25.281 10.445 -21.438 1 92.94 297 ALA B N 1
ATOM 6937 C CA . ALA B 1 297 ? 25.234 10.664 -22.891 1 92.94 297 ALA B CA 1
ATOM 6938 C C . ALA B 1 297 ? 26.359 9.914 -23.594 1 92.94 297 ALA B C 1
ATOM 6940 O O . ALA B 1 297 ? 26.141 9.328 -24.656 1 92.94 297 ALA B O 1
ATOM 6941 N N . ALA B 1 298 ? 27.469 9.906 -22.969 1 92 298 ALA B N 1
ATOM 6942 C CA . ALA B 1 298 ? 28.625 9.219 -23.547 1 92 298 ALA B CA 1
ATOM 6943 C C . ALA B 1 298 ? 28.375 7.715 -23.625 1 92 298 ALA B C 1
ATOM 6945 O O . ALA B 1 298 ? 28.812 7.062 -24.578 1 92 298 ALA B O 1
ATOM 6946 N N . ARG B 1 299 ? 27.75 7.211 -22.703 1 93 299 ARG B N 1
ATOM 6947 C CA . ARG B 1 299 ? 27.438 5.785 -22.703 1 93 299 ARG B CA 1
ATOM 6948 C C . ARG B 1 299 ? 26.453 5.445 -23.828 1 93 299 ARG B C 1
ATOM 6950 O O . ARG B 1 299 ? 26.562 4.387 -24.438 1 93 299 ARG B O 1
ATOM 6957 N N . LEU B 1 300 ? 25.562 6.316 -24.109 1 93.44 300 LEU B N 1
ATOM 6958 C CA . LEU B 1 300 ? 24.594 6.094 -25.172 1 93.44 300 LEU B CA 1
ATOM 6959 C C . LEU B 1 300 ? 25.234 6.215 -26.547 1 93.44 300 LEU B C 1
ATOM 6961 O O . LEU B 1 300 ? 24.734 5.664 -27.531 1 93.44 300 LEU B O 1
ATOM 6965 N N . GLU B 1 301 ? 26.328 6.949 -26.531 1 94.12 301 GLU B N 1
ATOM 6966 C CA . GLU B 1 301 ? 27.047 7.125 -27.781 1 94.12 301 GLU B CA 1
ATOM 6967 C C . GLU B 1 301 ? 27.969 5.941 -28.062 1 94.12 301 GLU B C 1
ATOM 6969 O O . GLU B 1 301 ? 28.5 5.805 -29.172 1 94.12 301 GLU B O 1
ATOM 6974 N N . ASN B 1 302 ? 28.141 5.086 -27.109 1 93.06 302 ASN B N 1
ATOM 6975 C CA . ASN B 1 302 ? 28.953 3.881 -27.281 1 93.06 302 ASN B CA 1
ATOM 6976 C C . ASN B 1 302 ? 28.203 2.82 -28.078 1 93.06 302 ASN B C 1
ATOM 6978 O O . ASN B 1 302 ? 27.125 2.371 -27.672 1 93.06 302 ASN B O 1
ATOM 6982 N N . ILE B 1 303 ? 28.75 2.354 -29.109 1 92.44 303 ILE B N 1
ATOM 6983 C CA . ILE B 1 303 ? 28.109 1.405 -30.016 1 92.44 303 ILE B CA 1
ATOM 6984 C C . ILE B 1 303 ? 27.844 0.093 -29.281 1 92.44 303 ILE B C 1
ATOM 6986 O O . ILE B 1 303 ? 26.844 -0.586 -29.531 1 92.44 303 ILE B O 1
ATOM 6990 N N . TYR B 1 304 ? 28.688 -0.196 -28.344 1 92.31 304 TYR B N 1
ATOM 6991 C CA . TYR B 1 304 ? 28.531 -1.434 -27.594 1 92.31 304 TYR B CA 1
ATOM 6992 C C . TYR B 1 304 ? 27.25 -1.408 -26.766 1 92.31 304 TYR B C 1
ATOM 6994 O O . TYR B 1 304 ? 26.625 -2.447 -26.547 1 92.31 304 TYR B O 1
ATOM 7002 N N . PHE B 1 305 ? 26.844 -0.254 -26.359 1 94.12 305 PHE B N 1
ATOM 7003 C CA . PHE B 1 305 ? 25.672 -0.184 -25.5 1 94.12 305 PHE B CA 1
ATOM 7004 C C . PHE B 1 305 ? 24.406 -0.498 -26.297 1 94.12 305 PHE B C 1
ATOM 7006 O O . PHE B 1 305 ? 23.547 -1.249 -25.828 1 94.12 305 PHE B O 1
ATOM 7013 N N . ILE B 1 306 ? 24.297 0.056 -27.453 1 94.38 306 ILE B N 1
ATOM 7014 C CA . ILE B 1 306 ? 23.094 -0.172 -28.234 1 94.38 306 ILE B CA 1
ATOM 7015 C C . ILE B 1 306 ? 23.031 -1.631 -28.672 1 94.38 306 ILE B C 1
ATOM 7017 O O . ILE B 1 306 ? 21.953 -2.219 -28.75 1 94.38 306 ILE B O 1
ATOM 7021 N N . THR B 1 307 ? 24.188 -2.221 -28.953 1 94.06 307 THR B N 1
ATOM 7022 C CA . THR B 1 307 ? 24.234 -3.627 -29.344 1 94.06 307 THR B CA 1
ATOM 7023 C C . THR B 1 307 ? 23.891 -4.523 -28.156 1 94.06 307 THR B C 1
ATOM 7025 O O . THR B 1 307 ? 23.156 -5.512 -28.312 1 94.06 307 THR B O 1
ATOM 7028 N N . ASP B 1 308 ? 24.422 -4.176 -27.047 1 93.62 308 ASP B N 1
ATOM 7029 C CA . ASP B 1 308 ? 24.094 -4.91 -25.828 1 93.62 308 ASP B CA 1
ATOM 7030 C C . ASP B 1 308 ? 22.609 -4.805 -25.484 1 93.62 308 ASP B C 1
ATOM 7032 O O . ASP B 1 308 ? 22 -5.777 -25.047 1 93.62 308 ASP B O 1
ATOM 7036 N N . LEU B 1 309 ? 22.125 -3.604 -25.656 1 94.19 309 LEU B N 1
ATOM 7037 C CA . LEU B 1 309 ? 20.703 -3.375 -25.422 1 94.19 309 LEU B CA 1
ATOM 7038 C C . LEU B 1 309 ? 19.844 -4.258 -26.328 1 94.19 309 LEU B C 1
ATOM 7040 O O . LEU B 1 309 ? 18.875 -4.871 -25.859 1 94.19 309 LEU B O 1
ATOM 7044 N N . ALA B 1 310 ? 20.203 -4.344 -27.547 1 94.94 310 ALA B N 1
ATOM 7045 C CA . ALA B 1 310 ? 19.484 -5.172 -28.51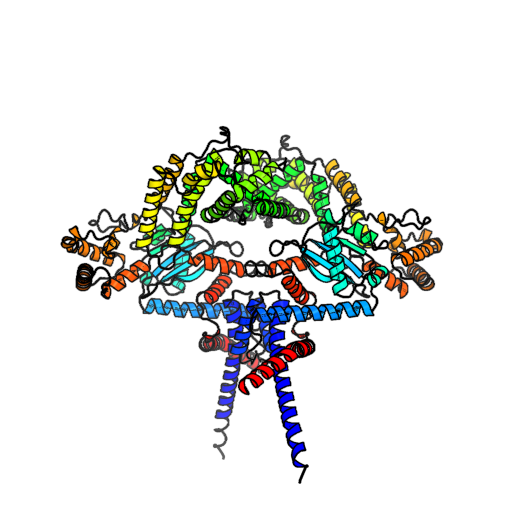6 1 94.94 310 ALA B CA 1
ATOM 7046 C C . ALA B 1 310 ? 19.547 -6.648 -28.125 1 94.94 310 ALA B C 1
ATOM 7048 O O . ALA B 1 310 ? 18.531 -7.348 -28.125 1 94.94 310 ALA B O 1
ATOM 7049 N N . LEU B 1 311 ? 20.703 -7.098 -27.781 1 94 311 LEU B N 1
ATOM 7050 C CA . LEU B 1 311 ? 20.891 -8.484 -27.375 1 94 311 LEU B CA 1
ATOM 7051 C C . LEU B 1 311 ? 20.062 -8.797 -26.125 1 94 311 LEU B C 1
ATOM 7053 O O . LEU B 1 311 ? 19.391 -9.828 -26.078 1 94 311 LEU B O 1
ATOM 7057 N N . MET B 1 312 ? 20.109 -7.898 -25.234 1 91.88 312 MET B N 1
ATOM 7058 C CA . MET B 1 312 ? 19.359 -8.109 -23.984 1 91.88 312 MET B CA 1
ATOM 7059 C C . MET B 1 312 ? 17.859 -8.148 -24.25 1 91.88 312 MET B C 1
ATOM 7061 O O . MET B 1 312 ? 17.141 -8.93 -23.625 1 91.88 312 MET B O 1
ATOM 7065 N N . ILE B 1 313 ? 17.391 -7.348 -25.141 1 91.25 313 ILE B N 1
ATOM 7066 C CA . ILE B 1 313 ? 15.969 -7.355 -25.469 1 91.25 313 ILE B CA 1
ATOM 7067 C C . ILE B 1 313 ? 15.594 -8.703 -26.094 1 91.25 313 ILE B C 1
ATOM 7069 O O . ILE B 1 313 ? 14.555 -9.281 -25.75 1 91.25 313 ILE B O 1
ATOM 7073 N N . ASP B 1 314 ? 16.438 -9.203 -26.953 1 93.38 314 ASP B N 1
ATOM 7074 C CA . ASP B 1 314 ? 16.188 -10.5 -27.562 1 93.38 314 ASP B CA 1
ATOM 7075 C C . ASP B 1 314 ? 16.125 -11.609 -26.516 1 93.38 314 ASP B C 1
ATOM 7077 O O . ASP B 1 314 ? 15.258 -12.477 -26.562 1 93.38 314 ASP B O 1
ATOM 7081 N N . ILE B 1 315 ? 17.016 -11.555 -25.641 1 90.81 315 ILE B N 1
ATOM 7082 C CA . ILE B 1 315 ? 17.094 -12.555 -24.578 1 90.81 315 ILE B CA 1
ATOM 7083 C C . ILE B 1 315 ? 15.859 -12.438 -23.688 1 90.81 315 ILE B C 1
ATOM 7085 O O . ILE B 1 315 ? 15.188 -13.438 -23.406 1 90.81 315 ILE B O 1
ATOM 7089 N N . LEU B 1 316 ? 15.594 -11.227 -23.266 1 87.88 316 LEU B N 1
ATOM 7090 C CA . LEU B 1 316 ? 14.484 -10.992 -22.344 1 87.88 316 LEU B CA 1
ATOM 7091 C C . LEU B 1 316 ? 13.148 -11.297 -23 1 87.88 316 LEU B C 1
ATOM 7093 O O . LEU B 1 316 ? 12.219 -11.766 -22.344 1 87.88 316 LEU B O 1
ATOM 7097 N N . ASN B 1 317 ? 13.023 -11.078 -24.234 1 87.5 317 ASN B N 1
ATOM 7098 C CA . ASN B 1 317 ? 11.805 -11.406 -24.969 1 87.5 317 ASN B CA 1
ATOM 7099 C C . ASN B 1 317 ? 11.539 -12.906 -24.969 1 87.5 317 ASN B C 1
ATOM 7101 O O . ASN B 1 317 ? 10.406 -13.344 -24.75 1 87.5 317 ASN B O 1
ATOM 7105 N N . GLU B 1 318 ? 12.547 -13.633 -25.203 1 89.5 318 GLU B N 1
ATOM 7106 C CA . GLU B 1 318 ? 12.406 -15.086 -25.203 1 89.5 318 GLU B CA 1
ATOM 7107 C C . GLU B 1 318 ? 12.039 -15.609 -23.828 1 89.5 318 GLU B C 1
ATOM 7109 O O . GLU B 1 318 ? 11.18 -16.484 -23.688 1 89.5 318 GLU B O 1
ATOM 7114 N N . ILE B 1 319 ? 12.68 -15.086 -22.875 1 85.25 319 ILE B N 1
ATOM 7115 C CA . ILE B 1 319 ? 12.406 -15.508 -21.5 1 85.25 319 ILE B CA 1
ATOM 7116 C C . ILE B 1 319 ? 10.984 -15.109 -21.109 1 85.25 319 ILE B C 1
ATOM 7118 O O . ILE B 1 319 ? 10.281 -15.875 -20.438 1 85.25 319 ILE B O 1
ATOM 7122 N N . SER B 1 320 ? 10.594 -13.914 -21.516 1 82.56 320 SER B N 1
ATOM 7123 C CA . SER B 1 320 ? 9.234 -13.445 -21.219 1 82.56 320 SER B CA 1
ATOM 7124 C C . SER B 1 320 ? 8.195 -14.328 -21.906 1 82.56 320 SER B C 1
ATOM 7126 O O . SER B 1 320 ? 7.148 -14.625 -21.328 1 82.56 320 SER B O 1
ATOM 7128 N N . LEU B 1 321 ? 8.461 -14.719 -23.109 1 85.12 321 LEU B N 1
ATOM 7129 C CA . LEU B 1 321 ? 7.57 -15.609 -23.844 1 85.12 321 LEU B CA 1
ATOM 7130 C C . LEU B 1 321 ? 7.418 -16.938 -23.109 1 85.12 321 LEU B C 1
ATOM 7132 O O . LEU B 1 321 ? 6.305 -17.453 -22.984 1 85.12 321 LEU B O 1
ATOM 7136 N N . LEU B 1 322 ? 8.484 -17.453 -22.688 1 84.81 322 LEU B N 1
ATOM 7137 C CA . LEU B 1 322 ? 8.453 -18.703 -21.953 1 84.81 322 LEU B CA 1
ATOM 7138 C C . LEU B 1 322 ? 7.699 -18.547 -20.641 1 84.81 322 LEU B C 1
ATOM 7140 O O . LEU B 1 322 ? 6.848 -19.375 -20.312 1 84.81 322 LEU B O 1
ATOM 7144 N N . SER B 1 323 ? 7.977 -17.531 -19.938 1 79.88 323 SER B N 1
ATOM 7145 C CA . SER B 1 323 ? 7.328 -17.281 -18.656 1 79.88 323 SER B CA 1
ATOM 7146 C C . SER B 1 323 ? 5.816 -17.156 -18.812 1 79.88 323 SER B C 1
ATOM 7148 O O . SER B 1 323 ? 5.055 -17.719 -18.031 1 79.88 323 SER B O 1
ATOM 7150 N N . ASN B 1 324 ? 5.41 -16.438 -19.828 1 79.25 324 ASN B N 1
ATOM 7151 C CA . ASN B 1 324 ? 3.984 -16.25 -20.078 1 79.25 324 ASN B CA 1
ATOM 7152 C C . ASN B 1 324 ? 3.303 -17.562 -20.453 1 79.25 324 ASN B C 1
ATOM 7154 O O . ASN B 1 324 ? 2.172 -17.828 -20.047 1 79.25 324 ASN B O 1
ATOM 7158 N N . ALA B 1 325 ? 3.979 -18.312 -21.219 1 82 325 ALA B N 1
ATOM 7159 C CA . ALA B 1 325 ? 3.426 -19.594 -21.641 1 82 325 ALA B CA 1
ATOM 7160 C C . ALA B 1 325 ? 3.268 -20.531 -20.453 1 82 325 ALA B C 1
ATOM 7162 O O . ALA B 1 325 ? 2.289 -21.281 -20.375 1 82 325 ALA B O 1
ATOM 7163 N N . LEU B 1 326 ? 4.219 -20.484 -19.594 1 80.38 326 LEU B N 1
ATOM 7164 C CA . LEU B 1 326 ? 4.199 -21.375 -18.438 1 80.38 326 LEU B CA 1
ATOM 7165 C C . LEU B 1 326 ? 3.164 -20.938 -17.422 1 80.38 326 LEU B C 1
ATOM 7167 O O . LEU B 1 326 ? 2.762 -21.719 -16.547 1 80.38 326 LEU B O 1
ATOM 7171 N N . LYS B 1 327 ? 2.736 -19.719 -17.453 1 76 327 LYS B N 1
ATOM 7172 C CA . LYS B 1 327 ? 1.753 -19.188 -16.516 1 76 327 LYS B CA 1
ATOM 7173 C C . LYS B 1 327 ? 0.33 -19.453 -17 1 76 327 LYS B C 1
ATOM 7175 O O . LYS B 1 327 ? -0.631 -19.25 -16.25 1 76 327 LYS B O 1
ATOM 7180 N N . ALA B 1 328 ? 0.285 -19.969 -18.125 1 74.19 328 ALA B N 1
ATOM 7181 C CA . ALA B 1 328 ? -1.052 -20.266 -18.625 1 74.19 328 ALA B CA 1
ATOM 7182 C C . ALA B 1 328 ? -1.753 -21.297 -17.766 1 74.19 328 ALA B C 1
ATOM 7184 O O . ALA B 1 328 ? -1.116 -22.234 -17.266 1 74.19 328 ALA B O 1
ATOM 7185 N N . SER B 1 329 ? -3.02 -21.172 -17.547 1 70.25 329 SER B N 1
ATOM 7186 C CA . SER B 1 329 ? -3.785 -22 -16.641 1 70.25 329 SER B CA 1
ATOM 7187 C C . SER B 1 329 ? -3.908 -23.438 -17.172 1 70.25 329 SER B C 1
ATOM 7189 O O . SER B 1 329 ? -4.004 -24.375 -16.391 1 70.25 329 SER B O 1
ATOM 7191 N N . LYS B 1 330 ? -3.832 -23.641 -18.469 1 72.5 330 LYS B N 1
ATOM 7192 C CA . LYS B 1 330 ? -4.121 -24.953 -19.031 1 72.5 330 LYS B CA 1
ATOM 7193 C C . LYS B 1 330 ? -2.834 -25.672 -19.406 1 72.5 330 LYS B C 1
ATOM 7195 O O . LYS B 1 330 ? -2.875 -26.703 -20.094 1 72.5 330 LYS B O 1
ATOM 7200 N N . ILE B 1 331 ? -1.788 -25.234 -18.891 1 79.88 331 ILE B N 1
ATOM 7201 C CA . ILE B 1 331 ? -0.543 -25.859 -19.344 1 79.88 331 ILE B CA 1
ATOM 7202 C C . ILE B 1 331 ? -0.26 -27.094 -18.5 1 79.88 331 ILE B C 1
ATOM 7204 O O . ILE B 1 331 ? -0.473 -27.094 -17.281 1 79.88 331 ILE B O 1
ATOM 7208 N N . ASP B 1 332 ? -0.057 -28.203 -19.172 1 82.12 332 ASP B N 1
ATOM 7209 C CA . ASP B 1 332 ? 0.313 -29.438 -18.484 1 82.12 332 ASP B CA 1
ATOM 7210 C C . ASP B 1 332 ? 1.826 -29.641 -18.484 1 82.12 332 ASP B C 1
ATOM 7212 O O . ASP B 1 332 ? 2.557 -28.859 -19.109 1 82.12 332 ASP B O 1
ATOM 7216 N N . ILE B 1 333 ? 2.291 -30.547 -17.859 1 81.44 333 ILE B N 1
ATOM 7217 C CA . ILE B 1 333 ? 3.713 -30.766 -17.625 1 81.44 333 ILE B CA 1
ATOM 7218 C C . ILE B 1 333 ? 4.406 -31.141 -18.922 1 81.44 333 ILE B C 1
ATOM 7220 O O . ILE B 1 333 ? 5.566 -30.797 -19.141 1 81.44 333 ILE B O 1
ATOM 7224 N N . ILE B 1 334 ? 3.717 -31.844 -19.75 1 80.31 334 ILE B N 1
ATOM 7225 C CA . ILE B 1 334 ? 4.301 -32.281 -21.016 1 80.31 334 ILE B CA 1
ATOM 7226 C C . ILE B 1 334 ? 4.555 -31.062 -21.906 1 80.31 334 ILE B C 1
ATOM 7228 O O . ILE B 1 334 ? 5.648 -30.906 -22.453 1 80.31 334 ILE B O 1
ATOM 7232 N N . ARG B 1 335 ? 3.564 -30.281 -21.953 1 81.19 335 ARG B N 1
ATOM 7233 C CA . ARG B 1 335 ? 3.699 -29.062 -22.75 1 81.19 335 ARG B CA 1
ATOM 7234 C C . ARG B 1 335 ? 4.746 -28.125 -22.156 1 81.19 335 ARG B C 1
ATOM 7236 O O . ARG B 1 335 ? 5.473 -27.453 -22.891 1 81.19 335 ARG B O 1
ATOM 7243 N N . ALA B 1 336 ? 4.77 -28.062 -20.922 1 82.81 336 ALA B N 1
ATOM 7244 C CA . ALA B 1 336 ? 5.758 -27.219 -20.25 1 82.81 336 ALA B CA 1
ATOM 7245 C C . ALA B 1 336 ? 7.18 -27.641 -20.625 1 82.81 336 ALA B C 1
ATOM 7247 O O . ALA B 1 336 ? 8.023 -26.797 -20.906 1 82.81 336 ALA B O 1
ATOM 7248 N N . GLU B 1 337 ? 7.43 -28.844 -20.609 1 79.5 337 GLU B N 1
ATOM 7249 C CA . GLU B 1 337 ? 8.75 -29.344 -20.984 1 79.5 337 GLU B CA 1
ATOM 7250 C C . GLU B 1 337 ? 9.078 -29 -22.438 1 79.5 337 GLU B C 1
ATOM 7252 O O . GLU B 1 337 ? 10.211 -28.625 -22.75 1 79.5 337 GLU B O 1
ATOM 7257 N N . LYS B 1 338 ? 8.117 -29.141 -23.25 1 81.25 338 LYS B N 1
ATOM 7258 C CA . LYS B 1 338 ? 8.305 -28.812 -24.656 1 81.25 338 LYS B CA 1
ATOM 7259 C C . LYS B 1 338 ? 8.664 -27.328 -24.812 1 81.25 338 LYS B C 1
ATOM 7261 O O . LYS B 1 338 ? 9.508 -26.984 -25.641 1 81.25 338 LYS B O 1
ATOM 7266 N N . LEU B 1 339 ? 7.992 -26.578 -24.094 1 84.94 339 LEU B N 1
ATOM 7267 C CA . LEU B 1 339 ? 8.234 -25.141 -24.188 1 84.94 339 LEU B CA 1
ATOM 7268 C C . LEU B 1 339 ? 9.648 -24.797 -23.719 1 84.94 339 LEU B C 1
ATOM 7270 O O . LEU B 1 339 ? 10.312 -23.953 -24.328 1 84.94 339 LEU B O 1
ATOM 7274 N N . VAL B 1 340 ? 10.117 -25.438 -22.719 1 83.94 340 VAL B N 1
ATOM 7275 C CA . VAL B 1 340 ? 11.469 -25.188 -22.234 1 83.94 340 VAL B CA 1
ATOM 7276 C C . VAL B 1 340 ? 12.484 -25.641 -23.281 1 83.94 340 VAL B C 1
ATOM 7278 O O . VAL B 1 340 ? 13.453 -24.922 -23.547 1 83.94 340 VAL B O 1
ATOM 7281 N N . ILE B 1 341 ? 12.234 -26.766 -23.875 1 84.62 341 ILE B N 1
ATOM 7282 C CA . ILE B 1 341 ? 13.141 -27.281 -24.891 1 84.62 341 ILE B CA 1
ATOM 7283 C C . ILE B 1 341 ? 13.164 -26.328 -26.094 1 84.62 341 ILE B C 1
ATOM 7285 O O . ILE B 1 341 ? 14.227 -26.094 -26.672 1 84.62 341 ILE B O 1
ATOM 7289 N N . ARG B 1 342 ? 12.047 -25.844 -26.391 1 86.88 342 ARG B N 1
ATOM 7290 C CA . ARG B 1 342 ? 11.969 -24.891 -27.5 1 86.88 342 ARG B CA 1
ATOM 7291 C C . ARG B 1 342 ? 12.789 -23.641 -27.188 1 86.88 342 ARG B C 1
ATOM 7293 O O . ARG B 1 342 ? 13.461 -23.094 -28.078 1 86.88 342 ARG B O 1
ATOM 7300 N N . SER B 1 343 ? 12.664 -23.188 -26.031 1 89.62 343 SER B N 1
ATOM 7301 C CA . SER B 1 343 ? 13.43 -22 -25.656 1 89.62 343 SER B CA 1
ATOM 7302 C C . SER B 1 343 ? 14.93 -22.281 -25.672 1 89.62 343 SER B C 1
ATOM 7304 O O . SER B 1 343 ? 15.719 -21.422 -26.062 1 89.62 343 SER B O 1
ATOM 7306 N N . ILE B 1 344 ? 15.32 -23.438 -2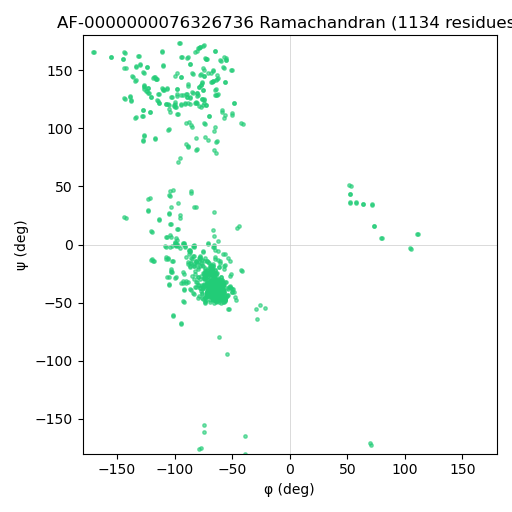5.266 1 89.81 344 ILE B N 1
ATOM 7307 C CA . ILE B 1 344 ? 16.719 -23.828 -25.328 1 89.81 344 ILE B CA 1
ATOM 7308 C C . ILE B 1 344 ? 17.203 -23.812 -26.766 1 89.81 344 ILE B C 1
ATOM 7310 O O . ILE B 1 344 ? 18.281 -23.281 -27.078 1 89.81 344 ILE B O 1
ATOM 7314 N N . THR B 1 345 ? 16.406 -24.297 -27.578 1 92.69 345 THR B N 1
ATOM 7315 C CA . THR B 1 345 ? 16.75 -24.312 -29 1 92.69 345 THR B CA 1
ATOM 7316 C C . THR B 1 345 ? 16.844 -22.891 -29.562 1 92.69 345 THR B C 1
ATOM 7318 O O . THR B 1 345 ? 17.703 -22.594 -30.375 1 92.69 345 TH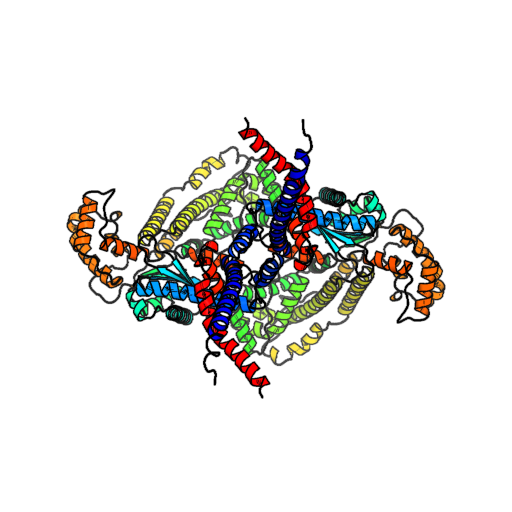R B O 1
ATOM 7321 N N . ALA B 1 346 ? 15.945 -22.109 -29.172 1 93.88 346 ALA B N 1
ATOM 7322 C CA . ALA B 1 346 ? 15.953 -20.719 -29.609 1 93.88 346 ALA B CA 1
ATOM 7323 C C . ALA B 1 346 ? 17.234 -20.016 -29.203 1 93.88 346 ALA B C 1
ATOM 7325 O O . ALA B 1 346 ? 17.828 -19.266 -29.984 1 93.88 346 ALA B O 1
ATOM 7326 N N . PHE B 1 347 ? 17.703 -20.25 -28.047 1 93.88 347 PHE B N 1
ATOM 7327 C CA . PHE B 1 347 ? 18.938 -19.641 -27.578 1 93.88 347 PHE B CA 1
ATOM 7328 C C . PHE B 1 347 ? 20.141 -20.219 -28.297 1 93.88 347 PHE B C 1
ATOM 7330 O O . PHE B 1 347 ? 21.109 -19.516 -28.562 1 93.88 347 PHE B O 1
ATOM 7337 N N . GLN B 1 348 ? 20.047 -21.469 -28.609 1 94 348 GLN B N 1
ATOM 7338 C CA . GLN B 1 348 ? 21.109 -22.094 -29.391 1 94 348 GLN B CA 1
ATOM 7339 C C . GLN B 1 348 ? 21.219 -21.484 -30.781 1 94 348 GLN B C 1
ATOM 7341 O O . GLN B 1 348 ? 22.312 -21.281 -31.312 1 94 348 GLN B O 1
ATOM 7346 N N . MET B 1 349 ? 20.109 -21.125 -31.281 1 93.81 349 MET B N 1
ATOM 7347 C CA . MET B 1 349 ? 20.094 -20.438 -32.562 1 93.81 349 MET B CA 1
ATOM 7348 C C . MET B 1 349 ? 20.641 -19.016 -32.438 1 93.81 349 MET B C 1
ATOM 7350 O O . MET B 1 349 ? 21.312 -18.516 -33.344 1 93.81 349 MET B O 1
ATOM 7354 N N . LEU B 1 350 ? 20.312 -18.422 -31.375 1 93.81 350 LEU B N 1
ATOM 7355 C CA . LEU B 1 350 ? 20.766 -17.047 -31.141 1 93.81 350 LEU B CA 1
ATOM 7356 C C . LEU B 1 350 ? 22.281 -16.984 -30.984 1 93.81 350 LEU B C 1
ATOM 7358 O O . LEU B 1 350 ? 22.891 -15.953 -31.234 1 93.81 350 LEU B O 1
ATOM 7362 N N . ILE B 1 351 ? 22.828 -18.094 -30.547 1 93.5 351 ILE B N 1
ATOM 7363 C CA . ILE B 1 351 ? 24.281 -18.172 -30.453 1 93.5 351 ILE B CA 1
ATOM 7364 C C . ILE B 1 351 ? 24.906 -18.078 -31.859 1 93.5 351 ILE B C 1
ATOM 7366 O O . ILE B 1 351 ? 25.922 -17.422 -32.031 1 93.5 351 ILE B O 1
ATOM 7370 N N . LYS B 1 352 ? 24.203 -18.594 -32.781 1 93.06 352 LYS B N 1
ATOM 7371 C CA . LYS B 1 352 ? 24.75 -18.703 -34.125 1 93.06 352 LYS B CA 1
ATOM 7372 C C . LYS B 1 352 ? 24.328 -17.484 -34.969 1 93.06 352 LYS B C 1
ATOM 7374 O O . LYS B 1 352 ? 25.047 -17.094 -35.906 1 93.06 352 LYS B O 1
ATOM 7379 N N . LYS B 1 353 ? 23.156 -16.984 -34.688 1 93.31 353 LYS B N 1
ATOM 7380 C CA . LYS B 1 353 ? 22.625 -15.898 -35.5 1 93.31 353 LYS B CA 1
ATOM 7381 C C . LYS B 1 353 ? 22.141 -14.742 -34.625 1 93.31 353 LYS B C 1
ATOM 7383 O O . LYS B 1 353 ? 21.781 -14.945 -33.469 1 93.31 353 LYS B O 1
ATOM 7388 N N . LYS B 1 354 ? 22.141 -13.555 -35.25 1 92.69 354 LYS B N 1
ATOM 7389 C CA . LYS B 1 354 ? 21.656 -12.375 -34.531 1 92.69 354 LYS B CA 1
ATOM 7390 C C . LYS B 1 354 ? 20.141 -12.438 -34.344 1 92.69 354 LYS B C 1
ATOM 7392 O O . LYS B 1 354 ? 19.422 -13 -35.188 1 92.69 354 LYS B O 1
ATOM 7397 N N . GLY B 1 355 ? 19.703 -11.914 -33.281 1 92.75 355 GLY B N 1
ATOM 7398 C CA . GLY B 1 355 ? 18.281 -11.859 -33 1 92.75 355 GLY B CA 1
ATOM 7399 C C . GLY B 1 355 ? 17.547 -10.773 -33.781 1 92.75 355 GLY B C 1
ATOM 7400 O O . GLY B 1 355 ? 18.156 -10.094 -34.625 1 92.75 355 GLY B O 1
ATOM 7401 N N . ILE B 1 356 ? 16.328 -10.578 -33.531 1 91.94 356 ILE B N 1
ATOM 7402 C CA . ILE B 1 356 ? 15.461 -9.641 -34.25 1 91.94 356 ILE B CA 1
ATOM 7403 C C . ILE B 1 356 ? 15.914 -8.211 -33.969 1 91.94 356 ILE B C 1
ATOM 7405 O O . ILE B 1 356 ? 16.062 -7.414 -34.906 1 91.94 356 ILE B O 1
ATOM 7409 N N . TYR B 1 357 ? 16.172 -7.855 -32.75 1 93.25 357 TYR B N 1
ATOM 7410 C CA . TYR B 1 357 ? 16.578 -6.5 -32.375 1 93.25 357 TYR B CA 1
ATOM 7411 C C . TYR B 1 357 ? 18.031 -6.242 -32.75 1 93.25 357 TYR B C 1
ATOM 7413 O O . TYR B 1 357 ? 18.391 -5.129 -33.156 1 93.25 357 TYR B O 1
ATOM 7421 N N . GLU B 1 358 ? 18.828 -7.262 -32.594 1 93.5 358 GLU B N 1
ATOM 7422 C CA . GLU B 1 358 ? 20.219 -7.125 -33 1 93.5 358 GLU B CA 1
ATOM 7423 C C . GLU B 1 358 ? 20.344 -6.758 -34.469 1 93.5 358 GLU B C 1
ATOM 7425 O O . GLU B 1 358 ? 21.188 -5.953 -34.875 1 93.5 358 GLU B O 1
ATOM 7430 N N . LYS B 1 359 ? 19.453 -7.242 -35.219 1 92.56 359 LYS B N 1
ATOM 7431 C CA . LYS B 1 359 ? 19.469 -6.973 -36.656 1 92.56 359 LYS B CA 1
ATOM 7432 C C . LYS B 1 359 ? 19.016 -5.547 -36.969 1 92.56 359 LYS B C 1
ATOM 7434 O O . LYS B 1 359 ? 19.406 -4.965 -37.969 1 92.56 359 LYS B O 1
ATOM 7439 N N . LYS B 1 360 ? 18.266 -5.008 -36.094 1 92.81 360 LYS B N 1
ATOM 7440 C CA . LYS B 1 360 ? 17.719 -3.668 -36.312 1 92.81 360 LYS B CA 1
ATOM 7441 C C . LYS B 1 360 ? 18.75 -2.596 -35.969 1 92.81 360 LYS B C 1
ATOM 7443 O O . LYS B 1 360 ? 18.594 -1.435 -36.344 1 92.81 360 LYS B O 1
ATOM 7448 N N . VAL B 1 361 ? 19.797 -2.994 -35.25 1 93.12 361 VAL B N 1
ATOM 7449 C CA . VAL B 1 361 ? 20.766 -2.018 -34.75 1 93.12 361 VAL B CA 1
ATOM 7450 C C . VAL B 1 361 ? 21.406 -1.281 -35.938 1 93.12 361 VAL B C 1
ATOM 7452 O O . VAL B 1 361 ? 21.5 -0.052 -35.906 1 93.12 361 VAL B O 1
ATOM 7455 N N . ASP B 1 362 ? 21.766 -2.012 -36.969 1 88.56 362 ASP B N 1
ATOM 7456 C CA . ASP B 1 362 ? 22.438 -1.41 -38.125 1 88.56 362 ASP B CA 1
ATOM 7457 C C . ASP B 1 362 ? 21.516 -0.425 -38.844 1 88.56 362 ASP B C 1
ATOM 7459 O O . ASP B 1 362 ? 21.938 0.656 -39.25 1 88.56 362 ASP B O 1
ATOM 7463 N N . GLU B 1 363 ? 20.328 -0.776 -38.906 1 89.62 363 GLU B N 1
ATOM 7464 C CA . GLU B 1 363 ? 19.344 0.092 -39.531 1 89.62 363 GLU B CA 1
ATOM 7465 C C . GLU B 1 363 ? 19.047 1.325 -38.688 1 89.62 363 GLU B C 1
ATOM 7467 O O . GLU B 1 363 ? 18.891 2.426 -39.219 1 89.62 363 GLU B O 1
ATOM 7472 N N . LEU B 1 364 ? 19.062 1.172 -37.438 1 89.69 364 LEU B N 1
ATOM 7473 C CA . LEU B 1 364 ? 18.719 2.26 -36.5 1 89.69 364 LEU B CA 1
ATOM 7474 C C . LEU B 1 364 ? 19.828 3.303 -36.469 1 89.69 364 LEU B C 1
ATOM 7476 O O . LEU B 1 364 ? 19.562 4.504 -36.5 1 89.69 364 LEU B O 1
ATOM 7480 N N . ILE B 1 365 ? 21.016 2.816 -36.469 1 88.06 365 ILE B N 1
ATOM 7481 C CA . ILE B 1 365 ? 22.156 3.709 -36.344 1 88.06 365 ILE B CA 1
ATOM 7482 C C . ILE B 1 365 ? 22.25 4.598 -37.562 1 88.06 365 ILE B C 1
ATOM 7484 O O . ILE B 1 365 ? 22.672 5.758 -37.5 1 88.06 365 ILE B O 1
ATOM 7488 N N . THR B 1 366 ? 21.719 4.121 -38.688 1 87.44 366 THR B N 1
ATOM 7489 C CA . THR B 1 366 ? 21.812 4.863 -39.938 1 87.44 366 THR B CA 1
ATOM 7490 C C . THR B 1 366 ? 20.531 5.641 -40.219 1 87.44 366 THR B C 1
ATOM 7492 O O . THR B 1 366 ? 20.438 6.379 -41.188 1 87.44 366 THR B O 1
ATOM 7495 N N . SER B 1 367 ? 19.625 5.527 -39.375 1 86.62 367 SER B N 1
ATOM 7496 C CA . SER B 1 367 ? 18.328 6.18 -39.594 1 86.62 367 SER B CA 1
ATOM 7497 C C . SER B 1 367 ? 18.422 7.672 -39.281 1 86.62 367 SER B C 1
ATOM 7499 O O . SER B 1 367 ? 19.359 8.125 -38.625 1 86.62 367 SER B O 1
ATOM 7501 N N . GLU B 1 368 ? 17.406 8.422 -39.625 1 82.88 368 GLU B N 1
ATOM 7502 C CA . GLU B 1 368 ? 17.344 9.867 -39.469 1 82.88 368 GLU B CA 1
ATOM 7503 C C . GLU B 1 368 ? 17.125 10.25 -38 1 82.88 368 GLU B C 1
ATOM 7505 O O . GLU B 1 368 ? 17.609 11.281 -37.531 1 82.88 368 GLU B O 1
ATOM 7510 N N . THR B 1 369 ? 16.453 9.367 -37.312 1 81.5 369 THR B N 1
ATOM 7511 C CA . THR B 1 369 ? 16.125 9.664 -35.906 1 81.5 369 THR B CA 1
ATOM 7512 C C . THR B 1 369 ? 17.359 9.641 -35.031 1 81.5 369 THR B C 1
ATOM 7514 O O . THR B 1 369 ? 17.406 10.305 -34 1 81.5 369 THR B O 1
ATOM 7517 N N . PHE B 1 370 ? 18.406 8.875 -35.5 1 87 370 PHE B N 1
ATOM 7518 C CA . PHE B 1 370 ? 19.609 8.703 -34.719 1 87 370 PHE B CA 1
ATOM 7519 C C . PHE B 1 370 ? 20.75 9.555 -35.25 1 87 370 PHE B C 1
ATOM 7521 O O . PHE B 1 370 ? 21.906 9.398 -34.844 1 87 370 PHE B O 1
ATOM 7528 N N . LYS B 1 371 ? 20.406 10.375 -36.219 1 84.75 371 LYS B N 1
ATOM 7529 C CA . LYS B 1 371 ? 21.422 11.133 -36.938 1 84.75 371 LYS B CA 1
ATOM 7530 C C . LYS B 1 371 ? 22.234 12.016 -36 1 84.75 371 LYS B C 1
ATOM 7532 O O . LYS B 1 371 ? 23.422 12.25 -36.25 1 84.75 371 LYS B O 1
ATOM 7537 N N . ASN B 1 372 ? 21.547 12.438 -34.938 1 84.31 372 ASN B N 1
ATOM 7538 C CA . ASN B 1 372 ? 22.203 13.375 -34.031 1 84.31 372 ASN B CA 1
ATOM 7539 C C . ASN B 1 372 ? 23.094 12.648 -33.031 1 84.31 372 ASN B C 1
ATOM 7541 O O . ASN B 1 372 ? 23.781 13.289 -32.219 1 84.31 372 ASN B O 1
ATOM 7545 N N . ILE B 1 373 ? 23.109 11.367 -33.094 1 91.94 373 ILE B N 1
ATOM 7546 C CA . ILE B 1 373 ? 23.922 10.602 -32.156 1 91.94 373 ILE B CA 1
ATOM 7547 C C . ILE B 1 373 ? 25.172 10.078 -32.844 1 91.94 373 ILE B C 1
ATOM 7549 O O . ILE B 1 373 ? 25.078 9.305 -33.812 1 91.94 373 ILE B O 1
ATOM 7553 N N . LYS B 1 374 ? 26.328 10.516 -32.469 1 91 374 LYS B N 1
ATOM 7554 C CA . LYS B 1 374 ? 27.578 10.016 -33 1 91 374 LYS B CA 1
ATOM 7555 C C . LYS B 1 374 ? 28.078 8.797 -32.219 1 91 374 LYS B C 1
ATOM 7557 O O . LYS B 1 374 ? 28.625 8.938 -31.125 1 91 374 LYS B O 1
ATOM 7562 N N . PHE B 1 375 ? 27.938 7.68 -32.812 1 92.12 375 PHE B N 1
ATOM 7563 C CA . PHE B 1 375 ? 28.312 6.438 -32.156 1 92.12 375 PHE B CA 1
ATOM 7564 C C . PHE B 1 375 ? 29.828 6.219 -32.25 1 92.12 375 PHE B C 1
ATOM 7566 O O . PHE B 1 375 ? 30.422 6.363 -33.312 1 92.12 375 PHE B O 1
ATOM 7573 N N . VAL B 1 376 ? 30.375 5.98 -31.109 1 90.75 376 VAL B N 1
ATOM 7574 C CA . VAL B 1 376 ? 31.812 5.754 -31.016 1 90.75 376 VAL B CA 1
ATOM 7575 C C . VAL B 1 376 ? 32.094 4.434 -30.297 1 90.75 376 VAL B C 1
ATOM 7577 O O . VAL B 1 376 ? 31.25 3.949 -29.531 1 90.75 376 VAL B O 1
ATOM 7580 N N . GLU B 1 377 ? 33.156 3.822 -30.703 1 87.38 377 GLU B N 1
ATOM 7581 C CA . GLU B 1 377 ? 33.594 2.627 -29.984 1 87.38 377 GLU B CA 1
ATOM 7582 C C . GLU B 1 377 ? 34.469 2.992 -28.781 1 87.38 377 GLU B C 1
ATOM 7584 O O . GLU B 1 377 ? 35.531 3.553 -28.922 1 87.38 377 GLU B O 1
ATOM 7589 N N . ASN B 1 378 ? 33.844 2.924 -27.625 1 79.88 378 ASN B N 1
ATOM 7590 C CA . ASN B 1 378 ? 34.531 3.189 -26.391 1 79.88 378 ASN B CA 1
ATOM 7591 C C . ASN B 1 378 ? 34.969 1.896 -25.688 1 79.88 378 ASN B C 1
ATOM 7593 O O . ASN B 1 378 ? 34.094 1.128 -25.234 1 79.88 378 ASN B O 1
ATOM 7597 N N . HIS B 1 379 ? 36.25 1.662 -25.469 1 79.56 379 HIS B N 1
ATOM 7598 C CA . HIS B 1 379 ? 36.781 0.392 -24.969 1 79.56 379 HIS B CA 1
ATOM 7599 C C . HIS B 1 379 ? 36.781 0.359 -23.453 1 79.56 379 HIS B C 1
ATOM 7601 O O . HIS B 1 379 ? 37.094 -0.678 -22.844 1 79.56 379 HIS B O 1
ATOM 7607 N N . GLN B 1 380 ? 36.469 1.514 -22.859 1 75 380 GLN B N 1
ATOM 7608 C CA . GLN B 1 380 ? 36.344 1.497 -21.406 1 75 380 GLN B CA 1
ATOM 7609 C C . GLN B 1 380 ? 35.156 0.64 -20.969 1 75 380 GLN B C 1
ATOM 7611 O O . GLN B 1 380 ? 35.219 -0.023 -19.922 1 75 380 GLN B O 1
ATOM 7616 N N . PHE B 1 381 ? 34.094 0.681 -21.75 1 78.19 381 PHE B N 1
ATOM 7617 C CA . PHE B 1 381 ? 32.938 -0.152 -21.516 1 78.19 381 PHE B CA 1
ATOM 7618 C C . PHE B 1 381 ? 32.719 -1.118 -22.672 1 78.19 381 PHE B C 1
ATOM 7620 O O . PHE B 1 381 ? 32.062 -0.77 -23.656 1 78.19 381 PHE B O 1
ATOM 7627 N N . VAL B 1 382 ? 33.344 -2.273 -22.453 1 82.06 382 VAL B N 1
ATOM 7628 C CA . VAL B 1 382 ? 33.281 -3.275 -23.516 1 82.06 382 VAL B CA 1
ATOM 7629 C C . VAL B 1 382 ? 31.906 -3.928 -23.531 1 82.06 382 VAL B C 1
ATOM 7631 O O . VAL B 1 382 ? 31.172 -3.873 -22.547 1 82.06 382 VAL B O 1
ATOM 7634 N N . GLY B 1 383 ? 31.531 -4.367 -24.672 1 85.94 383 GLY B N 1
ATOM 7635 C CA . GLY B 1 383 ? 30.234 -5.004 -24.859 1 85.94 383 GLY B CA 1
ATOM 7636 C C . GLY B 1 383 ? 30.094 -6.309 -24.109 1 85.94 383 GLY B C 1
ATOM 7637 O O . GLY B 1 383 ? 31.062 -6.84 -23.578 1 85.94 383 GLY B O 1
ATOM 7638 N N . LEU B 1 384 ? 28.922 -6.836 -23.984 1 89.06 384 LEU B N 1
ATOM 7639 C CA . LEU B 1 384 ? 28.609 -8.102 -23.328 1 89.06 384 LEU B CA 1
ATOM 7640 C C . LEU B 1 384 ? 29.25 -9.273 -24.062 1 89.06 384 LEU B C 1
ATOM 7642 O O . LEU B 1 384 ? 29.312 -9.281 -25.297 1 89.06 384 LEU B O 1
ATOM 7646 N N . PRO B 1 385 ? 29.875 -10.18 -23.344 1 91.44 385 PRO B N 1
ATOM 7647 C CA . PRO B 1 385 ? 30.312 -11.414 -23.984 1 91.44 385 PRO B CA 1
ATOM 7648 C C . PRO B 1 385 ? 29.156 -12.266 -24.5 1 91.44 385 PRO B C 1
ATOM 7650 O O . PRO B 1 385 ? 28.688 -13.156 -23.781 1 91.44 385 PRO B O 1
ATOM 7653 N N . ARG B 1 386 ? 28.781 -12.016 -25.656 1 92.31 386 ARG B N 1
ATOM 7654 C CA . ARG B 1 386 ? 27.578 -12.531 -26.281 1 92.31 386 ARG B CA 1
ATOM 7655 C C . ARG B 1 386 ? 27.516 -14.055 -26.172 1 92.31 386 ARG B C 1
ATOM 7657 O O . ARG B 1 386 ? 26.547 -14.602 -25.641 1 92.31 386 ARG B O 1
ATOM 7664 N N . GLU B 1 387 ? 28.5 -14.781 -26.625 1 92.38 387 GLU B N 1
ATOM 7665 C CA . GLU B 1 387 ? 28.5 -16.234 -26.672 1 92.38 387 GLU B CA 1
ATOM 7666 C C . GLU B 1 387 ? 28.5 -16.844 -25.281 1 92.38 387 GLU B C 1
ATOM 7668 O O . GLU B 1 387 ? 27.75 -17.766 -25 1 92.38 387 GLU B O 1
ATOM 7673 N N . ARG B 1 388 ? 29.297 -16.25 -24.531 1 91.75 388 ARG B N 1
ATOM 7674 C CA . ARG B 1 388 ? 29.375 -16.75 -23.172 1 91.75 388 ARG B CA 1
ATOM 7675 C C . ARG B 1 388 ? 28.062 -16.562 -22.438 1 91.75 388 ARG B C 1
ATOM 7677 O O . ARG B 1 388 ? 27.609 -17.438 -21.688 1 91.75 388 ARG B O 1
ATOM 7684 N N . LEU B 1 389 ? 27.5 -15.43 -22.625 1 92.12 389 LEU B N 1
ATOM 7685 C CA . LEU B 1 389 ? 26.219 -15.117 -21.969 1 92.12 389 LEU B CA 1
ATOM 7686 C C . LEU B 1 389 ? 25.141 -16.094 -22.406 1 92.12 389 LEU B C 1
ATOM 7688 O O . LEU B 1 389 ? 24.438 -16.656 -21.578 1 92.12 389 LEU B O 1
ATOM 7692 N N . LEU B 1 390 ? 25.047 -16.375 -23.656 1 93.81 390 LEU B N 1
ATOM 7693 C CA . LEU B 1 390 ? 24 -17.234 -24.203 1 93.81 390 LEU B CA 1
ATOM 7694 C C . LEU B 1 390 ? 24.25 -18.688 -23.812 1 93.81 390 LEU B C 1
ATOM 7696 O O . LEU B 1 390 ? 23.312 -19.422 -23.516 1 93.81 390 LEU B O 1
ATOM 7700 N N . GLU B 1 391 ? 25.453 -19.078 -23.75 1 93.38 391 GLU B N 1
ATOM 7701 C CA . GLU B 1 391 ? 25.781 -20.438 -23.312 1 93.38 391 GLU B CA 1
ATOM 7702 C C . GLU B 1 391 ? 25.422 -20.656 -21.859 1 93.38 391 GLU B C 1
ATOM 7704 O O . GLU B 1 391 ? 24.922 -21.734 -21.484 1 93.38 391 GLU B O 1
ATOM 7709 N N . ASN B 1 392 ? 25.703 -19.641 -21.141 1 90.44 392 ASN B N 1
ATOM 7710 C CA . ASN B 1 392 ? 25.344 -19.734 -19.719 1 90.44 392 ASN B CA 1
ATOM 7711 C C . ASN B 1 392 ? 23.828 -19.875 -19.547 1 90.44 392 ASN B C 1
ATOM 7713 O O . ASN B 1 392 ? 23.375 -20.641 -18.688 1 90.44 392 ASN B O 1
ATOM 7717 N N . ILE B 1 393 ? 23.078 -19.188 -20.344 1 89.69 393 ILE B N 1
ATOM 7718 C CA . ILE B 1 393 ? 21.625 -19.25 -20.25 1 89.69 393 ILE B CA 1
ATOM 7719 C 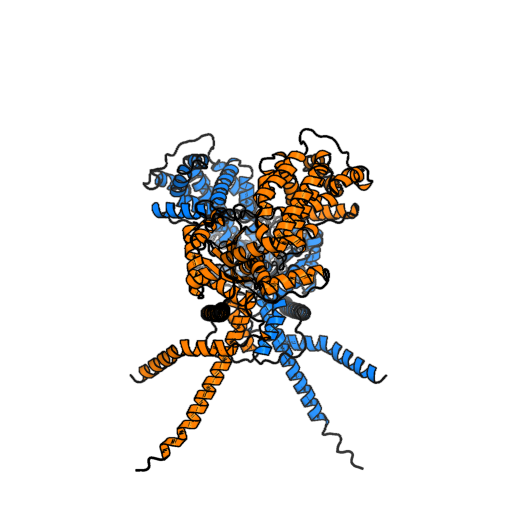C . ILE B 1 393 ? 21.141 -20.641 -20.641 1 89.69 393 ILE B C 1
ATOM 7721 O O . ILE B 1 393 ? 20.312 -21.234 -19.938 1 89.69 393 ILE B O 1
ATOM 7725 N N . VAL B 1 394 ? 21.719 -21.172 -21.641 1 90.62 394 VAL B N 1
ATOM 7726 C CA . VAL B 1 394 ? 21.344 -22.5 -22.109 1 90.62 394 VAL B CA 1
ATOM 7727 C C . VAL B 1 394 ? 21.672 -23.547 -21.047 1 90.62 394 VAL B C 1
ATOM 7729 O O . VAL B 1 394 ? 20.859 -24.406 -20.734 1 90.62 394 VAL B O 1
ATOM 7732 N N . THR B 1 395 ? 22.812 -23.438 -20.5 1 88.06 395 THR B N 1
ATOM 7733 C CA . THR B 1 395 ? 23.266 -24.375 -19.484 1 88.06 395 THR B CA 1
ATOM 7734 C C . THR B 1 395 ? 22.359 -24.328 -18.25 1 88.06 395 THR B C 1
ATOM 7736 O O . THR B 1 395 ? 21.969 -25.359 -17.719 1 88.06 395 THR B O 1
ATOM 7739 N N . ASN B 1 396 ? 22.031 -23.156 -17.906 1 83.5 396 ASN B N 1
ATOM 7740 C CA . ASN B 1 396 ? 21.188 -23 -16.719 1 83.5 396 ASN B CA 1
ATOM 7741 C C . ASN B 1 396 ? 19.75 -23.453 -16.984 1 83.5 396 ASN B C 1
ATOM 7743 O O . ASN B 1 396 ? 19.094 -23.984 -16.094 1 83.5 396 ASN B O 1
ATOM 7747 N N . LEU B 1 397 ? 19.281 -23.297 -18.156 1 82.81 397 LEU B N 1
ATOM 7748 C CA . LEU B 1 397 ? 17.953 -23.766 -18.5 1 82.81 397 LEU B CA 1
ATOM 7749 C C . LEU B 1 397 ? 17.906 -25.297 -18.531 1 82.81 397 LEU B C 1
ATOM 7751 O O . LEU B 1 397 ? 16.922 -25.906 -18.109 1 82.81 397 LEU B O 1
ATOM 7755 N N . GLN B 1 398 ? 18.953 -25.812 -18.906 1 80.44 398 GLN B N 1
ATOM 7756 C CA . GLN B 1 398 ? 19.031 -27.266 -18.984 1 80.44 398 GLN B CA 1
ATOM 7757 C C . GLN B 1 398 ? 19.047 -27.891 -17.594 1 80.44 398 GLN B C 1
ATOM 7759 O O . GLN B 1 398 ? 18.484 -28.969 -17.391 1 80.44 398 GLN B O 1
ATOM 7764 N N . LYS B 1 399 ? 19.672 -27.156 -16.734 1 71.88 399 LYS B N 1
ATOM 7765 C CA . LYS B 1 399 ? 19.75 -27.656 -15.367 1 71.88 399 LYS B CA 1
ATOM 7766 C C . LYS B 1 399 ? 18.375 -27.656 -14.711 1 71.88 399 LYS B C 1
ATOM 7768 O O . LYS B 1 399 ? 18.141 -28.406 -13.75 1 71.88 399 LYS B O 1
ATOM 7773 N N . ARG B 1 400 ? 17.594 -26.891 -15.219 1 65.38 400 ARG B N 1
ATOM 7774 C CA . ARG B 1 400 ? 16.312 -26.734 -14.555 1 65.38 400 ARG B CA 1
ATOM 7775 C C . ARG B 1 400 ? 15.242 -27.625 -15.195 1 65.38 400 ARG B C 1
ATOM 7777 O O . ARG B 1 400 ? 14.094 -27.641 -14.75 1 65.38 400 ARG B O 1
ATOM 7784 N N . LEU B 1 401 ? 15.695 -28.328 -16.219 1 62.5 401 LEU B N 1
ATOM 7785 C CA . LEU B 1 401 ? 14.805 -29.312 -16.797 1 62.5 401 LEU B CA 1
ATOM 7786 C C . LEU B 1 401 ? 14.469 -30.406 -15.773 1 62.5 401 LEU B C 1
ATOM 7788 O O . LEU B 1 401 ? 15.203 -30.594 -14.797 1 62.5 401 LEU B O 1
ATOM 7792 N N . MET B 1 402 ? 13.25 -30.922 -15.828 1 59.34 402 MET B N 1
ATOM 7793 C CA . MET B 1 402 ? 12.641 -31.891 -14.922 1 59.34 402 MET B CA 1
ATOM 7794 C C . MET B 1 402 ? 13.633 -32.969 -14.539 1 59.34 402 MET B C 1
ATOM 7796 O O . MET B 1 402 ? 14.281 -33.562 -15.406 1 59.34 402 MET B O 1
ATOM 7800 N N . ASP B 1 403 ? 14.203 -32.875 -13.211 1 56.91 403 ASP B N 1
ATOM 7801 C CA . ASP B 1 403 ? 15.031 -33.938 -12.688 1 56.91 403 ASP B CA 1
ATOM 7802 C C . ASP B 1 403 ? 14.18 -35 -11.984 1 56.91 403 ASP B C 1
ATOM 7804 O O . ASP B 1 403 ? 13.641 -34.75 -10.898 1 56.91 403 ASP B O 1
ATOM 7808 N N . CYS B 1 404 ? 13.594 -36 -12.664 1 56 404 CYS B N 1
ATOM 7809 C CA . CYS B 1 404 ? 12.867 -37.094 -12.039 1 56 404 CYS B CA 1
ATOM 7810 C C . CYS B 1 404 ? 13.82 -38.188 -11.57 1 56 404 CYS B C 1
ATOM 7812 O O . CYS B 1 404 ? 13.484 -39.375 -11.594 1 56 404 CYS B O 1
ATOM 7814 N N . GLU B 1 405 ? 15.008 -37.719 -11.188 1 57.59 405 GLU B N 1
ATOM 7815 C CA . GLU B 1 405 ? 15.992 -38.719 -10.797 1 57.59 405 GLU B CA 1
ATOM 7816 C C . GLU B 1 405 ? 15.523 -39.531 -9.594 1 57.59 405 GLU B C 1
ATOM 7818 O O . GLU B 1 405 ? 15.859 -40.688 -9.453 1 57.59 405 GLU B O 1
ATOM 7823 N N . HIS B 1 406 ? 14.688 -38.844 -8.742 1 56.34 406 HIS B N 1
ATOM 7824 C CA . HIS B 1 406 ? 14.266 -39.5 -7.52 1 56.34 406 HIS B CA 1
ATOM 7825 C C . HIS B 1 406 ? 13.266 -40.625 -7.82 1 56.34 406 HIS B C 1
ATOM 7827 O O . HIS B 1 406 ? 12.992 -41.469 -6.961 1 56.34 406 HIS B O 1
ATOM 7833 N N . LEU B 1 407 ? 12.547 -40.5 -8.875 1 55.56 407 LEU B N 1
ATOM 7834 C CA . LEU B 1 407 ? 11.594 -41.562 -9.242 1 55.56 407 LEU B CA 1
ATOM 7835 C C . LEU B 1 407 ? 12.32 -42.844 -9.617 1 55.56 407 LEU B C 1
ATOM 7837 O O . LEU B 1 407 ? 11.688 -43.875 -9.867 1 55.56 407 LEU B O 1
ATOM 7841 N N . LYS B 1 408 ? 13.672 -42.844 -9.57 1 53.09 408 LYS B N 1
ATOM 7842 C CA . LYS B 1 408 ? 14.438 -44.062 -9.844 1 53.09 408 LYS B CA 1
ATOM 7843 C C . LYS B 1 408 ? 14.18 -45.125 -8.781 1 53.09 408 LYS B C 1
ATOM 7845 O O . LYS B 1 408 ? 14.797 -45.125 -7.715 1 53.09 408 LYS B O 1
ATOM 7850 N N . GLY B 1 409 ? 13.109 -45.188 -8.156 1 42.62 409 GLY B N 1
ATOM 7851 C CA . GLY B 1 409 ? 13.008 -46.312 -7.266 1 42.62 409 GLY B CA 1
ATOM 7852 C C . GLY B 1 409 ? 13.617 -47.594 -7.84 1 42.62 409 GLY B C 1
ATOM 7853 O O . GLY B 1 409 ? 14.078 -47.594 -8.984 1 42.62 409 GLY B O 1
ATOM 7854 N N . SER B 1 410 ? 13.477 -48.75 -6.855 1 38.09 410 SER B N 1
ATOM 7855 C CA . SER B 1 410 ? 13.961 -50.125 -6.922 1 38.09 410 SER B CA 1
ATOM 7856 C C . SER B 1 410 ? 13.625 -50.781 -8.258 1 38.09 410 SER B C 1
ATOM 7858 O O . SER B 1 410 ? 13.898 -51.969 -8.477 1 38.09 410 SER B O 1
ATOM 7860 N N . CYS B 1 411 ? 12.461 -50.594 -8.812 1 34.75 411 CYS B N 1
ATOM 7861 C CA . CYS B 1 411 ? 12.234 -51.594 -9.867 1 34.75 411 CYS B CA 1
ATOM 7862 C C . CYS B 1 411 ? 13.234 -51.406 -11 1 34.75 411 CYS B C 1
ATOM 7864 O O . CYS B 1 411 ? 13.328 -50.344 -11.594 1 34.75 411 CYS B O 1
ATOM 7866 N N . SER B 1 412 ? 14.289 -52.188 -11.102 1 36.97 412 SER B N 1
ATOM 7867 C CA . SER B 1 412 ? 15.453 -52.562 -11.906 1 36.97 412 SER B CA 1
ATOM 7868 C C . SER B 1 412 ? 15.211 -52.25 -13.383 1 36.97 412 SER B C 1
ATOM 7870 O O . SER B 1 412 ? 16.156 -52 -14.133 1 36.97 412 SER B O 1
ATOM 7872 N N . GLN B 1 413 ? 14.141 -52.688 -13.969 1 38.22 413 GLN B N 1
ATOM 7873 C CA . GLN B 1 413 ? 14.133 -52.938 -15.406 1 38.22 413 GLN B CA 1
ATOM 7874 C C . GLN B 1 413 ? 14.07 -51.625 -16.172 1 38.22 413 GLN B C 1
ATOM 7876 O O . GLN B 1 413 ? 14.273 -51.594 -17.391 1 38.22 413 GLN B O 1
ATOM 7881 N N . PHE B 1 414 ? 13.305 -50.562 -15.703 1 40.66 414 PHE B N 1
ATOM 7882 C CA . PHE B 1 414 ? 13.172 -49.438 -16.594 1 40.66 414 PHE B CA 1
ATOM 7883 C C . PHE B 1 414 ? 14.188 -48.344 -16.25 1 40.66 414 PHE B C 1
ATOM 7885 O O . PHE B 1 414 ? 13.977 -47.562 -15.336 1 40.66 414 PHE B O 1
ATOM 7892 N N . HIS B 1 415 ? 15.422 -48.531 -16.484 1 41.81 415 HIS B N 1
ATOM 7893 C CA . HIS B 1 415 ? 16.688 -47.812 -16.359 1 41.81 415 HIS B CA 1
ATOM 7894 C C . HIS B 1 415 ? 16.484 -46.312 -16.484 1 41.81 415 HIS B C 1
ATOM 7896 O O . HIS B 1 415 ? 17.156 -45.531 -15.797 1 41.81 415 HIS B O 1
ATOM 7902 N N . ASP B 1 416 ? 15.859 -45.719 -17.578 1 45.19 416 ASP B N 1
ATOM 7903 C CA . ASP B 1 416 ? 16.031 -44.344 -17.984 1 45.19 416 ASP B CA 1
ATOM 7904 C C . ASP B 1 416 ? 14.828 -43.5 -17.578 1 45.19 416 ASP B C 1
ATOM 7906 O O . ASP B 1 416 ? 14.336 -42.688 -18.359 1 45.19 416 ASP B O 1
ATOM 7910 N N . ARG B 1 417 ? 14.164 -43.75 -16.531 1 48.5 417 ARG B N 1
ATOM 7911 C CA . ARG B 1 417 ? 13.008 -42.969 -16.062 1 48.5 417 ARG B CA 1
ATOM 7912 C C . ARG B 1 417 ? 13.383 -41.531 -15.734 1 48.5 417 ARG B C 1
ATOM 7914 O O . ARG B 1 417 ? 12.609 -40.812 -15.094 1 48.5 417 ARG B O 1
ATOM 7921 N N . SER B 1 418 ? 14.562 -41.219 -15.961 1 50.56 418 SER B N 1
ATOM 7922 C CA . SER B 1 418 ? 15.07 -39.906 -15.562 1 50.56 418 SER B CA 1
ATOM 7923 C C . SER B 1 418 ? 14.32 -38.781 -16.281 1 50.56 418 SER B C 1
ATOM 7925 O O . SER B 1 418 ? 14.461 -37.625 -15.922 1 50.56 418 SER B O 1
ATOM 7927 N N . LYS B 1 419 ? 13.492 -39.156 -17.391 1 56.97 419 LYS B N 1
ATOM 7928 C CA . LYS B 1 419 ? 12.906 -38.094 -18.172 1 56.97 419 LYS B CA 1
ATOM 7929 C C . LYS B 1 419 ? 11.391 -38.25 -18.297 1 56.97 419 LYS B C 1
ATOM 7931 O O . LYS B 1 419 ? 10.875 -39.375 -18.172 1 56.97 419 LYS B O 1
ATOM 7936 N N . LEU B 1 420 ? 10.602 -37.219 -18.109 1 61.03 420 LEU B N 1
ATOM 7937 C CA . LEU B 1 420 ? 9.156 -37.188 -18.297 1 61.03 420 LEU B CA 1
ATOM 7938 C C . LEU B 1 420 ? 8.758 -37.844 -19.609 1 61.03 420 LEU B C 1
ATOM 7940 O O . LEU B 1 420 ? 7.574 -37.938 -19.938 1 61.03 420 LEU B O 1
ATOM 7944 N N . GLN B 1 421 ? 9.68 -38.562 -20.203 1 67.06 421 GLN B N 1
ATOM 7945 C CA . GLN B 1 421 ? 9.445 -39.125 -21.531 1 67.06 421 GLN B CA 1
ATOM 7946 C C . GLN B 1 421 ? 8.484 -40.312 -21.453 1 67.06 421 GLN B C 1
ATOM 7948 O O . GLN B 1 421 ? 7.855 -40.656 -22.453 1 67.06 421 GLN B O 1
ATOM 7953 N N . PHE B 1 422 ? 8.367 -40.719 -20.141 1 68.5 422 PHE B N 1
ATOM 7954 C CA . PHE B 1 422 ? 7.496 -41.875 -20.016 1 68.5 422 PHE B CA 1
ATOM 7955 C C . PHE B 1 422 ? 6.031 -41.469 -20.172 1 68.5 422 PHE B C 1
ATOM 7957 O O . PHE B 1 422 ? 5.168 -42.344 -20.375 1 68.5 422 PHE B O 1
ATOM 7964 N N . LEU B 1 423 ? 5.746 -40.219 -20.266 1 78.81 423 LEU B N 1
ATOM 7965 C CA . LEU B 1 423 ? 4.363 -39.781 -20.453 1 78.81 423 LEU B CA 1
ATOM 7966 C C . LEU B 1 423 ? 4.07 -39.5 -21.922 1 78.81 423 LEU B C 1
ATOM 7968 O O . LEU B 1 423 ? 2.934 -39.188 -22.281 1 78.81 423 LEU B O 1
ATOM 7972 N N . ASN B 1 424 ? 5.004 -39.688 -22.734 1 76.12 424 ASN B N 1
ATOM 7973 C CA . ASN B 1 424 ? 4.887 -39.312 -24.125 1 76.12 424 ASN B CA 1
ATOM 7974 C C . ASN B 1 424 ? 3.902 -40.219 -24.875 1 76.12 424 ASN B C 1
ATOM 7976 O O . ASN B 1 424 ? 3.385 -39.844 -25.922 1 76.12 424 ASN B O 1
ATOM 7980 N N . PHE B 1 425 ? 3.688 -41.344 -24.297 1 79.12 425 PHE B N 1
ATOM 7981 C CA . PHE B 1 425 ? 2.795 -42.281 -24.969 1 79.12 425 PHE B CA 1
ATOM 7982 C C . PHE B 1 425 ? 1.366 -41.75 -25 1 79.12 425 PHE B C 1
ATOM 7984 O O . PHE B 1 425 ? 0.55 -42.188 -25.812 1 79.12 425 PHE B O 1
ATOM 7991 N N . LEU B 1 426 ? 1.104 -40.812 -24.156 1 84.44 426 LEU B N 1
ATOM 7992 C CA . LEU B 1 426 ? -0.241 -40.25 -24.109 1 84.44 426 LEU B CA 1
ATOM 7993 C C . LEU B 1 426 ? -0.396 -39.125 -25.109 1 84.44 426 LEU B C 1
ATOM 7995 O O . LEU B 1 426 ? -1.506 -38.625 -25.328 1 84.44 426 LEU B O 1
ATOM 7999 N N . GLU B 1 427 ? 0.701 -38.75 -25.766 1 81.62 427 GLU B N 1
ATOM 8000 C CA . GLU B 1 427 ? 0.688 -37.625 -26.688 1 81.62 427 GLU B CA 1
ATOM 8001 C C . GLU B 1 427 ? 1.119 -38.062 -28.094 1 81.62 427 GLU B C 1
ATOM 8003 O O . GLU B 1 427 ? 2.311 -38.219 -28.359 1 81.62 427 GLU B O 1
ATOM 8008 N N . PRO B 1 428 ? 0.198 -37.969 -28.906 1 77.75 428 PRO B N 1
ATOM 8009 C CA . PRO B 1 428 ? 0.49 -38.469 -30.25 1 77.75 428 PRO B CA 1
ATOM 8010 C C . PRO B 1 428 ? 1.567 -37.625 -30.953 1 77.75 428 PRO B C 1
ATOM 8012 O O . PRO B 1 428 ? 2.273 -38.156 -31.828 1 77.75 428 PRO B O 1
ATOM 8015 N N . ASP B 1 429 ? 1.723 -36.438 -30.625 1 73.12 429 ASP B N 1
ATOM 8016 C CA . ASP B 1 429 ? 2.695 -35.562 -31.281 1 73.12 429 ASP B CA 1
ATOM 8017 C C . ASP B 1 429 ? 4.117 -36.094 -31.094 1 73.12 429 ASP B C 1
ATOM 8019 O O . ASP B 1 429 ? 5.008 -35.781 -31.891 1 73.12 429 ASP B O 1
ATOM 8023 N N . TYR B 1 430 ? 4.289 -36.938 -30.125 1 72.5 430 TYR B N 1
ATOM 8024 C CA . TYR B 1 430 ? 5.625 -37.438 -29.828 1 72.5 430 TYR B CA 1
ATOM 8025 C C . TYR B 1 430 ? 5.836 -38.844 -30.438 1 72.5 430 TYR B C 1
ATOM 8027 O O . TYR B 1 430 ? 6.922 -39.406 -30.328 1 72.5 430 TYR B O 1
ATOM 8035 N N . TRP B 1 431 ? 4.734 -39.219 -31.094 1 72.81 431 TRP B N 1
ATOM 8036 C CA . TRP B 1 431 ? 4.824 -40.594 -31.641 1 72.81 431 TRP B CA 1
ATOM 8037 C C . TRP B 1 431 ? 5.578 -40.594 -32.969 1 72.81 431 TRP B C 1
ATOM 8039 O O . TRP B 1 431 ? 5.449 -39.656 -33.75 1 72.81 431 TRP B O 1
ATOM 8049 N N . ASN B 1 432 ? 6.598 -41.312 -33 1 63.09 432 ASN B N 1
ATOM 8050 C CA . ASN B 1 432 ? 7.129 -41.594 -34.344 1 63.09 432 ASN B CA 1
ATOM 8051 C C . ASN B 1 432 ? 6.254 -42.594 -35.094 1 63.09 432 ASN B C 1
ATOM 8053 O O . ASN B 1 432 ? 6.277 -43.781 -34.812 1 63.09 432 ASN B O 1
ATOM 8057 N N . VAL B 1 433 ? 5.34 -42.094 -35.844 1 56.53 433 VAL B N 1
ATOM 8058 C CA . VAL B 1 433 ? 4.316 -42.875 -36.531 1 56.53 433 VAL B CA 1
ATOM 8059 C C . VAL B 1 433 ? 4.965 -44.062 -37.25 1 56.53 433 VAL B C 1
ATOM 8061 O O . VAL B 1 433 ? 4.383 -45.156 -37.312 1 56.53 433 VAL B O 1
ATOM 8064 N N . LYS B 1 434 ? 6.117 -43.781 -37.969 1 55.47 434 LYS B N 1
ATOM 8065 C CA . LYS B 1 434 ? 6.75 -44.875 -38.688 1 55.47 434 LYS B CA 1
ATOM 8066 C C . LYS B 1 434 ? 7.047 -46.031 -37.75 1 55.47 434 LYS B C 1
ATOM 8068 O O . LYS B 1 434 ? 7.012 -47.188 -38.188 1 55.47 434 LYS B O 1
ATOM 8073 N N . GLU B 1 435 ? 7.406 -45.719 -36.656 1 51.19 435 GLU B N 1
ATOM 8074 C CA . GLU B 1 435 ? 7.711 -46.75 -35.688 1 51.19 435 GLU B CA 1
ATOM 8075 C C . GLU B 1 435 ? 6.453 -47.219 -34.938 1 51.19 435 GLU B C 1
ATOM 8077 O O . GLU B 1 435 ? 6.5 -48.125 -34.125 1 51.19 435 GLU B O 1
ATOM 8082 N N . VAL B 1 436 ? 5.422 -46.562 -35.062 1 49.62 436 VAL B N 1
ATOM 8083 C CA . VAL B 1 436 ? 4.234 -46.75 -34.219 1 49.62 436 VAL B CA 1
ATOM 8084 C C . VAL B 1 436 ? 3.586 -48.094 -34.562 1 49.62 436 VAL B C 1
ATOM 8086 O O . VAL B 1 436 ? 2.781 -48.625 -33.781 1 49.62 436 VAL B O 1
ATOM 8089 N N . LEU B 1 437 ? 3.773 -48.594 -35.75 1 47.22 437 LEU B N 1
ATOM 8090 C CA . LEU B 1 437 ? 3.207 -49.938 -35.812 1 47.22 437 LEU B CA 1
ATOM 8091 C C . LEU B 1 437 ? 3.693 -50.781 -34.625 1 47.22 437 LEU B C 1
ATOM 8093 O O . LEU B 1 437 ? 2.943 -51.594 -34.094 1 47.22 437 LEU B O 1
ATOM 8097 N N . VAL B 1 438 ? 4.977 -50.688 -34.219 1 44.38 438 VAL B N 1
ATOM 8098 C CA . VAL B 1 438 ? 5.754 -51.375 -33.219 1 44.38 438 VAL B CA 1
ATOM 8099 C C . VAL B 1 438 ? 5.516 -50.75 -31.844 1 44.38 438 VAL B C 1
ATOM 8101 O O . VAL B 1 438 ? 6.082 -51.188 -30.844 1 44.38 438 VAL B O 1
ATOM 8104 N N . PRO B 1 439 ? 5.133 -49.531 -31.656 1 51.31 439 PRO B N 1
ATOM 8105 C CA . PRO B 1 439 ? 4.965 -48.75 -30.438 1 51.31 439 PRO B CA 1
ATOM 8106 C C . PRO B 1 439 ? 4.074 -49.438 -29.406 1 51.31 439 PRO B C 1
ATOM 8108 O O . PRO B 1 439 ? 4.16 -49.156 -28.203 1 51.31 439 PRO B O 1
ATOM 8111 N N . TRP B 1 440 ? 3.371 -50.562 -29.922 1 58.16 440 TRP B N 1
ATOM 8112 C CA . TRP B 1 440 ? 2.332 -51.125 -29.062 1 58.16 440 TRP B CA 1
ATOM 8113 C C . TRP B 1 440 ? 2.939 -51.781 -27.828 1 58.16 440 TRP B C 1
ATOM 8115 O O . TRP B 1 440 ? 2.449 -51.594 -26.719 1 58.16 440 TRP B O 1
ATOM 8125 N N . LYS B 1 441 ? 3.957 -52.5 -28.156 1 59.91 441 LYS B N 1
ATOM 8126 C CA . LYS B 1 441 ? 4.492 -53.25 -27.031 1 59.91 441 LYS B CA 1
ATOM 8127 C C . LYS B 1 441 ? 5.203 -52.312 -26.047 1 59.91 441 LYS B C 1
ATOM 8129 O O . LYS B 1 441 ? 5.062 -52.469 -24.828 1 59.91 441 LYS B O 1
ATOM 8134 N N . ALA B 1 442 ? 5.918 -51.406 -26.641 1 64.5 442 ALA B N 1
ATOM 8135 C CA . ALA B 1 442 ? 6.633 -50.469 -25.781 1 64.5 442 ALA B CA 1
ATOM 8136 C C . ALA B 1 442 ? 5.66 -49.625 -24.984 1 64.5 442 ALA B C 1
ATOM 8138 O O . ALA B 1 442 ? 5.898 -49.312 -23.797 1 64.5 442 ALA B O 1
ATOM 8139 N N . ALA B 1 443 ? 4.637 -49.375 -25.641 1 72.25 443 ALA B N 1
ATOM 8140 C CA . ALA B 1 443 ? 3.631 -48.562 -24.984 1 72.25 443 ALA B CA 1
ATOM 8141 C C . ALA B 1 443 ? 2.934 -49.344 -23.859 1 72.25 443 ALA B C 1
ATOM 8143 O O . ALA B 1 443 ? 2.607 -48.781 -22.812 1 72.25 443 ALA B O 1
ATOM 8144 N N . GLU B 1 444 ? 2.795 -50.594 -24.141 1 75.31 444 GLU B N 1
ATOM 8145 C CA . GLU B 1 444 ? 2.131 -51.406 -23.141 1 75.31 444 GLU B CA 1
ATOM 8146 C C . GLU B 1 444 ? 2.977 -51.531 -21.875 1 75.31 444 GLU B C 1
ATOM 8148 O O . GLU B 1 444 ? 2.438 -51.625 -20.766 1 75.31 444 GLU B O 1
ATOM 8153 N N . GLU B 1 445 ? 4.254 -51.5 -22.094 1 76.19 445 GLU B N 1
ATOM 8154 C CA . GLU B 1 445 ? 5.133 -51.5 -20.922 1 76.19 445 GLU B CA 1
ATOM 8155 C C . GLU B 1 445 ? 5.012 -50.188 -20.156 1 76.19 445 GLU B C 1
ATOM 8157 O O . GLU B 1 445 ? 5.074 -50.156 -18.922 1 76.19 445 GLU B O 1
ATOM 8162 N N . GLN B 1 446 ? 4.809 -49.188 -20.875 1 80.38 446 GLN B N 1
ATOM 8163 C CA . GLN B 1 446 ? 4.688 -47.875 -20.25 1 80.38 446 GLN B CA 1
ATOM 8164 C C . GLN B 1 446 ? 3.385 -47.75 -19.469 1 80.38 446 GLN B C 1
ATOM 8166 O O . GLN B 1 446 ? 3.297 -46.969 -18.516 1 80.38 446 GLN B O 1
ATOM 8171 N N . LEU B 1 447 ? 2.398 -48.562 -19.906 1 84.69 447 LEU B N 1
ATOM 8172 C CA . LEU B 1 447 ? 1.13 -48.562 -19.188 1 84.69 447 LEU B CA 1
ATOM 8173 C C . LEU B 1 447 ? 1.312 -49.094 -17.766 1 84.69 447 LEU B C 1
ATOM 8175 O O . LEU B 1 447 ? 0.684 -48.594 -16.828 1 84.69 447 LEU B O 1
ATOM 8179 N N . LEU B 1 448 ? 2.207 -50 -17.641 1 82.5 448 LEU B N 1
ATOM 8180 C CA . LEU B 1 448 ? 2.48 -50.562 -16.328 1 82.5 448 LEU B CA 1
ATOM 8181 C C . LEU B 1 448 ? 3.195 -49.562 -15.43 1 82.5 448 LEU B C 1
ATOM 8183 O O . LEU B 1 448 ? 2.904 -49.469 -14.234 1 82.5 448 LEU B O 1
ATOM 8187 N N . VAL B 1 449 ? 4.059 -48.906 -16.047 1 81.81 449 VAL B N 1
ATOM 8188 C CA . VAL B 1 449 ? 4.793 -47.875 -15.297 1 81.81 449 VAL B CA 1
ATOM 8189 C C . VAL B 1 449 ? 3.826 -46.812 -14.82 1 81.81 449 VAL B C 1
ATOM 8191 O O . VAL B 1 449 ? 3.92 -46.344 -13.68 1 81.81 449 VAL B O 1
ATOM 8194 N N . PHE B 1 450 ? 2.938 -46.438 -15.672 1 87.75 450 PHE B N 1
ATOM 8195 C CA . PHE B 1 450 ? 1.931 -45.438 -15.336 1 87.75 450 PHE B CA 1
ATOM 8196 C C . PHE B 1 450 ? 1.085 -45.875 -14.156 1 87.75 450 PHE B C 1
ATOM 8198 O O . PHE B 1 450 ? 0.801 -45.094 -13.25 1 87.75 450 PHE B O 1
ATOM 8205 N N . ASN B 1 451 ? 0.69 -47.094 -14.211 1 87.38 451 ASN B N 1
ATOM 8206 C CA . ASN B 1 451 ? -0.101 -47.656 -13.117 1 87.38 451 ASN B CA 1
ATOM 8207 C C . ASN B 1 451 ? 0.664 -47.656 -11.805 1 87.38 451 ASN B C 1
ATOM 8209 O O . ASN B 1 451 ? 0.086 -47.375 -10.75 1 87.38 451 ASN B O 1
ATOM 8213 N N . ASP B 1 452 ? 1.914 -47.906 -11.867 1 82.69 452 ASP B N 1
ATOM 8214 C CA . ASP B 1 452 ? 2.738 -47.969 -10.664 1 82.69 452 ASP B CA 1
ATOM 8215 C C . ASP B 1 452 ? 2.889 -46.562 -10.047 1 82.69 452 ASP B C 1
ATOM 8217 O O . ASP B 1 452 ? 2.869 -46.438 -8.82 1 82.69 452 ASP B O 1
ATOM 8221 N N . ILE B 1 453 ? 2.965 -45.625 -10.875 1 83.44 453 ILE B N 1
ATOM 8222 C CA . ILE B 1 453 ? 3.248 -44.281 -10.414 1 83.44 453 ILE B CA 1
ATOM 8223 C C . ILE B 1 453 ? 1.954 -43.594 -9.961 1 83.44 453 ILE B C 1
ATOM 8225 O O . ILE B 1 453 ? 1.909 -42.969 -8.891 1 83.44 453 ILE B O 1
ATOM 8229 N N . PHE B 1 454 ? 0.898 -43.781 -10.727 1 90 454 PHE B N 1
ATOM 8230 C CA . PHE B 1 454 ? -0.297 -43 -10.492 1 90 454 PHE B CA 1
ATOM 8231 C C . PHE B 1 454 ? -1.403 -43.844 -9.875 1 90 454 PHE B C 1
ATOM 8233 O O . PHE B 1 454 ? -2.49 -43.344 -9.586 1 90 454 PHE B O 1
ATOM 8240 N N . HIS B 1 455 ? -1.146 -45.125 -9.68 1 90.12 455 HIS B N 1
ATOM 8241 C CA . HIS B 1 455 ? -2.143 -46.062 -9.133 1 90.12 455 HIS B CA 1
ATOM 8242 C C . HIS B 1 455 ? -3.445 -46 -9.922 1 90.12 455 HIS B C 1
ATOM 8244 O O . HIS B 1 455 ? -4.523 -45.875 -9.344 1 90.12 455 HIS B O 1
ATOM 8250 N N . TYR B 1 456 ? -3.291 -45.969 -11.195 1 92.38 456 TYR B N 1
ATOM 8251 C CA . TYR B 1 456 ? -4.414 -45.969 -12.125 1 92.38 456 TYR B CA 1
ATOM 8252 C C . TYR B 1 456 ? -4.129 -46.875 -13.32 1 92.38 456 TYR B C 1
ATOM 8254 O O . TYR B 1 456 ? -3.148 -46.656 -14.047 1 92.38 456 TYR B O 1
ATOM 8262 N N . GLN B 1 457 ? -5.004 -47.719 -13.547 1 91.94 457 GLN B N 1
ATOM 8263 C CA . GLN B 1 457 ? -4.809 -48.656 -14.633 1 91.94 457 GLN B CA 1
ATOM 8264 C C . GLN B 1 457 ? -5.586 -48.25 -15.875 1 91.94 457 GLN B C 1
ATOM 8266 O O . GLN B 1 457 ? -6.812 -48.125 -15.844 1 91.94 457 GLN B O 1
ATOM 8271 N N . ILE B 1 458 ? -4.805 -48.031 -16.906 1 92.31 458 ILE B N 1
ATOM 8272 C CA . ILE B 1 458 ? -5.414 -47.75 -18.203 1 92.31 458 ILE B CA 1
ATOM 8273 C C . ILE B 1 458 ? -5.844 -49.062 -18.859 1 92.31 458 ILE B C 1
ATOM 8275 O O . ILE B 1 458 ? -5.047 -50 -18.969 1 92.31 458 ILE B O 1
ATOM 8279 N N . ASP B 1 459 ? -7.051 -49.094 -19.312 1 90.81 459 ASP B N 1
ATOM 8280 C CA . ASP B 1 459 ? -7.527 -50.281 -20.016 1 90.81 459 ASP B CA 1
ATOM 8281 C C . ASP B 1 459 ? -6.77 -50.5 -21.328 1 90.81 459 ASP B C 1
ATOM 8283 O O . ASP B 1 459 ? -6.691 -49.562 -22.156 1 90.81 459 ASP B O 1
ATOM 8287 N N . ILE B 1 460 ? -6.27 -51.688 -21.5 1 88.25 460 ILE B N 1
ATOM 8288 C CA . ILE B 1 460 ? -5.43 -51.969 -22.656 1 88.25 460 ILE B CA 1
ATOM 8289 C C . ILE B 1 460 ? -6.246 -51.812 -23.938 1 88.25 460 ILE B C 1
ATOM 8291 O O . ILE B 1 460 ? -5.742 -51.312 -24.953 1 88.25 460 ILE B O 1
ATOM 8295 N N . ASN B 1 461 ? -7.402 -52.281 -23.906 1 87.81 461 ASN B N 1
ATOM 8296 C CA . ASN B 1 461 ? -8.25 -52.156 -25.094 1 87.81 461 ASN B CA 1
ATOM 8297 C C . ASN B 1 461 ? -8.57 -50.688 -25.406 1 87.81 461 ASN B C 1
ATOM 8299 O O . ASN B 1 461 ? -8.633 -50.312 -26.578 1 87.81 461 ASN B O 1
ATOM 8303 N N . ASP B 1 462 ? -8.727 -50 -24.375 1 90.38 462 ASP B N 1
ATOM 8304 C CA . ASP B 1 462 ? -8.945 -48.562 -24.562 1 90.38 462 ASP B CA 1
ATOM 8305 C C . ASP B 1 462 ? -7.734 -47.906 -25.234 1 90.38 462 ASP B C 1
ATOM 8307 O O . ASP B 1 462 ? -7.891 -47.062 -26.109 1 90.38 462 ASP B O 1
ATOM 8311 N N . TYR B 1 463 ? -6.609 -48.281 -24.812 1 89.44 463 TYR B N 1
ATOM 8312 C CA . TYR B 1 463 ? -5.402 -47.688 -25.375 1 89.44 463 TYR B CA 1
ATOM 8313 C C . TYR B 1 463 ? -5.238 -48.094 -26.844 1 89.44 463 TYR B C 1
ATOM 8315 O O . TYR B 1 463 ? -4.848 -47.281 -27.672 1 89.44 463 TYR B O 1
ATOM 8323 N N . ARG B 1 464 ? -5.492 -49.312 -27.125 1 84 464 ARG B N 1
ATOM 8324 C CA . ARG B 1 464 ? -5.414 -49.781 -28.5 1 84 464 ARG B CA 1
ATOM 8325 C C . ARG B 1 464 ? -6.398 -49 -29.391 1 84 464 ARG B C 1
ATOM 8327 O O . ARG B 1 464 ? -6.07 -48.656 -30.516 1 84 464 ARG B O 1
ATOM 8334 N N . ASP B 1 465 ? -7.508 -48.844 -28.844 1 87 465 ASP B N 1
ATOM 8335 C CA . ASP B 1 465 ? -8.5 -48.062 -29.578 1 87 465 ASP B CA 1
ATOM 8336 C C . ASP B 1 465 ? -8.008 -46.625 -29.797 1 87 465 ASP B C 1
ATOM 8338 O O . ASP B 1 465 ? -8.234 -46.031 -30.859 1 87 465 ASP B O 1
ATOM 8342 N N . PHE B 1 466 ? -7.441 -46.094 -28.797 1 89.12 466 PHE B N 1
ATOM 8343 C CA . PHE B 1 466 ? -6.895 -44.75 -28.875 1 89.12 466 PHE B CA 1
ATOM 8344 C C . PHE B 1 466 ? -5.891 -44.625 -30.016 1 89.12 466 PHE B C 1
ATOM 8346 O O . PHE B 1 466 ? -5.973 -43.719 -30.828 1 89.12 466 PHE B O 1
ATOM 8353 N N . VAL B 1 467 ? -4.996 -45.562 -30.109 1 83.19 467 VAL B N 1
ATOM 8354 C CA . VAL B 1 467 ? -3.973 -45.562 -31.141 1 83.19 467 VAL B CA 1
ATOM 8355 C C . VAL B 1 467 ? -4.629 -45.719 -32.5 1 83.19 467 VAL B C 1
ATOM 8357 O O . VAL B 1 467 ? -4.285 -45 -33.469 1 83.19 467 VAL B O 1
ATOM 8360 N N . ARG B 1 468 ? -5.52 -46.594 -32.594 1 82.69 468 ARG B N 1
ATOM 8361 C CA . ARG B 1 468 ? -6.215 -46.844 -33.844 1 82.69 468 ARG B CA 1
ATOM 8362 C C . ARG B 1 468 ? -6.965 -45.594 -34.312 1 82.69 468 ARG B C 1
ATOM 8364 O O . ARG B 1 468 ? -6.961 -45.281 -35.5 1 82.69 468 ARG B O 1
ATOM 8371 N N . ASN B 1 469 ? -7.594 -45.031 -33.312 1 86.38 469 ASN B N 1
ATOM 8372 C CA . ASN B 1 469 ? -8.352 -43.844 -33.656 1 86.38 469 ASN B CA 1
ATOM 8373 C C . ASN B 1 469 ? -7.449 -42.75 -34.219 1 86.38 469 ASN B C 1
ATOM 8375 O O . ASN B 1 469 ? -7.836 -42 -35.125 1 86.38 469 ASN B O 1
ATOM 8379 N N . ILE B 1 470 ? -6.34 -42.531 -33.688 1 83.06 470 ILE B N 1
ATOM 8380 C CA . ILE B 1 470 ? -5.395 -41.5 -34.094 1 83.06 470 ILE B CA 1
ATOM 8381 C C . ILE B 1 470 ? -4.879 -41.812 -35.5 1 83.06 470 ILE B C 1
ATOM 8383 O O . ILE B 1 470 ? -4.715 -40.906 -36.312 1 83.06 470 ILE B O 1
ATOM 8387 N N . LEU B 1 471 ? -4.602 -43.094 -35.719 1 78.94 471 LEU B N 1
ATOM 8388 C CA . LEU B 1 471 ? -4.078 -43.5 -37.031 1 78.94 471 LEU B CA 1
ATOM 8389 C C . LEU B 1 471 ? -5.137 -43.312 -38.094 1 78.94 471 LEU B C 1
ATOM 8391 O O . LEU B 1 471 ? -4.812 -43.031 -39.25 1 78.94 471 LEU B O 1
ATOM 8395 N N . LYS B 1 472 ? -6.332 -43.531 -37.688 1 80.12 472 LYS B N 1
ATOM 8396 C CA . LYS B 1 472 ? -7.418 -43.375 -38.656 1 80.12 472 LYS B CA 1
ATOM 8397 C C . LYS B 1 472 ? -7.699 -41.906 -38.969 1 80.12 472 LYS B C 1
ATOM 8399 O O . LYS B 1 472 ? -7.902 -41.531 -40.125 1 80.12 472 LYS B O 1
ATOM 8404 N N . ASN B 1 473 ? -7.84 -41.094 -37.844 1 78.19 473 ASN B N 1
ATOM 8405 C CA . ASN B 1 473 ? -8.117 -39.688 -38.031 1 78.19 473 ASN B CA 1
ATOM 8406 C C . ASN B 1 473 ? -7.227 -38.812 -37.125 1 78.19 473 ASN B C 1
ATOM 8408 O O . ASN B 1 473 ? -7.492 -38.688 -35.906 1 78.19 473 ASN B O 1
ATOM 8412 N N . SER B 1 474 ? -6.359 -38.188 -37.688 1 71.62 474 SER B N 1
ATOM 8413 C CA . SER B 1 474 ? -5.355 -37.469 -36.906 1 71.62 474 SER B CA 1
ATOM 8414 C C . SER B 1 474 ? -5.906 -36.125 -36.375 1 71.62 474 SER B C 1
ATOM 8416 O O . SER B 1 474 ? -5.379 -35.562 -35.438 1 71.62 474 SER B O 1
ATOM 8418 N N . GLN B 1 475 ? -6.973 -35.656 -37 1 74.94 475 GLN B N 1
ATOM 8419 C CA . GLN B 1 475 ? -7.43 -34.312 -36.625 1 74.94 475 GLN B CA 1
ATOM 8420 C C . GLN B 1 475 ? -8.477 -34.375 -35.531 1 74.94 475 GLN B C 1
ATOM 8422 O O . GLN B 1 475 ? -8.391 -33.656 -34.531 1 74.94 475 GLN B O 1
ATOM 8427 N N . ASN B 1 476 ? -9.5 -35.281 -35.75 1 80.12 476 ASN B N 1
ATOM 8428 C CA . ASN B 1 476 ? -10.57 -35.406 -34.75 1 80.12 476 ASN B CA 1
ATOM 8429 C C . ASN B 1 476 ? -10.758 -36.844 -34.312 1 80.12 476 ASN B C 1
ATOM 8431 O O . ASN B 1 476 ? -11.344 -37.656 -35.031 1 80.12 476 ASN B O 1
ATOM 8435 N N . TYR B 1 477 ? -10.062 -37.188 -33.219 1 85.06 477 TYR B N 1
ATOM 8436 C CA . TYR B 1 477 ? -10.172 -38.562 -32.781 1 85.06 477 TYR B CA 1
ATOM 8437 C C . TYR B 1 477 ? -10.82 -38.656 -31.391 1 85.06 477 TYR B C 1
ATOM 8439 O O . TYR B 1 477 ? -10.656 -37.75 -30.578 1 85.06 477 TYR B O 1
ATOM 8447 N N . ALA B 1 478 ? -11.594 -39.625 -31.219 1 88.38 478 ALA B N 1
ATOM 8448 C CA . ALA B 1 478 ? -12.227 -39.875 -29.922 1 88.38 478 ALA B CA 1
ATOM 8449 C C . ALA B 1 478 ? -11.234 -40.5 -28.938 1 88.38 478 ALA B C 1
ATOM 8451 O O . ALA B 1 478 ? -10.414 -41.344 -29.328 1 88.38 478 ALA B O 1
ATOM 8452 N N . ILE B 1 479 ? -11.211 -40.094 -27.766 1 91.25 479 ILE B N 1
ATOM 8453 C CA . ILE B 1 479 ? -10.352 -40.625 -26.719 1 91.25 479 ILE B CA 1
ATOM 8454 C C . ILE B 1 479 ? -11.172 -41.5 -25.766 1 91.25 479 ILE B C 1
ATOM 8456 O O . ILE B 1 479 ? -12.109 -41 -25.141 1 91.25 479 ILE B O 1
ATOM 8460 N N . PRO B 1 480 ? -10.812 -42.656 -25.688 1 92.25 480 PRO B N 1
ATOM 8461 C CA . PRO B 1 480 ? -11.539 -43.562 -24.781 1 92.25 480 PRO B CA 1
ATOM 8462 C C . PRO B 1 480 ? -11.477 -43.094 -23.328 1 92.25 480 PRO B C 1
ATOM 8464 O O . PRO B 1 480 ? -10.555 -42.375 -22.953 1 92.25 480 PRO B O 1
ATOM 8467 N N . GLY B 1 481 ? -12.375 -43.531 -22.547 1 91.75 481 GLY B N 1
ATOM 8468 C CA . GLY B 1 481 ? -12.594 -43.062 -21.188 1 91.75 481 GLY B CA 1
ATOM 8469 C C . GLY B 1 481 ? -11.383 -43.219 -20.297 1 91.75 481 GLY B C 1
ATOM 8470 O O . GLY B 1 481 ? -10.977 -42.281 -19.609 1 91.75 481 GLY B O 1
ATOM 8471 N N . SER B 1 482 ? -10.82 -44.406 -20.312 1 92.75 482 SER B N 1
ATOM 8472 C CA . SER B 1 482 ? -9.703 -44.656 -19.406 1 92.75 482 SER B CA 1
ATOM 8473 C C . SER B 1 482 ? -8.469 -43.844 -19.812 1 92.75 482 SER B C 1
ATOM 8475 O O . SER B 1 482 ? -7.66 -43.5 -18.953 1 92.75 482 SER B O 1
ATOM 8477 N N . VAL B 1 483 ? -8.289 -43.656 -21.078 1 91.5 483 VAL B N 1
ATOM 8478 C CA . VAL B 1 483 ? -7.172 -42.844 -21.562 1 91.5 483 VAL B CA 1
ATOM 8479 C C . VAL B 1 483 ? -7.406 -41.375 -21.219 1 91.5 483 VAL B C 1
ATOM 8481 O O . VAL B 1 483 ? -6.473 -40.656 -20.828 1 91.5 483 VAL B O 1
ATOM 8484 N N . GLN B 1 484 ? -8.617 -41 -21.328 1 92.31 484 GLN B N 1
ATOM 8485 C CA . GLN B 1 484 ? -8.961 -39.625 -20.984 1 92.31 484 GLN B CA 1
ATOM 8486 C C . GLN B 1 484 ? -8.688 -39.344 -19.5 1 92.31 484 GLN B C 1
ATOM 8488 O O . GLN B 1 484 ? -8.172 -38.281 -19.141 1 92.31 484 GLN B O 1
ATOM 8493 N N . LYS B 1 485 ? -9.047 -40.25 -18.766 1 93.25 485 LYS B N 1
ATOM 8494 C CA . LYS B 1 485 ? -8.789 -40.094 -17.344 1 93.25 485 LYS B CA 1
ATOM 8495 C C . LYS B 1 485 ? -7.293 -40.031 -17.062 1 93.25 485 LYS B C 1
ATOM 8497 O O . LYS B 1 485 ? -6.855 -39.25 -16.188 1 93.25 485 LYS B O 1
ATOM 8502 N N . ALA B 1 486 ? -6.562 -40.844 -17.75 1 92.62 486 ALA B N 1
ATOM 8503 C CA . ALA B 1 486 ? -5.109 -40.812 -17.594 1 92.62 486 ALA B CA 1
ATOM 8504 C C . ALA B 1 486 ? -4.551 -39.438 -17.969 1 92.62 486 ALA B C 1
ATOM 8506 O O . ALA B 1 486 ? -3.672 -38.906 -17.281 1 92.62 486 ALA B O 1
ATOM 8507 N N . LYS B 1 487 ? -5.082 -38.938 -18.969 1 90.5 487 LYS B N 1
ATOM 8508 C CA . LYS B 1 487 ? -4.656 -37.625 -19.391 1 90.5 487 LYS B CA 1
ATOM 8509 C C . LYS B 1 487 ? -5.023 -36.562 -18.344 1 90.5 487 LYS B C 1
ATOM 8511 O O . LYS B 1 487 ? -4.25 -35.625 -18.109 1 90.5 487 LYS B O 1
ATOM 8516 N N . ASN B 1 488 ? -6.16 -36.719 -17.766 1 91.88 488 ASN B N 1
ATOM 8517 C CA . ASN B 1 488 ? -6.586 -35.812 -16.703 1 91.88 488 ASN B CA 1
ATOM 8518 C C . ASN B 1 488 ? -5.648 -35.875 -15.508 1 91.88 488 ASN B C 1
ATOM 8520 O O . ASN B 1 488 ? -5.352 -34.844 -14.891 1 91.88 488 ASN B O 1
ATOM 8524 N N . ILE B 1 489 ? -5.242 -37.031 -15.203 1 93.12 489 ILE B N 1
ATOM 8525 C CA . ILE B 1 489 ? -4.332 -37.25 -14.086 1 93.12 489 ILE B CA 1
ATOM 8526 C C . ILE B 1 489 ? -3.012 -36.531 -14.344 1 93.12 489 ILE B C 1
ATOM 8528 O O . ILE B 1 489 ? -2.504 -35.812 -13.477 1 93.12 489 ILE B O 1
ATOM 8532 N N . VAL B 1 490 ? -2.562 -36.625 -15.523 1 89.88 490 VAL B N 1
ATOM 8533 C CA . VAL B 1 490 ? -1.298 -36 -15.867 1 89.88 490 VAL B CA 1
ATOM 8534 C C . VAL B 1 490 ? -1.453 -34.469 -15.812 1 89.88 490 VAL B C 1
ATOM 8536 O O . VAL B 1 490 ? -0.549 -33.781 -15.359 1 89.88 490 VAL B O 1
ATOM 8539 N N . ARG B 1 491 ? -2.592 -34.031 -16.203 1 89.88 491 ARG B N 1
ATOM 8540 C CA . ARG B 1 491 ? -2.873 -32.594 -16.203 1 89.88 491 ARG B CA 1
ATOM 8541 C C . ARG B 1 491 ? -2.945 -32.062 -14.781 1 89.88 491 ARG B C 1
ATOM 8543 O O . ARG B 1 491 ? -2.844 -30.859 -14.562 1 89.88 491 ARG B O 1
ATOM 8550 N N . THR B 1 492 ? -3.111 -32.875 -13.844 1 93 492 THR B N 1
ATOM 8551 C CA . THR B 1 492 ? -3.23 -32.469 -12.445 1 93 492 THR B CA 1
ATOM 8552 C C . THR B 1 492 ? -1.861 -32.156 -11.859 1 93 492 THR B C 1
ATOM 8554 O O . THR B 1 492 ? -1.77 -31.531 -10.797 1 93 492 THR B O 1
ATOM 8557 N N . ILE B 1 493 ? -0.862 -32.562 -12.531 1 89.5 493 ILE B N 1
ATOM 8558 C CA . ILE B 1 493 ? 0.475 -32.188 -12.07 1 89.5 493 ILE B CA 1
ATOM 8559 C C . ILE B 1 493 ? 0.727 -30.703 -12.344 1 89.5 493 ILE B C 1
ATOM 8561 O O . ILE B 1 493 ? 0.681 -30.266 -13.492 1 89.5 493 ILE B O 1
ATOM 8565 N N . ALA B 1 494 ? 0.972 -29.984 -11.305 1 88.25 494 ALA B N 1
ATOM 8566 C CA . ALA B 1 494 ? 1.114 -28.547 -11.422 1 88.25 494 ALA B CA 1
ATOM 8567 C C . ALA B 1 494 ? 2.465 -28.172 -12.023 1 88.25 494 ALA B C 1
ATOM 8569 O O . ALA B 1 494 ? 3.486 -28.781 -11.695 1 88.25 494 ALA B O 1
ATOM 8570 N N . VAL B 1 495 ? 2.426 -27.203 -12.867 1 81.5 495 VAL B N 1
ATOM 8571 C CA . VAL B 1 495 ? 3.646 -26.75 -13.523 1 81.5 495 VAL B CA 1
ATOM 8572 C C . VAL B 1 495 ? 4.078 -25.406 -12.93 1 81.5 495 VAL B C 1
ATOM 8574 O O . VAL B 1 495 ? 5.262 -25.062 -12.961 1 81.5 495 VAL B O 1
ATOM 8577 N N . SER B 1 496 ? 3.123 -24.719 -12.469 1 79 496 SER B N 1
ATOM 8578 C CA . SER B 1 496 ? 3.428 -23.406 -11.938 1 79 496 SER B CA 1
ATOM 8579 C C . SER B 1 496 ? 2.541 -23.062 -10.742 1 79 496 SER B C 1
ATOM 8581 O O . SER B 1 496 ? 1.55 -23.75 -10.484 1 79 496 SER B O 1
ATOM 8583 N N . SER B 1 497 ? 3.088 -22.109 -10.008 1 76.75 497 SER B N 1
ATOM 8584 C CA . SER B 1 497 ? 2.305 -21.578 -8.898 1 76.75 497 SER B CA 1
ATOM 8585 C C . SER B 1 497 ? 1.735 -20.203 -9.234 1 76.75 497 SER B C 1
ATOM 8587 O O . SER B 1 497 ? 1.768 -19.281 -8.398 1 76.75 497 SER B O 1
ATOM 8589 N N . ALA B 1 498 ? 1.258 -20.016 -10.398 1 73.12 498 ALA B N 1
ATOM 8590 C CA . ALA B 1 498 ? 0.758 -18.719 -10.859 1 73.12 498 ALA B CA 1
ATOM 8591 C C . ALA B 1 498 ? -0.386 -18.234 -9.977 1 73.12 498 ALA B C 1
ATOM 8593 O O . ALA B 1 498 ? -0.564 -17.031 -9.797 1 73.12 498 ALA B O 1
ATOM 8594 N N . GLU B 1 499 ? -1.14 -19.203 -9.359 1 77.06 499 GLU B N 1
ATOM 8595 C CA . GLU B 1 499 ? -2.27 -18.844 -8.508 1 77.06 499 GLU B CA 1
ATOM 8596 C C . GLU B 1 499 ? -1.803 -18.141 -7.234 1 77.06 499 GLU B C 1
ATOM 8598 O O . GLU B 1 499 ? -2.584 -17.438 -6.578 1 77.06 499 GLU B O 1
ATOM 8603 N N . ALA B 1 500 ? -0.556 -18.359 -6.93 1 78.69 500 ALA B N 1
ATOM 8604 C CA . ALA B 1 500 ? -0.018 -17.734 -5.723 1 78.69 500 ALA B CA 1
ATOM 8605 C C . ALA B 1 500 ? -0.035 -16.203 -5.836 1 78.69 500 ALA B C 1
ATOM 8607 O O . ALA B 1 500 ? -0.19 -15.508 -4.836 1 78.69 500 ALA B O 1
ATOM 8608 N N . GLU B 1 501 ? 0.096 -15.695 -7.035 1 74.56 501 GLU B N 1
ATOM 8609 C CA . GLU B 1 501 ? 0.088 -14.25 -7.25 1 74.56 501 GLU B CA 1
ATOM 8610 C C . GLU B 1 501 ? -1.248 -13.641 -6.836 1 74.56 501 GLU B C 1
ATOM 8612 O O . GLU B 1 501 ? -1.291 -12.523 -6.309 1 74.56 501 GLU B O 1
ATOM 8617 N N . ASN B 1 502 ? -2.234 -14.414 -7.102 1 80.25 502 ASN B N 1
ATOM 8618 C CA . ASN B 1 502 ? -3.553 -13.945 -6.691 1 80.25 502 ASN B CA 1
ATOM 8619 C C . ASN B 1 502 ? -3.672 -13.859 -5.172 1 80.25 502 ASN B C 1
ATOM 8621 O O . ASN B 1 502 ? -4.266 -12.922 -4.641 1 80.25 502 ASN B O 1
ATOM 8625 N N . VAL B 1 503 ? -3.107 -14.828 -4.594 1 85.88 503 VAL B N 1
ATOM 8626 C CA . VAL B 1 503 ? -3.152 -14.852 -3.135 1 85.88 503 VAL B CA 1
ATOM 8627 C C . VAL B 1 503 ? -2.311 -13.711 -2.57 1 85.88 503 VAL B C 1
ATOM 8629 O O . VAL B 1 503 ? -2.711 -13.055 -1.606 1 85.88 503 VAL B O 1
ATOM 8632 N N . PHE B 1 504 ? -1.226 -13.492 -3.225 1 79.62 504 PHE B N 1
ATOM 8633 C CA . PHE B 1 504 ? -0.373 -12.391 -2.795 1 79.62 504 PHE B CA 1
ATOM 8634 C C . PHE B 1 504 ? -1.105 -11.062 -2.914 1 79.62 504 PHE B C 1
ATOM 8636 O O . PHE B 1 504 ? -1.01 -10.211 -2.025 1 79.62 504 PHE B O 1
ATOM 8643 N N . SER B 1 505 ? -1.758 -10.938 -3.971 1 79.06 505 SER B N 1
ATOM 8644 C CA . SER B 1 505 ? -2.527 -9.711 -4.184 1 79.06 505 SER B CA 1
ATOM 8645 C C . SER B 1 505 ? -3.568 -9.516 -3.086 1 79.06 505 SER B C 1
ATOM 8647 O O . SER B 1 505 ? -3.725 -8.414 -2.561 1 79.06 505 SER B O 1
ATOM 8649 N N . ARG B 1 506 ? -4.215 -10.57 -2.793 1 85.25 506 ARG B N 1
ATOM 8650 C CA . ARG B 1 506 ? -5.23 -10.508 -1.747 1 85.25 506 ARG B CA 1
ATOM 8651 C C . ARG B 1 506 ? -4.598 -10.227 -0.387 1 85.25 506 ARG B C 1
ATOM 8653 O O . ARG B 1 506 ? -5.141 -9.453 0.409 1 85.25 506 ARG B O 1
ATOM 8660 N N . MET B 1 507 ? -3.508 -10.852 -0.187 1 85.5 507 MET B N 1
ATOM 8661 C CA . MET B 1 507 ? -2.791 -10.617 1.064 1 85.5 507 MET B CA 1
ATOM 8662 C C . MET B 1 507 ? -2.4 -9.156 1.208 1 85.5 507 MET B C 1
ATOM 8664 O O . MET B 1 507 ? -2.512 -8.578 2.293 1 85.5 507 MET B O 1
ATOM 8668 N N . ASN B 1 508 ? -2.004 -8.586 0.097 1 77 508 ASN B N 1
ATOM 8669 C CA . ASN B 1 508 ? -1.609 -7.18 0.108 1 77 508 ASN B CA 1
ATOM 8670 C C . ASN B 1 508 ? -2.789 -6.27 0.434 1 77 508 ASN B C 1
ATOM 8672 O O . ASN B 1 508 ? -2.619 -5.234 1.083 1 77 508 ASN B O 1
ATOM 8676 N N . ILE B 1 509 ? -3.873 -6.645 -0.003 1 77.31 509 ILE B N 1
ATOM 8677 C CA . ILE B 1 509 ? -5.074 -5.863 0.254 1 77.31 509 ILE B CA 1
ATOM 8678 C C . ILE B 1 509 ? -5.477 -5.996 1.722 1 77.31 509 ILE B C 1
ATOM 8680 O O . ILE B 1 509 ? -5.836 -5.008 2.365 1 77.31 509 ILE B O 1
ATOM 8684 N N . ILE B 1 510 ? -5.359 -7.203 2.166 1 83.25 510 ILE B N 1
ATOM 8685 C CA . ILE B 1 510 ? -5.816 -7.508 3.518 1 83.25 510 ILE B CA 1
ATOM 8686 C C . ILE B 1 510 ? -4.84 -6.922 4.535 1 83.25 510 ILE B C 1
ATOM 8688 O O . ILE B 1 510 ? -5.254 -6.316 5.527 1 83.25 510 ILE B O 1
ATOM 8692 N N . CYS B 1 511 ? -3.52 -7.199 4.277 1 74.12 511 CYS B N 1
ATOM 8693 C CA . CYS B 1 511 ? -2.5 -6.789 5.238 1 74.12 511 CYS B CA 1
ATOM 8694 C C . CYS B 1 511 ? -2.064 -5.352 4.988 1 74.12 511 CYS B C 1
ATOM 8696 O O . CYS B 1 511 ? -0.933 -5.105 4.566 1 74.12 511 CYS B O 1
ATOM 8698 N N . SER B 1 512 ? -2.914 -4.438 4.785 1 62.84 512 SER B N 1
ATOM 8699 C CA . SER B 1 512 ? -2.584 -3.029 4.59 1 62.84 512 SER B CA 1
ATOM 8700 C C . SER B 1 512 ? -2.379 -2.318 5.922 1 62.84 512 SER B C 1
ATOM 8702 O O . SER B 1 512 ? -2.539 -2.924 6.984 1 62.84 512 SER B O 1
ATOM 8704 N N . GLU B 1 513 ? -1.823 -1.178 5.922 1 55.47 513 GLU B N 1
ATOM 8705 C CA . GLU B 1 513 ? -1.539 -0.376 7.105 1 55.47 513 GLU B CA 1
ATOM 8706 C C . GLU B 1 513 ? -2.705 -0.417 8.094 1 55.47 513 GLU B C 1
ATOM 8708 O O . GLU B 1 513 ? -2.502 -0.318 9.305 1 55.47 513 GLU B O 1
ATOM 8713 N N . MET B 1 514 ? -3.869 -0.713 7.605 1 49.75 514 MET B N 1
ATOM 8714 C CA . MET B 1 514 ? -5.043 -0.661 8.469 1 49.75 514 MET B CA 1
ATOM 8715 C C . MET B 1 514 ? -5.191 -1.956 9.266 1 49.75 514 MET B C 1
ATOM 8717 O O . MET B 1 514 ? -5.91 -1.997 10.266 1 49.75 514 MET B O 1
ATOM 8721 N N . THR B 1 515 ? -4.441 -3.092 8.789 1 53.81 515 THR B N 1
ATOM 8722 C CA . THR B 1 515 ? -4.738 -4.391 9.383 1 53.81 515 THR B CA 1
ATOM 8723 C C . THR B 1 515 ? -3.492 -4.992 10.016 1 53.81 515 THR B C 1
ATOM 8725 O O . THR B 1 515 ? -3.246 -6.195 9.898 1 53.81 515 THR B O 1
ATOM 8728 N N . ASN B 1 516 ? -2.691 -4.254 10.664 1 54.16 516 ASN B N 1
ATOM 8729 C CA . ASN B 1 516 ? -1.425 -4.762 11.18 1 54.16 516 ASN B CA 1
ATOM 8730 C C . ASN B 1 516 ? -1.643 -5.832 12.25 1 54.16 516 ASN B C 1
ATOM 8732 O O . ASN B 1 516 ? -0.695 -6.5 12.672 1 54.16 516 ASN B O 1
ATOM 8736 N N . CYS B 1 517 ? -2.975 -6.078 12.641 1 62.19 517 CYS B N 1
ATOM 8737 C CA . CYS B 1 517 ? -3.084 -6.961 13.797 1 62.19 517 CYS B CA 1
ATOM 8738 C C . CYS B 1 517 ? -3.742 -8.281 13.414 1 62.19 517 CYS B C 1
ATOM 8740 O O . CYS B 1 517 ? -4.234 -9.008 14.281 1 62.19 517 CYS B O 1
ATOM 8742 N N . LEU B 1 518 ? -3.686 -8.586 12.172 1 73.38 518 LEU B N 1
ATOM 8743 C CA . LEU B 1 518 ? -4.383 -9.82 11.828 1 73.38 518 LEU B CA 1
ATOM 8744 C C . LEU B 1 518 ? -3.459 -11.023 11.977 1 73.38 518 LEU B C 1
ATOM 8746 O O . LEU B 1 518 ? -2.26 -10.93 11.711 1 73.38 518 LEU B O 1
ATOM 8750 N N . THR B 1 519 ? -4.031 -12.062 12.57 1 83.75 519 THR B N 1
ATOM 8751 C CA . THR B 1 519 ? -3.291 -13.32 12.641 1 83.75 519 THR B CA 1
ATOM 8752 C C . THR B 1 519 ? -3.236 -14 11.273 1 83.75 519 THR B C 1
ATOM 8754 O O . THR B 1 519 ? -4.023 -13.672 10.383 1 83.75 519 THR B O 1
ATOM 8757 N N . VAL B 1 520 ? -2.293 -14.875 11.117 1 88.94 520 VAL B N 1
ATOM 8758 C CA . VAL B 1 520 ? -2.139 -15.625 9.867 1 88.94 520 VAL B CA 1
ATOM 8759 C C . VAL B 1 520 ? -3.422 -16.391 9.562 1 88.94 520 VAL B C 1
ATOM 8761 O O . VAL B 1 520 ? -3.869 -16.422 8.414 1 88.94 520 VAL B O 1
ATOM 8764 N N . SER B 1 521 ? -4.035 -16.906 10.586 1 89.81 521 SER B N 1
ATOM 8765 C CA . SER B 1 521 ? -5.254 -17.688 10.414 1 89.81 521 SER B CA 1
ATOM 8766 C C . SER B 1 521 ? -6.402 -16.828 9.914 1 89.81 521 SER B C 1
ATOM 8768 O O . SER B 1 521 ? -7.168 -17.234 9.047 1 89.81 521 SER B O 1
ATOM 8770 N N . ASN B 1 522 ? -6.492 -15.664 10.406 1 90.25 522 ASN B N 1
ATOM 8771 C CA . ASN B 1 522 ? -7.539 -14.742 9.977 1 90.25 522 ASN B CA 1
ATOM 8772 C C . ASN B 1 522 ? -7.383 -14.367 8.5 1 90.25 522 ASN B C 1
ATOM 8774 O O . ASN B 1 522 ? -8.359 -14.359 7.754 1 90.25 522 ASN B O 1
ATOM 8778 N N . VAL B 1 523 ? -6.168 -14.094 8.203 1 91 523 VAL B N 1
ATOM 8779 C CA . VAL B 1 523 ? -5.883 -13.734 6.816 1 91 523 VAL B CA 1
ATOM 8780 C C . VAL B 1 523 ? -6.191 -14.922 5.898 1 91 523 VAL B C 1
ATOM 8782 O O . VAL B 1 523 ? -6.832 -14.758 4.859 1 91 523 VAL B O 1
ATOM 8785 N N . SER B 1 524 ? -5.754 -16.047 6.332 1 93.94 524 SER B N 1
ATOM 8786 C CA . SER B 1 524 ? -5.977 -17.266 5.562 1 93.94 524 SER B CA 1
ATOM 8787 C C . SER B 1 524 ? -7.465 -17.516 5.34 1 93.94 524 SER B C 1
ATOM 8789 O O . SER B 1 524 ? -7.883 -17.828 4.227 1 93.94 524 SER B O 1
ATOM 8791 N N . ASN B 1 525 ? -8.266 -17.375 6.32 1 95.12 525 ASN B N 1
ATOM 8792 C CA . ASN B 1 525 ? -9.695 -17.625 6.23 1 95.12 525 ASN B CA 1
ATOM 8793 C C . ASN B 1 525 ? -10.391 -16.594 5.336 1 95.12 525 ASN B C 1
ATOM 8795 O O . ASN B 1 525 ? -11.312 -16.938 4.59 1 95.12 525 ASN B O 1
ATOM 8799 N N . THR B 1 526 ? -9.977 -15.445 5.461 1 94.62 526 THR B N 1
ATOM 8800 C CA . THR B 1 526 ? -10.531 -14.414 4.59 1 94.62 526 THR B CA 1
ATOM 8801 C C . THR B 1 526 ? -10.219 -14.719 3.127 1 94.62 526 THR B C 1
ATOM 8803 O O . THR B 1 526 ? -11.086 -14.594 2.264 1 94.62 526 THR B O 1
ATOM 8806 N N . ILE B 1 527 ? -9.039 -15.141 2.879 1 94.5 527 ILE B N 1
ATOM 8807 C CA . ILE B 1 527 ? -8.633 -15.477 1.52 1 94.5 527 ILE B CA 1
ATOM 8808 C C . ILE B 1 527 ? -9.445 -16.672 1.021 1 94.5 527 ILE B C 1
ATOM 8810 O O . ILE B 1 527 ? -9.82 -16.734 -0.152 1 94.5 527 ILE B O 1
ATOM 8814 N N . THR B 1 528 ? -9.688 -17.594 1.917 1 96.06 528 THR B N 1
ATOM 8815 C CA . THR B 1 528 ? -10.492 -18.766 1.559 1 96.06 528 THR B CA 1
ATOM 8816 C C . THR B 1 528 ? -11.852 -18.328 1.017 1 96.06 528 THR B C 1
ATOM 8818 O O . THR B 1 528 ? -12.289 -18.797 -0.039 1 96.06 528 THR B O 1
ATOM 8821 N N . ILE B 1 529 ? -12.508 -17.453 1.692 1 96.25 529 ILE B N 1
ATOM 8822 C CA . ILE B 1 529 ? -13.828 -16.969 1.274 1 96.25 529 ILE B CA 1
ATOM 8823 C C . ILE B 1 529 ? -13.703 -16.234 -0.052 1 96.25 529 ILE B C 1
ATOM 8825 O O . ILE B 1 529 ? -14.531 -16.406 -0.948 1 96.25 529 ILE B O 1
ATOM 8829 N N . SER B 1 530 ? -12.703 -15.445 -0.153 1 94.56 530 SER B N 1
ATOM 8830 C CA . SER B 1 530 ? -12.516 -14.609 -1.335 1 94.56 530 SER B CA 1
ATOM 8831 C C . SER B 1 530 ? -12.188 -15.453 -2.561 1 94.56 530 SER B C 1
ATOM 8833 O O . SER B 1 530 ? -12.648 -15.156 -3.666 1 94.56 530 SER B O 1
ATOM 8835 N N . GLN B 1 531 ? -11.438 -16.531 -2.398 1 92.12 531 GLN B N 1
ATOM 8836 C CA . GLN B 1 531 ? -10.945 -17.312 -3.529 1 92.12 531 GLN B CA 1
ATOM 8837 C C . GLN B 1 531 ? -11.898 -18.453 -3.883 1 92.12 531 GLN B C 1
ATOM 8839 O O . GLN B 1 531 ? -12.109 -18.75 -5.059 1 92.12 531 GLN B O 1
ATOM 8844 N N . ILE B 1 532 ? -12.453 -19.062 -2.863 1 91.38 532 ILE B N 1
ATOM 8845 C CA . ILE B 1 532 ? -13.219 -20.281 -3.07 1 91.38 532 ILE B CA 1
ATOM 8846 C C . ILE B 1 532 ? -14.711 -19.969 -3.014 1 91.38 532 ILE B C 1
ATOM 8848 O O . ILE B 1 532 ? -15.523 -20.688 -3.602 1 91.38 532 ILE B O 1
ATOM 8852 N N . GLY B 1 533 ? -15.055 -18.938 -2.375 1 92.12 533 GLY B N 1
ATOM 8853 C CA . GLY B 1 533 ? -16.453 -18.625 -2.137 1 92.12 533 GLY B CA 1
ATOM 8854 C C . GLY B 1 533 ? -17.219 -18.297 -3.406 1 92.12 533 GLY B C 1
ATOM 8855 O O . GLY B 1 533 ? -16.641 -17.766 -4.355 1 92.12 533 GLY B O 1
ATOM 8856 N N . LEU B 1 534 ? -18.469 -18.625 -3.332 1 92.62 534 LEU B N 1
ATOM 8857 C CA . LEU B 1 534 ? -19.375 -18.266 -4.418 1 92.62 534 LEU B CA 1
ATOM 8858 C C . LEU B 1 534 ? -19.656 -16.766 -4.422 1 92.62 534 LEU B C 1
ATOM 8860 O O . LEU B 1 534 ? -19.5 -16.109 -3.4 1 92.62 534 LEU B O 1
ATOM 8864 N N . PRO B 1 535 ? -20.094 -16.312 -5.562 1 93.38 535 PRO B N 1
ATOM 8865 C CA . PRO B 1 535 ? -20.547 -14.914 -5.551 1 93.38 535 PRO B CA 1
ATOM 8866 C C . PRO B 1 535 ? -21.656 -14.664 -4.543 1 93.38 535 PRO B C 1
ATOM 8868 O O . PRO B 1 535 ? -22.453 -15.57 -4.254 1 93.38 535 PRO B O 1
ATOM 8871 N N . LEU B 1 536 ? -21.734 -13.531 -4.094 1 93.69 536 LEU B N 1
ATOM 8872 C CA . LEU B 1 536 ? -22.656 -13.172 -3.018 1 93.69 536 LEU B CA 1
ATOM 8873 C C . LEU B 1 536 ? -24.078 -13.562 -3.371 1 93.69 536 LEU B C 1
ATOM 8875 O O . LEU B 1 536 ? -24.797 -14.117 -2.535 1 93.69 536 LEU B O 1
ATOM 8879 N N . GLY B 1 537 ? -24.484 -13.305 -4.586 1 91.75 537 GLY B N 1
ATOM 8880 C CA . GLY B 1 537 ? -25.844 -13.594 -5.004 1 91.75 537 GLY B CA 1
ATOM 8881 C C . GLY B 1 537 ? -26.172 -15.078 -4.984 1 91.75 537 GLY B C 1
ATOM 8882 O O . GLY B 1 537 ? -27.328 -15.461 -4.781 1 91.75 537 GLY B O 1
ATOM 8883 N N . GLU B 1 538 ? -25.203 -15.898 -5.086 1 93.5 538 GLU B N 1
ATOM 8884 C CA . GLU B 1 538 ? -25.406 -17.344 -5.199 1 93.5 538 GLU B CA 1
ATOM 8885 C C . GLU B 1 538 ? -25.141 -18.031 -3.869 1 93.5 538 GLU B C 1
ATOM 8887 O O . GLU B 1 538 ? -25.516 -19.203 -3.688 1 93.5 538 GLU B O 1
ATOM 8892 N N . TRP B 1 539 ? -24.562 -17.406 -2.996 1 95.06 539 TRP B N 1
ATOM 8893 C CA . TRP B 1 539 ? -24.234 -18.016 -1.713 1 95.06 539 TRP B CA 1
ATOM 8894 C C . TRP B 1 539 ? -25.438 -18.016 -0.779 1 95.06 539 TRP B C 1
ATOM 8896 O O . TRP B 1 539 ? -26.016 -16.969 -0.5 1 95.06 539 TRP B O 1
ATOM 8906 N N . ASP B 1 540 ? -25.797 -19.188 -0.362 1 94.94 540 ASP B N 1
ATOM 8907 C CA . ASP B 1 540 ? -26.891 -19.344 0.588 1 94.94 540 ASP B CA 1
ATOM 8908 C C . ASP B 1 540 ? -26.359 -19.484 2.014 1 94.94 540 ASP B C 1
ATOM 8910 O O . ASP B 1 540 ? -25.781 -20.516 2.359 1 94.94 540 ASP B O 1
ATOM 8914 N N . PRO B 1 541 ? -26.609 -18.5 2.834 1 95.81 541 PRO B N 1
ATOM 8915 C CA . PRO B 1 541 ? -26.078 -18.547 4.195 1 95.81 541 PRO B CA 1
ATOM 8916 C C . PRO B 1 541 ? -26.875 -19.469 5.117 1 95.81 541 PRO B C 1
ATOM 8918 O O . PRO B 1 541 ? -26.422 -19.781 6.219 1 95.81 541 PRO B O 1
ATOM 8921 N N . THR B 1 542 ? -28 -19.922 4.781 1 95.12 542 THR B N 1
ATOM 8922 C CA . THR B 1 542 ? -28.969 -20.562 5.66 1 95.12 542 THR B CA 1
ATOM 8923 C C . THR B 1 542 ? -28.391 -21.812 6.309 1 95.12 542 THR B C 1
ATOM 8925 O O . THR B 1 542 ? -28.422 -21.953 7.531 1 95.12 542 THR B O 1
ATOM 8928 N N . PRO B 1 543 ? -27.812 -22.688 5.484 1 94.06 543 PRO B N 1
ATOM 8929 C CA . PRO B 1 543 ? -27.266 -23.891 6.117 1 94.06 543 PRO B CA 1
ATOM 8930 C C . PRO B 1 543 ? -26.156 -23.578 7.117 1 94.06 543 PRO B C 1
ATOM 8932 O O . PRO B 1 543 ? -26.078 -24.219 8.172 1 94.06 543 PRO B O 1
ATOM 8935 N N . THR B 1 544 ? -25.312 -22.719 6.789 1 95.06 544 THR B N 1
ATOM 8936 C CA . THR B 1 544 ? -24.188 -22.344 7.645 1 95.06 544 THR B CA 1
ATOM 8937 C C . THR B 1 544 ? -24.672 -21.672 8.922 1 95.06 544 THR B C 1
ATOM 8939 O O . THR B 1 544 ? -24.172 -21.953 10.008 1 95.06 544 THR B O 1
ATOM 8942 N N . VAL B 1 545 ? -25.672 -20.812 8.797 1 95.19 545 VAL B N 1
ATOM 8943 C CA . VAL B 1 545 ? -26.219 -20.094 9.938 1 95.19 545 VAL B CA 1
ATOM 8944 C C . VAL B 1 545 ? -26.922 -21.062 10.883 1 95.19 545 VAL B C 1
ATOM 8946 O O . VAL B 1 545 ? -26.812 -20.938 12.102 1 95.19 545 VAL B O 1
ATOM 8949 N N . LYS B 1 546 ? -27.641 -21.969 10.336 1 93.44 546 LYS B N 1
ATOM 8950 C CA . LYS B 1 546 ? -28.312 -22.969 11.164 1 93.44 546 LYS B CA 1
ATOM 8951 C C . LYS B 1 546 ? -27.297 -23.734 12.023 1 93.44 546 LYS B C 1
ATOM 8953 O O . LYS B 1 546 ? -27.531 -23.953 13.211 1 93.44 546 LYS B O 1
ATOM 8958 N N . LYS B 1 547 ? -26.219 -24.109 11.445 1 93.38 547 LYS B N 1
ATOM 8959 C CA . LYS B 1 547 ? -25.156 -24.797 12.18 1 93.38 547 LYS B CA 1
ATOM 8960 C C . LYS B 1 547 ? -24.547 -23.891 13.242 1 93.38 547 LYS B C 1
ATOM 8962 O O . LYS B 1 547 ? -24.281 -24.344 14.359 1 93.38 547 LYS B O 1
ATOM 8967 N N . TRP B 1 548 ? -24.375 -22.688 12.875 1 93.81 548 TRP B N 1
ATOM 8968 C CA . TRP B 1 548 ? -23.812 -21.703 13.797 1 93.81 548 TRP B CA 1
ATOM 8969 C C . TRP B 1 548 ? -24.703 -21.547 15.023 1 93.81 548 TRP B C 1
ATOM 8971 O O . TRP B 1 548 ? -24.219 -21.531 16.156 1 93.81 548 TRP B O 1
ATOM 8981 N N . LEU B 1 549 ? -25.984 -21.422 14.742 1 90.44 549 LEU B N 1
ATOM 8982 C CA . LEU B 1 549 ? -26.938 -21.203 15.82 1 90.44 549 LEU B CA 1
ATOM 8983 C C . LEU B 1 549 ? -27.062 -22.453 16.703 1 90.44 549 LEU B C 1
ATOM 8985 O O . LEU B 1 549 ? -27.281 -22.344 17.906 1 90.44 549 LEU B O 1
ATOM 8989 N N . ARG B 1 550 ? -26.891 -23.578 16.109 1 87.62 550 ARG B N 1
ATOM 8990 C CA . ARG B 1 550 ? -26.938 -24.828 16.875 1 87.62 550 ARG B CA 1
ATOM 8991 C C . ARG B 1 550 ? -25.75 -24.922 17.828 1 87.62 550 ARG B C 1
ATOM 8993 O O . ARG B 1 550 ? -25.891 -25.359 18.969 1 87.62 550 ARG B O 1
ATOM 9000 N N . ILE B 1 551 ? -24.609 -24.578 17.344 1 85.25 551 ILE B N 1
ATOM 9001 C CA . ILE B 1 551 ? -23.375 -24.688 18.125 1 85.25 551 ILE B CA 1
ATOM 9002 C C . ILE B 1 551 ? -23.344 -23.594 19.188 1 85.25 551 ILE B C 1
ATOM 9004 O O . ILE B 1 551 ? -22.969 -23.844 20.328 1 85.25 551 ILE B O 1
ATOM 9008 N N . ASN B 1 552 ? -23.672 -22.391 18.797 1 71.62 552 ASN B N 1
ATOM 9009 C CA . ASN B 1 552 ? -23.531 -21.266 19.703 1 71.62 552 ASN B CA 1
ATOM 9010 C C . ASN B 1 552 ? -24.797 -21.031 20.531 1 71.62 552 ASN B C 1
ATOM 9012 O O . ASN B 1 552 ? -24.781 -20.266 21.5 1 71.62 552 ASN B O 1
ATOM 9016 N N . HIS B 1 553 ? -26.062 -21.266 20.172 1 61.22 553 HIS B N 1
ATOM 9017 C CA . HIS B 1 553 ? -27.266 -21.203 21 1 61.22 553 HIS B CA 1
ATOM 9018 C C . HIS B 1 553 ? -27.188 -22.172 22.172 1 61.22 553 HIS B C 1
ATOM 9020 O O . HIS B 1 553 ? -27.797 -21.938 23.219 1 61.22 553 HIS B O 1
ATOM 9026 N N . THR B 1 554 ? -26.641 -23.266 21.953 1 47 554 THR B N 1
ATOM 9027 C CA . THR B 1 554 ? -26.625 -24.094 23.141 1 47 554 THR B CA 1
ATOM 9028 C C . THR B 1 554 ? -25.938 -23.375 24.297 1 47 554 THR B C 1
ATOM 9030 O O . THR B 1 554 ? -26.25 -23.594 25.469 1 47 554 THR B O 1
ATOM 9033 N N . ASP B 1 555 ? -25.234 -22.406 23.953 1 38.59 555 ASP B N 1
ATOM 9034 C CA . ASP B 1 555 ? -24.594 -21.703 25.062 1 38.59 555 ASP B CA 1
ATOM 9035 C C . ASP B 1 555 ? -25.453 -20.531 25.547 1 38.59 555 ASP B C 1
ATOM 9037 O O . ASP B 1 555 ? -25.453 -20.219 26.734 1 38.59 555 ASP B O 1
ATOM 9041 N N . ALA B 1 556 ? -26.281 -19.781 24.797 1 38.75 556 ALA B N 1
ATOM 9042 C CA . ALA B 1 556 ? -27.156 -18.719 25.266 1 38.75 556 ALA B CA 1
ATOM 9043 C C . ALA B 1 556 ? -28.375 -19.281 25.984 1 38.75 556 ALA B C 1
ATOM 9045 O O . ALA B 1 556 ? -28.984 -18.609 26.828 1 38.75 556 ALA B O 1
ATOM 9046 N N . ALA B 1 557 ? -29.031 -20.266 25.438 1 36.91 557 ALA B N 1
ATOM 9047 C CA . ALA B 1 557 ? -30.031 -20.891 26.297 1 36.91 557 ALA B CA 1
ATOM 9048 C C . ALA B 1 557 ? -29.438 -21.281 27.656 1 36.91 557 ALA B C 1
ATOM 9050 O O . ALA B 1 557 ? -30.141 -21.312 28.656 1 36.91 557 ALA B O 1
ATOM 9051 N N . TRP B 1 558 ? -28.141 -21.469 27.562 1 35.03 558 TRP B N 1
ATOM 9052 C CA . TRP B 1 558 ? -27.5 -21.75 28.844 1 35.03 558 TRP B CA 1
ATOM 9053 C C . TRP B 1 558 ? -27.266 -20.469 29.625 1 35.03 558 TRP B C 1
ATOM 9055 O O . TRP B 1 558 ? -27.438 -20.422 30.844 1 35.03 558 TRP B O 1
ATOM 9065 N N . ILE B 1 559 ? -26.953 -19.359 28.922 1 35 559 ILE B N 1
ATOM 9066 C CA . ILE B 1 559 ? -26.75 -18.125 29.672 1 35 559 ILE B CA 1
ATOM 9067 C C . ILE B 1 559 ? -28.094 -17.516 30.031 1 35 559 ILE B C 1
ATOM 9069 O O . ILE B 1 559 ? -28.297 -17.062 31.172 1 35 559 ILE B O 1
ATOM 9073 N N . ALA B 1 560 ? -29.047 -17.406 29.188 1 38.47 560 ALA B N 1
ATOM 9074 C CA . ALA B 1 560 ? -30.344 -16.906 29.609 1 38.47 560 ALA B CA 1
ATOM 9075 C C . ALA B 1 560 ? -30.984 -17.828 30.641 1 38.47 560 ALA B C 1
ATOM 9077 O O . ALA B 1 560 ? -31.656 -17.375 31.578 1 38.47 560 ALA B O 1
ATOM 9078 N N . SER B 1 561 ? -30.797 -19.047 30.312 1 35.69 561 SER B N 1
ATOM 9079 C CA . SER B 1 561 ? -31.312 -19.938 31.359 1 35.69 561 SER B CA 1
ATOM 9080 C C . SER B 1 561 ? -30.578 -19.734 32.688 1 35.69 561 SER B C 1
ATOM 9082 O O . SER B 1 561 ? -31.172 -19.828 33.75 1 35.69 561 SER B O 1
ATOM 9084 N N . GLU B 1 562 ? -29.328 -19.359 32.562 1 37.03 562 GLU B N 1
ATOM 9085 C CA . GLU B 1 562 ? -28.672 -19.094 33.812 1 37.03 562 GLU B CA 1
ATOM 9086 C C . GLU B 1 562 ? -29.094 -17.75 34.406 1 37.03 562 GLU B C 1
ATOM 9088 O O . GLU B 1 562 ? -29.297 -17.609 35.625 1 37.03 562 GLU B O 1
ATOM 9093 N N . ASP B 1 563 ? -29.188 -16.719 33.562 1 36.25 563 ASP B N 1
ATOM 9094 C CA . ASP B 1 563 ? -29.609 -15.461 34.156 1 36.25 563 ASP B CA 1
ATOM 9095 C C . ASP B 1 563 ? -31.078 -15.516 34.594 1 36.25 563 ASP B C 1
ATOM 9097 O O . ASP B 1 563 ? -31.5 -14.742 35.438 1 36.25 563 ASP B O 1
ATOM 9101 N N . ALA B 1 564 ? -31.938 -16.297 33.875 1 37.53 564 ALA B N 1
ATOM 9102 C CA . ALA B 1 564 ? -33.281 -16.484 34.438 1 37.53 564 ALA B CA 1
ATOM 9103 C C . ALA B 1 564 ? -33.188 -17.219 35.781 1 37.53 564 ALA B C 1
ATOM 9105 O O . ALA B 1 564 ? -33.969 -16.922 36.688 1 37.53 564 ALA B O 1
ATOM 9106 N N . ASN B 1 565 ? -32.281 -18.062 35.812 1 37.22 565 ASN B N 1
ATOM 9107 C CA . ASN B 1 565 ? -32.156 -18.75 37.094 1 37.22 565 ASN B CA 1
ATOM 9108 C C . ASN B 1 565 ? -31.562 -17.844 38.156 1 37.22 565 ASN B C 1
ATOM 9110 O O . ASN B 1 565 ? -31.766 -18.062 39.344 1 37.22 565 ASN B O 1
ATOM 9114 N N . GLN B 1 566 ? -30.781 -16.797 37.719 1 36.53 566 GLN B N 1
ATOM 9115 C CA . GLN B 1 566 ? -30.266 -16 38.812 1 36.53 566 GLN B CA 1
ATOM 9116 C C . GLN B 1 566 ? -31.344 -15.055 39.375 1 36.53 566 GLN B C 1
ATOM 9118 O O . GLN B 1 566 ? -31.266 -14.617 40.5 1 36.53 566 GLN B O 1
ATOM 9123 N N . GLU B 1 567 ? -32.312 -14.617 38.5 1 35.28 567 GLU B N 1
ATOM 9124 C CA . GLU B 1 567 ? -33.281 -13.773 39.219 1 35.28 567 GLU B CA 1
ATOM 9125 C C . GLU B 1 567 ? -34.156 -14.602 40.125 1 35.28 567 GLU B C 1
ATOM 9127 O O . GLU B 1 567 ? -34.906 -14.047 40.938 1 35.28 567 GLU B O 1
ATOM 9132 N N . VAL B 1 568 ? -34.312 -15.945 39.875 1 34.34 568 VAL B N 1
ATOM 9133 C CA . VAL B 1 568 ? -35.156 -16.672 40.812 1 34.34 568 VAL B CA 1
ATOM 9134 C C . VAL B 1 568 ? -34.375 -16.953 42.094 1 34.34 568 VAL B C 1
ATOM 9136 O O . VAL B 1 568 ? -34.938 -17.312 43.125 1 34.34 568 VAL B O 1
ATOM 9139 N N . ILE B 1 569 ? -33.031 -16.719 42.094 1 26.42 569 ILE B N 1
ATOM 9140 C CA . ILE B 1 569 ? -32.5 -16.75 43.438 1 26.42 569 ILE B CA 1
ATOM 9141 C C . ILE B 1 569 ? -32.5 -15.336 44.031 1 26.42 569 ILE B C 1
ATOM 9143 O O . ILE B 1 569 ? -32.125 -14.375 43.344 1 26.42 569 ILE B O 1
#